Protein 6QB5 (pdb70)

Radius of gyration: 40.19 Å; Cα contacts (8 Å, |Δi|>4): 1401; chains: 4; bounding box: 98×110×116 Å

GO terms:
  GO:0000785 chromatin (C, IDA)
  GO:0008278 cohesin complex (C, IDA)
  GO:0005515 protein binding (F, IPI)
  GO:0005634 nucleus (C, TAS)
  GO:0000775 chromosome, centromeric region (C, TAS)
  GO:0005654 nucleoplasm (C, TAS)
  GO:0005694 chromosome (C, TAS)
  GO:0005829 cytosol (C, TAS)
  GO:0005654 nucleoplasm (C, IDA)
  GO:0016604 nuclear body (C, IDA)
  GO:0097431 mitotic spindle pole (C, IDA)
  GO:0016363 nuclear matrix (C, IDA)
  GO:0090307 mitotic spindle assembly (P, IMP)

Secondary structure (DSSP, 8-state):
--HHHHHHH---HHHHHHHHHHHHHHH-HHHHHHHHHHHHHHHTT------HHHHHHS-HHHHHHHHHTTS-TT----GGG--SHHHHHHHHHHHHHHHHHHHHHTTTGGGSSSHHHHHHHHHHHHHT-S-HHHHHHHHHHHHHHHHHHHHHHHHHHHHHHHHHHHH--HHHHHHHHHHHHHHHHHHHHHIIIIIHHHTT-SSHHHHHHHHHHHHHHHHH-HHHH-SHHHHHHHHTTTT-SSHHHHHHHHHHHHHHHT-GGGHHHHHHHHHHTHHHHHGGGG-SSHHHHHHHHHHHHHHHHT-/--HHHHHHS---HHHHHHHHHHHHHHH-HHHHHHHHHHHHHHHTT------HHHHHH--HHHHHHHHHTT----GGG--SGGGSSHHHHHHHHHHHHHHHHTTTGGGSSSHHHHHHHHHHHHHT-S-HHHHHHHHHHHHHHHHHHHHHHHHHHHHHHHHHHHHHHHHTSPTTT--HHHHHHHHHHHHHHHHHHHHHHHHHHHHIIIIIHHHTT-SSHHHHHHHHHHHHHHHHHTHHHH-SHHHHHHHHHGGG-SSHHHHHHHHHHHHHHHT-GGGHHHHHHHHHHSHHHHHHGGG-SSHHHHHHHHHHHHHHHHT-/--HHHHHHH---HHHHHHHHHHHHHHH-HHHHHHHHHHHHHHHTT------HHHHHHS-HHHHHHHHHTTS-SS----GGG--SSTTTTHHHHHHHHHHHHHHHHTTTGGGSSSHHHHHHHHHHHHHT-S-HHHHHHHHHHHHHHHHHHHHHHHHHHHHHHHHHHHHHHHHT---HHHHHHHHHHHHHHHHHHHHHHHHHHHIIIIIHHHTT-SSHHHHHHHHHHHHHHHHH-HHHH-SHHHHHHHHHHTT-SSHHHHHHHHHHHHHHHT-GGGGGGGHHHHHHHHHHHHHGGG-SSHHHHHHHHHHHHHHHHH-/--HHHHHHH---HHHHHHHHHHHHHHH-HHHHHHHHHHHHHHHTT---PPPHHHHTT--HHHHHHHHHTS-----S-STTT--SGGGTTHHHHHHHHHHHHHHHHTTTGGGSSSHHHHHHHHHHHHHT-S-HHHHHHHHHHHHHHHHHHHHHHHHHHHHHHHHHHH---HHHHHHHHHHHHHHHHHHHHHHHHHIIIIIHHHTT-SSHHHHHHHHHHHHHHHHH-HHHH-SHHHHHHHHGGGG-SSHHHHHHHHHHHHHHHT-GGGHHHHHHHHHHTHHHHHHGGG-SSHHHHHHHHHHHHHHH-

Solvent-accessible surface area: 61158 Å² total; per-residue (Å²): 64,56,14,16,86,25,0,50,114,21,59,44,16,1,43,28,10,0,28,92,8,14,45,34,8,141,113,50,105,29,82,0,0,20,59,2,4,14,2,6,0,31,0,1,23,0,166,2,82,1,128,41,76,16,32,98,121,56,131,41,70,64,3,14,128,82,10,51,113,90,46,80,181,136,58,63,99,4,8,15,49,59,129,30,100,118,44,145,98,1,95,69,12,0,22,72,0,5,27,9,3,4,100,64,2,12,141,80,17,1,40,44,93,63,0,3,90,16,8,15,45,2,1,36,27,1,0,83,15,176,34,102,8,0,28,0,1,0,0,0,0,0,0,44,3,0,23,8,0,0,68,4,3,61,52,9,48,102,70,41,73,56,6,57,146,96,35,72,62,41,130,101,184,132,82,120,48,27,100,103,24,80,101,100,84,44,94,18,56,32,24,26,13,32,0,36,29,19,6,23,58,0,3,118,17,0,0,26,94,35,25,69,4,93,31,21,56,0,31,7,12,0,0,68,5,0,3,51,0,0,94,55,52,23,121,18,8,0,20,64,30,19,1,61,22,0,0,150,8,0,104,20,220,83,17,89,0,14,46,62,0,0,90,9,0,14,30,0,6,81,45,86,148,22,42,96,85,0,98,110,7,22,112,75,33,118,109,62,2,65,69,2,28,161,25,184,74,180,55,2,10,51,20,0,90,112,0,44,59,46,28,123,140,40,112,76,69,152,140,95,86,116,147,124,55,91,52,69,28,33,43,73,0,33,103,22,15,74,43,6,134,94,52,107,29,86,0,1,18,72,4,5,14,57,4,0,81,7,0,23,3,95,8,80,1,50,33,32,15,35,86,26,21,123,41,66,22,3,13,150,30,8,57,142,76,60,80,103,142,72,71,55,32,18,11,54,61,115,39,124,78,91,63,121,54,82,54,36,3,20,72,11,4,28,12,5,2,117,75,2,14,144,80,21,1,46,47,139,60,1,3,91,21,10,17,46,2,1,37,24,0,1,76,14,162,32,139,8,0,21,1,0,0,0,1,0,0,0,45,3,2,25,8,0,0,69,4,2,45,51,10,33,101,60,46,96,94,12,114,69,91,53,182,92,146,107,108,37,118,76,9,88,90,38,24,67,60,0,95,85,15,14,51,56,0,14,141,19,1,0,36,88,34,14,178,5,96,31,30,79,0,26,9,13,0,0,72,4,0,4,57,0,0,92,52,36,19,126,42,4,3,52,64,60,37,0,57,28,0,2,139,9,0,100,22,95,91,17,62,0,22,51,68,0,0,98,9,0,12,34,0,4,84,62,71,85,20,31,104,91,0,114,95,5,26,106,138,10,119,109,90,2,58,60,2,30,160,29,198,90,173,93,2,12,50,22,0,90,112,0,43,55,43,28,126,144,29,133,105,67,16,33,97,50,0,60,104,16,80,17,20,6,48,44,18,0,46,88,10,19,90,4,8,140,108,44,107,44,0,0,0,0,34,0,1,12,2,5,2,50,0,1,31,7,107,22,91,4,33,0,80,76,30,108,121,56,142,40,81,60,7,19,112,89,12,50,112,78,96,111,76,9,6,23,53,69,107,29,117,104,41,154,128,2,93,59,4,0,22,82,1,5,30,11,5,3,106,76,2,17,159,80,18,0,39,48,128,70,0,3,87,23,5,16,48,0,2,36,26,2,0,81,16,169,23,137,2,0,28,3,1,0,0,0,0,0,0,46,3,0,22,9,0,0,70,5,0,45,54,16,26,105,78,38,80,66,8,63,140,77,55,104,74,40,42,91,26,71,159,82,72,95,45,111,120,100,18,87,124,10,55,103,83,95,118,74,7,88,84,31,9,65,61,0,81,95,24,10,79,52,1,12,118,18,0,0,26,90,39,16,179,5,99,30,28,79,0,30,13,8,0,0,73,4,0,3,57,0,0,93,51,26,17,126,38,4,3,53,61,68,46,0,56,18,0,0,111,8,3,130,22,100,86,14,124,0,28,44,58,0,0,74,9,0,19,37,0,5,86,54,151,142,17,27,105,87,0,110,126,4,21,85,117,0,94,99,68,2,72,77,11,30,161,32,107,87,172,93,4,12,49,35,0,92,123,0,44,56,41,26,130,123,16,119,99,81,153,143,95,78,115,141,118,54,94,46,90,41,55,43,73,0,47,93,23,19,91,39,8,145,140,59,109,43,58,0,1,11,78,4,8,19,58,7,0,106,6,1,26,5,213,24,57,6,169,41,98,120,21,139,135,26,126,47,62,55,4,22,124,82,2,60,128,65,59,155,119,75,29,35,96,10,12,21,52,67,114,26,127,152,81,163,55,43,87,73,61,5,20,80,20,6,27,9,6,2,102,78,2,14,170,81,18,0,32,48,140,71,1,3,88,27,10,17,42,1,2,34,24,1,0,82,14,160,19,89,6,0,25,1,1,1,0,0,0,0,0,43,2,2,22,10,0,0,70,5,3,47,57,18,25,98,104,42,81,70,16,108,186,133,77,151,69,120,144,135,35,40,93,34,138,130,90,24,89,113,36,26,55,50,0,109,96,24,18,68,44,1,12,59,20,0,0,18,53,19,8,87,2,96,37,32,72,0,28,10,8,0,0,68,4,0,3,57,0,1,91,52,38,19,130,43,4,6,54,34,27,50,0,11,2,1,0,125,8,0,86,21,94,87,18,107,0,20,36,50,0,0,99,9,0,11,39,1,5,81,52,79,148,19,54,104,92,0,106,16,4,23,87,80,16,106,108,63,2,59,68,2,29,162,27,104,88,170,96,2,10,48,23,0,88,106,0,45,56,44,36,140,162

Structure (mmCIF, N/CA/C/O backbone):
data_6QB5
#
_entry.id   6QB5
#
_cell.length_a   65.611
_cell.length_b   124.985
_cell.length_c   231.889
_cell.angle_alpha   90.00
_cell.angle_beta   90.00
_cell.angle_gamma   90.00
#
_symmetry.space_group_name_H-M   'P 21 21 21'
#
loop_
_entity.id
_entity.type
_entity.pdbx_description
1 polymer 'Cohesin subunit SA-1'
2 non-polymer 'SODIUM ION'
3 water water
#
loop_
_atom_site.group_PDB
_atom_site.id
_atom_site.type_symbol
_atom_site.label_atom_id
_atom_site.label_alt_id
_atom_site.label_comp_id
_atom_site.label_asym_id
_atom_site.label_entity_id
_atom_site.label_seq_id
_atom_site.pdbx_PDB_ins_code
_atom_site.Cartn_x
_atom_site.Cartn_y
_atom_site.Cartn_z
_atom_site.occupancy
_atom_site.B_iso_or_equiv
_atom_site.auth_seq_id
_atom_site.auth_comp_id
_atom_site.auth_asym_id
_atom_site.auth_atom_id
_atom_site.pdbx_PDB_model_num
ATOM 1 N N . GLY A 1 4 ? -16.418 13.058 15.697 1.00 55.65 85 GLY C N 1
ATOM 2 C CA . GLY A 1 4 ? -16.641 14.219 14.856 1.00 51.81 85 GLY C CA 1
ATOM 3 C C . GLY A 1 4 ? -16.068 15.502 15.427 1.00 53.21 85 GLY C C 1
ATOM 4 O O . GLY A 1 4 ? -14.867 15.598 15.682 1.00 48.64 85 GLY C O 1
ATOM 5 N N . THR A 1 5 ? -16.933 16.493 15.628 1.00 46.47 86 THR C N 1
ATOM 6 C CA . THR A 1 5 ? -16.499 17.779 16.148 1.00 39.03 86 THR C CA 1
ATOM 7 C C . THR A 1 5 ? -16.142 17.667 17.630 1.00 48.12 86 THR C C 1
ATOM 8 O O . THR A 1 5 ? -16.424 16.667 18.296 1.00 43.70 86 THR C O 1
ATOM 12 N N . LEU A 1 6 ? -15.508 18.724 18.144 1.00 43.44 87 LEU C N 1
ATOM 13 C CA . LEU A 1 6 ? -15.139 18.752 19.556 1.00 36.41 87 LEU C CA 1
ATOM 14 C C . LEU A 1 6 ? -16.368 18.650 20.450 1.00 33.84 87 LEU C C 1
ATOM 15 O O . LEU A 1 6 ? -16.338 17.972 21.483 1.00 39.13 87 LEU C O 1
ATOM 20 N N . PHE A 1 7 ? -17.462 19.310 20.064 1.00 37.37 88 PHE C N 1
ATOM 21 C CA . PHE A 1 7 ? -18.661 19.301 20.895 1.00 37.90 88 PHE C CA 1
ATOM 22 C C . PHE A 1 7 ? -19.273 17.908 20.969 1.00 37.44 88 PHE C C 1
ATOM 23 O O . PHE A 1 7 ? -19.609 17.425 22.057 1.00 38.58 88 PHE C O 1
ATOM 31 N N . GLU A 1 8 ? -19.424 17.242 19.821 1.00 43.86 89 GLU C N 1
ATOM 32 C CA . GLU A 1 8 ? -20.038 15.918 19.812 1.00 40.62 89 GLU C CA 1
ATOM 33 C C . GLU A 1 8 ? -19.180 14.890 20.539 1.00 34.72 89 GLU C C 1
ATOM 34 O O . GLU A 1 8 ? -19.717 13.987 21.191 1.00 40.14 89 GLU C O 1
ATOM 40 N N . VAL A 1 9 ? -17.855 15.004 20.439 1.00 39.87 90 VAL C N 1
ATOM 41 C CA . VAL A 1 9 ? -16.977 14.081 21.153 1.00 34.60 90 VAL C CA 1
ATOM 42 C C . VAL A 1 9 ? -17.061 14.318 22.656 1.00 39.78 90 VAL C C 1
ATOM 43 O O . VAL A 1 9 ? -17.138 13.368 23.444 1.00 37.68 90 VAL C O 1
ATOM 47 N N . VAL A 1 10 ? -17.053 15.585 23.077 1.00 38.02 91 VAL C N 1
ATOM 48 C CA . VAL A 1 10 ? -17.139 15.894 24.501 1.00 34.18 91 VAL C CA 1
ATOM 49 C C . VAL A 1 10 ? -18.518 15.541 25.046 1.00 39.87 91 VAL C C 1
ATOM 50 O O . VAL A 1 10 ? -18.642 14.989 26.145 1.00 38.08 91 VAL C O 1
ATOM 54 N N . LYS A 1 11 ? -19.575 15.846 24.287 1.00 37.70 92 LYS C N 1
ATOM 55 C CA . LYS A 1 11 ? -20.927 15.521 24.736 1.00 43.43 92 LYS C CA 1
ATOM 56 C C . LYS A 1 11 ? -21.092 14.023 24.956 1.00 46.34 92 LYS C C 1
ATOM 57 O O . LYS A 1 11 ? -21.693 13.595 25.949 1.00 49.32 92 LYS C O 1
ATOM 63 N N . LEU A 1 12 ? -20.559 13.210 24.044 1.00 48.84 93 LEU C N 1
ATOM 64 C CA . LEU A 1 12 ? -20.658 11.762 24.193 1.00 44.58 93 LEU C CA 1
ATOM 65 C C . LEU A 1 12 ? -19.725 11.261 25.289 1.00 45.57 93 LEU C C 1
ATOM 66 O O . LEU A 1 12 ? -20.135 10.486 26.161 1.00 51.45 93 LEU C O 1
ATOM 71 N N . GLY A 1 13 ? -18.467 11.699 25.263 1.00 39.93 94 GLY C N 1
ATOM 72 C CA . GLY A 1 13 ? -17.508 11.345 26.291 1.00 39.57 94 GLY C CA 1
ATOM 73 C C . GLY A 1 13 ? -17.238 9.860 26.408 1.00 48.14 94 GLY C C 1
ATOM 74 O O . GLY A 1 13 ? -17.306 9.297 27.505 1.00 43.64 94 GLY C O 1
ATOM 75 N N . LYS A 1 14 ? -16.933 9.214 25.284 1.00 43.65 95 LYS C N 1
ATOM 76 C CA . LYS A 1 14 ? -16.641 7.787 25.303 1.00 45.52 95 LYS C CA 1
ATOM 77 C C . LYS A 1 14 ? -15.376 7.509 26.104 1.00 47.15 95 LYS C C 1
ATOM 78 O O . LYS A 1 14 ? -14.361 8.196 25.957 1.00 47.46 95 LYS C O 1
ATOM 84 N N . SER A 1 15 ? -15.441 6.487 26.954 1.00 49.45 96 SER C N 1
ATOM 85 C CA . SER A 1 15 ? -14.276 6.074 27.715 1.00 46.14 96 SER C CA 1
ATOM 86 C C . SER A 1 15 ? -13.234 5.449 26.789 1.00 42.79 96 SER C C 1
ATOM 87 O O . SER A 1 15 ? -13.470 5.223 25.598 1.00 46.47 96 SER C O 1
ATOM 90 N N . ALA A 1 16 ? -12.059 5.171 27.355 1.00 48.07 97 ALA C N 1
ATOM 91 C CA . ALA A 1 16 ? -10.995 4.553 26.572 1.00 47.35 97 ALA C CA 1
ATOM 92 C C . ALA A 1 16 ? -11.386 3.154 26.114 1.00 45.84 97 ALA C C 1
ATOM 93 O O . ALA A 1 16 ? -11.105 2.766 24.974 1.00 40.46 97 ALA C O 1
ATOM 95 N N . MET A 1 17 ? -12.045 2.387 26.985 1.00 42.36 98 MET C N 1
ATOM 96 C CA . MET A 1 17 ? -12.393 1.012 26.647 1.00 35.88 98 MET C CA 1
ATOM 97 C C . MET A 1 17 ? -13.640 0.925 25.777 1.00 41.92 98 MET C C 1
ATOM 98 O O . MET A 1 17 ? -13.786 -0.034 25.012 1.00 44.76 98 MET C O 1
ATOM 103 N N . GLN A 1 18 ? -14.547 1.900 25.870 1.00 44.68 99 GLN C N 1
ATOM 104 C CA . GLN A 1 18 ? -15.712 1.881 24.992 1.00 44.63 99 GLN C CA 1
ATOM 105 C C . GLN A 1 18 ? -15.343 2.282 23.570 1.00 41.66 99 GLN C C 1
ATOM 106 O O . GLN A 1 18 ? -15.955 1.796 22.611 1.00 38.52 99 GLN C O 1
ATOM 112 N N . SER A 1 19 ? -14.341 3.150 23.411 1.00 39.16 100 SER C N 1
ATOM 113 C CA . SER A 1 19 ? -13.915 3.551 22.074 1.00 40.94 100 SER C CA 1
ATOM 114 C C . SER A 1 19 ? -13.322 2.375 21.308 1.00 35.67 100 SER C C 1
ATOM 115 O O . SER A 1 19 ? -13.570 2.221 20.106 1.00 39.89 100 SER C O 1
ATOM 118 N N . VAL A 1 20 ? -12.540 1.533 21.984 1.00 43.98 101 VAL C N 1
ATOM 119 C CA . VAL A 1 20 ? -11.927 0.397 21.305 1.00 50.24 101 VAL C CA 1
ATOM 120 C C . VAL A 1 20 ? -12.932 -0.736 21.114 1.00 39.39 101 VAL C C 1
ATOM 121 O O . VAL A 1 20 ? -12.851 -1.480 20.130 1.00 38.21 101 VAL C O 1
ATOM 125 N N . VAL A 1 21 ? -13.898 -0.882 22.025 1.00 40.09 102 VAL C N 1
ATOM 126 C CA . VAL A 1 21 ? -14.907 -1.926 21.871 1.00 42.10 102 VAL C CA 1
ATOM 127 C C . VAL A 1 21 ? -15.810 -1.626 20.681 1.00 40.23 102 VAL C C 1
ATOM 128 O O . VAL A 1 21 ? -16.106 -2.514 19.871 1.00 38.26 102 VAL C O 1
ATOM 132 N N . ASP A 1 22 ? -16.260 -0.375 20.551 1.00 37.34 103 ASP C N 1
ATOM 133 C CA . ASP A 1 22 ? -17.096 -0.007 19.413 1.00 41.79 103 ASP C CA 1
ATOM 134 C C . ASP A 1 22 ? -16.356 -0.185 18.095 1.00 31.47 103 ASP C C 1
ATOM 135 O O . ASP A 1 22 ? -16.971 -0.538 17.081 1.00 36.69 103 ASP C O 1
ATOM 140 N N . ASP A 1 23 ? -15.042 0.049 18.086 1.00 38.68 104 ASP C N 1
ATOM 141 C CA . ASP A 1 23 ? -14.258 -0.210 16.883 1.00 36.73 104 ASP C CA 1
ATOM 142 C C . ASP A 1 23 ? -14.191 -1.702 16.580 1.00 35.10 104 ASP C C 1
ATOM 143 O O . ASP A 1 23 ? -14.273 -2.108 15.416 1.00 31.64 104 ASP C O 1
ATOM 148 N N . TRP A 1 24 ? -14.049 -2.536 17.614 1.00 40.74 105 TRP C N 1
ATOM 149 C CA . TRP A 1 24 ? -13.989 -3.976 17.387 1.00 37.32 105 TRP C CA 1
ATOM 150 C C . TRP A 1 24 ? -15.331 -4.518 16.911 1.00 35.55 105 TRP C C 1
ATOM 151 O O . TRP A 1 24 ? -15.377 -5.417 16.064 1.00 36.33 105 TRP C O 1
ATOM 162 N N . ILE A 1 25 ? -16.432 -3.986 17.448 1.00 32.13 106 ILE C N 1
ATOM 163 C CA . ILE A 1 25 ? -17.757 -4.449 17.047 1.00 33.18 106 ILE C CA 1
ATOM 164 C C . ILE A 1 25 ? -17.999 -4.166 15.570 1.00 37.00 106 ILE C C 1
ATOM 165 O O . ILE A 1 25 ? -18.508 -5.020 14.834 1.00 35.63 106 ILE C O 1
ATOM 170 N N . GLU A 1 26 ? -17.636 -2.966 15.112 1.00 37.74 107 GLU C N 1
ATOM 171 C CA . GLU A 1 26 ? -17.774 -2.651 13.695 1.00 37.11 107 GLU C CA 1
ATOM 172 C C . GLU A 1 26 ? -16.882 -3.547 12.846 1.00 39.16 107 GLU C C 1
ATOM 173 O O . GLU A 1 26 ? -17.262 -3.946 11.739 1.00 40.66 107 GLU C O 1
ATOM 179 N N . SER A 1 27 ? -15.691 -3.878 13.352 1.00 36.68 108 SER C N 1
ATOM 180 C CA . SER A 1 27 ? -14.842 -4.846 12.667 1.00 43.03 108 SER C CA 1
ATOM 181 C C . SER A 1 27 ? -15.476 -6.231 12.651 1.00 42.38 108 SER C C 1
ATOM 182 O O . SER A 1 27 ? -15.260 -7.001 11.709 1.00 39.78 108 SER C O 1
ATOM 185 N N . TYR A 1 28 ? -16.261 -6.560 13.680 1.00 37.47 109 TYR C N 1
ATOM 186 C CA . TYR A 1 28 ? -16.911 -7.866 13.733 1.00 37.07 109 TYR C CA 1
ATOM 187 C C . TYR A 1 28 ? -18.039 -7.963 12.713 1.00 32.95 109 TYR C C 1
ATOM 188 O O . TYR A 1 28 ? -18.269 -9.032 12.134 1.00 31.12 109 TYR C O 1
ATOM 197 N N . LYS A 1 29 ? -18.754 -6.860 12.486 1.00 37.09 110 LYS C N 1
ATOM 198 C CA . LYS A 1 29 ? -19.819 -6.856 11.488 1.00 39.73 110 LYS C CA 1
ATOM 199 C C . LYS A 1 29 ? -19.268 -6.995 10.074 1.00 36.94 110 LYS C C 1
ATOM 200 O O . LYS A 1 29 ? -19.962 -7.503 9.187 1.00 44.51 110 LYS C O 1
ATOM 206 N N . GLN A 1 30 ? -18.029 -6.553 9.846 1.00 38.55 111 GLN C N 1
ATOM 207 C CA . GLN A 1 30 ? -17.429 -6.661 8.520 1.00 45.18 111 GLN C CA 1
ATOM 208 C C . GLN A 1 30 ? -16.872 -8.058 8.269 1.00 50.50 111 GLN C C 1
ATOM 209 O O . GLN A 1 30 ? -17.057 -8.617 7.182 1.00 39.27 111 GLN C O 1
ATOM 215 N N . ASP A 1 31 ? -16.190 -8.633 9.257 1.00 35.57 112 ASP C N 1
ATOM 216 C CA . ASP A 1 31 ? -15.598 -9.961 9.118 1.00 38.55 112 ASP C CA 1
ATOM 217 C C . ASP A 1 31 ? -15.470 -10.553 10.514 1.00 34.54 112 ASP C C 1
ATOM 218 O O . ASP A 1 31 ? -14.634 -10.103 11.303 1.00 33.35 112 ASP C O 1
ATOM 223 N N . ARG A 1 32 ? -16.297 -11.558 10.813 1.00 32.74 113 ARG C N 1
ATOM 224 C CA . ARG A 1 32 ? -16.306 -12.148 12.148 1.00 40.96 113 ARG C CA 1
ATOM 225 C C . ARG A 1 32 ? -14.997 -12.867 12.449 1.00 41.76 113 ARG C C 1
ATOM 226 O O . ARG A 1 32 ? -14.492 -12.801 13.576 1.00 33.97 113 ARG C O 1
ATOM 234 N N . ASP A 1 33 ? -14.433 -13.558 11.454 1.00 33.34 114 ASP C N 1
ATOM 235 C CA . ASP A 1 33 ? -13.223 -14.342 11.685 1.00 39.22 114 ASP C CA 1
ATOM 236 C C . ASP A 1 33 ? -12.031 -13.450 12.010 1.00 36.38 114 ASP C C 1
ATOM 237 O O . ASP A 1 33 ? -11.254 -13.754 12.923 1.00 38.81 114 ASP C O 1
ATOM 242 N N . ILE A 1 34 ? -11.864 -12.351 11.272 1.00 29.06 115 ILE C N 1
ATOM 243 C CA . ILE A 1 34 ? -10.731 -11.464 11.515 1.00 32.94 115 ILE C CA 1
ATOM 244 C C . ILE A 1 34 ? -10.866 -10.782 12.871 1.00 32.02 115 ILE C C 1
ATOM 245 O O . ILE A 1 34 ? -9.883 -10.638 13.608 1.00 34.03 115 ILE C O 1
ATOM 250 N N . ALA A 1 35 ? -12.081 -10.357 13.226 1.00 30.31 116 ALA C N 1
ATOM 251 C CA . ALA A 1 35 ? -12.286 -9.710 14.517 1.00 34.32 116 ALA C CA 1
ATOM 252 C C . ALA A 1 35 ? -12.070 -10.687 15.665 1.00 30.53 116 ALA C C 1
ATOM 253 O O . ALA A 1 35 ? -11.447 -10.338 16.674 1.00 34.10 116 ALA C O 1
ATOM 255 N N . LEU A 1 36 ? -12.581 -11.914 15.533 1.00 32.26 117 LEU C N 1
ATOM 256 C CA . LEU A 1 36 ? -12.343 -12.920 16.563 1.00 34.61 117 LEU C CA 1
ATOM 257 C C . LEU A 1 36 ? -10.868 -13.281 16.658 1.00 36.35 117 LEU C C 1
ATOM 258 O O . LEU A 1 36 ? -10.368 -13.559 17.754 1.00 30.77 117 LEU C O 1
ATOM 263 N N . LEU A 1 37 ? -10.157 -13.283 15.528 1.00 32.88 118 LEU C N 1
ATOM 264 C CA . LEU A 1 37 ? -8.719 -13.522 15.566 1.00 33.86 118 LEU C CA 1
ATOM 265 C C . LEU A 1 37 ? -8.006 -12.432 16.356 1.00 35.66 118 LEU C C 1
ATOM 266 O O . LEU A 1 37 ? -7.099 -12.719 17.146 1.00 34.64 118 LEU C O 1
ATOM 271 N N . ASP A 1 38 ? -8.406 -11.172 16.157 1.00 33.72 119 ASP C N 1
ATOM 272 C CA . ASP A 1 38 ? -7.822 -10.081 16.930 1.00 35.57 119 ASP C CA 1
ATOM 273 C C . ASP A 1 38 ? -8.147 -10.218 18.412 1.00 30.13 119 ASP C C 1
ATOM 274 O O . ASP A 1 38 ? -7.317 -9.893 19.268 1.00 32.79 119 ASP C O 1
ATOM 279 N N . LEU A 1 39 ? -9.351 -10.697 18.733 1.00 28.72 120 LEU C N 1
ATOM 280 C CA . LEU A 1 39 ? -9.721 -10.880 20.132 1.00 33.07 120 LEU C CA 1
ATOM 281 C C . LEU A 1 39 ? -8.968 -12.051 20.750 1.00 30.59 120 LEU C C 1
ATOM 282 O O . LEU A 1 39 ? -8.596 -12.005 21.929 1.00 30.60 120 LEU C O 1
ATOM 287 N N . ILE A 1 40 ? -8.731 -13.107 19.970 1.00 32.15 121 ILE C N 1
ATOM 288 C CA . ILE A 1 40 ? -7.942 -14.234 20.461 1.00 31.86 121 ILE C CA 1
ATOM 289 C C . ILE A 1 40 ? -6.504 -13.803 20.723 1.00 33.18 121 ILE C C 1
ATOM 290 O O . ILE A 1 40 ? -5.931 -14.102 21.778 1.00 34.54 121 ILE C O 1
ATOM 295 N N . ASN A 1 41 ? -5.900 -13.094 19.768 1.00 28.97 122 ASN C N 1
ATOM 296 C CA . ASN A 1 41 ? -4.547 -12.588 19.967 1.00 34.58 122 ASN C CA 1
ATOM 297 C C . ASN A 1 41 ? -4.475 -11.569 21.096 1.00 30.57 122 ASN C C 1
ATOM 298 O O . ASN A 1 41 ? -3.396 -11.363 21.660 1.00 33.85 122 ASN C O 1
ATOM 303 N N . PHE A 1 42 ? -5.596 -10.931 21.440 1.00 32.02 123 PHE C N 1
ATOM 304 C CA . PHE A 1 42 ? -5.608 -10.015 22.577 1.00 34.12 123 PHE C CA 1
ATOM 305 C C . PHE A 1 42 ? -5.330 -10.758 23.879 1.00 29.27 123 PHE C C 1
ATOM 306 O O . PHE A 1 42 ? -4.457 -10.362 24.659 1.00 36.81 123 PHE C O 1
ATOM 314 N N . PHE A 1 43 ? -6.063 -11.846 24.127 1.00 29.20 124 PHE C N 1
ATOM 315 C CA . PHE A 1 43 ? -5.840 -12.620 25.344 1.00 34.19 124 PHE C CA 1
ATOM 316 C C . PHE A 1 43 ? -4.485 -13.315 25.329 1.00 36.88 124 PHE C C 1
ATOM 317 O O . PHE A 1 43 ? -3.912 -13.574 26.394 1.00 34.73 124 PHE C O 1
ATOM 325 N N . ILE A 1 44 ? -3.959 -13.626 24.143 1.00 34.97 125 ILE C N 1
ATOM 326 C CA . ILE A 1 44 ? -2.630 -14.222 24.055 1.00 33.62 125 ILE C CA 1
ATOM 327 C C . ILE A 1 44 ? -1.564 -13.195 24.419 1.00 32.75 125 ILE C C 1
ATOM 328 O O . ILE A 1 44 ? -0.648 -13.475 25.200 1.00 33.53 125 ILE C O 1
ATOM 333 N N . GLN A 1 45 ? -1.675 -11.986 23.863 1.00 30.69 126 GLN C N 1
ATOM 334 C CA . GLN A 1 45 ? -0.677 -10.955 24.125 1.00 32.50 126 GLN C CA 1
ATOM 335 C C . GLN A 1 45 ? -0.796 -10.394 25.537 1.00 38.60 126 GLN C C 1
ATOM 336 O O . GLN A 1 45 ? 0.204 -9.942 26.106 1.00 32.35 126 GLN C O 1
ATOM 342 N N . CYS A 1 46 ? -1.998 -10.413 26.119 1.00 31.11 127 CYS C N 1
ATOM 343 C CA . CYS A 1 46 ? -2.159 -9.972 27.500 1.00 33.98 127 CYS C CA 1
ATOM 344 C C . CYS A 1 46 ? -1.465 -10.901 28.485 1.00 37.11 127 CYS C C 1
ATOM 345 O O . CYS A 1 46 ? -1.115 -10.466 29.587 1.00 37.83 127 CYS C O 1
ATOM 348 N N . SER A 1 47 ? -1.263 -12.163 28.116 1.00 32.78 128 SER C N 1
ATOM 349 C CA . SER A 1 47 ? -0.564 -13.117 28.966 1.00 34.25 128 SER C CA 1
ATOM 350 C C . SER A 1 47 ? 0.951 -12.997 28.867 1.00 38.34 128 SER C C 1
ATOM 351 O O . SER A 1 47 ? 1.659 -13.783 29.504 1.00 41.71 128 SER C O 1
ATOM 354 N N . GLY A 1 48 ? 1.463 -12.040 28.096 1.00 34.51 129 GLY C N 1
ATOM 355 C CA . GLY A 1 48 ? 2.887 -11.923 27.880 1.00 41.69 129 GLY C CA 1
ATOM 356 C C . GLY A 1 48 ? 3.444 -12.824 26.802 1.00 42.61 129 GLY C C 1
ATOM 357 O O . GLY A 1 48 ? 4.666 -12.842 26.603 1.00 45.28 129 GLY C O 1
ATOM 358 N N . CYS A 1 49 ? 2.595 -13.574 26.104 1.00 42.77 130 CYS C N 1
ATOM 359 C CA . CYS A 1 49 ? 3.050 -14.446 25.032 1.00 42.74 130 CYS C CA 1
ATOM 360 C C . CYS A 1 49 ? 3.379 -13.630 23.789 1.00 45.31 130 CYS C C 1
ATOM 361 O O . CYS A 1 49 ? 2.630 -12.728 23.402 1.00 36.15 130 CYS C O 1
ATOM 364 N N . ARG A 1 50 ? 4.508 -13.953 23.164 1.00 50.18 131 ARG C N 1
ATOM 365 C CA . ARG A 1 50 ? 4.966 -13.246 21.976 1.00 54.08 131 ARG C CA 1
ATOM 366 C C . ARG A 1 50 ? 4.496 -13.894 20.679 1.00 46.76 131 ARG C C 1
ATOM 367 O O . ARG A 1 50 ? 4.814 -13.384 19.600 1.00 45.12 131 ARG C O 1
ATOM 375 N N . GLY A 1 51 ? 3.745 -14.993 20.756 1.00 46.29 132 GLY C N 1
ATOM 376 C CA . GLY A 1 51 ? 3.219 -15.617 19.562 1.00 46.54 132 GLY C CA 1
ATOM 377 C C . GLY A 1 51 ? 2.060 -14.842 18.960 1.00 52.09 132 GLY C C 1
ATOM 378 O O . GLY A 1 51 ? 1.504 -13.920 19.556 1.00 46.14 132 GLY C O 1
ATOM 379 N N . THR A 1 52 ? 1.692 -15.235 17.742 1.00 46.59 133 THR C N 1
ATOM 380 C CA . THR A 1 52 ? 0.596 -14.604 17.014 1.00 40.66 133 THR C CA 1
ATOM 381 C C . THR A 1 52 ? -0.178 -15.677 16.267 1.00 44.97 133 THR C C 1
ATOM 382 O O . THR A 1 52 ? 0.392 -16.384 15.430 1.00 47.81 133 THR C O 1
ATOM 386 N N . VAL A 1 53 ? -1.466 -15.799 16.567 1.00 33.49 134 VAL C N 1
ATOM 387 C CA . VAL A 1 53 ? -2.329 -16.736 15.856 1.00 37.00 134 VAL C CA 1
ATOM 388 C C . VAL A 1 53 ? -2.694 -16.138 14.505 1.00 39.05 134 VAL C C 1
ATOM 389 O O . VAL A 1 53 ? -3.095 -14.971 14.415 1.00 36.46 134 VAL C O 1
ATOM 393 N N . ARG A 1 54 ? -2.549 -16.930 13.449 1.00 41.74 135 ARG C N 1
ATOM 394 C CA . ARG A 1 54 ? -2.891 -16.502 12.102 1.00 30.61 135 ARG C CA 1
ATOM 395 C C . ARG A 1 54 ? -4.281 -17.005 11.727 1.00 28.49 135 ARG C C 1
ATOM 396 O O . ARG A 1 54 ? -4.813 -17.942 12.328 1.00 33.00 135 ARG C O 1
ATOM 404 N N . ILE A 1 55 ? -4.869 -16.360 10.716 1.00 30.58 136 ILE C N 1
ATOM 405 C CA . ILE A 1 55 ? -6.257 -16.646 10.367 1.00 35.28 136 ILE C CA 1
ATOM 406 C C . ILE A 1 55 ? -6.413 -18.069 9.840 1.00 36.12 136 ILE C C 1
ATOM 407 O O . ILE A 1 55 ? -7.451 -18.706 10.058 1.00 33.89 136 ILE C O 1
ATOM 412 N N . GLU A 1 56 ? -5.394 -18.601 9.159 1.00 31.93 137 GLU C N 1
ATOM 413 C CA . GLU A 1 56 ? -5.480 -19.978 8.681 1.00 34.14 137 GLU C CA 1
ATOM 414 C C . GLU A 1 56 ? -5.311 -20.977 9.818 1.00 32.98 137 GLU C C 1
ATOM 415 O O . GLU A 1 56 ? -5.800 -22.108 9.723 1.00 31.33 137 GLU C O 1
ATOM 421 N N . MET A 1 57 ? -4.622 -20.587 10.892 1.00 34.37 138 MET C N 1
ATOM 422 C CA . MET A 1 57 ? -4.604 -21.420 12.089 1.00 34.69 138 MET C CA 1
ATOM 423 C C . MET A 1 57 ? -5.974 -21.434 12.754 1.00 29.69 138 MET C C 1
ATOM 424 O O . MET A 1 57 ? -6.455 -22.490 13.181 1.00 34.91 138 MET C O 1
ATOM 429 N N . PHE A 1 58 ? -6.619 -20.268 12.835 1.00 35.95 139 PHE C N 1
ATOM 430 C CA . PHE A 1 58 ? -7.939 -20.175 13.448 1.00 34.21 139 PHE C CA 1
ATOM 431 C C . PHE A 1 58 ? -8.987 -20.960 12.669 1.00 35.42 139 PHE C C 1
ATOM 432 O O . PHE A 1 58 ? -9.910 -21.520 13.271 1.00 33.83 139 PHE C O 1
ATOM 440 N N . ARG A 1 59 ? -8.865 -21.025 11.342 1.00 33.22 140 ARG C N 1
ATOM 441 C CA . ARG A 1 59 ? -9.855 -21.722 10.531 1.00 39.18 140 ARG C CA 1
ATOM 442 C C . ARG A 1 59 ? -9.599 -23.219 10.411 1.00 40.28 140 ARG C C 1
ATOM 443 O O . ARG A 1 59 ? -10.510 -23.955 10.013 1.00 38.40 140 ARG C O 1
ATOM 451 N N . ASN A 1 60 ? -8.398 -23.689 10.739 1.00 32.90 141 ASN C N 1
ATOM 452 C CA . ASN A 1 60 ? -8.042 -25.093 10.564 1.00 37.26 141 ASN C CA 1
ATOM 453 C C . ASN A 1 60 ? -7.802 -25.836 11.868 1.00 42.87 141 ASN C C 1
ATOM 454 O O . ASN A 1 60 ? -8.167 -27.009 11.977 1.00 41.29 141 ASN C O 1
ATOM 459 N N . MET A 1 61 ? -7.204 -25.188 12.861 1.00 38.28 142 MET C N 1
ATOM 460 C CA . MET A 1 61 ? -6.771 -25.850 14.083 1.00 38.31 142 MET C CA 1
ATOM 461 C C . MET A 1 61 ? -7.817 -25.723 15.184 1.00 37.45 142 MET C C 1
ATOM 462 O O . MET A 1 61 ? -8.598 -24.768 15.224 1.00 38.64 142 MET C O 1
ATOM 467 N N . GLN A 1 62 ? -7.816 -26.701 16.086 1.00 42.74 143 GLN C N 1
ATOM 468 C CA . GLN A 1 62 ? -8.598 -26.619 17.308 1.00 43.06 143 GLN C CA 1
ATOM 469 C C . GLN A 1 62 ? -7.863 -25.771 18.343 1.00 34.33 143 GLN C C 1
ATOM 470 O O . GLN A 1 62 ? -6.679 -25.454 18.199 1.00 39.37 143 GLN C O 1
ATOM 476 N N . ASN A 1 63 ? -8.583 -25.401 19.405 1.00 45.27 144 ASN C N 1
ATOM 477 C CA . ASN A 1 63 ? -7.981 -24.576 20.448 1.00 40.64 144 ASN C CA 1
ATOM 478 C C . ASN A 1 63 ? -6.810 -25.279 21.120 1.00 39.24 144 ASN C C 1
ATOM 479 O O . ASN A 1 63 ? -5.832 -24.624 21.498 1.00 42.05 144 ASN C O 1
ATOM 484 N N . ALA A 1 64 ? -6.884 -26.604 21.270 1.00 40.91 145 ALA C N 1
ATOM 485 C CA . ALA A 1 64 ? -5.804 -27.334 21.928 1.00 39.35 145 ALA C CA 1
ATOM 486 C C . ALA A 1 64 ? -4.494 -27.202 21.162 1.00 45.12 145 ALA C C 1
ATOM 487 O O . ALA A 1 64 ? -3.430 -27.024 21.764 1.00 41.33 145 ALA C O 1
ATOM 489 N N . GLU A 1 65 ? -4.548 -27.284 19.832 1.00 41.32 146 GLU C N 1
ATOM 490 C CA . GLU A 1 65 ? -3.327 -27.158 19.043 1.00 39.59 146 GLU C CA 1
ATOM 491 C C . GLU A 1 65 ? -2.859 -25.709 18.980 1.00 34.62 146 GLU C C 1
ATOM 492 O O . GLU A 1 65 ? -1.651 -25.439 19.008 1.00 34.19 146 GLU C O 1
ATOM 498 N N . ILE A 1 66 ? -3.800 -24.766 18.897 1.00 31.46 147 ILE C N 1
ATOM 499 C CA . ILE A 1 66 ? -3.443 -23.348 18.872 1.00 37.84 147 ILE C CA 1
ATOM 500 C C . ILE A 1 66 ? -2.732 -22.953 20.162 1.00 32.45 147 ILE C C 1
ATOM 501 O O . ILE A 1 66 ? -1.683 -22.296 20.140 1.00 35.01 147 ILE C O 1
ATOM 506 N N . ILE A 1 67 ? -3.294 -23.348 21.306 1.00 34.11 148 ILE C N 1
ATOM 507 C CA . ILE A 1 67 ? -2.692 -23.008 22.592 1.00 30.67 148 ILE C CA 1
ATOM 508 C C . ILE A 1 67 ? -1.330 -23.674 22.739 1.00 34.42 148 ILE C C 1
ATOM 509 O O . ILE A 1 67 ? -0.371 -23.059 23.221 1.00 38.68 148 ILE C O 1
ATOM 514 N N . ARG A 1 68 ? -1.220 -24.939 22.324 1.00 42.47 149 ARG C N 1
ATOM 515 C CA . ARG A 1 68 ? 0.061 -25.635 22.393 1.00 42.28 149 ARG C CA 1
ATOM 516 C C . ARG A 1 68 ? 1.113 -24.945 21.531 1.00 42.53 149 ARG C C 1
ATOM 517 O O . ARG A 1 68 ? 2.283 -24.854 21.921 1.00 47.77 149 ARG C O 1
ATOM 525 N N . LYS A 1 69 ? 0.714 -24.443 20.360 1.00 40.64 150 LYS C N 1
ATOM 526 C CA . LYS A 1 69 ? 1.651 -23.698 19.525 1.00 37.29 150 LYS C CA 1
ATOM 527 C C . LYS A 1 69 ? 2.018 -22.363 20.163 1.00 44.69 150 LYS C C 1
ATOM 528 O O . LYS A 1 69 ? 3.171 -21.924 20.077 1.00 48.15 150 LYS C O 1
ATOM 534 N N . MET A 1 70 ? 1.053 -21.703 20.810 1.00 35.27 151 MET C N 1
ATOM 535 C CA . MET A 1 70 ? 1.350 -20.454 21.504 1.00 40.37 151 MET C CA 1
ATOM 536 C C . MET A 1 70 ? 2.185 -20.691 22.755 1.00 36.80 151 MET C C 1
ATOM 537 O O . MET A 1 70 ? 2.971 -19.821 23.147 1.00 41.68 151 MET C O 1
ATOM 542 N N . THR A 1 71 ? 2.027 -21.854 23.393 1.00 43.64 152 THR C N 1
ATOM 543 C CA . THR A 1 71 ? 2.849 -22.187 24.552 1.00 44.96 152 THR C CA 1
ATOM 544 C C . THR A 1 71 ? 4.332 -22.222 24.199 1.00 55.95 152 THR C C 1
ATOM 545 O O . THR A 1 71 ? 5.178 -21.883 25.035 1.00 50.87 152 THR C O 1
ATOM 549 N N . GLU A 1 72 ? 4.668 -22.607 22.967 1.00 42.00 153 GLU C N 1
ATOM 550 C CA . GLU A 1 72 ? 6.063 -22.695 22.548 1.00 46.62 153 GLU C CA 1
ATOM 551 C C . GLU A 1 72 ? 6.698 -21.334 22.281 1.00 51.16 153 GLU C C 1
ATOM 552 O O . GLU A 1 72 ? 7.844 -21.292 21.819 1.00 60.15 153 GLU C O 1
ATOM 558 N N . GLU A 1 73 ? 5.998 -20.232 22.557 1.00 48.99 154 GLU C N 1
ATOM 559 C CA . GLU A 1 73 ? 6.466 -18.888 22.241 1.00 50.65 154 GLU C CA 1
ATOM 560 C C . GLU A 1 73 ? 6.594 -18.024 23.494 1.00 58.18 154 GLU C C 1
ATOM 561 O O . GLU A 1 73 ? 6.409 -16.806 23.439 1.00 63.20 154 GLU C O 1
ATOM 567 N N . PHE A 1 74 ? 6.917 -18.639 24.627 1.00 52.48 155 PHE C N 1
ATOM 568 C CA . PHE A 1 74 ? 7.144 -17.914 25.868 1.00 58.93 155 PHE C CA 1
ATOM 569 C C . PHE A 1 74 ? 8.636 -17.791 26.144 1.00 59.97 155 PHE C C 1
ATOM 570 O O . PHE A 1 74 ? 9.437 -18.630 25.726 1.00 58.58 155 PHE C O 1
ATOM 578 N N . ASP A 1 75 ? 8.999 -16.728 26.856 1.00 79.41 156 ASP C N 1
ATOM 579 C CA . ASP A 1 75 ? 10.370 -16.559 27.322 1.00 82.27 156 ASP C CA 1
ATOM 580 C C . ASP A 1 75 ? 10.614 -17.525 28.474 1.00 81.46 156 ASP C C 1
ATOM 581 O O . ASP A 1 75 ? 10.070 -17.346 29.568 1.00 86.00 156 ASP C O 1
ATOM 586 N N . GLU A 1 76 ? 11.429 -18.555 28.231 1.00 81.70 157 GLU C N 1
ATOM 587 C CA . GLU A 1 76 ? 11.599 -19.616 29.217 1.00 91.77 157 GLU C CA 1
ATOM 588 C C . GLU A 1 76 ? 12.271 -19.129 30.494 1.00 96.83 157 GLU C C 1
ATOM 589 O O . GLU A 1 76 ? 12.126 -19.772 31.540 1.00 96.76 157 GLU C O 1
ATOM 595 N N . ASP A 1 77 ? 12.998 -18.013 30.438 1.00 92.81 158 ASP C N 1
ATOM 596 C CA . ASP A 1 77 ? 13.681 -17.511 31.625 1.00 96.59 158 ASP C CA 1
ATOM 597 C C . ASP A 1 77 ? 12.735 -16.724 32.525 1.00 95.70 158 ASP C C 1
ATOM 598 O O . ASP A 1 77 ? 12.674 -16.964 33.736 1.00 100.61 158 ASP C O 1
ATOM 603 N N . SER A 1 78 ? 11.987 -15.784 31.953 1.00 89.99 159 SER C N 1
ATOM 604 C CA . SER A 1 78 ? 11.165 -14.868 32.731 1.00 95.76 159 SER C CA 1
ATOM 605 C C . SER A 1 78 ? 9.787 -15.461 32.988 1.00 92.32 159 SER C C 1
ATOM 606 O O . SER A 1 78 ? 9.142 -15.980 32.071 1.00 92.99 159 SER C O 1
ATOM 609 N N . GLY A 1 79 ? 9.341 -15.377 34.238 1.00 89.69 160 GLY C N 1
ATOM 610 C CA . GLY A 1 79 ? 7.988 -15.715 34.619 1.00 87.73 160 GLY C CA 1
ATOM 611 C C . GLY A 1 79 ? 7.074 -14.522 34.796 1.00 79.21 160 GLY C C 1
ATOM 612 O O . GLY A 1 79 ? 5.931 -14.697 35.234 1.00 73.50 160 GLY C O 1
ATOM 613 N N . ASP A 1 80 ? 7.538 -13.317 34.474 1.00 72.92 161 ASP C N 1
ATOM 614 C CA . ASP A 1 80 ? 6.725 -12.119 34.621 1.00 72.44 161 ASP C CA 1
ATOM 615 C C . ASP A 1 80 ? 5.809 -11.939 33.419 1.00 67.41 161 ASP C C 1
ATOM 616 O O . ASP A 1 80 ? 6.198 -12.196 32.276 1.00 75.15 161 ASP C O 1
ATOM 621 N N . TYR A 1 81 ? 4.590 -11.493 33.686 1.00 53.43 162 TYR C N 1
ATOM 622 C CA . TYR A 1 81 ? 3.592 -11.221 32.665 1.00 56.37 162 TYR C CA 1
ATOM 623 C C . TYR A 1 81 ? 2.820 -9.976 33.082 1.00 49.93 162 TYR C C 1
ATOM 624 O O . TYR A 1 81 ? 2.854 -9.587 34.251 1.00 50.76 162 TYR C O 1
ATOM 633 N N . PRO A 1 82 ? 2.135 -9.318 32.134 1.00 46.52 163 PRO C N 1
ATOM 634 C CA . PRO A 1 82 ? 1.524 -8.008 32.439 1.00 51.20 163 PRO C CA 1
ATOM 635 C C . PRO A 1 82 ? 0.669 -7.960 33.698 1.00 53.96 163 PRO C C 1
ATOM 636 O O . PRO A 1 82 ? 0.601 -6.905 34.342 1.00 52.37 163 PRO C O 1
ATOM 640 N N . LEU A 1 83 ? 0.018 -9.060 34.077 1.00 48.27 164 LEU C N 1
ATOM 641 C CA . LEU A 1 83 ? -0.821 -9.049 35.269 1.00 45.86 164 LEU C CA 1
ATOM 642 C C . LEU A 1 83 ? -0.024 -9.092 36.568 1.00 49.18 164 LEU C C 1
ATOM 643 O O . LEU A 1 83 ? -0.620 -8.947 37.640 1.00 55.70 164 LEU C O 1
ATOM 648 N N . THR A 1 84 ? 1.297 -9.282 36.507 1.00 54.01 165 THR C N 1
ATOM 649 C CA . THR A 1 84 ? 2.123 -9.340 37.708 1.00 58.13 165 THR C CA 1
ATOM 650 C C . THR A 1 84 ? 3.324 -8.404 37.647 1.00 61.94 165 THR C C 1
ATOM 651 O O . THR A 1 84 ? 4.225 -8.522 38.486 1.00 59.63 165 THR C O 1
ATOM 655 N N . MET A 1 85 ? 3.365 -7.467 36.673 1.00 60.16 166 MET C N 1
ATOM 656 C CA . MET A 1 85 ? 4.524 -6.589 36.672 1.00 68.59 166 MET C CA 1
ATOM 657 C C . MET A 1 85 ? 4.257 -5.334 37.503 1.00 74.22 166 MET C C 1
ATOM 658 O O . MET A 1 85 ? 3.116 -4.866 37.588 1.00 72.77 166 MET C O 1
ATOM 663 N N . PRO A 1 86 ? 5.313 -4.788 38.118 1.00 80.13 167 PRO C N 1
ATOM 664 C CA . PRO A 1 86 ? 5.114 -3.708 39.101 1.00 73.18 167 PRO C CA 1
ATOM 665 C C . PRO A 1 86 ? 4.674 -2.389 38.490 1.00 86.45 167 PRO C C 1
ATOM 666 O O . PRO A 1 86 ? 3.828 -1.700 39.072 1.00 88.56 167 PRO C O 1
ATOM 670 N N . GLY A 1 87 ? 5.237 -2.003 37.347 1.00 83.47 168 GLY C N 1
ATOM 671 C CA . GLY A 1 87 ? 4.909 -0.742 36.721 1.00 93.06 168 GLY C CA 1
ATOM 672 C C . GLY A 1 87 ? 6.102 -0.133 36.011 1.00 98.68 168 GLY C C 1
ATOM 673 O O . GLY A 1 87 ? 7.145 -0.775 35.854 1.00 93.26 168 GLY C O 1
ATOM 674 N N . PRO A 1 88 ? 5.979 1.133 35.567 1.00 106.34 169 PRO C N 1
ATOM 675 C CA . PRO A 1 88 ? 4.790 1.983 35.689 1.00 99.47 169 PRO C CA 1
ATOM 676 C C . PRO A 1 88 ? 3.863 1.917 34.474 1.00 97.14 169 PRO C C 1
ATOM 677 O O . PRO A 1 88 ? 2.797 2.532 34.486 1.00 95.87 169 PRO C O 1
ATOM 681 N N . GLN A 1 89 ? 4.268 1.190 33.431 1.00 94.70 170 GLN C N 1
ATOM 682 C CA . GLN A 1 89 ? 3.401 0.997 32.274 1.00 92.28 170 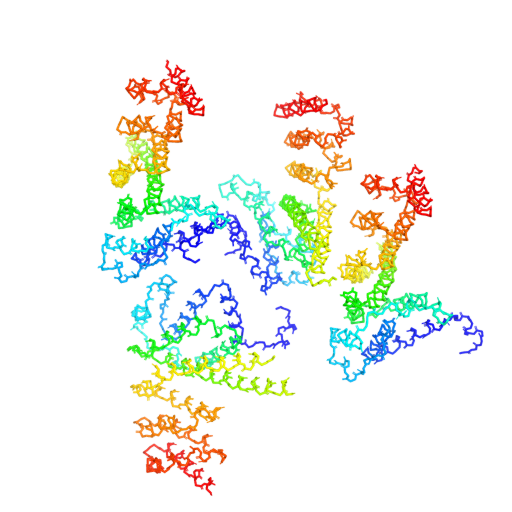GLN C CA 1
ATOM 683 C C . GLN A 1 89 ? 2.294 -0.012 32.538 1.00 91.31 170 GLN C C 1
ATOM 684 O O . GLN A 1 89 ? 1.442 -0.216 31.665 1.00 91.13 170 GLN C O 1
ATOM 690 N N . TRP A 1 90 ? 2.289 -0.646 33.709 1.00 89.96 171 TRP C N 1
ATOM 691 C CA . TRP A 1 90 ? 1.334 -1.698 34.027 1.00 75.88 171 TRP C CA 1
ATOM 692 C C . TRP A 1 90 ? 0.504 -1.378 35.261 1.00 68.04 171 TRP C C 1
ATOM 693 O O . TRP A 1 90 ? -0.105 -2.286 35.838 1.00 73.60 171 TRP C O 1
ATOM 704 N N . LYS A 1 91 ? 0.467 -0.113 35.683 1.00 75.47 172 LYS C N 1
ATOM 705 C CA . LYS A 1 91 ? -0.335 0.255 36.844 1.00 72.61 172 LYS C CA 1
ATOM 706 C C . LYS A 1 91 ? -1.818 0.052 36.563 1.00 60.25 172 LYS C C 1
ATOM 707 O O . LYS A 1 91 ? -2.522 -0.622 37.323 1.00 61.24 172 LYS C O 1
ATOM 713 N N . LYS A 1 92 ? -2.303 0.621 35.460 1.00 49.98 173 LYS C N 1
ATOM 714 C CA . LYS A 1 92 ? -3.715 0.608 35.109 1.00 51.08 173 LYS C CA 1
ATOM 715 C C . LYS A 1 92 ? -4.067 -0.467 34.089 1.00 41.87 173 LYS C C 1
ATOM 716 O O . LYS A 1 92 ? -5.213 -0.514 33.632 1.00 44.93 173 LYS C O 1
ATOM 722 N N . PHE A 1 93 ? -3.115 -1.326 33.713 1.00 42.59 174 PHE C N 1
ATOM 723 C CA . PHE A 1 93 ? -3.419 -2.351 32.720 1.00 52.47 174 PHE C CA 1
ATOM 724 C C . PHE A 1 93 ? -4.459 -3.333 33.245 1.00 39.58 174 PHE C C 1
ATOM 725 O O . PHE A 1 93 ? -5.399 -3.694 32.527 1.00 36.64 174 PHE C O 1
ATOM 733 N N . ARG A 1 94 ? -4.306 -3.776 34.495 1.00 40.09 175 ARG C N 1
ATOM 734 C CA . ARG A 1 94 ? -5.276 -4.700 35.074 1.00 39.84 175 ARG C CA 1
ATOM 735 C C . ARG A 1 94 ? -6.663 -4.073 35.132 1.00 38.34 175 ARG C C 1
ATOM 736 O O . ARG A 1 94 ? -7.670 -4.749 34.890 1.00 36.47 175 ARG C O 1
ATOM 744 N N . SER A 1 95 ? -6.734 -2.778 35.449 1.00 39.11 176 SER C N 1
ATOM 745 C CA . SER A 1 95 ? -8.020 -2.091 35.473 1.00 44.42 176 SER C CA 1
ATOM 746 C C . SER A 1 95 ? -8.606 -1.970 34.072 1.00 31.79 176 SER C C 1
ATOM 747 O O . SER A 1 95 ? -9.815 -2.149 33.881 1.00 35.53 176 SER C O 1
ATOM 750 N N . ASN A 1 96 ? -7.767 -1.666 33.078 1.00 33.54 177 ASN C N 1
ATOM 751 C CA . ASN A 1 96 ? -8.248 -1.585 31.703 1.00 34.80 177 ASN C CA 1
ATOM 752 C C . ASN A 1 96 ? -8.598 -2.959 31.151 1.00 28.84 177 ASN C C 1
ATOM 753 O O . ASN A 1 96 ? -9.553 -3.092 30.376 1.00 37.62 177 ASN C O 1
ATOM 758 N N . PHE A 1 97 ? -7.837 -3.987 31.534 1.00 30.53 178 PHE C N 1
ATOM 759 C CA . PHE A 1 97 ? -8.135 -5.345 31.090 1.00 30.32 178 PHE C CA 1
ATOM 760 C C . PHE A 1 97 ? -9.508 -5.790 31.580 1.00 31.32 178 PHE C C 1
ATOM 761 O O . PHE A 1 97 ? -10.309 -6.339 30.812 1.00 31.70 178 PHE C O 1
ATOM 769 N N . CYS A 1 98 ? -9.798 -5.558 32.862 1.00 29.21 179 CYS C N 1
ATOM 770 C CA . CYS A 1 98 ? -11.093 -5.940 33.414 1.00 28.38 179 CYS C CA 1
ATOM 771 C C . CYS A 1 98 ? -12.212 -5.068 32.858 1.00 30.90 179 CYS C C 1
ATOM 772 O O . CYS A 1 98 ? -13.315 -5.559 32.592 1.00 30.66 179 CYS C O 1
ATOM 775 N N . GLU A 1 99 ? -11.947 -3.771 32.677 1.00 31.73 180 GLU C N 1
ATOM 776 C CA . GLU A 1 99 ? -12.970 -2.878 32.140 1.00 33.45 180 GLU C CA 1
ATOM 777 C C . GLU A 1 99 ? -13.297 -3.218 30.691 1.00 31.62 180 GLU C C 1
ATOM 778 O O . GLU A 1 99 ? -14.462 -3.158 30.283 1.00 31.46 180 GLU C O 1
ATOM 784 N N . PHE A 1 100 ? -12.280 -3.576 29.901 1.00 30.94 181 PHE C N 1
ATOM 785 C CA . PHE A 1 100 ? -12.510 -3.932 28.503 1.00 32.67 181 PHE C CA 1
ATOM 786 C C . PHE A 1 100 ? -13.493 -5.089 28.379 1.00 25.46 181 PHE C C 1
ATOM 787 O O . PHE A 1 100 ? -14.374 -5.075 27.513 1.00 33.35 181 PHE C O 1
ATOM 795 N N . ILE A 1 101 ? -13.360 -6.097 29.244 1.00 32.10 182 ILE C N 1
ATOM 796 C CA . ILE A 1 101 ? -14.228 -7.268 29.166 1.00 33.80 182 ILE C CA 1
ATOM 797 C C . ILE A 1 101 ? -15.670 -6.890 29.479 1.00 34.52 182 ILE C C 1
ATOM 798 O O . ILE A 1 101 ? -16.605 -7.318 28.791 1.00 29.00 182 ILE C O 1
ATOM 803 N N . GLY A 1 102 ? -15.875 -6.084 30.521 1.00 32.93 183 GLY C N 1
ATOM 804 C CA . GLY A 1 102 ? -17.225 -5.668 30.861 1.00 26.67 183 GLY C CA 1
ATOM 805 C C . GLY A 1 102 ? -17.844 -4.771 29.808 1.00 33.26 183 GLY C C 1
ATOM 806 O O . GLY A 1 102 ? -19.042 -4.865 29.522 1.00 30.95 183 GLY C O 1
ATOM 807 N N . VAL A 1 103 ? -17.041 -3.886 29.214 1.00 28.42 184 VAL C N 1
ATOM 808 C CA . VAL A 1 103 ? -17.560 -3.001 28.176 1.00 37.49 184 VAL C CA 1
ATOM 809 C C . VAL A 1 103 ? -17.833 -3.782 26.896 1.00 32.98 184 VAL C C 1
ATOM 810 O O . VAL A 1 103 ? -18.820 -3.525 26.196 1.00 34.42 184 VAL C O 1
ATOM 814 N N . LEU A 1 104 ? -16.973 -4.751 26.575 1.00 30.98 185 LEU C N 1
ATOM 815 C CA . LEU A 1 104 ? -17.172 -5.560 25.376 1.00 32.77 185 LEU C CA 1
ATOM 816 C C . LEU A 1 104 ? -18.510 -6.289 25.419 1.00 35.82 185 LEU C C 1
ATOM 817 O O . LEU A 1 104 ? -19.281 -6.256 24.453 1.00 30.01 185 LEU C O 1
ATOM 822 N N . ILE A 1 105 ? -18.806 -6.946 26.541 1.00 28.83 186 ILE C N 1
ATOM 823 C CA . ILE A 1 105 ? -20.036 -7.725 26.640 1.00 31.36 186 ILE C CA 1
ATOM 824 C C . ILE A 1 105 ? -21.249 -6.806 26.729 1.00 30.22 186 ILE C C 1
ATOM 825 O O . ILE A 1 105 ? -22.311 -7.102 26.168 1.00 34.18 186 ILE C O 1
ATOM 830 N N . ARG A 1 106 ? -21.109 -5.668 27.417 1.00 33.41 187 ARG C N 1
ATOM 831 C CA . ARG A 1 106 ? -22.226 -4.735 27.531 1.00 39.27 187 ARG C CA 1
ATOM 832 C C . ARG A 1 106 ? -22.638 -4.195 26.166 1.00 32.08 187 ARG C C 1
ATOM 833 O O . ARG A 1 106 ? -23.832 -4.059 25.877 1.00 34.41 187 ARG C O 1
ATOM 841 N N . GLN A 1 107 ? -21.663 -3.886 25.311 1.00 33.61 188 GLN C N 1
ATOM 842 C CA . GLN A 1 107 ? -21.967 -3.359 23.988 1.00 32.39 188 GLN C CA 1
ATOM 843 C C . GLN A 1 107 ? -22.449 -4.434 23.020 1.00 37.42 188 GLN C C 1
ATOM 844 O O . GLN A 1 107 ? -23.078 -4.101 22.010 1.00 34.86 188 GLN C O 1
ATOM 850 N N . CYS A 1 108 ? -22.177 -5.708 23.303 1.00 33.06 189 CYS C N 1
ATOM 851 C CA . CYS A 1 108 ? -22.621 -6.813 22.464 1.00 29.57 189 CYS C CA 1
ATOM 852 C C . CYS A 1 108 ? -23.884 -7.487 22.984 1.00 35.69 189 CYS C C 1
ATOM 853 O O . CYS A 1 108 ? -24.369 -8.431 22.351 1.00 35.10 189 CYS C O 1
ATOM 856 N N . GLN A 1 109 ? -24.433 -7.023 24.109 1.00 31.80 190 GLN C N 1
ATOM 857 C CA . GLN A 1 109 ? -25.438 -7.785 24.842 1.00 32.34 190 GLN C CA 1
ATOM 858 C C . GLN A 1 109 ? -26.779 -7.890 24.126 1.00 33.93 190 GLN C C 1
ATOM 859 O O . GLN A 1 109 ? -27.616 -8.694 24.549 1.00 35.09 190 GLN C O 1
ATOM 865 N N . TYR A 1 110 ? -27.014 -7.115 23.069 1.00 36.84 191 TYR C N 1
ATOM 866 C CA . TYR A 1 110 ? -28.318 -7.093 22.421 1.00 36.40 191 TYR C CA 1
ATOM 867 C C . TYR A 1 110 ? -28.349 -7.805 21.075 1.00 39.73 191 TYR C C 1
ATOM 868 O O . TYR A 1 110 ? -29.422 -7.891 20.466 1.00 44.11 191 TYR C O 1
ATOM 877 N N . SER A 1 111 ? -27.219 -8.326 20.597 1.00 40.37 192 SER C N 1
ATOM 878 C CA . SER A 1 111 ? -27.213 -9.014 19.311 1.00 43.01 192 SER C CA 1
ATOM 879 C C . SER A 1 111 ? -26.030 -9.966 19.178 1.00 38.80 192 SER C C 1
ATOM 880 O O . SER A 1 111 ? -26.217 -11.183 19.080 1.00 39.79 192 SER C O 1
ATOM 883 N N . ILE A 1 112 ? -24.812 -9.416 19.171 1.00 33.67 193 ILE C N 1
ATOM 884 C CA . ILE A 1 112 ? -23.617 -10.213 18.899 1.00 37.09 193 ILE C CA 1
ATOM 885 C C . ILE A 1 112 ? -23.460 -11.337 19.912 1.00 43.13 193 ILE C C 1
ATOM 886 O O . ILE A 1 112 ? -23.014 -12.440 19.566 1.00 31.37 193 ILE C O 1
ATOM 891 N N . ILE A 1 113 ? -23.841 -11.093 21.168 1.00 29.86 194 ILE C N 1
ATOM 892 C CA . ILE A 1 113 ? -23.674 -12.095 22.212 1.00 34.81 194 ILE C CA 1
ATOM 893 C C . ILE A 1 113 ? -24.516 -13.339 21.945 1.00 29.55 194 ILE C C 1
ATOM 894 O O . ILE A 1 113 ? -24.215 -14.412 22.478 1.00 35.20 194 ILE C O 1
ATOM 899 N N . TYR A 1 114 ? -25.549 -13.233 21.108 1.00 35.51 195 TYR C N 1
ATOM 900 C CA . TYR A 1 114 ? -26.462 -14.340 20.846 1.00 38.82 195 TYR C CA 1
ATOM 901 C C . TYR A 1 114 ? -26.250 -14.991 19.483 1.00 37.43 195 TYR C C 1
ATOM 902 O O . TYR A 1 114 ? -27.112 -15.758 19.041 1.00 39.16 195 TYR C O 1
ATOM 911 N N . ASP A 1 115 ? -25.135 -14.720 18.805 1.00 36.57 196 ASP C N 1
ATOM 912 C CA . ASP A 1 115 ? -24.947 -15.215 17.446 1.00 37.21 196 ASP C CA 1
ATOM 913 C C . ASP A 1 115 ? -24.295 -16.593 17.389 1.00 38.30 196 ASP C C 1
ATOM 914 O O . ASP A 1 115 ? -23.973 -17.062 16.292 1.00 44.13 196 ASP C O 1
ATOM 919 N N . GLU A 1 116 ? -24.080 -17.238 18.537 1.00 39.82 197 GLU C N 1
ATOM 920 C CA . GLU A 1 116 ? -23.596 -18.619 18.593 1.00 46.53 197 GLU C CA 1
ATOM 921 C C . GLU A 1 116 ? -22.200 -18.773 17.992 1.00 41.95 197 GLU C C 1
ATOM 922 O O . GLU A 1 116 ? -21.822 -19.864 17.557 1.00 47.59 197 GLU C O 1
ATOM 928 N N . TYR A 1 117 ? -21.417 -17.696 17.962 1.00 40.43 198 TYR C N 1
ATOM 929 C CA . TYR A 1 117 ? -20.083 -17.765 17.378 1.00 35.18 198 TYR C CA 1
ATOM 930 C C . TYR A 1 117 ? -19.078 -16.983 18.216 1.00 35.30 198 TYR C C 1
ATOM 931 O O . TYR A 1 117 ? -17.996 -17.489 18.530 1.00 35.46 198 TYR C O 1
ATOM 940 N N . MET A 1 118 ? -19.434 -15.754 18.592 1.00 27.01 199 MET C N 1
ATOM 941 C CA . MET A 1 118 ? -18.505 -14.909 19.337 1.00 33.63 199 MET C CA 1
ATOM 942 C C . MET A 1 118 ? -18.260 -15.457 20.739 1.00 30.07 199 MET C C 1
ATOM 943 O O . MET A 1 118 ? -17.109 -15.637 21.152 1.00 30.48 199 MET C O 1
ATOM 948 N N . MET A 1 119 ? -19.333 -15.734 21.485 1.00 35.03 200 MET C N 1
ATOM 949 C CA . MET A 1 119 ? -19.176 -16.174 22.869 1.00 33.31 200 MET C CA 1
ATOM 950 C C . MET A 1 119 ? -18.605 -17.583 22.951 1.00 35.63 200 MET C C 1
ATOM 951 O O . MET A 1 119 ? -17.809 -17.883 23.849 1.00 31.34 200 MET C O 1
ATOM 956 N N . ASP A 1 120 ? -19.004 -18.465 22.032 1.00 33.73 201 ASP C N 1
ATOM 957 C CA . ASP A 1 120 ? -18.462 -19.820 22.034 1.00 37.04 201 ASP C CA 1
ATOM 958 C C . ASP A 1 120 ? -16.961 -19.810 21.771 1.00 36.56 201 ASP C C 1
ATOM 959 O O . ASP A 1 120 ? -16.216 -20.614 22.343 1.00 36.70 201 ASP C O 1
ATOM 964 N N . THR A 1 121 ? -16.499 -18.898 20.913 1.00 32.45 202 THR C N 1
ATOM 965 C CA . THR A 1 121 ? -15.069 -18.788 20.643 1.00 33.35 202 THR C CA 1
ATOM 966 C C . THR A 1 121 ? -14.315 -18.258 21.858 1.00 29.27 202 THR C C 1
ATOM 967 O O . THR A 1 121 ? -13.230 -18.752 22.188 1.00 33.01 202 THR C O 1
ATOM 971 N N . VAL A 1 122 ? -14.874 -17.254 22.536 1.00 27.46 203 VAL C N 1
ATOM 972 C CA . VAL A 1 122 ? -14.200 -16.666 23.691 1.00 29.75 203 VAL C CA 1
ATOM 973 C C . VAL A 1 122 ? -14.130 -17.667 24.839 1.00 25.90 203 VAL C C 1
ATOM 974 O O . VAL A 1 122 ? -13.066 -17.884 25.430 1.00 29.42 203 VAL C O 1
ATOM 978 N N . ILE A 1 123 ? -15.262 -18.293 25.169 1.00 27.60 204 ILE C N 1
ATOM 979 C CA . ILE A 1 123 ? -15.302 -19.198 26.314 1.00 31.24 204 ILE C CA 1
ATOM 980 C C . ILE A 1 123 ? -14.427 -20.422 26.067 1.00 34.52 204 ILE C C 1
ATOM 981 O O . ILE A 1 123 ? -13.709 -20.878 26.965 1.00 31.80 204 ILE C O 1
ATOM 986 N N . SER A 1 124 ? -14.461 -20.969 24.848 1.00 30.07 205 SER C N 1
ATOM 987 C CA . SER A 1 124 ? -13.617 -22.118 24.534 1.00 30.52 205 SER C CA 1
ATOM 988 C C . SER A 1 124 ? -12.140 -21.762 24.638 1.00 35.22 205 SER C C 1
ATOM 989 O O . SER A 1 124 ? -11.333 -22.563 25.124 1.00 33.17 205 SER C O 1
ATOM 992 N N . LEU A 1 125 ? -11.766 -20.562 24.187 1.00 30.88 206 LEU C N 1
ATOM 993 C CA . LEU A 1 125 ? -10.375 -20.135 24.291 1.00 34.47 206 LEU C CA 1
ATOM 994 C C . LEU A 1 125 ? -9.958 -19.968 25.747 1.00 30.80 206 LEU C C 1
ATOM 995 O O . LEU A 1 125 ? -8.910 -20.473 26.165 1.00 30.86 206 LEU C O 1
ATOM 1000 N N . LEU A 1 126 ? -10.769 -19.258 26.536 1.00 27.86 207 LEU C N 1
ATOM 1001 C CA . LEU A 1 126 ? -10.425 -19.026 27.935 1.00 30.29 207 LEU C CA 1
ATOM 1002 C C . LEU A 1 126 ? -10.422 -20.321 28.738 1.00 32.91 207 LEU C C 1
ATOM 1003 O O . LEU A 1 126 ? -9.617 -20.470 29.665 1.00 31.84 207 LEU C O 1
ATOM 1008 N N . THR A 1 127 ? -11.307 -21.263 28.403 1.00 32.94 208 THR C N 1
ATOM 1009 C CA . THR A 1 127 ? -11.310 -22.548 29.095 1.00 34.69 208 THR C CA 1
ATOM 1010 C C . THR A 1 127 ? -10.027 -23.324 28.819 1.00 37.85 208 THR C C 1
ATOM 1011 O O . THR A 1 127 ? -9.437 -23.907 29.737 1.00 37.17 208 THR C O 1
ATOM 1015 N N . GLY A 1 128 ? -9.576 -23.334 27.563 1.00 37.74 209 GLY C N 1
ATOM 1016 C CA . GLY A 1 128 ? -8.343 -24.032 27.238 1.00 35.59 209 GLY C CA 1
ATOM 1017 C C . GLY A 1 128 ? -7.119 -23.374 27.846 1.00 33.25 209 GLY C C 1
ATOM 1018 O O . GLY A 1 128 ? -6.198 -24.058 28.301 1.00 37.42 209 GLY C O 1
ATOM 1019 N N . LEU A 1 129 ? -7.090 -22.039 27.861 1.00 32.06 210 LEU C N 1
ATOM 1020 C CA . LEU A 1 129 ? -5.970 -21.334 28.474 1.00 31.06 210 LEU C CA 1
ATOM 1021 C C . LEU A 1 129 ? -5.962 -21.499 29.989 1.00 35.27 210 LEU C C 1
ATOM 1022 O O . LEU A 1 129 ? -4.895 -21.444 30.610 1.00 34.24 210 LEU C O 1
ATOM 1027 N N . SER A 1 130 ? -7.133 -21.702 30.600 1.00 31.97 211 SER C N 1
ATOM 1028 C CA . SER A 1 130 ? -7.204 -21.841 32.050 1.00 38.25 211 SER C CA 1
ATOM 1029 C C . SER A 1 130 ? -6.643 -23.171 32.536 1.00 42.86 211 SER C C 1
ATOM 1030 O O . SER A 1 130 ? -6.309 -23.292 33.719 1.00 41.38 211 SER C O 1
ATOM 1033 N N . ASP A 1 131 ? -6.538 -24.168 31.658 1.00 40.97 212 ASP C N 1
ATOM 1034 C CA . ASP A 1 131 ? -5.964 -25.461 32.002 1.00 47.28 212 ASP C CA 1
ATOM 1035 C C . ASP A 1 131 ? -4.511 -25.587 31.566 1.00 47.85 212 ASP C C 1
ATOM 1036 O O . ASP A 1 131 ? -3.963 -26.694 31.583 1.00 53.25 212 ASP C O 1
ATOM 1041 N N . SER A 1 132 ? -3.879 -24.485 31.176 1.00 44.70 213 SER C N 1
ATOM 1042 C CA . SER A 1 132 ? -2.510 -24.537 30.687 1.00 41.50 213 SER C CA 1
ATOM 1043 C C . SER A 1 132 ? -1.527 -24.730 31.835 1.00 46.50 213 SER C C 1
ATOM 1044 O O . SER A 1 132 ? -1.798 -24.374 32.984 1.00 45.17 213 SER C O 1
ATOM 1047 N N . GLN A 1 133 ? -0.369 -25.308 31.513 1.00 55.49 214 GLN C N 1
ATOM 1048 C CA . GLN A 1 133 ? 0.697 -25.409 32.502 1.00 47.24 214 GLN C CA 1
ATOM 1049 C C . GLN A 1 133 ? 1.405 -24.078 32.710 1.00 47.55 214 GLN C C 1
ATOM 1050 O O . GLN A 1 133 ? 2.117 -23.915 33.707 1.00 50.63 214 GLN C O 1
ATOM 1056 N N . VAL A 1 134 ? 1.221 -23.128 31.799 1.00 43.10 215 VAL C N 1
ATOM 1057 C CA . VAL A 1 134 ? 1.840 -21.813 31.918 1.00 43.00 215 VAL C CA 1
ATOM 1058 C C . VAL A 1 134 ? 1.019 -20.974 32.890 1.00 46.07 215 VAL C C 1
ATOM 1059 O O . VAL A 1 134 ? -0.186 -20.783 32.695 1.00 39.41 215 VAL C O 1
ATOM 1063 N N . ARG A 1 135 ? 1.673 -20.476 33.943 1.00 46.55 216 ARG C N 1
ATOM 1064 C CA . ARG A 1 135 ? 0.975 -19.667 34.937 1.00 44.99 216 ARG C CA 1
ATOM 1065 C C . ARG A 1 135 ? 0.384 -18.410 34.313 1.00 39.93 216 ARG C C 1
ATOM 1066 O O . ARG A 1 135 ? -0.726 -17.995 34.666 1.00 39.09 216 ARG C O 1
ATOM 1074 N N . ALA A 1 136 ? 1.111 -17.795 33.376 1.00 40.00 217 ALA C N 1
ATOM 1075 C CA . ALA A 1 136 ? 0.622 -16.581 32.731 1.00 40.45 217 ALA C CA 1
ATOM 1076 C C . ALA A 1 136 ? -0.690 -16.831 31.998 1.00 39.94 217 ALA C C 1
ATOM 1077 O O . ALA A 1 136 ? -1.591 -15.984 32.017 1.00 35.44 217 ALA C O 1
ATOM 1079 N N . PHE A 1 137 ? -0.816 -17.991 31.347 1.00 40.59 218 PHE C N 1
ATOM 1080 C CA . PHE A 1 137 ? -2.061 -18.315 30.657 1.00 34.32 218 PHE C CA 1
ATOM 1081 C C . PHE A 1 137 ? -3.206 -18.520 31.642 1.00 34.34 218 PHE C C 1
ATOM 1082 O O . PHE A 1 137 ? -4.311 -18.008 31.429 1.00 30.94 218 PHE C O 1
ATOM 1090 N N . ARG A 1 138 ? -2.963 -19.262 32.725 1.00 34.12 219 ARG C N 1
ATOM 1091 C CA . ARG A 1 138 ? -4.021 -19.509 33.702 1.00 36.31 219 ARG C CA 1
ATOM 1092 C C . ARG A 1 138 ? -4.466 -18.216 34.370 1.00 32.15 219 ARG C C 1
ATOM 1093 O O . ARG A 1 138 ? -5.667 -17.962 34.516 1.00 35.36 219 ARG C O 1
ATOM 1101 N N . HIS A 1 139 ? -3.508 -17.387 34.786 1.00 32.31 220 HIS C N 1
ATOM 1102 C CA . HIS A 1 139 ? -3.844 -16.158 35.498 1.00 36.98 220 HIS C CA 1
ATOM 1103 C C . HIS A 1 139 ? -4.644 -15.211 34.611 1.00 34.52 220 HIS C C 1
ATOM 1104 O O . HIS A 1 139 ? -5.678 -14.675 35.028 1.00 35.41 220 HIS C O 1
ATOM 1111 N N . THR A 1 140 ? -4.185 -14.999 33.376 1.00 31.40 221 THR C N 1
ATOM 1112 C CA . THR A 1 140 ? -4.861 -14.055 32.493 1.00 32.08 221 THR C CA 1
ATOM 1113 C C . THR A 1 140 ? -6.244 -14.556 32.092 1.00 32.46 221 THR C C 1
ATOM 1114 O O . THR A 1 140 ? -7.217 -13.794 32.119 1.00 31.67 221 THR C O 1
ATOM 1118 N N . SER A 1 141 ? -6.354 -15.837 31.730 1.00 31.44 222 SER C N 1
ATOM 1119 C CA . SER A 1 141 ? -7.629 -16.357 31.247 1.00 30.02 222 SER C CA 1
ATOM 1120 C C . SER A 1 141 ? -8.646 -16.486 32.374 1.00 33.62 222 SER C C 1
ATOM 1121 O O . SER A 1 141 ? -9.846 -16.278 32.156 1.00 33.05 222 SER C O 1
ATOM 1124 N N . THR A 1 142 ? -8.195 -16.834 33.582 1.00 30.96 223 THR C N 1
ATOM 1125 C CA . THR A 1 142 ? -9.125 -16.963 34.699 1.00 29.54 223 THR C CA 1
ATOM 1126 C C . THR A 1 142 ? -9.681 -15.604 35.105 1.00 27.08 223 THR C C 1
ATOM 1127 O O . THR A 1 142 ? -10.889 -15.457 35.317 1.00 31.05 223 THR C O 1
ATOM 1131 N N . LEU A 1 143 ? -8.812 -14.594 35.213 1.00 30.49 224 LEU C N 1
ATOM 1132 C CA . LEU A 1 143 ? -9.286 -13.242 35.494 1.00 30.79 224 LEU C CA 1
ATOM 1133 C C . LEU A 1 143 ? -10.261 -12.770 34.423 1.00 29.88 224 LEU C C 1
ATOM 1134 O O . LEU A 1 143 ? -11.282 -12.145 34.731 1.00 28.26 224 LEU C O 1
ATOM 1139 N N . ALA A 1 144 ? -9.962 -13.066 33.156 1.00 31.52 225 ALA C N 1
ATOM 1140 C CA . ALA A 1 144 ? -10.878 -12.709 32.079 1.00 28.67 225 ALA C CA 1
ATOM 1141 C C . ALA A 1 144 ? -12.202 -13.450 32.211 1.00 25.66 225 ALA C C 1
ATOM 1142 O O . ALA A 1 144 ? -13.274 -12.861 32.032 1.00 26.92 225 ALA C O 1
ATOM 1144 N N . ALA A 1 145 ? -12.146 -14.745 32.531 1.00 25.82 226 ALA C N 1
ATOM 1145 C CA . ALA A 1 145 ? -13.367 -15.536 32.641 1.00 30.54 226 ALA C CA 1
ATOM 1146 C C . ALA A 1 145 ? -14.209 -15.102 33.835 1.00 31.15 226 ALA C C 1
ATOM 1147 O O . ALA A 1 145 ? -15.444 -15.114 33.767 1.00 26.79 226 ALA C O 1
ATOM 1149 N N . MET A 1 146 ? -13.563 -14.717 34.937 1.00 29.86 227 MET C N 1
ATOM 1150 C CA . MET A 1 146 ? -14.306 -14.240 36.099 1.00 27.87 227 MET C CA 1
ATOM 1151 C C . MET A 1 146 ? -15.032 -12.936 35.786 1.00 28.50 227 MET C C 1
ATOM 1152 O O . MET A 1 146 ? -16.219 -12.782 36.100 1.00 29.38 227 MET C O 1
ATOM 1157 N N . LYS A 1 147 ? -14.332 -11.983 35.163 1.00 26.84 228 LYS C N 1
ATOM 1158 C CA . LYS A 1 147 ? -14.978 -10.737 34.764 1.00 28.81 228 LYS C CA 1
ATOM 1159 C C . LYS A 1 147 ? -16.005 -10.967 33.664 1.00 27.85 228 LYS C C 1
ATOM 1160 O O . LYS A 1 147 ? -16.996 -10.233 33.577 1.00 28.83 228 LYS C O 1
ATOM 1166 N N . LEU A 1 148 ? -15.786 -11.977 32.818 1.00 28.38 229 LEU C N 1
ATOM 1167 C CA . LEU A 1 148 ? -16.776 -12.323 31.805 1.00 25.63 229 LEU C CA 1
ATOM 1168 C C . LEU A 1 148 ? -18.071 -12.805 32.447 1.00 31.44 229 LEU C C 1
ATOM 1169 O O . LEU A 1 148 ? -19.165 -12.441 32.004 1.00 30.26 229 LEU C O 1
ATOM 1174 N N . MET A 1 149 ? -17.964 -13.617 33.500 1.00 26.12 230 MET C N 1
ATOM 1175 C CA . MET A 1 149 ? -19.158 -14.100 34.188 1.00 30.43 230 MET C CA 1
ATOM 1176 C C . MET A 1 149 ? -19.930 -12.946 34.814 1.00 25.70 230 MET C C 1
ATOM 1177 O O . MET A 1 149 ? -21.159 -12.871 34.697 1.00 30.96 230 MET C O 1
ATOM 1182 N N . THR A 1 150 ? -19.221 -12.033 35.482 1.00 26.77 231 THR C N 1
ATOM 1183 C CA . THR A 1 150 ? -19.875 -10.872 36.080 1.00 30.21 231 THR C CA 1
ATOM 1184 C C . THR A 1 150 ? -20.553 -10.015 35.018 1.00 30.89 231 THR C C 1
ATOM 1185 O O . THR A 1 150 ? -21.652 -9.490 35.239 1.00 31.52 231 THR C O 1
ATOM 1189 N N . ALA A 1 151 ? -19.913 -9.862 33.857 1.00 30.19 232 ALA C N 1
ATOM 1190 C CA . ALA A 1 151 ? -20.555 -9.161 32.751 1.00 29.98 232 ALA C CA 1
ATOM 1191 C C . ALA A 1 151 ? -21.816 -9.887 32.300 1.00 30.18 232 ALA C C 1
ATOM 1192 O O . ALA A 1 151 ? -22.832 -9.252 31.990 1.00 32.23 232 ALA C O 1
ATOM 1194 N N . LEU A 1 152 ? -21.772 -11.223 32.264 1.00 29.99 233 LEU C N 1
ATOM 1195 C CA . LEU A 1 152 ? -22.947 -11.996 31.873 1.00 28.43 233 LEU C CA 1
ATOM 1196 C C . LEU A 1 152 ? -24.065 -11.888 32.902 1.00 30.57 233 LEU C C 1
ATOM 1197 O O . LEU A 1 152 ? -25.245 -11.910 32.533 1.00 33.21 233 LEU C O 1
ATOM 1202 N N . VAL A 1 153 ? -23.721 -11.783 34.188 1.00 32.91 234 VAL C N 1
ATOM 1203 C CA . VAL A 1 153 ? -24.745 -11.584 35.210 1.00 27.91 234 VAL C CA 1
ATOM 1204 C C . VAL A 1 153 ? -25.448 -10.250 35.000 1.00 26.74 234 VAL C C 1
ATOM 1205 O O . VAL A 1 153 ? -26.676 -10.152 35.112 1.00 35.67 234 VAL C O 1
ATOM 1209 N N . ASN A 1 154 ? -24.681 -9.203 34.681 1.00 30.13 235 ASN C N 1
ATOM 1210 C CA . ASN A 1 154 ? -25.280 -7.904 34.395 1.00 35.29 235 ASN C CA 1
ATOM 1211 C C . ASN A 1 154 ? -26.175 -7.954 33.163 1.00 33.39 235 ASN C C 1
ATOM 1212 O O . ASN A 1 154 ? -27.187 -7.246 33.104 1.00 36.05 235 ASN C O 1
ATOM 1217 N N . VAL A 1 155 ? -25.823 -8.778 32.173 1.00 34.32 236 VAL C N 1
ATOM 1218 C CA . VAL A 1 155 ? -26.704 -8.967 31.023 1.00 30.31 236 VAL C CA 1
ATOM 1219 C C . VAL A 1 155 ? -28.011 -9.615 31.461 1.00 40.60 236 VAL C C 1
ATOM 1220 O O . VAL A 1 155 ? -29.099 -9.213 31.029 1.00 37.20 236 VAL C O 1
ATOM 1224 N N . ALA A 1 156 ? -27.925 -10.625 32.332 1.00 28.41 237 ALA C N 1
ATOM 1225 C CA . ALA A 1 156 ? -29.130 -11.253 32.861 1.00 34.39 237 ALA C CA 1
ATOM 1226 C C . ALA A 1 156 ? -29.928 -10.290 33.730 1.00 36.55 237 ALA C C 1
ATOM 1227 O O . ALA A 1 156 ? -31.161 -10.367 33.767 1.00 38.51 237 ALA C O 1
ATOM 1229 N N . LEU A 1 157 ? -29.247 -9.380 34.430 1.00 37.92 238 LEU C N 1
ATOM 1230 C CA . LEU A 1 157 ? -29.950 -8.387 35.235 1.00 36.17 238 LEU C CA 1
ATOM 1231 C C . LEU A 1 157 ? -30.702 -7.397 34.354 1.00 42.95 238 LEU C C 1
ATOM 1232 O O . LEU A 1 157 ? -31.845 -7.034 34.656 1.00 40.82 238 LEU C O 1
ATOM 1237 N N . ASN A 1 158 ? -30.079 -6.948 33.261 1.00 37.60 239 ASN C N 1
ATOM 1238 C CA . ASN A 1 158 ? -30.775 -6.065 32.330 1.00 42.32 239 ASN C CA 1
ATOM 1239 C C . ASN A 1 158 ? -31.927 -6.787 31.644 1.00 43.35 239 ASN C C 1
ATOM 1240 O O . ASN A 1 158 ? -32.980 -6.188 31.395 1.00 45.19 239 ASN C O 1
ATOM 1245 N N . LEU A 1 159 ? -31.747 -8.073 31.330 1.00 43.35 240 LEU C N 1
ATOM 1246 C CA . LEU A 1 159 ? -32.820 -8.840 30.704 1.00 40.28 240 LEU C CA 1
ATOM 1247 C C . LEU A 1 159 ? -34.048 -8.905 31.602 1.00 43.06 240 LEU C C 1
ATOM 1248 O O . LEU A 1 159 ? -35.182 -8.808 31.120 1.00 45.46 240 LEU C O 1
ATOM 1253 N N . SER A 1 160 ? -33.842 -9.068 32.912 1.00 41.01 241 SER C N 1
ATOM 1254 C CA . SER A 1 160 ? -34.969 -9.093 33.839 1.00 45.03 241 SER C CA 1
ATOM 1255 C C . SER A 1 160 ? -35.725 -7.771 33.823 1.00 38.77 241 SER C C 1
ATOM 1256 O O . SER A 1 160 ? -36.960 -7.753 33.892 1.00 47.08 241 SER C O 1
ATOM 1259 N N . ILE A 1 161 ? -35.001 -6.652 33.727 1.00 42.53 242 ILE C N 1
ATOM 1260 C CA . ILE A 1 161 ? -35.655 -5.349 33.641 1.00 48.97 242 ILE C CA 1
ATOM 1261 C C . ILE A 1 161 ? -36.484 -5.254 32.367 1.00 45.22 242 ILE C C 1
ATOM 1262 O O . ILE A 1 161 ? -37.633 -4.796 32.387 1.00 42.61 242 ILE C O 1
ATOM 1267 N N . HIS A 1 162 ? -35.916 -5.688 31.238 1.00 45.63 243 HIS C N 1
ATOM 1268 C CA . HIS A 1 162 ? -36.674 -5.707 29.992 1.00 46.31 243 HIS C CA 1
ATOM 1269 C C . HIS A 1 162 ? -37.831 -6.696 30.055 1.00 38.46 243 HIS C C 1
ATOM 1270 O O . HIS A 1 162 ? -38.872 -6.470 29.428 1.00 44.20 243 HIS C O 1
ATOM 1277 N N . GLN A 1 163 ? -37.672 -7.791 30.802 1.00 37.98 244 GLN C N 1
ATOM 1278 C CA . GLN A 1 163 ? -38.766 -8.745 30.949 1.00 45.16 244 GLN C CA 1
ATOM 1279 C C . GLN A 1 163 ? -39.912 -8.152 31.760 1.00 47.36 244 GLN C C 1
ATOM 1280 O O . GLN A 1 163 ? -41.085 -8.400 31.458 1.00 48.58 244 GLN C O 1
ATOM 1286 N N . ASP A 1 164 ? -39.595 -7.367 32.793 1.00 51.48 245 ASP C N 1
ATOM 1287 C CA . ASP A 1 164 ? -40.650 -6.732 33.577 1.00 56.04 245 ASP C CA 1
ATOM 1288 C C . ASP A 1 164 ? -41.354 -5.645 32.776 1.00 53.35 245 ASP C C 1
ATOM 1289 O O . ASP A 1 164 ? -42.573 -5.475 32.889 1.00 57.86 245 ASP C O 1
ATOM 1294 N N . ASN A 1 165 ? -40.603 -4.897 31.964 1.00 51.62 246 ASN C N 1
ATOM 1295 C CA . ASN A 1 165 ? -41.218 -3.877 31.122 1.00 54.32 246 ASN C CA 1
ATOM 1296 C C . ASN A 1 165 ? -42.137 -4.508 30.084 1.00 52.27 246 ASN C C 1
ATOM 1297 O O . ASN A 1 165 ? -43.268 -4.051 29.882 1.00 54.48 246 ASN C O 1
ATOM 1302 N N . THR A 1 166 ? -41.670 -5.568 29.421 1.00 56.05 247 THR C N 1
ATOM 1303 C CA . THR A 1 166 ? -42.495 -6.237 28.421 1.00 53.94 247 THR C CA 1
ATOM 1304 C C . THR A 1 166 ? -43.717 -6.890 29.053 1.00 51.60 247 THR C C 1
ATOM 1305 O O . THR A 1 166 ? -44.792 -6.920 28.442 1.00 53.85 247 THR C O 1
ATOM 1309 N N . GLN A 1 167 ? -43.577 -7.409 30.275 1.00 51.97 248 GLN C N 1
ATOM 1310 C CA . GLN A 1 167 ? -44.716 -8.020 30.953 1.00 61.02 248 GLN C CA 1
ATOM 1311 C C . GLN A 1 167 ? -45.787 -6.986 31.278 1.00 52.21 248 GLN C C 1
ATOM 1312 O O . GLN A 1 167 ? -46.981 -7.240 31.079 1.00 57.74 248 GLN C O 1
ATOM 1318 N N . ARG A 1 168 ? -45.382 -5.816 31.776 1.00 57.86 249 ARG C N 1
ATOM 1319 C CA . ARG A 1 168 ? -46.357 -4.777 32.091 1.00 65.51 249 ARG C CA 1
ATOM 1320 C C . ARG A 1 168 ? -46.971 -4.190 30.825 1.00 58.47 249 ARG C C 1
ATOM 1321 O O . ARG A 1 168 ? -48.159 -3.848 30.808 1.00 63.20 249 ARG C O 1
ATOM 1329 N N . GLN A 1 169 ? -46.180 -4.065 29.756 1.00 61.31 250 GLN C N 1
ATOM 1330 C CA . GLN A 1 169 ? -46.735 -3.615 28.485 1.00 53.34 250 GLN C CA 1
ATOM 1331 C C . GLN A 1 169 ? -47.699 -4.640 27.904 1.00 56.19 250 GLN C C 1
ATOM 1332 O O . GLN A 1 169 ? -48.677 -4.268 27.245 1.00 59.30 250 GLN C O 1
ATOM 1338 N N . TYR A 1 170 ? -47.444 -5.929 28.139 1.00 53.57 251 TYR C N 1
ATOM 1339 C CA . TYR A 1 170 ? -48.347 -6.966 27.653 1.00 57.11 251 TYR C CA 1
ATOM 1340 C C . TYR A 1 170 ? -49.672 -6.937 28.404 1.00 54.47 251 TYR C C 1
ATOM 1341 O O . TYR A 1 170 ? -50.745 -6.967 27.790 1.00 58.50 251 TYR C O 1
ATOM 1350 N N . GLU A 1 171 ? -49.618 -6.875 29.737 1.00 60.28 252 GLU C N 1
ATOM 1351 C CA . GLU A 1 171 ? -50.846 -6.870 30.525 1.00 66.55 252 GLU C CA 1
ATOM 1352 C C . GLU A 1 171 ? -51.638 -5.583 30.332 1.00 66.93 252 GLU C C 1
ATOM 1353 O O . GLU A 1 171 ? -52.873 -5.605 30.389 1.00 71.71 252 GLU C O 1
ATOM 1359 N N . ALA A 1 172 ? -50.954 -4.458 30.108 1.00 61.68 253 ALA C N 1
ATOM 1360 C CA . ALA A 1 172 ? -51.662 -3.216 29.812 1.00 64.06 253 ALA C CA 1
ATOM 1361 C C . ALA A 1 172 ? -52.373 -3.298 28.468 1.00 59.59 253 ALA C C 1
ATOM 1362 O O . ALA A 1 172 ? -53.497 -2.805 28.322 1.00 64.75 253 ALA C O 1
ATOM 1364 N N . GLU A 1 173 ? -51.732 -3.916 27.474 1.00 58.67 254 GLU C N 1
ATOM 1365 C CA . GLU A 1 173 ? -52.372 -4.108 26.178 1.00 58.87 254 GLU C CA 1
ATOM 1366 C C . GLU A 1 173 ? -53.389 -5.242 26.214 1.00 63.93 254 GLU C C 1
ATOM 1367 O O . GLU A 1 173 ? -54.335 -5.247 25.419 1.00 63.44 254 GLU C O 1
ATOM 1373 N N . ARG A 1 174 ? -53.215 -6.200 27.128 1.00 65.38 255 ARG C N 1
ATOM 1374 C CA . ARG A 1 174 ? -54.170 -7.298 27.248 1.00 72.18 255 ARG C CA 1
ATOM 1375 C C . ARG A 1 174 ? -55.504 -6.814 27.803 1.00 74.66 255 ARG C C 1
ATOM 1376 O O . ARG A 1 174 ? -56.565 -7.308 27.403 1.00 73.89 255 ARG C O 1
ATOM 1384 N N . ASN A 1 175 ? -55.473 -5.844 28.718 1.00 74.83 256 ASN C N 1
ATOM 1385 C CA . ASN A 1 175 ? -56.692 -5.329 29.331 1.00 69.68 256 ASN C CA 1
ATOM 1386 C C . ASN A 1 175 ? -57.365 -4.290 28.441 1.00 74.46 256 ASN C C 1
ATOM 1387 O O . ASN A 1 175 ? -58.012 -3.364 28.938 1.00 75.21 256 ASN C O 1
ATOM 1392 N N . LYS A 1 176 ? -57.216 -4.435 27.128 1.00 79.22 257 LYS C N 1
ATOM 1393 C CA . LYS A 1 176 ? -57.829 -3.519 26.173 1.00 65.33 257 LYS C CA 1
ATOM 1394 C C . LYS A 1 176 ? -58.431 -4.285 25.000 1.00 81.58 257 LYS C C 1
ATOM 1395 O O . LYS A 1 176 ? -57.876 -5.289 24.553 1.00 83.79 257 LYS C O 1
ATOM 1401 N N . ALA A 1 182 ? -57.119 -10.528 19.249 1.00 61.86 263 ALA C N 1
ATOM 1402 C CA . ALA A 1 182 ? -55.703 -10.233 19.435 1.00 68.80 263 ALA C CA 1
ATOM 1403 C C . ALA A 1 182 ? -55.140 -9.515 18.216 1.00 76.51 263 ALA C C 1
ATOM 1404 O O . ALA A 1 182 ? -55.237 -10.010 17.093 1.00 83.24 263 ALA C O 1
ATOM 1406 N N . ASN A 1 183 ? -54.549 -8.348 18.440 1.00 69.49 264 ASN C N 1
ATOM 1407 C CA . ASN A 1 183 ? -54.001 -7.539 17.366 1.00 80.15 264 ASN C CA 1
ATOM 1408 C C . ASN A 1 183 ? -52.501 -7.788 17.225 1.00 80.13 264 ASN C C 1
ATOM 1409 O O . ASN A 1 183 ? -51.925 -8.666 17.876 1.00 71.85 264 ASN C O 1
ATOM 1414 N N . GLU A 1 184 ? -51.854 -6.996 16.366 1.00 74.60 265 GLU C N 1
ATOM 1415 C CA . GLU A 1 184 ? -50.429 -7.177 16.110 1.00 74.51 265 GLU C CA 1
ATOM 1416 C C . GLU A 1 184 ? -49.582 -6.776 17.312 1.00 73.50 265 GLU C C 1
ATOM 1417 O O . GLU A 1 184 ? -48.529 -7.378 17.555 1.00 73.35 265 GLU C O 1
ATOM 1423 N N . ARG A 1 185 ? -50.022 -5.774 18.079 1.00 67.53 266 ARG C N 1
ATOM 1424 C CA . ARG A 1 185 ? -49.246 -5.342 19.237 1.00 64.85 266 ARG C CA 1
ATOM 1425 C C . ARG A 1 185 ? -49.218 -6.408 20.326 1.00 71.70 266 ARG C C 1
ATOM 1426 O O . ARG A 1 185 ? -48.208 -6.549 21.025 1.00 68.70 266 ARG C O 1
ATOM 1428 N N . LEU A 1 186 ? -50.305 -7.164 20.489 1.00 68.78 267 LEU C N 1
ATOM 1429 C CA . LEU A 1 186 ? -50.329 -8.205 21.512 1.00 70.54 267 LEU C CA 1
ATOM 1430 C C . LEU A 1 186 ? -49.405 -9.359 21.145 1.00 70.71 267 LEU C C 1
ATOM 1431 O O . LEU A 1 186 ? -48.626 -9.835 21.979 1.00 59.81 267 LEU C O 1
ATOM 1436 N N . GLU A 1 187 ? -49.483 -9.828 19.899 1.00 62.70 268 GLU C N 1
ATOM 1437 C CA . GLU A 1 187 ? -48.642 -10.945 19.485 1.00 67.42 268 GLU C CA 1
ATOM 1438 C C . GLU A 1 187 ? -47.178 -10.539 19.395 1.00 62.28 268 GLU C C 1
ATOM 1439 O O . 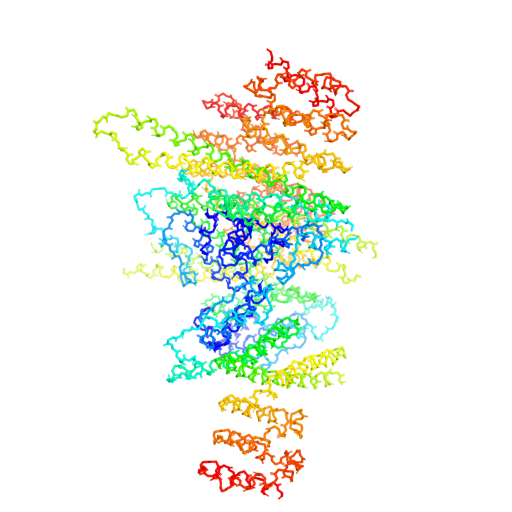GLU A 1 187 ? -46.292 -11.392 19.527 1.00 62.84 268 GLU C O 1
ATOM 1445 N N . LEU A 1 188 ? -46.907 -9.250 19.177 1.00 59.94 269 LEU C N 1
ATOM 1446 C CA . LEU A 1 188 ? -45.531 -8.766 19.202 1.00 58.50 269 LEU C CA 1
ATOM 1447 C C . LEU A 1 188 ? -44.971 -8.771 20.618 1.00 59.03 269 LEU C C 1
ATOM 1448 O O . LEU A 1 188 ? -43.812 -9.144 20.833 1.00 52.92 269 LEU C O 1
ATOM 1453 N N . LEU A 1 189 ? -45.778 -8.356 21.598 1.00 56.02 270 LEU C N 1
ATOM 1454 C CA . LEU A 1 189 ? -45.334 -8.397 22.986 1.00 53.06 270 LEU C CA 1
ATOM 1455 C C . LEU A 1 189 ? -45.222 -9.828 23.495 1.00 53.70 270 LEU C C 1
ATOM 1456 O O . LEU A 1 189 ? -44.352 -10.124 24.322 1.00 49.32 270 LEU C O 1
ATOM 1461 N N . LEU A 1 190 ? -46.089 -10.724 23.018 1.00 55.33 271 LEU C N 1
ATOM 1462 C CA . LEU A 1 190 ? -45.972 -12.131 23.385 1.00 54.58 271 LEU C CA 1
ATOM 1463 C C . LEU A 1 190 ? -44.696 -12.741 22.822 1.00 56.05 271 LEU C C 1
ATOM 1464 O O . LEU A 1 190 ? -44.060 -13.578 23.475 1.00 54.35 271 LEU C O 1
ATOM 1469 N N . GLN A 1 191 ? -44.305 -12.333 21.613 1.00 50.62 272 GLN C N 1
ATOM 1470 C CA . GLN A 1 191 ? -43.099 -12.879 21.003 1.00 53.28 272 GLN C CA 1
ATOM 1471 C C . GLN A 1 191 ? -41.842 -12.309 21.648 1.00 48.31 272 GLN C C 1
ATOM 1472 O O . GLN A 1 191 ? -40.837 -13.016 21.782 1.00 44.26 272 GLN C O 1
ATOM 1478 N N . LYS A 1 192 ? -41.875 -11.036 22.052 1.00 42.17 273 LYS C N 1
ATOM 1479 C CA . LYS A 1 192 ? -40.724 -10.467 22.743 1.00 46.67 273 LYS C CA 1
ATOM 1480 C C . LYS A 1 192 ? -40.555 -11.085 24.125 1.00 44.07 273 LYS C C 1
ATOM 1481 O O . LYS A 1 192 ? -39.426 -11.298 24.581 1.00 45.31 273 LYS C O 1
ATOM 1487 N N . ARG A 1 193 ? -41.665 -11.388 24.803 1.00 46.61 274 ARG C N 1
ATOM 1488 C CA . ARG A 1 193 ? -41.577 -12.061 26.095 1.00 45.71 274 ARG C CA 1
ATOM 1489 C C . ARG A 1 193 ? -40.955 -13.444 25.950 1.00 46.10 274 ARG C C 1
ATOM 1490 O O . ARG A 1 193 ? -40.126 -13.851 26.772 1.00 45.51 274 ARG C O 1
ATOM 1498 N N . LYS A 1 194 ? -41.339 -14.178 24.904 1.00 43.20 275 LYS C N 1
ATOM 1499 C CA . LYS A 1 194 ? -40.737 -15.482 24.651 1.00 47.02 275 LYS C CA 1
ATOM 1500 C C . LYS A 1 194 ? -39.272 -15.343 24.257 1.00 49.40 275 LYS C C 1
ATOM 1501 O O . LYS A 1 194 ? -38.436 -16.166 24.649 1.00 40.70 275 LYS C O 1
ATOM 1507 N N . GLU A 1 195 ? -38.940 -14.298 23.494 1.00 43.03 276 GLU C N 1
ATOM 1508 C CA . GLU A 1 195 ? -37.564 -14.111 23.044 1.00 38.61 276 GLU C CA 1
ATOM 1509 C C . GLU A 1 195 ? -36.650 -13.715 24.198 1.00 44.06 276 GLU C C 1
ATOM 1510 O O . GLU A 1 195 ? -35.504 -14.173 24.274 1.00 39.15 276 GLU C O 1
ATOM 1516 N N . LEU A 1 196 ? -37.137 -12.861 25.103 1.00 34.38 277 LEU C N 1
ATOM 1517 C CA . LEU A 1 196 ? -36.316 -12.439 26.234 1.00 38.55 277 LEU C CA 1
ATOM 1518 C C . LEU A 1 196 ? -36.012 -13.606 27.164 1.00 37.38 277 LEU C C 1
ATOM 1519 O O . LEU A 1 196 ? -34.911 -13.692 27.721 1.00 38.34 277 LEU C O 1
ATOM 1524 N N . GLN A 1 197 ? -36.973 -14.515 27.345 1.00 36.80 278 GLN C N 1
ATOM 1525 C CA . GLN A 1 197 ? -36.718 -15.695 28.165 1.00 40.92 278 GLN C CA 1
ATOM 1526 C C . GLN A 1 197 ? -35.697 -16.612 27.504 1.00 41.53 278 GLN C C 1
ATOM 1527 O O . GLN A 1 197 ? -34.857 -17.211 28.187 1.00 37.63 278 GLN C O 1
ATOM 1533 N N . GLU A 1 198 ? -35.749 -16.731 26.175 1.00 37.10 279 GLU C N 1
ATOM 1534 C CA . GLU A 1 198 ? -34.738 -17.509 25.469 1.00 38.22 279 GLU C CA 1
ATOM 1535 C C . GLU A 1 198 ? -33.360 -16.872 25.592 1.00 34.49 279 GLU C C 1
ATOM 1536 O O . GLU A 1 198 ? -32.352 -17.586 25.649 1.00 36.32 279 GLU C O 1
ATOM 1542 N N . ASN A 1 199 ? -33.295 -15.539 25.638 1.00 35.95 280 ASN C N 1
ATOM 1543 C CA . ASN A 1 199 ? -32.023 -14.870 25.887 1.00 32.92 280 ASN C CA 1
ATOM 1544 C C . ASN A 1 199 ? -31.488 -15.210 27.273 1.00 31.08 280 ASN C C 1
ATOM 1545 O O . ASN A 1 199 ? -30.292 -15.479 27.435 1.00 33.71 280 ASN C O 1
ATOM 1550 N N . GLN A 1 200 ? -32.362 -15.199 28.284 1.00 32.69 281 GLN C N 1
ATOM 1551 C CA . GLN A 1 200 ? -31.946 -15.564 29.635 1.00 37.63 281 GLN C CA 1
ATOM 1552 C C . GLN A 1 200 ? -31.420 -16.992 29.684 1.00 34.12 281 GLN C C 1
ATOM 1553 O O . GLN A 1 200 ? -30.417 -17.272 30.353 1.00 35.11 281 GLN C O 1
ATOM 1559 N N . ASP A 1 201 ? -32.087 -17.911 28.983 1.00 35.09 282 ASP C N 1
ATOM 1560 C CA . ASP A 1 201 ? -31.650 -19.302 28.977 1.00 35.06 282 ASP C CA 1
ATOM 1561 C C . ASP A 1 201 ? -30.277 -19.447 28.333 1.00 39.33 282 ASP C C 1
ATOM 1562 O O . ASP A 1 201 ? -29.432 -20.209 28.818 1.00 35.94 282 ASP C O 1
ATOM 1567 N N . GLU A 1 202 ? -30.033 -18.718 27.242 1.00 35.89 283 GLU C N 1
ATOM 1568 C CA . GLU A 1 202 ? -28.749 -18.819 26.558 1.00 35.12 283 GLU C CA 1
ATOM 1569 C C . GLU A 1 202 ? -27.631 -18.195 27.385 1.00 33.28 283 GLU C C 1
ATOM 1570 O O . GLU A 1 202 ? -26.500 -18.695 27.388 1.00 34.93 283 GLU C O 1
ATOM 1576 N N . ILE A 1 203 ? -27.926 -17.103 28.094 1.00 34.86 284 ILE C N 1
ATOM 1577 C CA . ILE A 1 203 ? -26.926 -16.499 28.968 1.00 35.41 284 ILE C CA 1
ATOM 1578 C C . ILE A 1 203 ? -26.583 -17.441 30.116 1.00 37.47 284 ILE C C 1
ATOM 1579 O O . ILE A 1 203 ? -25.421 -17.539 30.532 1.00 33.49 284 ILE C O 1
ATOM 1584 N N . GLU A 1 204 ? -27.579 -18.163 30.635 1.00 30.59 285 GLU C N 1
ATOM 1585 C CA . GLU A 1 204 ? -27.319 -19.090 31.732 1.00 32.94 285 GLU C CA 1
ATOM 1586 C C . GLU A 1 204 ? -26.451 -20.257 31.278 1.00 33.76 285 GLU C C 1
ATOM 1587 O O . GLU A 1 204 ? -25.609 -20.743 32.042 1.00 32.83 285 GLU C O 1
ATOM 1593 N N . ASN A 1 205 ? -26.640 -20.722 30.039 1.00 32.05 286 ASN C N 1
ATOM 1594 C CA . ASN A 1 205 ? -25.789 -21.786 29.515 1.00 34.39 286 ASN C CA 1
ATOM 1595 C C . ASN A 1 205 ? -24.342 -21.325 29.407 1.00 34.00 286 ASN C C 1
ATOM 1596 O O . ASN A 1 205 ? -23.413 -22.102 29.662 1.00 37.49 286 ASN C O 1
ATOM 1601 N N . MET A 1 206 ? -24.129 -20.063 29.026 1.00 30.60 287 MET C N 1
ATOM 1602 C CA . MET A 1 206 ? -22.776 -19.521 28.992 1.00 28.44 287 MET C CA 1
ATOM 1603 C C . MET A 1 206 ? -22.180 -19.447 30.391 1.00 29.77 287 MET C C 1
ATOM 1604 O O . MET A 1 206 ? -21.001 -19.760 30.587 1.00 33.26 287 MET C O 1
ATOM 1609 N N . MET A 1 207 ? -22.981 -19.030 31.375 1.00 30.55 288 MET C N 1
ATOM 1610 C CA . MET A 1 207 ? -22.488 -18.953 32.746 1.00 27.80 288 MET C CA 1
ATOM 1611 C C . MET A 1 207 ? -22.152 -20.335 33.290 1.00 27.56 288 MET C C 1
ATOM 1612 O O . MET A 1 207 ? -21.169 -20.497 34.021 1.00 34.62 288 MET C O 1
ATOM 1617 N N . ASN A 1 208 ? -22.953 -21.343 32.938 1.00 29.32 289 ASN C N 1
ATOM 1618 C CA . ASN A 1 208 ? -22.661 -22.704 33.373 1.00 32.57 289 ASN C CA 1
ATOM 1619 C C . ASN A 1 208 ? -21.373 -23.231 32.751 1.00 33.77 289 ASN C C 1
ATOM 1620 O O . ASN A 1 208 ? -20.634 -23.979 33.402 1.00 31.41 289 ASN C O 1
ATOM 1625 N N . SER A 1 209 ? -21.088 -22.856 31.501 1.00 32.00 290 SER C N 1
ATOM 1626 C CA . SER A 1 209 ? -19.867 -23.323 30.850 1.00 26.48 290 SER C CA 1
ATOM 1627 C C . SER A 1 209 ? -18.628 -22.713 31.494 1.00 31.54 290 SER C C 1
ATOM 1628 O O . SER A 1 209 ? -17.597 -23.383 31.631 1.00 35.84 290 SER C O 1
ATOM 1631 N N . ILE A 1 210 ? -18.707 -21.441 31.888 1.00 29.69 291 ILE C N 1
ATOM 1632 C CA . ILE A 1 210 ? -17.586 -20.805 32.573 1.00 27.14 291 ILE C CA 1
ATOM 1633 C C . ILE A 1 210 ? -17.419 -21.384 33.972 1.00 32.56 291 ILE C C 1
ATOM 1634 O O . ILE A 1 210 ? -16.296 -21.620 34.433 1.00 33.56 291 ILE C O 1
ATOM 1639 N N . PHE A 1 211 ? -18.532 -21.624 34.668 1.00 31.11 292 PHE C N 1
ATOM 1640 C CA . PHE A 1 211 ? -18.460 -22.112 36.042 1.00 31.74 292 PHE C CA 1
ATOM 1641 C C . PHE A 1 211 ? -17.915 -23.534 36.094 1.00 36.29 292 PHE C C 1
ATOM 1642 O O . PHE A 1 211 ? -16.981 -23.824 36.851 1.00 39.00 292 PHE C O 1
ATOM 1650 N N . LYS A 1 212 ? -18.484 -24.436 35.292 1.00 34.67 293 LYS C N 1
ATOM 1651 C CA . LYS A 1 212 ? -18.079 -25.835 35.320 1.00 39.55 293 LYS C CA 1
ATOM 1652 C C . LYS A 1 212 ? -16.764 -26.091 34.599 1.00 44.93 293 LYS C C 1
ATOM 1653 O O . LYS A 1 212 ? -16.130 -27.122 34.844 1.00 41.96 293 LYS C O 1
ATOM 1659 N N . GLY A 1 213 ? -16.340 -25.187 33.721 1.00 38.92 294 GLY C N 1
ATOM 1660 C CA . GLY A 1 213 ? -15.140 -25.419 32.943 1.00 32.10 294 GLY C CA 1
ATOM 1661 C C . GLY A 1 213 ? -13.919 -24.676 33.440 1.00 33.32 294 GLY C C 1
ATOM 1662 O O . GLY A 1 213 ? -12.790 -25.032 33.091 1.00 37.42 294 GLY C O 1
ATOM 1663 N N . ILE A 1 214 ? -14.122 -23.643 34.256 1.00 34.04 295 ILE C N 1
ATOM 1664 C CA . ILE A 1 214 ? -13.015 -22.792 34.677 1.00 28.98 295 ILE C CA 1
ATOM 1665 C C . ILE A 1 214 ? -13.012 -22.605 36.190 1.00 38.96 295 ILE C C 1
ATOM 1666 O O . ILE A 1 214 ? -11.999 -22.862 36.850 1.00 33.87 295 ILE C O 1
ATOM 1671 N N . PHE A 1 215 ? -14.139 -22.163 36.754 1.00 31.22 296 PHE C N 1
ATOM 1672 C CA . PHE A 1 215 ? -14.155 -21.790 38.166 1.00 35.10 296 PHE C CA 1
ATOM 1673 C C . PHE A 1 215 ? -13.893 -22.991 39.068 1.00 35.88 296 PHE C C 1
ATOM 1674 O O . PHE A 1 215 ? -13.045 -22.931 39.966 1.00 37.44 296 PHE C O 1
ATOM 1682 N N . VAL A 1 216 ? -14.624 -24.090 38.855 1.00 33.81 297 VAL C N 1
ATOM 1683 C CA . VAL A 1 216 ? -14.507 -25.247 39.737 1.00 43.97 297 VAL C CA 1
ATOM 1684 C C . VAL A 1 216 ? -13.113 -25.856 39.693 1.00 46.34 297 VAL C C 1
ATOM 1685 O O . VAL A 1 216 ? -12.755 -26.645 40.574 1.00 47.02 297 VAL C O 1
ATOM 1689 N N . HIS A 1 217 ? -12.311 -25.506 38.689 1.00 40.23 298 HIS C N 1
ATOM 1690 C CA . HIS A 1 217 ? -10.938 -25.981 38.592 1.00 42.30 298 HIS C CA 1
ATOM 1691 C C . HIS A 1 217 ? -9.912 -24.946 39.027 1.00 45.90 298 HIS C C 1
ATOM 1692 O O . HIS A 1 217 ? -8.831 -25.322 39.490 1.00 55.06 298 HIS C O 1
ATOM 1699 N N . ARG A 1 218 ? -10.224 -23.656 38.897 1.00 35.79 299 ARG C N 1
ATOM 1700 C CA . ARG A 1 218 ? -9.265 -22.606 39.216 1.00 35.11 299 ARG C CA 1
ATOM 1701 C C . ARG A 1 218 ? -9.382 -22.090 40.644 1.00 35.10 299 ARG C C 1
ATOM 1702 O O . ARG A 1 218 ? -8.438 -21.460 41.134 1.00 33.86 299 ARG C O 1
ATOM 1710 N N . TYR A 1 219 ? -10.506 -22.333 41.322 1.00 33.04 300 TYR C N 1
ATOM 1711 C CA . TYR A 1 219 ? -10.649 -21.852 42.693 1.00 37.56 300 TYR C CA 1
ATOM 1712 C C . TYR A 1 219 ? -9.677 -22.536 43.645 1.00 40.38 300 TYR C C 1
ATOM 1713 O O . TYR A 1 219 ? -9.425 -22.013 44.735 1.00 36.53 300 TYR C O 1
ATOM 1722 N N . ARG A 1 220 ? -9.129 -23.688 43.257 1.00 35.91 301 ARG C N 1
ATOM 1723 C CA . ARG A 1 220 ? -8.109 -24.386 44.028 1.00 46.79 301 ARG C CA 1
ATOM 1724 C C . ARG A 1 220 ? -6.778 -24.425 43.284 1.00 49.12 301 ARG C C 1
ATOM 1725 O O . ARG A 1 220 ? -6.012 -25.383 43.417 1.00 42.76 301 ARG C O 1
ATOM 1727 N N . ASP A 1 221 ? -6.500 -23.393 42.490 1.00 42.64 302 ASP C N 1
ATOM 1728 C CA . ASP A 1 221 ? -5.263 -23.321 41.730 1.00 42.31 302 ASP C CA 1
ATOM 1729 C C . ASP A 1 221 ? -4.057 -23.252 42.664 1.00 50.36 302 ASP C C 1
ATOM 1730 O O . ASP A 1 221 ? -4.148 -22.816 43.815 1.00 40.77 302 ASP C O 1
ATOM 1735 N N . ALA A 1 222 ? -2.911 -23.701 42.147 1.00 44.41 303 ALA C N 1
ATOM 1736 C CA . ALA A 1 222 ? -1.673 -23.665 42.916 1.00 51.13 303 ALA C CA 1
ATOM 1737 C C . ALA A 1 222 ? -1.212 -22.244 43.210 1.00 47.19 303 ALA C C 1
ATOM 1738 O O . ALA A 1 222 ? -0.476 -22.033 44.181 1.00 53.61 303 ALA C O 1
ATOM 1740 N N . ILE A 1 223 ? -1.621 -21.271 42.401 1.00 39.24 304 ILE C N 1
ATOM 1741 C CA . ILE A 1 223 ? -1.252 -19.876 42.608 1.00 40.78 304 ILE C CA 1
ATOM 1742 C C . ILE A 1 223 ? -2.288 -19.229 43.515 1.00 41.49 304 ILE C C 1
ATOM 1743 O O . ILE A 1 223 ? -3.497 -19.359 43.285 1.00 37.71 304 ILE C O 1
ATOM 1748 N N . ALA A 1 224 ? -1.815 -18.530 44.550 1.00 44.27 305 ALA C N 1
ATOM 1749 C CA . ALA A 1 224 ? -2.726 -17.947 45.529 1.00 41.86 305 ALA C CA 1
ATOM 1750 C C . ALA A 1 224 ? -3.563 -16.829 44.920 1.00 40.20 305 ALA C C 1
ATOM 1751 O O . ALA A 1 224 ? -4.750 -16.692 45.238 1.00 39.52 305 ALA C O 1
ATOM 1753 N N . GLU A 1 225 ? -2.963 -16.016 44.046 1.00 42.71 306 GLU C N 1
ATOM 1754 C CA . GLU A 1 225 ? -3.704 -14.912 43.445 1.00 43.54 306 GLU C CA 1
ATOM 1755 C C . GLU A 1 225 ? -4.838 -15.412 42.559 1.00 32.80 306 GLU C C 1
ATOM 1756 O O . GLU A 1 225 ? -5.890 -14.767 42.482 1.00 32.87 306 GLU C O 1
ATOM 1762 N N . ILE A 1 226 ? -4.652 -16.555 41.895 1.00 36.89 307 ILE C N 1
ATOM 1763 C CA . ILE A 1 226 ? -5.725 -17.119 41.081 1.00 37.95 307 ILE C CA 1
ATOM 1764 C C . ILE A 1 226 ? -6.877 -17.579 41.966 1.00 39.24 307 ILE C C 1
ATOM 1765 O O . ILE A 1 226 ? -8.053 -17.424 41.609 1.00 37.09 307 ILE C O 1
ATOM 1770 N N . ARG A 1 227 ? -6.564 -18.149 43.133 1.00 36.27 308 ARG C N 1
ATOM 1771 C CA . ARG A 1 227 ? -7.615 -18.519 44.075 1.00 31.41 308 ARG C CA 1
ATOM 1772 C C . ARG A 1 227 ? -8.338 -17.286 44.604 1.00 29.81 308 ARG C C 1
ATOM 1773 O O . ARG A 1 227 ? -9.562 -17.301 44.767 1.00 31.35 308 ARG C O 1
ATOM 1781 N N . ALA A 1 228 ? -7.596 -16.211 44.874 1.00 32.14 309 ALA C N 1
ATOM 1782 C CA . ALA A 1 228 ? -8.219 -14.989 45.374 1.00 36.22 309 ALA C CA 1
ATOM 1783 C C . ALA A 1 228 ? -9.153 -14.381 44.335 1.00 34.45 309 ALA C C 1
ATOM 1784 O O . ALA A 1 228 ? -10.218 -13.852 44.680 1.00 32.12 309 ALA C O 1
ATOM 1786 N N . ILE A 1 229 ? -8.771 -14.450 43.059 1.00 38.39 310 ILE C N 1
ATOM 1787 C CA . ILE A 1 229 ? -9.613 -13.913 41.994 1.00 32.34 310 ILE C CA 1
ATOM 1788 C C . ILE A 1 229 ? -10.921 -14.690 41.894 1.00 28.41 310 ILE C C 1
ATOM 1789 O O . ILE A 1 229 ? -11.997 -14.103 41.727 1.00 33.87 310 ILE C O 1
ATOM 1794 N N . CYS A 1 230 ? -10.854 -16.019 42.000 1.00 24.42 311 CYS C N 1
ATOM 1795 C CA . CYS A 1 230 ? -12.063 -16.828 41.878 1.00 29.40 311 CYS C CA 1
ATOM 1796 C C . CYS A 1 230 ? -12.998 -16.618 43.063 1.00 33.73 311 CYS C C 1
ATOM 1797 O O . CYS A 1 230 ? -14.218 -16.519 42.887 1.00 31.16 311 CYS C O 1
ATOM 1800 N N . ILE A 1 231 ? -12.445 -16.549 44.276 1.00 31.52 312 ILE C N 1
ATOM 1801 C CA . ILE A 1 231 ? -13.276 -16.397 45.466 1.00 27.52 312 ILE C CA 1
ATOM 1802 C C . ILE A 1 231 ? -13.926 -15.020 45.499 1.00 31.81 312 ILE C C 1
ATOM 1803 O O . ILE A 1 231 ? -15.109 -14.885 45.836 1.00 35.94 312 ILE C O 1
ATOM 1808 N N . GLU A 1 232 ? -13.166 -13.977 45.160 1.00 30.89 313 GLU C N 1
ATOM 1809 C CA . GLU A 1 232 ? -13.725 -12.628 45.158 1.00 33.13 313 GLU C CA 1
ATOM 1810 C C . GLU A 1 232 ? -14.884 -12.511 44.180 1.00 36.39 313 GLU C C 1
ATOM 1811 O O . GLU A 1 232 ? -15.876 -11.825 44.457 1.00 33.93 313 GLU C O 1
ATOM 1817 N N . GLU A 1 233 ? -14.786 -13.185 43.035 1.00 32.33 314 GLU C N 1
ATOM 1818 C CA . GLU A 1 233 ? -15.783 -13.001 41.989 1.00 32.13 314 GLU C CA 1
ATOM 1819 C C . GLU A 1 233 ? -17.046 -13.812 42.254 1.00 23.07 314 GLU C C 1
ATOM 1820 O O . GLU A 1 233 ? -18.151 -13.350 41.946 1.00 30.59 314 GLU C O 1
ATOM 1826 N N . ILE A 1 234 ? -16.916 -15.015 42.820 1.00 28.96 315 ILE C N 1
ATOM 1827 C CA . ILE A 1 234 ? -18.120 -15.784 43.125 1.00 27.44 315 ILE C CA 1
ATOM 1828 C C . ILE A 1 234 ? -18.936 -15.086 44.206 1.00 28.35 315 ILE C C 1
ATOM 1829 O O . ILE A 1 234 ? -20.172 -15.164 44.207 1.00 32.36 315 ILE C O 1
ATOM 1834 N N . GLY A 1 235 ? -18.276 -14.380 45.128 1.00 34.36 316 GLY C N 1
ATOM 1835 C CA . GLY A 1 235 ? -19.010 -13.557 46.073 1.00 35.58 316 GLY C CA 1
ATOM 1836 C C . GLY A 1 235 ? -19.774 -12.439 45.395 1.00 34.98 316 GLY C C 1
ATOM 1837 O O . GLY A 1 235 ? -20.853 -12.050 45.851 1.00 33.88 316 GLY C O 1
ATOM 1838 N N . VAL A 1 236 ? -19.233 -11.913 44.295 1.00 34.53 317 VAL C N 1
ATOM 1839 C CA . VAL A 1 236 ? -19.946 -10.899 43.526 1.00 34.39 317 VAL C CA 1
ATOM 1840 C C . VAL A 1 236 ? -21.179 -11.503 42.862 1.00 32.21 317 VAL C C 1
ATOM 1841 O O . VAL A 1 236 ? -22.252 -10.889 42.840 1.00 33.39 317 VAL C O 1
ATOM 1845 N N . TRP A 1 237 ? -21.052 -12.719 42.324 1.00 26.64 318 TRP C N 1
ATOM 1846 C CA . TRP A 1 237 ? -22.195 -13.362 41.680 1.00 34.22 318 TRP C CA 1
ATOM 1847 C C . TRP A 1 237 ? -23.273 -13.713 42.699 1.00 37.62 318 TRP C C 1
ATOM 1848 O O . TRP A 1 237 ? -24.470 -13.622 42.401 1.00 35.57 318 TRP C O 1
ATOM 1859 N N . MET A 1 238 ? -22.869 -14.116 43.906 1.00 37.33 319 MET C N 1
ATOM 1860 C CA . MET A 1 238 ? -23.845 -14.479 44.927 1.00 33.87 319 MET C CA 1
ATOM 1861 C C . MET A 1 238 ? -24.650 -13.273 45.393 1.00 29.97 319 MET C C 1
ATOM 1862 O O . MET A 1 238 ? -25.837 -13.410 45.709 1.00 42.98 319 MET C O 1
ATOM 1867 N N . LYS A 1 239 ? -24.034 -12.090 45.443 1.00 32.80 320 LYS C N 1
ATOM 1868 C CA . LYS A 1 239 ? -24.780 -10.894 45.817 1.00 34.61 320 LYS C CA 1
ATOM 1869 C C . LYS A 1 239 ? -25.646 -10.389 44.668 1.00 41.14 320 LYS C C 1
ATOM 1870 O O . LYS A 1 239 ? -26.808 -10.023 44.880 1.00 43.25 320 LYS C O 1
ATOM 1876 N N . MET A 1 240 ? -25.102 -10.368 43.448 1.00 37.83 321 MET C N 1
ATOM 1877 C CA . MET A 1 240 ? -25.853 -9.840 42.312 1.00 41.65 321 MET C CA 1
ATOM 1878 C C . MET A 1 240 ? -26.977 -10.781 41.898 1.00 39.71 321 MET C C 1
ATOM 1879 O O . MET A 1 240 ? -28.084 -10.331 41.578 1.00 46.14 321 MET C O 1
ATOM 1884 N N . TYR A 1 241 ? -26.712 -12.090 41.892 1.00 42.54 322 TYR C N 1
ATOM 1885 C CA . TYR A 1 241 ? -27.627 -13.089 41.343 1.00 43.56 322 TYR C CA 1
ATOM 1886 C C . TYR A 1 241 ? -27.730 -14.246 42.344 1.00 43.47 322 TYR C C 1
ATOM 1887 O O . TYR A 1 241 ? -27.232 -15.348 42.107 1.00 44.48 322 TYR C O 1
ATOM 1896 N N . SER A 1 242 ? -28.396 -13.986 43.472 1.00 43.08 323 SER C N 1
ATOM 1897 C CA . SER A 1 242 ? -28.456 -14.975 44.543 1.00 43.81 323 SER C CA 1
ATOM 1898 C C . SER A 1 242 ? -29.343 -16.161 44.182 1.00 43.98 323 SER C C 1
ATOM 1899 O O . SER A 1 242 ? -29.117 -17.271 44.676 1.00 43.07 323 SER C O 1
ATOM 1902 N N . ASP A 1 243 ? -30.350 -15.951 43.329 1.00 42.80 324 ASP C N 1
ATOM 1903 C CA . ASP A 1 243 ? -31.268 -17.035 42.991 1.00 42.23 324 ASP C CA 1
ATOM 1904 C C . ASP A 1 243 ? -30.557 -18.183 42.286 1.00 49.54 324 ASP C C 1
ATOM 1905 O O . ASP A 1 243 ? -30.963 -19.342 42.428 1.00 51.35 324 ASP C O 1
ATOM 1910 N N . ALA A 1 244 ? -29.499 -17.889 41.533 1.00 44.38 325 ALA C N 1
ATOM 1911 C CA . ALA A 1 244 ? -28.776 -18.908 40.785 1.00 41.32 325 ALA C CA 1
ATOM 1912 C C . ALA A 1 244 ? -27.430 -19.277 41.387 1.00 44.36 325 ALA C C 1
ATOM 1913 O O . ALA A 1 244 ? -26.993 -20.418 41.227 1.00 43.24 325 ALA C O 1
ATOM 1915 N N . PHE A 1 245 ? -26.765 -18.350 42.076 1.00 39.31 326 PHE C N 1
ATOM 1916 C CA . PHE A 1 245 ? -25.418 -18.584 42.581 1.00 39.94 326 PHE C CA 1
ATOM 1917 C C . PHE A 1 245 ? -25.346 -18.833 44.079 1.00 42.57 326 PHE C C 1
ATOM 1918 O O . PHE A 1 245 ? -24.398 -19.476 44.535 1.00 39.52 326 PHE C O 1
ATOM 1926 N N . LEU A 1 246 ? -26.309 -18.345 44.858 1.00 33.74 327 LEU C N 1
ATOM 1927 C CA . LEU A 1 246 ? -26.285 -18.526 46.310 1.00 42.47 327 LEU C CA 1
ATOM 1928 C C . LEU A 1 246 ? -27.028 -19.812 46.649 1.00 39.53 327 LEU C C 1
ATOM 1929 O O . LEU A 1 246 ? -28.249 -19.831 46.803 1.00 46.09 327 LEU C O 1
ATOM 1934 N N . ASN A 1 247 ? -26.276 -20.904 46.764 1.00 41.78 328 ASN C N 1
ATOM 1935 C CA . ASN A 1 247 ? -26.835 -22.193 47.142 1.00 44.01 328 ASN C CA 1
ATOM 1936 C C . ASN A 1 247 ? -25.773 -22.984 47.892 1.00 42.62 328 ASN C C 1
ATOM 1937 O O . ASN A 1 247 ? -24.590 -22.634 47.889 1.00 42.30 328 ASN C O 1
ATOM 1942 N N . ASP A 1 248 ? -26.211 -24.069 48.536 1.00 43.05 329 ASP C N 1
ATOM 1943 C CA . ASP A 1 248 ? -25.301 -24.861 49.357 1.00 51.88 329 ASP C CA 1
ATOM 1944 C C . ASP A 1 248 ? -24.212 -25.525 48.524 1.00 45.99 329 ASP C C 1
ATOM 1945 O O . ASP A 1 248 ? -23.105 -25.752 49.025 1.00 40.45 329 ASP C O 1
ATOM 1950 N N . SER A 1 249 ? -24.500 -25.843 47.260 1.00 48.32 330 SER C N 1
ATOM 1951 C CA . SER A 1 249 ? -23.484 -26.456 46.410 1.00 47.08 330 SER C CA 1
ATOM 1952 C C . SER A 1 249 ? -22.373 -25.468 46.076 1.00 40.67 330 SER C C 1
ATOM 1953 O O . SER A 1 249 ? -21.193 -25.839 46.048 1.00 45.09 330 SER C O 1
ATOM 1956 N N . TYR A 1 250 ? -22.727 -24.206 45.824 1.00 40.45 331 TYR C N 1
ATOM 1957 C CA . TYR A 1 250 ? -21.716 -23.207 45.494 1.00 44.73 331 TYR C CA 1
ATOM 1958 C C . TYR A 1 250 ? -21.069 -22.614 46.740 1.00 40.68 331 TYR C C 1
ATOM 1959 O O . TYR A 1 250 ? -19.890 -22.244 46.702 1.00 37.92 331 TYR C O 1
ATOM 1968 N N . LEU A 1 251 ? -21.813 -22.512 47.845 1.00 43.60 332 LEU C N 1
ATOM 1969 C CA . LEU A 1 251 ? -21.232 -22.017 49.089 1.00 36.76 332 LEU C CA 1
ATOM 1970 C C . LEU A 1 251 ? -20.164 -22.952 49.636 1.00 34.71 332 LEU C C 1
ATOM 1971 O O . LEU A 1 251 ? -19.322 -22.518 50.430 1.00 46.89 332 LEU C O 1
ATOM 1976 N N . LYS A 1 252 ? -20.184 -24.224 49.230 1.00 39.33 333 LYS C N 1
ATOM 1977 C CA . LYS A 1 252 ? -19.144 -25.159 49.645 1.00 38.08 333 LYS C CA 1
ATOM 1978 C C . LYS A 1 252 ? -17.769 -24.707 49.165 1.00 48.90 333 LYS C C 1
ATOM 1979 O O . LYS A 1 252 ? -16.767 -24.894 49.865 1.00 43.79 333 LYS C O 1
ATOM 1985 N N . TYR A 1 253 ? -17.701 -24.101 47.976 1.00 44.58 334 TYR C N 1
ATOM 1986 C CA . TYR A 1 253 ? -16.422 -23.611 47.473 1.00 34.55 334 TYR C CA 1
ATOM 1987 C C . TYR A 1 253 ? -15.886 -22.479 48.341 1.00 33.33 334 TYR C C 1
ATOM 1988 O O . TYR A 1 253 ? -14.685 -22.425 48.634 1.00 37.45 334 TYR C O 1
ATOM 1997 N N . VAL A 1 254 ? -16.762 -21.566 48.762 1.00 30.80 335 VAL C N 1
ATOM 1998 C CA . VAL A 1 254 ? -16.338 -20.490 49.652 1.00 37.63 335 VAL C CA 1
ATOM 1999 C C . VAL A 1 254 ? -16.017 -21.040 51.036 1.00 34.31 335 VAL C C 1
ATOM 2000 O O . VAL A 1 254 ? -15.065 -20.598 51.690 1.00 38.70 335 VAL C O 1
ATOM 2004 N N . GLY A 1 255 ? -16.798 -22.018 51.501 1.00 40.42 336 GLY C N 1
ATOM 2005 C CA . GLY A 1 255 ? -16.544 -22.594 52.811 1.00 44.09 336 GLY C CA 1
ATOM 2006 C C . GLY A 1 255 ? -15.240 -23.371 52.871 1.00 46.85 336 GLY C C 1
ATOM 2007 O O . GLY A 1 255 ? -14.497 -23.274 53.850 1.00 45.50 336 GLY C O 1
ATOM 2008 N N A TRP A 1 256 ? -14.954 -24.160 51.832 0.49 40.82 337 TRP C N 1
ATOM 2009 N N B TRP A 1 256 ? -14.944 -24.142 51.822 0.51 40.83 337 TRP C N 1
ATOM 2010 C CA A TRP A 1 256 ? -13.700 -24.906 51.801 0.49 43.92 337 TRP C CA 1
ATOM 2011 C CA B TRP A 1 256 ? -13.704 -24.911 51.796 0.51 43.84 337 TRP C CA 1
ATOM 2012 C C A TRP A 1 256 ? -12.497 -23.977 51.737 0.49 44.56 337 TRP C C 1
ATOM 2013 C C B TRP A 1 256 ? -12.483 -24.008 51.678 0.51 44.54 337 TRP C C 1
ATOM 2014 O O A TRP A 1 256 ? -11.435 -24.296 52.284 0.49 44.08 337 TRP C O 1
ATOM 2015 O O B TRP A 1 256 ? -11.394 -24.378 52.131 0.51 44.45 337 TRP C O 1
ATOM 2036 N N . THR A 1 257 ? -12.642 -22.826 51.082 1.00 39.80 338 THR C N 1
ATOM 2037 C CA . THR A 1 257 ? -11.534 -21.893 50.922 1.00 36.60 338 THR C CA 1
ATOM 2038 C C . THR A 1 257 ? -11.247 -21.090 52.187 1.00 37.28 338 THR C C 1
ATOM 2039 O O . THR A 1 257 ? -10.213 -20.415 52.252 1.00 34.54 338 THR C O 1
ATOM 2043 N N . LEU A 1 258 ? -12.125 -21.148 53.193 1.00 39.27 339 LEU C N 1
ATOM 2044 C CA . LEU A 1 258 ? -11.828 -20.513 54.473 1.00 47.45 339 LEU C CA 1
ATOM 2045 C C . LEU A 1 258 ? -10.587 -21.101 55.130 1.00 45.34 339 LEU C C 1
ATOM 2046 O O . LEU A 1 258 ? -9.944 -20.421 55.938 1.00 40.42 339 LEU C O 1
ATOM 2051 N N . HIS A 1 259 ? -10.233 -22.343 54.798 1.00 41.18 340 HIS C N 1
ATOM 2052 C CA . HIS A 1 259 ? -9.060 -23.007 55.348 1.00 47.70 340 HIS C CA 1
ATOM 2053 C C . HIS A 1 259 ? -7.815 -22.811 54.488 1.00 53.32 340 HIS C C 1
ATOM 2054 O O . HIS A 1 259 ? -6.866 -23.595 54.604 1.00 51.14 340 HIS C O 1
ATOM 2061 N N . ASP A 1 260 ? -7.797 -21.793 53.630 1.00 49.19 341 ASP C N 1
ATOM 2062 C CA . ASP A 1 260 ? -6.662 -21.586 52.743 1.00 42.72 341 ASP C CA 1
ATOM 2063 C C . ASP A 1 260 ? -5.427 -21.163 53.532 1.00 44.56 341 ASP C C 1
ATOM 2064 O O . ASP A 1 260 ? -5.514 -20.455 54.539 1.00 49.01 341 ASP C O 1
ATOM 2069 N N . ARG A 1 261 ? -4.262 -21.607 53.055 1.00 41.50 342 ARG C N 1
ATOM 2070 C CA . ARG A 1 261 ? -3.015 -21.313 53.752 1.00 47.13 342 ARG C CA 1
ATOM 2071 C C . ARG A 1 261 ? -2.629 -19.843 53.644 1.00 48.87 342 ARG C C 1
ATOM 2072 O O . ARG A 1 261 ? -1.972 -19.311 54.546 1.00 49.27 342 ARG C O 1
ATOM 2080 N N . GLN A 1 262 ? -3.016 -19.174 52.563 1.00 45.09 343 GLN C N 1
ATOM 2081 C CA . GLN A 1 262 ? -2.597 -17.801 52.322 1.00 39.56 343 GLN C CA 1
ATOM 2082 C C . GLN A 1 262 ? -3.604 -16.817 52.902 1.00 42.04 343 GLN C C 1
ATOM 2083 O O . GLN A 1 262 ? -4.817 -16.989 52.757 1.00 43.55 343 GLN C O 1
ATOM 2089 N N . GLY A 1 263 ? -3.084 -15.779 53.562 1.00 40.03 344 GLY C N 1
ATOM 2090 C CA . GLY A 1 263 ? -3.952 -14.790 54.176 1.00 44.33 344 GLY C CA 1
ATOM 2091 C C . GLY A 1 263 ? -4.719 -13.955 53.172 1.00 45.68 344 GLY C C 1
ATOM 2092 O O . GLY A 1 263 ? -5.829 -13.500 53.460 1.00 44.81 344 GLY C O 1
ATOM 2093 N N . GLU A 1 264 ? -4.145 -13.740 51.986 1.00 46.26 345 GLU C N 1
ATOM 2094 C CA . GLU A 1 264 ? -4.844 -12.969 50.964 1.00 41.68 345 GLU C CA 1
ATOM 2095 C C . GLU A 1 264 ? -6.085 -13.699 50.466 1.00 35.98 345 GLU C C 1
ATOM 2096 O O . GLU A 1 264 ? -7.061 -13.055 50.063 1.00 44.00 345 GLU C O 1
ATOM 2102 N N . VAL A 1 265 ? -6.075 -15.032 50.499 1.00 38.32 346 VAL C N 1
ATOM 2103 C CA . VAL A 1 265 ? -7.220 -15.797 50.020 1.00 33.70 346 VAL C CA 1
ATOM 2104 C C . VAL A 1 265 ? -8.303 -15.873 51.088 1.00 43.32 346 VAL C C 1
ATOM 2105 O O . VAL A 1 265 ? -9.494 -15.725 50.790 1.00 36.17 346 VAL C O 1
ATOM 2109 N N . ARG A 1 266 ? -7.914 -16.106 52.346 1.00 38.87 347 ARG C N 1
ATOM 2110 C CA . ARG A 1 266 ? -8.887 -16.074 53.433 1.00 32.05 347 ARG C CA 1
ATOM 2111 C C . ARG A 1 266 ? -9.527 -14.699 53.560 1.00 29.07 347 ARG C C 1
ATOM 2112 O O . ARG A 1 266 ? -10.709 -14.590 53.903 1.00 33.27 347 ARG C O 1
ATOM 2120 N N . LEU A 1 267 ? -8.763 -13.642 53.282 1.00 32.63 348 LEU C N 1
ATOM 2121 C CA . LEU A 1 267 ? -9.300 -12.289 53.361 1.00 33.31 348 LEU C CA 1
ATOM 2122 C C . LEU A 1 267 ? -10.433 -12.087 52.363 1.00 40.36 348 LEU C C 1
ATOM 2123 O O . LEU A 1 267 ? -11.449 -11.458 52.683 1.00 36.87 348 LEU C O 1
ATOM 2128 N N . LYS A 1 268 ? -10.284 -12.626 51.150 1.00 41.88 349 LYS C N 1
ATOM 2129 C CA . LYS A 1 268 ? -11.328 -12.478 50.142 1.00 34.67 349 LYS C CA 1
ATOM 2130 C C . LYS A 1 268 ? -12.564 -13.304 50.477 1.00 30.41 349 LYS C C 1
ATOM 2131 O O . LYS A 1 268 ? -13.684 -12.887 50.163 1.00 36.19 349 LYS C O 1
ATOM 2137 N N . CYS A 1 269 ? -12.390 -14.471 51.104 1.00 30.82 350 CYS C N 1
ATOM 2138 C CA . CYS A 1 269 ? -13.546 -15.269 51.507 1.00 37.25 350 CYS C CA 1
ATOM 2139 C C . CYS A 1 269 ? -14.409 -14.513 52.508 1.00 33.37 350 CYS C C 1
ATOM 2140 O O . CYS A 1 269 ? -15.640 -14.486 52.390 1.00 33.00 350 CYS C O 1
ATOM 2143 N N . LEU A 1 270 ? -13.774 -13.900 53.508 1.00 39.81 351 LEU C N 1
ATOM 2144 C CA . LEU A 1 270 ? -14.519 -13.179 54.535 1.00 35.44 351 LEU C CA 1
ATOM 2145 C C . LEU A 1 270 ? -15.274 -11.996 53.941 1.00 36.93 351 LEU C C 1
ATOM 2146 O O . LEU A 1 270 ? -16.457 -11.792 54.234 1.00 38.08 351 LEU C O 1
ATOM 2151 N N . LYS A 1 271 ? -14.606 -11.206 53.095 1.00 36.54 352 LYS C N 1
ATOM 2152 C CA . LYS A 1 271 ? -15.277 -10.064 52.481 1.00 38.99 352 LYS C CA 1
ATOM 2153 C C . LYS A 1 271 ? -16.385 -10.507 51.533 1.00 33.43 352 LYS C C 1
ATOM 2154 O O . LYS A 1 271 ? -17.377 -9.789 51.363 1.00 39.93 352 LYS C O 1
ATOM 2160 N N . ALA A 1 272 ? -16.240 -11.680 50.913 1.00 34.86 353 ALA C N 1
ATOM 2161 C CA . ALA A 1 272 ? -17.318 -12.211 50.086 1.00 38.30 353 ALA C CA 1
ATOM 2162 C C . ALA A 1 272 ? -18.524 -12.589 50.936 1.00 45.27 353 ALA C C 1
ATOM 2163 O O . ALA A 1 272 ? -19.670 -12.326 50.551 1.00 34.92 353 ALA C O 1
ATOM 2165 N N . LEU A 1 273 ? -18.286 -13.202 52.099 1.00 36.50 354 LEU C N 1
ATOM 2166 C CA . LEU A 1 273 ? -19.386 -13.550 52.990 1.00 36.56 354 LEU C CA 1
ATOM 2167 C C . LEU A 1 273 ? -19.996 -12.316 53.641 1.00 31.14 354 LEU C C 1
ATOM 2168 O O . LEU A 1 273 ? -21.201 -12.296 53.915 1.00 39.66 354 LEU C O 1
ATOM 2173 N N . GLN A 1 274 ? -19.186 -11.282 53.893 1.00 31.50 355 GLN C N 1
ATOM 2174 C CA . GLN A 1 274 ? -19.707 -10.061 54.503 1.00 34.85 355 GLN C CA 1
ATOM 2175 C C . GLN A 1 274 ? -20.817 -9.450 53.658 1.00 46.83 355 GLN C C 1
ATOM 2176 O O . GLN A 1 274 ? -21.851 -9.028 54.189 1.00 42.77 355 GLN C O 1
ATOM 2182 N N . SER A 1 275 ? -20.624 -9.399 52.338 1.00 37.19 356 SER C N 1
ATOM 2183 C CA . SER A 1 275 ? -21.633 -8.825 51.458 1.00 45.95 356 SER C CA 1
ATOM 2184 C C . SER A 1 275 ? -22.910 -9.655 51.420 1.00 41.96 356 SER C C 1
ATOM 2185 O O . SER A 1 275 ? -23.969 -9.124 51.070 1.00 52.14 356 SER C O 1
ATOM 2188 N N . LEU A 1 276 ? -22.837 -10.938 51.773 1.00 37.67 357 LEU C N 1
ATOM 2189 C CA . LEU A 1 276 ? -24.035 -11.769 51.796 1.00 39.52 357 LEU C CA 1
ATOM 2190 C C . LEU A 1 276 ? -24.785 -11.622 53.115 1.00 45.86 357 LEU C C 1
ATOM 2191 O O . LEU A 1 276 ? -26.009 -11.445 53.126 1.00 43.74 357 LEU C O 1
ATOM 2196 N N . TYR A 1 277 ? -24.066 -11.687 54.239 1.00 48.36 358 TYR C N 1
ATOM 2197 C CA . TYR A 1 277 ? -24.710 -11.583 55.543 1.00 41.85 358 TYR C CA 1
ATOM 2198 C C . TYR A 1 277 ? -25.227 -10.181 55.832 1.00 47.90 358 TYR C C 1
ATOM 2199 O O . TYR A 1 277 ? -26.140 -10.030 56.651 1.00 46.40 358 TYR C O 1
ATOM 2208 N N . THR A 1 278 ? -24.674 -9.155 55.183 1.00 48.22 359 THR C N 1
ATOM 2209 C CA . THR A 1 278 ? -25.163 -7.798 55.395 1.00 56.76 359 THR C CA 1
ATOM 2210 C C . THR A 1 278 ? -26.525 -7.559 54.758 1.00 57.66 359 THR C C 1
ATOM 2211 O O . THR A 1 278 ? -27.115 -6.496 54.979 1.00 60.69 359 THR C O 1
ATOM 2215 N N . ASN A 1 279 ? -27.034 -8.510 53.978 1.00 52.75 360 ASN C N 1
ATOM 2216 C CA . ASN A 1 279 ? -28.354 -8.413 53.371 1.00 63.92 360 ASN C CA 1
ATOM 2217 C C . ASN A 1 279 ? -29.304 -9.333 54.127 1.00 58.99 360 ASN C C 1
ATOM 2218 O O . ASN A 1 279 ? -29.133 -10.556 54.110 1.00 63.33 360 ASN C O 1
ATOM 2223 N N . ARG A 1 280 ? -30.303 -8.741 54.788 1.00 62.74 361 ARG C N 1
ATOM 2224 C CA . ARG A 1 280 ? -31.196 -9.520 55.640 1.00 66.09 361 ARG C CA 1
ATOM 2225 C C . ARG A 1 280 ? -32.038 -10.504 54.838 1.00 69.23 361 ARG C C 1
ATOM 2226 O O . ARG A 1 280 ? -32.407 -11.564 55.357 1.00 73.14 361 ARG C O 1
ATOM 2228 N N . GLU A 1 281 ? -32.351 -10.180 53.583 1.00 63.14 362 GLU C N 1
ATOM 2229 C CA . GLU A 1 281 ? -33.174 -11.062 52.765 1.00 67.95 362 GLU C CA 1
ATOM 2230 C C . GLU A 1 281 ? -32.440 -12.325 52.335 1.00 68.31 362 GLU C C 1
ATOM 2231 O O . GLU A 1 281 ? -33.081 -13.245 51.816 1.00 68.33 362 GLU C O 1
ATOM 2237 N N . LEU A 1 282 ? -31.126 -12.394 52.538 1.00 75.20 363 LEU C N 1
ATOM 2238 C CA . LEU A 1 282 ? -30.330 -13.558 52.175 1.00 62.46 363 LEU C CA 1
ATOM 2239 C C . LEU A 1 282 ? -29.991 -14.443 53.367 1.00 69.83 363 LEU C C 1
ATOM 2240 O O . LEU A 1 282 ? -29.377 -15.499 53.181 1.00 67.55 363 LEU C O 1
ATOM 2245 N N . PHE A 1 283 ? -30.375 -14.045 54.580 1.00 67.33 364 PHE C N 1
ATOM 2246 C CA . PHE A 1 283 ? -30.007 -14.817 55.763 1.00 63.25 364 PHE C CA 1
ATOM 2247 C C . PHE A 1 283 ? -30.612 -16.219 55.795 1.00 66.38 364 PHE C C 1
ATOM 2248 O O . PHE A 1 283 ? -29.898 -17.152 56.204 1.00 65.22 364 PHE C O 1
ATOM 2256 N N . PRO A 1 284 ? -31.878 -16.446 55.420 1.00 64.83 365 PRO C N 1
ATOM 2257 C CA . PRO A 1 284 ? -32.386 -17.830 55.405 1.00 65.11 365 PRO C CA 1
ATOM 2258 C C . PRO A 1 284 ? -31.604 -18.756 54.489 1.00 71.40 365 PRO C C 1
ATOM 2259 O O . PRO A 1 284 ? -31.520 -19.960 54.764 1.00 64.28 365 PRO C O 1
ATOM 2263 N N . LYS A 1 285 ? -31.028 -18.229 53.407 1.00 66.92 366 LYS C N 1
ATOM 2264 C CA . LYS A 1 285 ? -30.206 -19.043 52.519 1.00 58.94 366 LYS C CA 1
ATOM 2265 C C . LYS A 1 285 ? -28.849 -19.371 53.128 1.00 56.13 366 LYS C C 1
ATOM 2266 O O . LYS A 1 285 ? -28.206 -20.334 52.696 1.00 55.92 366 LYS C O 1
ATOM 2272 N N . LEU A 1 286 ? -28.405 -18.604 54.122 1.00 49.65 367 LEU C N 1
ATOM 2273 C CA . LEU A 1 286 ? -27.098 -18.790 54.737 1.00 46.98 367 LEU C CA 1
ATOM 2274 C C . LEU A 1 286 ? -27.156 -19.561 56.050 1.00 56.01 367 LEU C C 1
ATOM 2275 O O . LEU A 1 286 ? -26.118 -19.719 56.702 1.00 48.26 367 LEU C O 1
ATOM 2280 N N . GLU A 1 287 ? -28.334 -20.043 56.454 1.00 62.03 368 GLU C N 1
ATOM 2281 C CA . GLU A 1 287 ? -28.454 -20.720 57.744 1.00 58.43 368 GLU C CA 1
ATOM 2282 C C . GLU A 1 287 ? -27.657 -22.020 57.765 1.00 50.10 368 GLU C C 1
ATOM 2283 O O . GLU A 1 287 ? -26.902 -22.283 58.707 1.00 52.89 368 GLU C O 1
ATOM 2289 N N . LEU A 1 288 ? -27.814 -22.850 56.732 1.00 48.81 369 LEU C N 1
ATOM 2290 C CA . LEU A 1 288 ? -27.081 -24.113 56.687 1.00 41.36 369 LEU C CA 1
ATOM 2291 C C . LEU A 1 288 ? -25.580 -23.878 56.569 1.00 52.30 369 LEU C C 1
ATOM 2292 O O . LEU A 1 288 ? -24.780 -24.632 57.136 1.00 46.32 369 LEU C O 1
ATOM 2297 N N . PHE A 1 289 ? -25.178 -22.839 55.834 1.00 50.40 370 PHE C N 1
ATOM 2298 C CA . PHE A 1 289 ? -23.758 -22.529 55.708 1.00 45.00 370 PHE C CA 1
ATOM 2299 C C . PHE A 1 289 ? -23.174 -22.071 57.038 1.00 36.98 370 PHE C C 1
ATOM 2300 O O . PHE A 1 289 ? -22.031 -22.406 57.371 1.00 42.91 370 PHE C O 1
ATOM 2308 N N . THR A 1 290 ? -23.944 -21.302 57.811 1.00 46.97 371 THR C N 1
ATOM 2309 C CA . THR A 1 290 ? -23.458 -20.818 59.100 1.00 50.74 371 THR C CA 1
ATOM 2310 C C . THR A 1 290 ? -23.183 -21.975 60.053 1.00 37.97 371 THR C C 1
ATOM 2311 O O . THR A 1 290 ? -22.138 -22.017 60.710 1.00 38.60 371 THR C O 1
ATOM 2315 N N . ASN A 1 291 ? -24.109 -22.934 60.130 1.00 48.04 372 ASN C N 1
ATOM 2316 C CA . ASN A 1 291 ? -23.934 -24.058 61.044 1.00 46.00 372 ASN C CA 1
ATOM 2317 C C . ASN A 1 291 ? -22.772 -24.953 60.630 1.00 48.98 372 ASN C C 1
ATOM 2318 O O . ASN A 1 291 ? -22.093 -25.522 61.493 1.00 45.90 372 ASN C O 1
ATOM 2323 N N . ARG A 1 292 ? -22.524 -25.088 59.326 1.00 45.84 373 ARG C N 1
ATOM 2324 C CA . ARG A 1 292 ? -21.462 -25.974 58.861 1.00 40.18 373 ARG C CA 1
ATOM 2325 C C . ARG A 1 292 ? -20.078 -25.362 59.035 1.00 42.32 373 ARG C C 1
ATOM 2326 O O . ARG A 1 292 ? -19.107 -26.094 59.256 1.00 45.81 373 ARG C O 1
ATOM 2328 N N . PHE A 1 293 ? -19.964 -24.036 58.944 1.00 40.17 374 PHE C N 1
ATOM 2329 C CA . PHE A 1 293 ? -18.672 -23.361 59.007 1.00 41.03 374 PHE C CA 1
ATOM 2330 C C . PHE A 1 293 ? -18.604 -22.342 60.140 1.00 41.41 374 PHE C C 1
ATOM 2331 O O . PHE A 1 293 ? -17.813 -21.397 60.069 1.00 46.03 374 PHE C O 1
ATOM 2339 N N . LYS A 1 294 ? -19.414 -22.517 61.187 1.00 50.32 375 LYS C N 1
ATOM 2340 C CA . LYS A 1 294 ? -19.354 -21.612 62.333 1.00 51.48 375 LYS C CA 1
ATOM 2341 C C . LYS A 1 294 ? -17.998 -21.686 63.020 1.00 40.97 375 LYS C C 1
ATOM 2342 O O . LYS A 1 294 ? -17.382 -20.656 63.319 1.00 39.01 375 LYS C O 1
ATOM 2348 N N . ASP A 1 295 ? -17.516 -22.905 63.280 1.00 44.48 376 ASP C N 1
ATOM 2349 C CA . ASP A 1 295 ? -16.277 -23.074 64.032 1.00 38.67 376 ASP C CA 1
ATOM 2350 C C . ASP A 1 295 ? -15.092 -22.454 63.302 1.00 45.84 376 ASP C C 1
ATOM 2351 O O . ASP A 1 295 ? -14.232 -21.821 63.925 1.00 36.37 376 ASP C O 1
ATOM 2356 N N . ARG A 1 296 ? -15.033 -22.618 61.979 1.00 41.73 377 ARG C N 1
ATOM 2357 C CA . ARG A 1 296 ? -13.922 -22.053 61.219 1.00 32.96 377 ARG C CA 1
ATOM 2358 C C . ARG A 1 296 ? -13.985 -20.531 61.194 1.00 30.45 377 ARG C C 1
ATOM 2359 O O . ARG A 1 296 ? -12.952 -19.861 61.304 1.00 41.05 377 ARG C O 1
ATOM 2367 N N . ILE A 1 297 ? -15.187 -19.967 61.059 1.00 35.59 378 ILE C N 1
ATOM 2368 C CA . ILE A 1 297 ? -15.328 -18.517 60.957 1.00 31.31 378 ILE C CA 1
ATOM 2369 C C . ILE A 1 297 ? -14.939 -17.845 62.269 1.00 39.11 378 ILE C C 1
ATOM 2370 O O . ILE A 1 297 ? -14.167 -16.880 62.284 1.00 35.03 378 ILE C O 1
ATOM 2375 N N . VAL A 1 298 ? -15.472 -18.339 63.390 1.00 37.35 379 VAL C N 1
ATOM 2376 C CA . VAL A 1 298 ? -15.147 -17.738 64.681 1.00 36.29 379 VAL C CA 1
ATOM 2377 C C . VAL A 1 298 ? -13.679 -17.947 65.019 1.00 29.39 379 VAL C C 1
ATOM 2378 O O . VAL A 1 298 ? -13.075 -17.127 65.719 1.00 37.85 379 VAL C O 1
ATOM 2382 N N . SER A 1 299 ? -13.080 -19.037 64.538 1.00 32.78 380 SER C N 1
ATOM 2383 C CA . SER A 1 299 ? -11.667 -19.269 64.814 1.00 27.65 380 SER C CA 1
ATOM 2384 C C . SER A 1 299 ? -10.783 -18.253 64.106 1.00 43.51 380 SER C C 1
ATOM 2385 O O . SER A 1 299 ? -9.674 -17.971 64.571 1.00 38.00 380 SER C O 1
ATOM 2388 N N . MET A 1 300 ? -11.262 -17.679 63.002 1.00 41.01 381 MET C N 1
ATOM 2389 C CA . MET A 1 300 ? -10.495 -16.700 62.243 1.00 35.98 381 MET C CA 1
ATOM 2390 C C . MET A 1 300 ? -10.536 -15.304 62.851 1.00 32.70 381 MET C C 1
ATOM 2391 O O . MET A 1 300 ? -9.788 -14.431 62.398 1.00 40.62 381 MET C O 1
ATOM 2396 N N . THR A 1 301 ? -11.375 -15.070 63.865 1.00 35.60 382 THR C N 1
ATOM 2397 C CA . THR A 1 301 ? -11.370 -13.776 64.542 1.00 41.38 382 THR C CA 1
ATOM 2398 C C . THR A 1 301 ? -10.054 -13.514 65.262 1.00 39.45 382 THR C C 1
ATOM 2399 O O . THR A 1 301 ? -9.757 -12.360 65.592 1.00 37.53 382 THR C O 1
ATOM 2403 N N . LEU A 1 302 ? -9.268 -14.556 65.516 1.00 38.87 383 LEU C N 1
ATOM 2404 C CA . LEU A 1 302 ? -7.918 -14.442 66.050 1.00 42.55 383 LEU C CA 1
ATOM 2405 C C . LEU A 1 302 ? -6.914 -15.069 65.090 1.00 44.61 383 LEU C C 1
ATOM 2406 O O . LEU A 1 302 ? -5.979 -15.762 65.499 1.00 41.75 383 LEU C O 1
ATOM 2411 N N . ASP A 1 303 ? -7.112 -14.832 63.794 1.00 43.81 384 ASP C N 1
ATOM 2412 C CA . ASP A 1 303 ? -6.201 -15.339 62.777 1.00 39.37 384 ASP C CA 1
ATOM 2413 C C . ASP A 1 303 ? -4.806 -14.760 62.981 1.00 45.30 384 ASP C C 1
ATOM 2414 O O . ASP A 1 303 ? -4.639 -13.655 63.505 1.00 48.47 384 ASP C O 1
ATOM 2419 N N . LYS A 1 304 ? -3.791 -15.521 62.561 1.00 45.19 385 LYS C N 1
ATOM 2420 C CA . LYS A 1 304 ? -2.417 -15.055 62.719 1.00 56.63 385 LYS C CA 1
ATOM 2421 C C . LYS A 1 304 ? -2.158 -13.790 61.911 1.00 60.81 385 LYS C C 1
ATOM 2422 O O . LYS A 1 304 ? -1.270 -13.004 62.258 1.00 60.49 385 LYS C O 1
ATOM 2428 N N . GLU A 1 305 ? -2.918 -13.576 60.840 1.00 52.91 386 GLU C N 1
ATOM 2429 C CA . GLU A 1 305 ? -2.830 -12.349 60.062 1.00 52.14 386 GLU C CA 1
ATOM 2430 C C . GLU A 1 305 ? -3.813 -11.330 60.624 1.00 49.56 386 GLU C C 1
ATOM 2431 O O . GLU A 1 305 ? -4.997 -11.633 60.802 1.00 50.06 386 GLU C O 1
ATOM 2437 N N . TYR A 1 306 ? -3.315 -10.124 60.906 1.00 49.22 387 TYR C N 1
ATOM 2438 C CA . TYR A 1 306 ? -4.151 -9.107 61.536 1.00 48.71 387 TYR C CA 1
ATOM 2439 C C . TYR A 1 306 ? -5.298 -8.684 60.625 1.00 51.55 387 TYR C C 1
ATOM 2440 O O . TYR A 1 306 ? -6.440 -8.547 61.078 1.00 46.84 387 TYR C O 1
ATOM 2449 N N . ASP A 1 307 ? -5.013 -8.471 59.338 1.00 46.24 388 ASP C N 1
ATOM 2450 C CA . ASP A 1 307 ? -6.051 -8.023 58.414 1.00 49.30 388 ASP C CA 1
ATOM 2451 C C . ASP A 1 307 ? -7.161 -9.055 58.269 1.00 44.25 388 ASP C C 1
ATOM 2452 O O . ASP A 1 307 ? -8.333 -8.689 58.124 1.00 46.18 388 ASP C O 1
ATOM 2454 N N . VAL A 1 308 ? -6.816 -10.344 58.307 1.00 37.00 389 VAL C N 1
ATOM 2455 C CA . VAL A 1 308 ? -7.834 -11.387 58.222 1.00 43.95 389 VAL C CA 1
ATOM 2456 C C . VAL A 1 308 ? -8.690 -11.404 59.482 1.00 41.01 389 VAL C C 1
ATOM 2457 O O . VAL A 1 308 ? -9.917 -11.539 59.414 1.00 37.92 389 VAL C O 1
ATOM 2461 N N . ALA A 1 309 ? -8.060 -11.264 60.650 1.00 47.76 390 ALA C N 1
ATOM 2462 C CA . ALA A 1 309 ? -8.805 -11.323 61.905 1.00 43.76 390 ALA C CA 1
ATOM 2463 C C . ALA A 1 309 ? -9.789 -10.165 62.022 1.00 38.94 390 ALA C C 1
ATOM 2464 O O . ALA A 1 309 ? -10.896 -10.332 62.549 1.00 40.51 390 ALA C O 1
ATOM 2466 N N . VAL A 1 310 ? -9.404 -8.986 61.532 1.00 38.33 391 VAL C N 1
ATOM 2467 C CA . VAL A 1 310 ? -10.295 -7.828 61.583 1.00 43.60 391 VAL C CA 1
ATOM 2468 C C . VAL A 1 310 ? -11.565 -8.092 60.782 1.00 41.38 391 VAL C C 1
ATOM 2469 O O . VAL A 1 310 ? -12.675 -7.763 61.222 1.00 40.69 391 VAL C O 1
ATOM 2473 N N . GLU A 1 311 ? -11.426 -8.697 59.602 1.00 40.72 392 GLU C N 1
ATOM 2474 C CA . GLU A 1 311 ? -12.588 -8.952 58.759 1.00 41.45 392 GLU C CA 1
ATOM 2475 C C . GLU A 1 311 ? -13.419 -10.124 59.264 1.00 36.05 392 GLU C C 1
ATOM 2476 O O . GLU A 1 311 ? -14.636 -10.155 59.045 1.00 38.47 392 GLU C O 1
ATOM 2482 N N . ALA A 1 312 ? -12.789 -11.094 59.929 1.00 36.79 393 ALA C N 1
ATOM 2483 C CA . ALA A 1 312 ? -13.557 -12.165 60.551 1.00 36.99 393 ALA C CA 1
ATOM 2484 C C . ALA A 1 312 ? -14.399 -11.633 61.703 1.00 39.95 393 ALA C C 1
ATOM 2485 O O . ALA A 1 312 ? -15.540 -12.066 61.899 1.00 37.95 393 ALA C O 1
ATOM 2487 N N . ILE A 1 313 ? -13.851 -10.691 62.475 1.00 39.30 394 ILE C N 1
ATOM 2488 C CA . ILE A 1 313 ? -14.631 -10.040 63.523 1.00 37.96 394 ILE C CA 1
ATOM 2489 C C . ILE A 1 313 ? -15.792 -9.267 62.913 1.00 42.69 394 ILE C C 1
ATOM 2490 O O . ILE A 1 313 ? -16.915 -9.291 63.430 1.00 35.23 394 ILE C O 1
ATOM 2495 N N . ARG A 1 314 ? -15.541 -8.575 61.799 1.00 40.52 395 ARG C N 1
ATOM 2496 C CA . ARG A 1 314 ? -16.612 -7.853 61.122 1.00 35.42 395 ARG C CA 1
ATOM 2497 C C . ARG A 1 314 ? -17.684 -8.812 60.619 1.00 31.51 395 ARG C C 1
ATOM 2498 O O . ARG A 1 314 ? -18.880 -8.505 60.678 1.00 43.78 395 ARG C O 1
ATOM 2506 N N . LEU A 1 315 ? -17.273 -9.983 60.129 1.00 35.67 396 LEU C N 1
ATOM 2507 C CA . LEU A 1 315 ? -18.238 -10.958 59.632 1.00 39.45 396 LEU C CA 1
ATOM 2508 C C . LEU A 1 315 ? -19.079 -11.533 60.765 1.00 39.93 396 LEU C C 1
ATOM 2509 O O . LEU A 1 315 ? -20.301 -11.660 60.632 1.00 42.67 396 LEU C O 1
ATOM 2514 N N . VAL A 1 316 ? -18.444 -11.890 61.884 1.00 44.06 397 VAL C N 1
ATOM 2515 C CA . VAL A 1 316 ? -19.187 -12.437 63.017 1.00 37.06 397 VAL C CA 1
ATOM 2516 C C . VAL A 1 316 ? -20.173 -11.407 63.552 1.00 35.47 397 VAL C C 1
ATOM 2517 O O . VAL A 1 316 ? -21.302 -11.743 63.930 1.00 41.46 397 VAL C O 1
ATOM 2521 N N . THR A 1 317 ? -19.766 -10.135 63.582 1.00 37.73 398 THR C N 1
ATOM 2522 C CA . THR A 1 317 ? -20.669 -9.075 64.020 1.00 37.25 398 THR C CA 1
ATOM 2523 C C . THR A 1 317 ? -21.895 -8.989 63.119 1.00 50.30 398 THR C C 1
ATOM 2524 O O . THR A 1 317 ? -23.015 -8.780 63.600 1.00 43.26 398 THR C O 1
ATOM 2528 N N . LEU 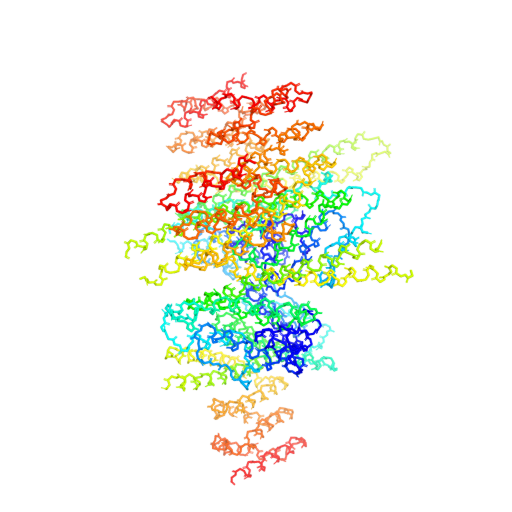A 1 318 ? -21.704 -9.154 61.808 1.00 46.06 399 LEU C N 1
ATOM 2529 C CA . LEU A 1 318 ? -22.839 -9.157 60.891 1.00 45.21 399 LEU C CA 1
ATOM 2530 C C . LEU A 1 318 ? -23.715 -10.386 61.099 1.00 40.94 399 LEU C C 1
ATOM 2531 O O . LEU A 1 318 ? -24.946 -10.299 61.020 1.00 41.64 399 LEU C O 1
ATOM 2536 N N . ILE A 1 319 ? -23.098 -11.542 61.362 1.00 38.61 400 ILE C N 1
ATOM 2537 C CA . ILE A 1 319 ? -23.869 -12.756 61.616 1.00 40.07 400 ILE C CA 1
ATOM 2538 C C . ILE A 1 319 ? -24.708 -12.599 62.878 1.00 57.90 400 ILE C C 1
ATOM 2539 O O . ILE A 1 319 ? -25.882 -12.987 62.915 1.00 51.19 400 ILE C O 1
ATOM 2544 N N . LEU A 1 320 ? -24.120 -12.021 63.928 1.00 57.44 401 LEU C N 1
ATOM 2545 C CA . LEU A 1 320 ? -24.847 -11.839 65.180 1.00 55.77 401 LEU C CA 1
ATOM 2546 C C . LEU A 1 320 ? -25.992 -10.847 65.020 1.00 56.63 401 LEU C C 1
ATOM 2547 O O . LEU A 1 320 ? -27.106 -11.094 65.497 1.00 56.16 401 LEU C O 1
ATOM 2552 N N . HIS A 1 321 ? -25.738 -9.718 64.354 1.00 54.10 402 HIS C N 1
ATOM 2553 C CA . HIS A 1 321 ? -26.788 -8.723 64.161 1.00 62.55 402 HIS C CA 1
ATOM 2554 C C . HIS A 1 321 ? -27.895 -9.238 63.249 1.00 61.54 402 HIS C C 1
ATOM 2555 O O . HIS A 1 321 ? -29.036 -8.771 63.340 1.00 70.40 402 HIS C O 1
ATOM 2562 N N . GLY A 1 322 ? -27.583 -10.192 62.369 1.00 58.89 403 GLY C N 1
ATOM 2563 C CA . GLY A 1 322 ? -28.602 -10.739 61.492 1.00 68.35 403 GLY C CA 1
ATOM 2564 C C . GLY A 1 322 ? -29.615 -11.601 62.216 1.00 70.40 403 GLY C C 1
ATOM 2565 O O . GLY A 1 322 ? -30.790 -11.635 61.837 1.00 69.54 403 GLY C O 1
ATOM 2566 N N . SER A 1 323 ? -29.186 -12.302 63.260 1.00 63.54 404 SER C N 1
ATOM 2567 C CA . SER A 1 323 ? -30.081 -13.160 64.029 1.00 76.28 404 SER C CA 1
ATOM 2568 C C . SER A 1 323 ? -30.863 -12.354 65.062 1.00 66.84 404 SER C C 1
ATOM 2569 O O . SER A 1 323 ? -31.374 -11.275 64.765 1.00 67.05 404 SER C O 1
ATOM 2572 N N . GLY B 1 4 ? -12.453 -14.409 2.563 1.00 69.92 85 GLY A N 1
ATOM 2573 C CA . GLY B 1 4 ? -12.661 -15.664 3.262 1.00 62.18 85 GLY A CA 1
ATOM 2574 C C . GLY B 1 4 ? -11.790 -16.793 2.745 1.00 62.84 85 GLY A C 1
ATOM 2575 O O . GLY B 1 4 ? -10.589 -16.620 2.541 1.00 50.40 85 GLY A O 1
ATOM 2576 N N . THR B 1 5 ? -12.402 -17.956 2.532 1.00 59.28 86 THR A N 1
ATOM 2577 C CA . THR B 1 5 ? -11.665 -19.112 2.051 1.00 41.05 86 THR A CA 1
ATOM 2578 C C . THR B 1 5 ? -11.308 -18.942 0.575 1.00 46.99 86 THR A C 1
ATOM 2579 O O . THR B 1 5 ? -11.796 -18.043 -0.117 1.00 37.22 86 THR A O 1
ATOM 2583 N N . LEU B 1 6 ? -10.435 -19.831 0.093 1.00 36.70 87 LEU A N 1
ATOM 2584 C CA . LEU B 1 6 ? -10.004 -19.764 -1.300 1.00 38.00 87 LEU A CA 1
ATOM 2585 C C . LEU B 1 6 ? -11.170 -19.989 -2.254 1.00 32.74 87 LEU A C 1
ATOM 2586 O O . LEU B 1 6 ? -11.283 -19.306 -3.278 1.00 35.88 87 LEU A O 1
ATOM 2591 N N . PHE B 1 7 ? -12.050 -20.939 -1.931 1.00 32.15 88 PHE A N 1
ATOM 2592 C CA . PHE B 1 7 ? -13.140 -21.278 -2.842 1.00 34.70 88 PHE A CA 1
ATOM 2593 C C . PHE B 1 7 ? -14.115 -20.117 -3.002 1.00 38.65 88 PHE A C 1
ATOM 2594 O O . PHE B 1 7 ? -14.518 -19.784 -4.122 1.00 32.84 88 PHE A O 1
ATOM 2602 N N . GLU B 1 8 ? -14.508 -19.488 -1.891 1.00 34.66 89 GLU A N 1
ATOM 2603 C CA . GLU B 1 8 ? -15.496 -18.416 -1.965 1.00 35.12 89 GLU A CA 1
ATOM 2604 C C . GLU B 1 8 ? -14.932 -17.183 -2.660 1.00 32.93 89 GLU A C 1
ATOM 2605 O O . GLU B 1 8 ? -15.649 -16.500 -3.401 1.00 38.77 89 GLU A O 1
ATOM 2611 N N . VAL B 1 9 ? -13.651 -16.879 -2.437 1.00 33.97 90 VAL A N 1
ATOM 2612 C CA . VAL B 1 9 ? -13.035 -15.745 -3.121 1.00 33.08 90 VAL A CA 1
ATOM 2613 C C . VAL B 1 9 ? -12.948 -16.008 -4.620 1.00 38.99 90 VAL A C 1
ATOM 2614 O O . VAL B 1 9 ? -13.237 -15.124 -5.436 1.00 35.20 90 VAL A O 1
ATOM 2618 N N . VAL B 1 10 ? -12.561 -17.225 -5.007 1.00 34.92 91 VAL A N 1
ATOM 2619 C CA . VAL B 1 10 ? -12.478 -17.558 -6.426 1.00 36.60 91 VAL A CA 1
ATOM 2620 C C . VAL B 1 10 ? -13.870 -17.629 -7.043 1.00 35.60 91 VAL A C 1
ATOM 2621 O O . VAL B 1 10 ? -14.081 -17.189 -8.180 1.00 37.05 91 VAL A O 1
ATOM 2625 N N . LYS B 1 11 ? -14.843 -18.172 -6.307 1.00 34.71 92 LYS A N 1
ATOM 2626 C CA . LYS B 1 11 ? -16.201 -18.267 -6.835 1.00 44.39 92 LYS A CA 1
ATOM 2627 C C . LYS B 1 11 ? -16.776 -16.889 -7.138 1.00 41.74 92 LYS A C 1
ATOM 2628 O O . LYS B 1 11 ? -17.381 -16.679 -8.196 1.00 44.55 92 LYS A O 1
ATOM 2634 N N . LEU B 1 12 ? -16.594 -15.935 -6.222 1.00 43.02 93 LEU A N 1
ATOM 2635 C CA . LEU B 1 12 ? -17.126 -14.593 -6.440 1.00 45.82 93 LEU A CA 1
ATOM 2636 C C . LEU B 1 12 ? -16.323 -13.855 -7.508 1.00 44.23 93 LEU A C 1
ATOM 2637 O O . LEU B 1 12 ? -16.905 -13.232 -8.408 1.00 47.39 93 LEU A O 1
ATOM 2642 N N . GLY B 1 13 ? -15.003 -13.916 -7.427 1.00 43.12 94 GLY A N 1
ATOM 2643 C CA . GLY B 1 13 ? -14.159 -13.251 -8.411 1.00 43.48 94 GLY A CA 1
ATOM 2644 C C . GLY B 1 13 ? -14.343 -11.752 -8.459 1.00 47.44 94 GLY A C 1
ATOM 2645 O O . GLY B 1 13 ? -14.392 -11.168 -9.550 1.00 45.02 94 GLY A O 1
ATOM 2646 N N . LYS B 1 14 ? -14.451 -11.109 -7.297 1.00 47.20 95 LYS A N 1
ATOM 2647 C CA . LYS B 1 14 ? -14.673 -9.671 -7.250 1.00 46.04 95 LYS A CA 1
ATOM 2648 C C . LYS B 1 14 ? -13.480 -8.930 -7.841 1.00 45.81 95 LYS A C 1
ATOM 2649 O O . LYS B 1 14 ? -12.325 -9.254 -7.551 1.00 44.02 95 LYS A O 1
ATOM 2655 N N . SER B 1 15 ? -13.762 -7.935 -8.678 1.00 37.59 96 SER A N 1
ATOM 2656 C CA . SER B 1 15 ? -12.699 -7.215 -9.360 1.00 35.88 96 SER A CA 1
ATOM 2657 C C . SER B 1 15 ? -11.958 -6.299 -8.387 1.00 37.71 96 SER A C 1
ATOM 2658 O O . SER B 1 15 ? -12.337 -6.135 -7.224 1.00 37.03 96 SER A O 1
ATOM 2661 N N . ALA B 1 16 ? -10.880 -5.692 -8.887 1.00 41.06 97 ALA A N 1
ATOM 2662 C CA . ALA B 1 16 ? -10.063 -4.819 -8.051 1.00 41.81 97 ALA A CA 1
ATOM 2663 C C . ALA B 1 16 ? -10.838 -3.579 -7.623 1.00 44.84 97 ALA A C 1
ATOM 2664 O O . ALA B 1 16 ? -10.885 -3.244 -6.434 1.00 40.00 97 ALA A O 1
ATOM 2666 N N . MET B 1 17 ? -11.458 -2.886 -8.582 1.00 40.83 98 MET A N 1
ATOM 2667 C CA . MET B 1 17 ? -12.196 -1.672 -8.249 1.00 43.49 98 MET A CA 1
ATOM 2668 C C . MET B 1 17 ? -13.463 -1.978 -7.462 1.00 37.17 98 MET A C 1
ATOM 2669 O O . MET B 1 17 ? -13.891 -1.160 -6.641 1.00 34.64 98 MET A O 1
ATOM 2674 N N . GLN B 1 18 ? -14.076 -3.141 -7.695 1.00 38.21 99 GLN A N 1
ATOM 2675 C CA . GLN B 1 18 ? -15.245 -3.526 -6.912 1.00 41.38 99 GLN A CA 1
ATOM 2676 C C . GLN B 1 18 ? -14.879 -3.719 -5.446 1.00 39.61 99 GLN A C 1
ATOM 2677 O O . GLN B 1 18 ? -15.673 -3.405 -4.550 1.00 39.10 99 GLN A O 1
ATOM 2683 N N . SER B 1 19 ? -13.673 -4.226 -5.183 1.00 39.21 100 SER A N 1
ATOM 2684 C CA . SER B 1 19 ? -13.223 -4.404 -3.807 1.00 42.97 100 SER A CA 1
ATOM 2685 C C . SER B 1 19 ? -12.970 -3.062 -3.131 1.00 37.53 100 SER A C 1
ATOM 2686 O O . SER B 1 19 ? -13.313 -2.876 -1.958 1.00 43.27 100 SER A O 1
ATOM 2689 N N . VAL B 1 20 ? -12.365 -2.117 -3.854 1.00 39.80 101 VAL A N 1
ATOM 2690 C CA . VAL B 1 20 ? -12.090 -0.801 -3.286 1.00 42.02 101 VAL A CA 1
ATOM 2691 C C . VAL B 1 20 ? -13.391 -0.073 -2.972 1.00 40.22 101 VAL A C 1
ATOM 2692 O O . VAL B 1 20 ? -13.527 0.555 -1.915 1.00 40.26 101 VAL A O 1
ATOM 2696 N N . VAL B 1 21 ? -14.367 -0.149 -3.880 1.00 39.60 102 VAL A N 1
ATOM 2697 C CA . VAL B 1 21 ? -15.632 0.554 -3.683 1.00 40.56 102 VAL A CA 1
ATOM 2698 C C . VAL B 1 21 ? -16.385 -0.017 -2.489 1.00 36.65 102 VAL A C 1
ATOM 2699 O O . VAL B 1 21 ? -16.915 0.731 -1.659 1.00 37.33 102 VAL A O 1
ATOM 2703 N N . ASP B 1 22 ? -16.454 -1.347 -2.386 1.00 38.71 103 ASP A N 1
ATOM 2704 C CA . ASP B 1 22 ? -17.140 -1.963 -1.255 1.00 42.08 103 ASP A CA 1
ATOM 2705 C C . ASP B 1 22 ? -16.491 -1.566 0.064 1.00 40.24 103 ASP A C 1
ATOM 2706 O O . ASP B 1 22 ? -17.185 -1.343 1.063 1.00 40.16 103 ASP A O 1
ATOM 2711 N N . ASP B 1 23 ? -15.160 -1.462 0.085 1.00 38.37 104 ASP A N 1
ATOM 2712 C CA . ASP B 1 23 ? -14.476 -1.015 1.293 1.00 35.93 104 ASP A CA 1
ATOM 2713 C C . ASP B 1 23 ? -14.766 0.452 1.581 1.00 41.57 104 ASP A C 1
ATOM 2714 O O . ASP B 1 23 ? -14.918 0.843 2.745 1.00 39.14 104 ASP A O 1
ATOM 2719 N N . TRP B 1 24 ? -14.848 1.282 0.538 1.00 37.78 105 TRP A N 1
ATOM 2720 C CA . TRP B 1 24 ? -15.135 2.696 0.755 1.00 39.06 105 TRP A CA 1
ATOM 2721 C C . TRP B 1 24 ? -16.568 2.902 1.229 1.00 33.19 105 TRP A C 1
ATOM 2722 O O . TRP B 1 24 ? -16.828 3.765 2.076 1.00 36.54 105 TRP A O 1
ATOM 2733 N N . ILE B 1 25 ? -17.511 2.127 0.689 1.00 32.06 106 ILE A N 1
ATOM 2734 C CA . ILE B 1 25 ? -18.908 2.265 1.095 1.00 33.55 106 ILE A CA 1
ATOM 2735 C C . ILE B 1 25 ? -19.074 1.902 2.565 1.00 38.74 106 ILE A C 1
ATOM 2736 O O . ILE B 1 25 ? -19.847 2.537 3.294 1.00 39.18 106 ILE A O 1
ATOM 2741 N N . GLU B 1 26 ? -18.341 0.887 3.030 1.00 39.95 107 GLU A N 1
ATOM 2742 C CA . GLU B 1 26 ? -18.390 0.536 4.446 1.00 37.34 107 GLU A CA 1
ATOM 2743 C C . GLU B 1 26 ? -17.816 1.651 5.311 1.00 37.12 107 GLU A C 1
ATOM 2744 O O . GLU B 1 26 ? -18.365 1.965 6.374 1.00 41.26 107 GLU A O 1
ATOM 2750 N N . SER B 1 27 ? -16.713 2.263 4.874 1.00 40.39 108 SER A N 1
ATOM 2751 C CA . SER B 1 27 ? -16.172 3.408 5.597 1.00 41.75 108 SER A CA 1
ATOM 2752 C C . SER B 1 27 ? -17.108 4.607 5.546 1.00 50.22 108 SER A C 1
ATOM 2753 O O . SER B 1 27 ? -17.047 5.464 6.434 1.00 44.34 108 SER A O 1
ATOM 2756 N N . TYR B 1 28 ? -17.971 4.684 4.530 1.00 41.52 109 TYR A N 1
ATOM 2757 C CA . TYR B 1 28 ? -18.933 5.778 4.461 1.00 44.85 109 TYR A CA 1
ATOM 2758 C C . TYR B 1 28 ? -20.056 5.588 5.472 1.00 38.32 109 TYR A C 1
ATOM 2759 O O . TYR B 1 28 ? -20.522 6.558 6.081 1.00 39.75 109 TYR A O 1
ATOM 2768 N N . LYS B 1 29 ? -20.506 4.345 5.666 1.00 43.07 110 LYS A N 1
ATOM 2769 C CA . LYS B 1 29 ? -21.499 4.076 6.698 1.00 52.58 110 LYS A CA 1
ATOM 2770 C C . LYS B 1 29 ? -20.931 4.259 8.100 1.00 48.16 110 LYS A C 1
ATOM 2771 O O . LYS B 1 29 ? -21.697 4.504 9.038 1.00 49.55 110 LYS A O 1
ATOM 2777 N N . GLN B 1 30 ? -19.611 4.146 8.260 1.00 48.16 111 GLN A N 1
ATOM 2778 C CA . GLN B 1 30 ? -18.985 4.366 9.560 1.00 51.44 111 GLN A CA 1
ATOM 2779 C C . GLN B 1 30 ? -18.826 5.853 9.856 1.00 52.39 111 GLN A C 1
ATOM 2780 O O . GLN B 1 30 ? -19.199 6.322 10.936 1.00 48.35 111 GLN A O 1
ATOM 2786 N N . ASP B 1 31 ? -18.270 6.605 8.908 1.00 43.84 112 ASP A N 1
ATOM 2787 C CA . ASP B 1 31 ? -18.065 8.041 9.080 1.00 43.20 112 ASP A CA 1
ATOM 2788 C C . ASP B 1 31 ? -18.097 8.673 7.695 1.00 46.93 112 ASP A C 1
ATOM 2789 O O . ASP B 1 31 ? -17.170 8.477 6.904 1.00 38.74 112 ASP A O 1
ATOM 2794 N N . ARG B 1 32 ? -19.161 9.427 7.406 1.00 40.47 113 ARG A N 1
ATOM 2795 C CA . ARG B 1 32 ? -19.322 9.994 6.071 1.00 44.74 113 ARG A CA 1
ATOM 2796 C C . ARG B 1 32 ? -18.275 11.063 5.788 1.00 42.68 113 ARG A C 1
ATOM 2797 O O . ARG B 1 32 ? -17.789 11.177 4.656 1.00 41.41 113 ARG A O 1
ATOM 2805 N N . ASP B 1 33 ? -17.910 11.853 6.800 1.00 37.87 114 ASP A N 1
ATOM 2806 C CA . ASP B 1 33 ? -16.948 12.930 6.583 1.00 43.13 114 ASP A CA 1
ATOM 2807 C C . ASP B 1 33 ? -15.558 12.385 6.275 1.00 38.24 114 ASP A C 1
ATOM 2808 O O . ASP B 1 33 ? -14.877 12.887 5.373 1.00 40.77 114 ASP A O 1
ATOM 2813 N N . ILE B 1 34 ? -15.119 11.363 7.012 1.00 38.34 115 ILE A N 1
ATOM 2814 C CA . ILE B 1 34 ? -13.797 10.793 6.770 1.00 34.37 115 ILE A CA 1
ATOM 2815 C C . ILE B 1 34 ? -13.755 10.096 5.415 1.00 35.79 115 ILE A C 1
ATOM 2816 O O . ILE B 1 34 ? -12.762 10.192 4.683 1.00 38.78 115 ILE A O 1
ATOM 2821 N N . ALA B 1 35 ? -14.831 9.393 5.055 1.00 32.09 116 ALA A N 1
ATOM 2822 C CA . ALA B 1 35 ? -14.871 8.717 3.763 1.00 34.94 116 ALA A CA 1
ATOM 2823 C C . ALA B 1 35 ? -14.882 9.718 2.615 1.00 32.22 116 ALA A C 1
ATOM 2824 O O . ALA B 1 35 ? -14.172 9.535 1.619 1.00 39.93 116 ALA A O 1
ATOM 2826 N N . LEU B 1 36 ? -15.683 10.781 2.731 1.00 35.24 117 LEU A N 1
ATOM 2827 C CA . LEU B 1 36 ? -15.677 11.818 1.705 1.00 41.15 117 LEU A CA 1
ATOM 2828 C C . LEU B 1 36 ? -14.334 12.531 1.643 1.00 40.60 117 LEU A C 1
ATOM 2829 O O . LEU B 1 36 ? -13.898 12.938 0.561 1.00 39.11 117 LEU A O 1
ATOM 2834 N N . LEU B 1 37 ? -13.664 12.688 2.787 1.00 35.49 118 LEU A N 1
ATOM 2835 C CA . LEU B 1 37 ? -12.326 13.271 2.783 1.00 36.07 118 LEU A CA 1
ATOM 2836 C C . LEU B 1 37 ? -11.349 12.390 2.017 1.00 37.09 118 LEU A C 1
ATOM 2837 O O . LEU B 1 37 ? -10.503 12.892 1.266 1.00 38.83 118 LEU A O 1
ATOM 2842 N N . ASP B 1 38 ? -11.446 11.070 2.198 1.00 35.64 119 ASP A N 1
ATOM 2843 C CA . ASP B 1 38 ? -10.599 10.152 1.444 1.00 38.14 119 ASP A CA 1
ATOM 2844 C C . ASP B 1 38 ? -10.904 10.223 -0.047 1.00 35.17 119 ASP A C 1
ATOM 2845 O O . ASP B 1 38 ? -9.993 10.139 -0.877 1.00 34.98 119 ASP A O 1
ATOM 2850 N N . LEU B 1 39 ? -12.181 10.376 -0.404 1.00 35.21 120 LEU A N 1
ATOM 2851 C CA . LEU B 1 39 ? -12.546 10.487 -1.813 1.00 34.59 120 LEU A CA 1
ATOM 2852 C C . LEU B 1 39 ? -12.073 11.811 -2.399 1.00 34.63 120 LEU A C 1
ATOM 2853 O O . LEU B 1 39 ? -11.658 11.869 -3.562 1.00 38.36 120 LEU A O 1
ATOM 2858 N N . ILE B 1 40 ? -12.125 12.883 -1.606 1.00 37.17 121 ILE A N 1
ATOM 2859 C CA . ILE B 1 40 ? -11.600 14.171 -2.055 1.00 32.88 121 ILE A CA 1
ATOM 2860 C C . ILE B 1 40 ? -10.096 14.079 -2.283 1.00 34.35 121 ILE A C 1
ATOM 2861 O O . ILE B 1 40 ? -9.577 14.516 -3.318 1.00 36.13 121 ILE A O 1
ATOM 2866 N N . ASN B 1 41 ? -9.374 13.505 -1.318 1.00 31.70 122 ASN A N 1
ATOM 2867 C CA . ASN B 1 41 ? -7.939 13.306 -1.481 1.00 31.30 122 ASN A CA 1
ATOM 2868 C C . ASN B 1 41 ? -7.619 12.350 -2.620 1.00 27.30 122 ASN A C 1
ATOM 2869 O O . ASN B 1 41 ? -6.521 12.418 -3.181 1.00 38.14 122 ASN A O 1
ATOM 2874 N N . PHE B 1 42 ? -8.551 11.462 -2.974 1.00 33.48 123 PHE A N 1
ATOM 2875 C CA . PHE B 1 42 ? -8.337 10.584 -4.119 1.00 42.01 123 PHE A CA 1
ATOM 2876 C C . PHE B 1 42 ? -8.247 11.386 -5.411 1.00 36.12 123 PHE A C 1
ATOM 2877 O O . PHE B 1 42 ? -7.301 11.223 -6.192 1.00 40.99 123 PHE A O 1
ATOM 2885 N N . PHE B 1 43 ? -9.220 12.269 -5.649 1.00 37.28 124 PHE A N 1
ATOM 2886 C CA . PHE B 1 43 ? -9.200 13.075 -6.866 1.00 37.07 124 PHE A CA 1
ATOM 2887 C C . PHE B 1 43 ? -8.052 14.076 -6.862 1.00 42.02 124 PHE A C 1
ATOM 2888 O O . PHE B 1 43 ? -7.490 14.374 -7.922 1.00 39.31 124 PHE A O 1
ATOM 2896 N N . ILE B 1 44 ? -7.693 14.604 -5.690 1.00 39.02 125 ILE A N 1
ATOM 2897 C CA . ILE B 1 44 ? -6.589 15.555 -5.608 1.00 35.92 125 ILE A CA 1
ATOM 2898 C C . ILE B 1 44 ? -5.270 14.868 -5.942 1.00 40.27 125 ILE A C 1
ATOM 2899 O O . ILE B 1 44 ? -4.457 15.387 -6.715 1.00 42.19 125 ILE A O 1
ATOM 2904 N N . GLN B 1 45 ? -5.043 13.684 -5.372 1.00 40.10 126 GLN A N 1
ATOM 2905 C CA . GLN B 1 45 ? -3.791 12.972 -5.588 1.00 40.86 126 GLN A CA 1
ATOM 2906 C C . GLN B 1 45 ? -3.729 12.286 -6.946 1.00 39.39 126 GLN A C 1
ATOM 2907 O O . GLN B 1 45 ? -2.626 12.042 -7.449 1.00 37.48 126 GLN A O 1
ATOM 2913 N N . CYS B 1 46 ? -4.877 11.976 -7.556 1.00 38.00 127 CYS A N 1
ATOM 2914 C CA . CYS B 1 46 ? -4.872 11.477 -8.927 1.00 39.87 127 CYS A CA 1
ATOM 2915 C C . CYS B 1 46 ? -4.388 12.528 -9.917 1.00 45.09 127 CYS A C 1
ATOM 2916 O O . CYS B 1 46 ? -4.012 12.177 -11.040 1.00 40.98 127 CYS A O 1
ATOM 2919 N N . SER B 1 47 ? -4.392 13.801 -9.528 1.00 39.47 128 SER A N 1
ATOM 2920 C CA . SER B 1 47 ? -3.913 14.885 -10.372 1.00 40.05 128 SER A CA 1
ATOM 2921 C C . SER B 1 47 ? -2.409 15.096 -10.269 1.00 41.64 128 SER A C 1
ATOM 2922 O O . SER B 1 47 ? -1.890 16.041 -10.870 1.00 45.80 128 SER A O 1
ATOM 2925 N N . GLY B 1 48 ? -1.700 14.249 -9.526 1.00 45.83 129 GLY A N 1
ATOM 2926 C CA . GLY B 1 48 ? -0.293 14.452 -9.269 1.00 44.36 129 GLY A CA 1
ATOM 2927 C C . GLY B 1 48 ? 0.012 15.329 -8.076 1.00 48.43 129 GLY A C 1
ATOM 2928 O O . GLY B 1 48 ? 1.189 15.485 -7.726 1.00 43.12 129 GLY A O 1
ATOM 2929 N N . CYS B 1 49 ? -1.007 15.909 -7.445 1.00 41.09 130 CYS A N 1
ATOM 2930 C CA . CYS B 1 49 ? -0.793 16.728 -6.261 1.00 53.12 130 CYS A CA 1
ATOM 2931 C C . CYS B 1 49 ? -0.362 15.851 -5.092 1.00 44.03 130 CYS A C 1
ATOM 2932 O O . CYS B 1 49 ? -0.990 14.827 -4.805 1.00 49.08 130 CYS A O 1
ATOM 2935 N N . ARG B 1 50 ? 0.715 16.252 -4.421 1.00 49.82 131 ARG A N 1
ATOM 2936 C CA . ARG B 1 50 ? 1.263 15.482 -3.313 1.00 52.43 131 ARG A CA 1
ATOM 2937 C C . ARG B 1 50 ? 0.671 15.866 -1.964 1.00 59.36 131 ARG A C 1
ATOM 2938 O O . ARG B 1 50 ? 0.988 15.218 -0.961 1.00 54.00 131 ARG A O 1
ATOM 2941 N N . GLY B 1 51 ? -0.176 16.893 -1.913 1.00 57.49 132 GLY A N 1
ATOM 2942 C CA . GLY B 1 51 ? -0.763 17.313 -0.660 1.00 54.48 132 GLY A CA 1
ATOM 2943 C C . GLY B 1 51 ? -1.891 16.409 -0.201 1.00 52.36 132 GLY A C 1
ATOM 2944 O O . GLY B 1 51 ? -2.330 15.496 -0.901 1.00 48.13 132 GLY A O 1
ATOM 2945 N N . THR B 1 52 ? -2.363 16.679 1.014 1.00 52.23 133 THR A N 1
ATOM 2946 C CA . THR B 1 52 ? -3.452 15.920 1.617 1.00 50.87 133 THR A CA 1
ATOM 2947 C C . THR B 1 52 ? -4.356 16.885 2.366 1.00 45.33 133 THR A C 1
ATOM 2948 O O . THR B 1 52 ? -3.892 17.612 3.250 1.00 51.35 133 THR A O 1
ATOM 2952 N N . VAL B 1 53 ? -5.637 16.892 2.014 1.00 37.83 134 VAL A N 1
ATOM 2953 C CA . VAL B 1 53 ? -6.615 17.730 2.696 1.00 37.72 134 VAL A CA 1
ATOM 2954 C C . VAL B 1 53 ? -6.935 17.112 4.051 1.00 38.54 134 VAL A C 1
ATOM 2955 O O . VAL B 1 53 ? -7.180 15.904 4.155 1.00 35.99 134 VAL A O 1
ATOM 2959 N N . ARG B 1 54 ? -6.924 17.936 5.093 1.00 43.73 135 ARG A N 1
ATOM 2960 C CA . ARG B 1 54 ? -7.245 17.484 6.438 1.00 38.51 135 ARG A CA 1
ATOM 2961 C C . ARG B 1 54 ? -8.732 17.681 6.720 1.00 31.34 135 ARG A C 1
ATOM 2962 O O . ARG B 1 54 ? -9.408 18.492 6.082 1.00 37.85 135 ARG A O 1
ATOM 2970 N N . ILE B 1 55 ? -9.241 16.920 7.692 1.00 36.90 136 ILE A N 1
ATOM 2971 C CA . ILE B 1 55 ? -10.683 16.901 7.923 1.00 35.52 136 ILE A CA 1
ATOM 2972 C C . ILE B 1 55 ? -11.170 18.236 8.476 1.00 40.34 136 ILE A C 1
ATOM 2973 O O . ILE B 1 55 ? -12.294 18.662 8.184 1.00 40.37 136 ILE A O 1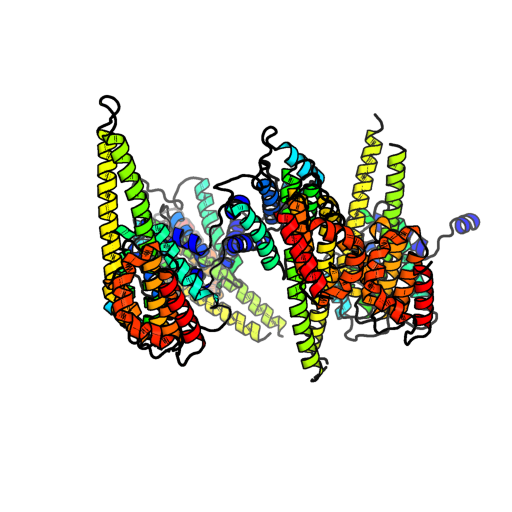
ATOM 2978 N N . GLU B 1 56 ? -10.343 18.926 9.266 1.00 38.82 137 GLU A N 1
ATOM 2979 C CA . GLU B 1 56 ? -10.714 20.257 9.733 1.00 40.94 137 GLU A CA 1
ATOM 2980 C C . GLU B 1 56 ? -10.658 21.289 8.616 1.00 42.37 137 GLU A C 1
ATOM 2981 O O . GLU B 1 56 ? -11.300 22.338 8.726 1.00 43.88 137 GLU A O 1
ATOM 2987 N N . MET B 1 57 ? -9.901 21.022 7.549 1.00 41.55 138 MET A N 1
ATOM 2988 C CA . MET B 1 57 ? -10.008 21.851 6.353 1.00 40.88 138 MET A CA 1
ATOM 2989 C C . MET B 1 57 ? -11.306 21.562 5.612 1.00 36.17 138 MET A C 1
ATOM 2990 O O . MET B 1 57 ? -11.954 22.480 5.096 1.00 43.46 138 MET A O 1
ATOM 2995 N N . PHE B 1 58 ? -11.703 20.289 5.558 1.00 37.49 139 PHE A N 1
ATOM 2996 C CA . PHE B 1 58 ? -12.938 19.912 4.882 1.00 38.80 139 PHE A CA 1
ATOM 2997 C C . PHE B 1 58 ? -14.167 20.462 5.595 1.00 44.75 139 PHE A C 1
ATOM 2998 O O . PHE B 1 58 ? -15.163 20.792 4.942 1.00 36.06 139 PHE A O 1
ATOM 3006 N N . ARG B 1 59 ? -14.118 20.579 6.921 1.00 42.16 140 ARG A N 1
ATOM 3007 C CA . ARG B 1 59 ? -15.267 21.038 7.690 1.00 41.72 140 ARG A CA 1
ATOM 3008 C C . ARG B 1 59 ? -15.330 22.552 7.848 1.00 36.08 140 ARG A C 1
ATOM 3009 O O . ARG B 1 59 ? -16.380 23.070 8.243 1.00 44.25 140 ARG A O 1
ATOM 3017 N N . ASN B 1 60 ? -14.248 23.276 7.552 1.00 38.57 141 ASN A N 1
ATOM 3018 C CA . ASN B 1 60 ? -14.212 24.716 7.769 1.00 42.69 141 ASN A CA 1
ATOM 3019 C C . ASN B 1 60 ? -13.931 25.540 6.522 1.00 53.97 141 ASN A C 1
ATOM 3020 O O . ASN B 1 60 ? -14.304 26.718 6.494 1.00 49.60 141 ASN A O 1
ATOM 3025 N N . MET B 1 61 ? -13.293 24.975 5.504 1.00 45.58 142 MET A N 1
ATOM 3026 C CA . MET B 1 61 ? -12.919 25.726 4.316 1.00 48.40 142 MET A CA 1
ATOM 3027 C C . MET B 1 61 ? -13.866 25.429 3.161 1.00 49.93 142 MET A C 1
ATOM 3028 O O . MET B 1 61 ? -14.448 24.345 3.069 1.00 48.57 142 MET A O 1
ATOM 3033 N N . GLN B 1 62 ? -14.016 26.414 2.280 1.00 53.52 143 GLN A N 1
ATOM 3034 C CA . GLN B 1 62 ? -14.706 26.203 1.020 1.00 52.41 143 GLN A CA 1
ATOM 3035 C C . GLN B 1 62 ? -13.764 25.537 0.021 1.00 44.98 143 GLN A C 1
ATOM 3036 O O . GLN B 1 62 ? -12.543 25.521 0.198 1.00 45.97 143 GLN A O 1
ATOM 3042 N N . ASN B 1 63 ? -14.350 24.981 -1.043 1.00 45.10 144 ASN A N 1
ATOM 3043 C CA . ASN B 1 63 ? -13.544 24.276 -2.035 1.00 37.33 144 ASN A CA 1
ATOM 3044 C C . ASN B 1 63 ? -12.526 25.195 -2.696 1.00 37.75 144 ASN A C 1
ATOM 3045 O O . ASN B 1 63 ? -11.416 24.758 -3.017 1.00 43.82 144 ASN A O 1
ATOM 3050 N N . ALA B 1 64 ? -12.876 26.469 -2.895 1.00 48.92 145 ALA A N 1
ATOM 3051 C CA . ALA B 1 64 ? -11.944 27.403 -3.519 1.00 49.04 145 ALA A CA 1
ATOM 3052 C C . ALA B 1 64 ? -10.665 27.541 -2.702 1.00 46.56 145 ALA A C 1
ATOM 3053 O O . ALA B 1 64 ? -9.561 27.547 -3.259 1.00 45.47 145 ALA A O 1
ATOM 3055 N N . GLU B 1 65 ? -10.792 27.647 -1.377 1.00 42.99 146 GLU A N 1
ATOM 3056 C CA . GLU B 1 65 ? -9.606 27.753 -0.533 1.00 49.27 146 GLU A CA 1
ATOM 3057 C C . GLU B 1 65 ? -8.863 26.425 -0.456 1.00 36.78 146 GLU A C 1
ATOM 3058 O O . GLU B 1 65 ? -7.627 26.401 -0.425 1.00 40.14 146 GLU A O 1
ATOM 3064 N N . ILE B 1 66 ? -9.598 25.311 -0.425 1.00 34.03 147 ILE A N 1
ATOM 3065 C CA . ILE B 1 66 ? -8.960 23.998 -0.394 1.00 41.94 147 ILE A CA 1
ATOM 3066 C C . ILE B 1 66 ? -8.126 23.781 -1.650 1.00 46.16 147 ILE A C 1
ATOM 3067 O O . ILE B 1 66 ? -6.986 23.307 -1.582 1.00 44.89 147 ILE A O 1
ATOM 3072 N N . ILE B 1 67 ? -8.676 24.135 -2.813 1.00 40.04 148 ILE A N 1
ATOM 3073 C CA . ILE B 1 67 ? -7.937 23.974 -4.062 1.00 38.13 148 ILE A CA 1
ATOM 3074 C C . ILE B 1 67 ? -6.764 24.944 -4.117 1.00 38.76 148 ILE A C 1
ATOM 3075 O O . ILE B 1 67 ? -5.684 24.605 -4.617 1.00 45.27 148 ILE A O 1
ATOM 3080 N N . ARG B 1 68 ? -6.950 26.163 -3.601 1.00 40.19 149 ARG A N 1
ATOM 3081 C CA . ARG B 1 68 ? -5.846 27.117 -3.550 1.00 44.87 149 ARG A CA 1
ATOM 3082 C C . ARG B 1 68 ? -4.700 26.587 -2.699 1.00 48.67 149 ARG A C 1
ATOM 3083 O O . ARG B 1 68 ? -3.525 26.783 -3.034 1.00 49.92 149 ARG A O 1
ATOM 3091 N N . LYS B 1 69 ? -5.019 25.908 -1.595 1.00 42.06 150 LYS A N 1
ATOM 3092 C CA . LYS B 1 69 ? -3.973 25.340 -0.752 1.00 39.21 150 LYS A CA 1
ATOM 3093 C C . LYS B 1 69 ? -3.300 24.154 -1.432 1.00 43.32 150 LYS A C 1
ATOM 3094 O O . LYS B 1 69 ? -2.071 24.024 -1.391 1.00 46.67 150 LYS A O 1
ATOM 3096 N N . MET B 1 70 ? -4.086 23.281 -2.066 1.00 42.26 151 MET A N 1
ATOM 3097 C CA . MET B 1 70 ? -3.515 22.128 -2.752 1.00 41.41 151 MET A CA 1
ATOM 3098 C C . MET B 1 70 ? -2.698 22.526 -3.974 1.00 43.70 151 MET A C 1
ATOM 3099 O O . MET B 1 70 ? -1.849 21.745 -4.416 1.00 45.86 151 MET A O 1
ATOM 3104 N N . THR B 1 71 ? -2.936 23.718 -4.529 1.00 44.33 152 THR A N 1
ATOM 3105 C CA . THR B 1 71 ? -2.125 24.191 -5.647 1.00 51.22 152 THR A CA 1
ATOM 3106 C C . THR B 1 71 ? -0.658 24.320 -5.255 1.00 59.35 152 THR A C 1
ATOM 3107 O O . THR B 1 71 ? 0.231 24.089 -6.083 1.00 52.52 152 THR A O 1
ATOM 3111 N N . GLU B 1 72 ? -0.385 24.665 -3.997 1.00 55.60 153 GLU A N 1
ATOM 3112 C CA . GLU B 1 72 ? 0.977 24.811 -3.503 1.00 53.42 153 GLU A CA 1
ATOM 3113 C C . GLU B 1 72 ? 1.658 23.479 -3.216 1.00 56.79 153 GLU A C 1
ATOM 3114 O O . GLU B 1 72 ? 2.813 23.477 -2.776 1.00 66.86 153 GLU A O 1
ATOM 3120 N N . GLU B 1 73 ? 0.984 22.352 -3.451 1.00 57.95 154 GLU A N 1
ATOM 3121 C CA . GLU B 1 73 ? 1.485 21.040 -3.060 1.00 52.50 154 GLU A CA 1
ATOM 3122 C C . GLU B 1 73 ? 1.847 20.172 -4.263 1.00 55.69 154 GLU A C 1
ATOM 3123 O O . GLU B 1 73 ? 1.703 18.948 -4.215 1.00 54.09 154 GLU A O 1
ATOM 3129 N N . PHE B 1 74 ? 2.317 20.785 -5.343 1.00 58.58 155 PHE A N 1
ATOM 3130 C CA . PHE B 1 74 ? 2.764 20.055 -6.519 1.00 54.76 155 PHE A CA 1
ATOM 3131 C C . PHE B 1 74 ? 4.285 19.980 -6.550 1.00 58.16 155 PHE A C 1
ATOM 3132 O O . PHE B 1 74 ? 4.980 20.895 -6.100 1.00 61.53 155 PHE A O 1
ATOM 3140 N N . ASP B 1 75 ? 4.795 18.874 -7.083 1.00 65.15 156 ASP A N 1
ATOM 3141 C CA . ASP B 1 75 ? 6.234 18.704 -7.266 1.00 74.86 156 ASP A CA 1
ATOM 3142 C C . ASP B 1 75 ? 6.692 19.667 -8.353 1.00 76.21 156 ASP A C 1
ATOM 3143 O O . ASP B 1 75 ? 6.497 19.419 -9.545 1.00 73.48 156 ASP A O 1
ATOM 3148 N N . GLU B 1 76 ? 7.306 20.778 -7.943 1.00 74.27 157 GLU A N 1
ATOM 3149 C CA . GLU B 1 76 ? 7.710 21.823 -8.878 1.00 82.81 157 GLU A CA 1
ATOM 3150 C C . GLU B 1 76 ? 8.838 21.396 -9.807 1.00 91.90 157 GLU A C 1
ATOM 3151 O O . GLU B 1 76 ? 9.208 22.175 -10.692 1.00 85.98 157 GLU A O 1
ATOM 3153 N N . ASP B 1 77 ? 9.393 20.196 -9.638 1.00 86.82 158 ASP A N 1
ATOM 3154 C CA . ASP B 1 77 ? 10.469 19.704 -10.489 1.00 89.25 158 ASP A CA 1
ATOM 3155 C C . ASP B 1 77 ? 10.034 18.514 -11.339 1.00 82.03 158 ASP A C 1
ATOM 3156 O O . ASP B 1 77 ? 10.883 17.801 -11.883 1.00 80.93 158 ASP A O 1
ATOM 3161 N N . SER B 1 78 ? 8.728 18.288 -11.463 1.00 80.97 159 SER A N 1
ATOM 3162 C CA . SER B 1 78 ? 8.193 17.208 -12.277 1.00 83.91 159 SER A CA 1
ATOM 3163 C C . SER B 1 78 ? 6.970 17.711 -13.028 1.00 74.59 159 SER A C 1
ATOM 3164 O O . SER B 1 78 ? 6.277 18.625 -12.573 1.00 75.80 159 SER A O 1
ATOM 3167 N N . GLY B 1 79 ? 6.712 17.106 -14.184 1.00 75.77 160 GLY A N 1
ATOM 3168 C CA . GLY B 1 79 ? 5.588 17.512 -15.004 1.00 78.14 160 GLY A CA 1
ATOM 3169 C C . GLY B 1 79 ? 4.671 16.372 -15.392 1.00 79.08 160 GLY A C 1
ATOM 3170 O O . GLY B 1 79 ? 3.647 16.585 -16.049 1.00 76.71 160 GLY A O 1
ATOM 3171 N N . ASP B 1 80 ? 5.023 15.155 -14.987 1.00 71.65 161 ASP A N 1
ATOM 3172 C CA . ASP B 1 80 ? 4.250 13.965 -15.329 1.00 77.16 161 ASP A CA 1
ATOM 3173 C C . ASP B 1 80 ? 3.179 13.743 -14.267 1.00 70.62 161 ASP A C 1
ATOM 3174 O O . ASP B 1 80 ? 3.484 13.322 -13.146 1.00 73.61 161 ASP A O 1
ATOM 3176 N N . TYR B 1 81 ? 1.895 14.040 -14.623 1.00 65.64 162 TYR A N 1
ATOM 3177 C CA . TYR B 1 81 ? 0.875 13.655 -13.662 1.00 70.60 162 TYR A CA 1
ATOM 3178 C C . TYR B 1 81 ? 0.204 12.355 -14.099 1.00 56.69 162 TYR A C 1
ATOM 3179 O O . TYR B 1 81 ? 0.165 12.047 -15.294 1.00 61.33 162 TYR A O 1
ATOM 3188 N N . PRO B 1 82 ? -0.321 11.574 -13.143 1.00 53.93 163 PRO A N 1
ATOM 3189 C CA . PRO B 1 82 ? -0.679 10.171 -13.437 1.00 51.12 163 PRO A CA 1
ATOM 3190 C C . PRO B 1 82 ? -1.546 9.953 -14.668 1.00 50.42 163 PRO A C 1
ATOM 3191 O O . PRO B 1 82 ? -1.348 8.960 -15.378 1.00 56.05 163 PRO A O 1
ATOM 3195 N N . LEU B 1 83 ? -2.501 10.842 -14.946 1.00 46.99 164 LEU A N 1
ATOM 3196 C CA . LEU B 1 83 ? -3.424 10.591 -16.047 1.00 49.52 164 LEU A CA 1
ATOM 3197 C C . LEU B 1 83 ? -2.795 10.807 -17.417 1.00 51.18 164 LEU A C 1
ATOM 3198 O O . LEU B 1 83 ? -3.422 10.461 -18.424 1.00 60.95 164 LEU A O 1
ATOM 3203 N N . THR B 1 84 ? -1.582 11.359 -17.486 1.00 60.09 165 THR A N 1
ATOM 3204 C CA . THR B 1 84 ? -0.898 11.574 -18.757 1.00 57.82 165 THR A CA 1
ATOM 3205 C C . THR B 1 84 ? 0.505 10.979 -18.742 1.00 64.27 165 THR A C 1
ATOM 3206 O O . THR B 1 84 ? 1.385 11.436 -19.475 1.00 71.32 165 THR A O 1
ATOM 3210 N N . MET B 1 85 ? 0.729 9.958 -17.917 1.00 66.99 166 MET A N 1
ATOM 3211 C CA . MET B 1 85 ? 2.079 9.408 -17.933 1.00 64.07 166 MET A CA 1
ATOM 3212 C C . MET B 1 85 ? 2.178 8.260 -18.934 1.00 76.65 166 MET A C 1
ATOM 3213 O O . MET B 1 85 ? 1.219 7.501 -19.108 1.00 72.34 166 MET A O 1
ATOM 3218 N N . PRO B 1 86 ? 3.321 8.122 -19.600 1.00 77.95 167 PRO A N 1
ATOM 3219 C CA . PRO B 1 86 ? 3.508 6.999 -20.520 1.00 75.33 167 PRO A CA 1
ATOM 3220 C C . PRO B 1 86 ? 3.811 5.710 -19.776 1.00 80.09 167 PRO A C 1
ATOM 3221 O O . PRO B 1 86 ? 4.332 5.711 -18.658 1.00 78.11 167 PRO A O 1
ATOM 3225 N N . GLY B 1 87 ? 3.471 4.595 -20.418 1.00 73.09 168 GLY A N 1
ATOM 3226 C CA . GLY B 1 87 ? 3.717 3.290 -19.856 1.00 80.10 168 GLY A CA 1
ATOM 3227 C C . GLY B 1 87 ? 2.461 2.449 -19.767 1.00 80.38 168 GLY A C 1
ATOM 3228 O O . GLY B 1 87 ? 1.337 2.961 -19.790 1.00 74.94 168 GLY A O 1
ATOM 3229 N N . PRO B 1 88 ? 2.629 1.129 -19.665 1.00 86.10 169 PRO A N 1
ATOM 3230 C CA . PRO B 1 88 ? 1.463 0.242 -19.563 1.00 76.51 169 PRO A CA 1
ATOM 3231 C C . PRO B 1 88 ? 0.830 0.269 -18.181 1.00 67.75 169 PRO A C 1
ATOM 3232 O O . PRO B 1 88 ? -0.381 0.068 -18.042 1.00 63.56 169 PRO A O 1
ATOM 3236 N N . GLN B 1 89 ? 1.642 0.515 -17.149 1.00 73.30 170 GLN A N 1
ATOM 3237 C CA . GLN B 1 89 ? 1.114 0.561 -15.789 1.00 72.29 170 GLN A CA 1
ATOM 3238 C C . GLN B 1 89 ? 0.196 1.760 -15.594 1.00 62.26 170 GLN A C 1
ATOM 3239 O O . GLN B 1 89 ? -0.880 1.635 -14.997 1.00 69.98 170 GLN A O 1
ATOM 3241 N N . TRP B 1 90 ? 0.602 2.932 -16.089 1.00 57.53 171 TRP A N 1
ATOM 3242 C CA . TRP B 1 90 ? -0.249 4.111 -15.986 1.00 55.32 171 TRP A CA 1
ATOM 3243 C C . TRP B 1 90 ? -1.429 4.054 -16.944 1.00 55.21 171 TRP A C 1
ATOM 3244 O O . TRP B 1 90 ? -2.437 4.728 -16.706 1.00 49.62 171 TRP A O 1
ATOM 3255 N N . LYS B 1 91 ? -1.328 3.272 -18.021 1.00 58.46 172 LYS A N 1
ATOM 3256 C CA . LYS B 1 91 ? -2.483 3.066 -18.888 1.00 53.53 172 LYS A CA 1
ATOM 3257 C C . LYS B 1 91 ? -3.566 2.269 -18.173 1.00 52.17 172 LYS A C 1
ATOM 3258 O O . LYS B 1 91 ? -4.761 2.519 -18.367 1.00 47.06 172 LYS A O 1
ATOM 3260 N N . LYS B 1 92 ? -3.168 1.306 -17.340 1.00 52.46 173 LYS A N 1
ATOM 3261 C CA . LYS B 1 92 ? -4.150 0.574 -16.549 1.00 47.70 173 LYS A CA 1
ATOM 3262 C C . LYS B 1 92 ? -4.674 1.420 -15.396 1.00 45.82 173 LYS A C 1
ATOM 3263 O O . LYS B 1 92 ? -5.812 1.224 -14.953 1.00 47.27 173 LYS A O 1
ATOM 3269 N N . PHE B 1 93 ? -3.869 2.366 -14.906 1.00 42.62 174 PHE A N 1
ATOM 3270 C CA . PHE B 1 93 ? -4.343 3.267 -13.860 1.00 43.91 174 PHE A CA 1
ATOM 3271 C C . PHE B 1 93 ? -5.479 4.147 -14.362 1.00 40.87 174 PHE A C 1
ATOM 3272 O O . PHE B 1 93 ? -6.477 4.343 -13.658 1.00 33.85 174 PHE A O 1
ATOM 3280 N N . ARG B 1 94 ? -5.343 4.694 -15.573 1.00 41.03 175 ARG A N 1
ATOM 3281 C CA . ARG B 1 94 ? -6.423 5.490 -16.147 1.00 35.94 175 ARG A CA 1
ATOM 3282 C C . ARG B 1 94 ? -7.682 4.652 -16.327 1.00 36.79 175 ARG A C 1
ATOM 3283 O O . ARG B 1 94 ? -8.797 5.133 -16.094 1.00 37.23 175 ARG A O 1
ATOM 3291 N N . SER B 1 95 ? -7.522 3.392 -16.737 1.00 38.12 176 SER A N 1
ATOM 3292 C CA . SER B 1 95 ? -8.671 2.501 -16.855 1.00 35.18 176 SER A CA 1
ATOM 3293 C C . SER B 1 95 ? -9.283 2.208 -15.490 1.00 31.59 176 SER A C 1
ATOM 3294 O O . SER B 1 95 ? -10.511 2.189 -15.346 1.00 36.86 176 SER A O 1
ATOM 3297 N N . ASN B 1 96 ? -8.444 1.977 -14.477 1.00 34.09 177 ASN A N 1
ATOM 3298 C CA . ASN B 1 96 ? -8.960 1.753 -13.130 1.00 37.80 177 ASN A CA 1
ATOM 3299 C C . ASN B 1 96 ? -9.567 3.021 -12.547 1.00 30.04 177 ASN A C 1
ATOM 3300 O O . ASN B 1 96 ? -10.546 2.948 -11.794 1.00 36.92 177 ASN A O 1
ATOM 3305 N N . PHE B 1 97 ? -8.998 4.184 -12.873 1.00 30.78 178 PHE A N 1
ATOM 3306 C CA . PHE B 1 97 ? -9.571 5.447 -12.418 1.00 32.81 178 PHE A CA 1
ATOM 3307 C C . PHE B 1 97 ? -10.998 5.610 -12.925 1.00 36.81 178 PHE A C 1
ATOM 3308 O O . PHE B 1 97 ? -11.912 5.929 -12.155 1.00 29.81 178 PHE A O 1
ATOM 3316 N N . CYS B 1 98 ? -11.209 5.380 -14.224 1.00 31.04 179 CYS A N 1
ATOM 3317 C CA . CYS B 1 98 ? -12.545 5.504 -14.795 1.00 33.02 179 CYS A CA 1
ATOM 3318 C C . CYS B 1 98 ? -13.468 4.398 -14.297 1.00 37.47 179 CYS A C 1
ATOM 3319 O O . CYS B 1 98 ? -14.654 4.638 -14.048 1.00 35.27 179 CYS A O 1
ATOM 3322 N N . GLU B 1 99 ? -12.943 3.179 -14.151 1.00 35.43 180 GLU A N 1
ATOM 3323 C CA . GLU B 1 99 ? -13.773 2.069 -13.691 1.00 36.11 180 GLU A CA 1
ATOM 3324 C C . GLU B 1 99 ? -14.182 2.251 -12.235 1.00 33.60 180 GLU A C 1
ATOM 3325 O O . GLU B 1 99 ? -15.294 1.875 -11.845 1.00 33.60 180 GLU A O 1
ATOM 3331 N N . PHE B 1 100 ? -13.294 2.822 -11.417 1.00 36.38 181 PHE A N 1
ATOM 3332 C CA . PHE B 1 100 ? -13.626 3.077 -10.018 1.00 34.35 181 PHE A CA 1
ATOM 3333 C C . PHE B 1 100 ? -14.853 3.971 -9.895 1.00 31.14 181 PHE A C 1
ATOM 3334 O O . PHE B 1 100 ? -15.719 3.737 -9.043 1.00 34.91 181 PHE A O 1
ATOM 3342 N N . ILE B 1 101 ? -14.945 5.000 -10.739 1.00 30.98 182 ILE A N 1
ATOM 3343 C CA . ILE B 1 101 ? -16.072 5.924 -10.669 1.00 28.95 182 ILE A CA 1
ATOM 3344 C C . ILE B 1 101 ? -17.361 5.234 -11.096 1.00 31.72 182 ILE A C 1
ATOM 3345 O O . ILE B 1 101 ? -18.412 5.408 -10.468 1.00 34.30 182 ILE A O 1
ATOM 3350 N N . GLY B 1 102 ? -17.303 4.439 -12.166 1.00 31.91 183 GLY A N 1
ATOM 3351 C CA . GLY B 1 102 ? -18.493 3.735 -12.614 1.00 34.30 183 GLY A CA 1
ATOM 3352 C C . GLY B 1 102 ? -18.995 2.727 -11.599 1.00 29.14 183 GLY A C 1
ATOM 3353 O O . GLY B 1 102 ? -20.201 2.616 -11.364 1.00 37.43 183 GLY A O 1
ATOM 3354 N N . VAL B 1 103 ? -18.078 1.979 -10.981 1.00 31.91 184 VAL A N 1
ATOM 3355 C CA . VAL B 1 103 ? -18.479 0.997 -9.979 1.00 31.59 184 VAL A CA 1
ATOM 3356 C C . VAL B 1 103 ? -18.961 1.688 -8.710 1.00 34.77 184 VAL A C 1
ATOM 3357 O O . VAL B 1 103 ? -19.886 1.204 -8.045 1.00 35.63 184 VAL A O 1
ATOM 3361 N N . LEU B 1 104 ? -18.362 2.829 -8.358 1.00 34.79 185 LEU A N 1
ATOM 3362 C CA . LEU B 1 104 ? -18.764 3.541 -7.148 1.00 30.60 185 LEU A CA 1
ATOM 3363 C C . LEU B 1 104 ? -20.229 3.957 -7.215 1.00 39.33 185 LEU A C 1
ATOM 3364 O O . LEU B 1 104 ? -20.997 3.722 -6.275 1.00 38.59 185 LEU A O 1
ATOM 3369 N N . ILE B 1 105 ? -20.634 4.573 -8.326 1.00 34.43 186 ILE A N 1
ATOM 3370 C CA . ILE B 1 105 ? -22.008 5.049 -8.455 1.00 33.21 186 ILE A CA 1
ATOM 3371 C C . ILE B 1 105 ? -22.975 3.878 -8.571 1.00 36.01 186 ILE A C 1
ATOM 3372 O O . ILE B 1 105 ? -24.078 3.908 -8.011 1.00 37.84 186 ILE A O 1
ATOM 3377 N N . ARG B 1 106 ? -22.580 2.828 -9.296 1.00 38.07 187 ARG A N 1
ATOM 3378 C CA . ARG B 1 106 ? -23.450 1.667 -9.461 1.00 42.66 187 ARG A CA 1
ATOM 3379 C C . ARG B 1 106 ? -23.736 0.993 -8.124 1.00 42.13 187 ARG A C 1
ATOM 3380 O O . ARG B 1 106 ? -24.851 0.515 -7.886 1.00 42.63 187 ARG A O 1
ATOM 3388 N N . GLN B 1 107 ? -22.743 0.948 -7.235 1.00 38.15 188 GLN A N 1
ATOM 3389 C CA . GLN B 1 107 ? -22.942 0.330 -5.932 1.00 42.99 188 GLN A CA 1
ATOM 3390 C C . GLN B 1 107 ? -23.671 1.243 -4.952 1.00 39.42 188 GLN A C 1
ATOM 3391 O O . GLN B 1 107 ? -24.213 0.751 -3.956 1.00 43.60 188 GLN A O 1
ATOM 3397 N N . CYS B 1 108 ? -23.703 2.551 -5.210 1.00 38.86 189 CYS A N 1
ATOM 3398 C CA . CYS B 1 108 ? -24.410 3.507 -4.367 1.00 38.06 189 CYS A CA 1
ATOM 3399 C C . CYS B 1 108 ? -25.754 3.930 -4.947 1.00 46.61 189 CYS A C 1
ATOM 3400 O O . CYS B 1 108 ? -26.424 4.786 -4.361 1.00 44.27 189 CYS A O 1
ATOM 3403 N N . GLN B 1 109 ? -26.170 3.345 -6.074 1.00 40.16 190 GLN A N 1
ATOM 3404 C CA . GLN B 1 109 ? -27.283 3.884 -6.849 1.00 45.97 190 GLN A CA 1
ATOM 3405 C C . GLN B 1 109 ? -28.642 3.695 -6.187 1.00 47.57 190 GLN A C 1
ATOM 3406 O O . GLN B 1 109 ? -29.617 4.292 -6.654 1.00 46.23 190 GLN A O 1
ATOM 3412 N N . TYR B 1 110 ? -28.742 2.892 -5.130 1.00 49.71 191 TYR A N 1
ATOM 3413 C CA . TYR B 1 110 ? -30.034 2.573 -4.538 1.00 55.66 191 TYR A CA 1
ATOM 3414 C C . TYR B 1 110 ? -30.268 3.230 -3.185 1.00 47.96 191 TYR A C 1
ATOM 3415 O O . TYR B 1 110 ? -31.357 3.073 -2.623 1.00 58.56 191 TYR A O 1
ATOM 3424 N N . SER B 1 111 ? -29.293 3.964 -2.649 1.00 47.97 192 SER A N 1
ATOM 3425 C CA . SER B 1 111 ? -29.480 4.601 -1.351 1.00 46.81 192 SER A CA 1
ATOM 3426 C C . SER B 1 111 ? -28.524 5.767 -1.137 1.00 42.16 192 SER A C 1
ATOM 3427 O O . SER B 1 111 ? -28.962 6.908 -0.957 1.00 49.04 192 SER A O 1
ATOM 3430 N N . ILE B 1 112 ? -27.218 5.487 -1.148 1.00 38.26 193 ILE A N 1
ATOM 3431 C CA . ILE B 1 112 ? -26.223 6.504 -0.813 1.00 42.78 193 ILE A CA 1
ATOM 3432 C C . ILE B 1 112 ? -26.276 7.671 -1.789 1.00 46.33 193 ILE A C 1
ATOM 3433 O O . ILE B 1 112 ? -26.069 8.828 -1.401 1.00 37.85 193 ILE A O 1
ATOM 3438 N N . ILE B 1 113 ? -26.580 7.399 -3.061 1.00 38.37 194 ILE A N 1
ATOM 3439 C CA . ILE B 1 113 ? -26.608 8.452 -4.067 1.00 49.70 194 ILE A CA 1
ATOM 3440 C C . ILE B 1 113 ? -27.703 9.476 -3.786 1.00 39.89 194 ILE A C 1
ATOM 3441 O O . ILE B 1 113 ? -27.638 10.604 -4.286 1.00 39.59 194 ILE A O 1
ATOM 3446 N N . TYR B 1 114 ? -28.699 9.123 -2.971 1.00 41.74 195 TYR A N 1
ATOM 3447 C CA . TYR B 1 114 ? -29.830 9.999 -2.693 1.00 45.37 195 TYR A CA 1
ATOM 3448 C C . TYR B 1 114 ? -29.767 10.646 -1.314 1.00 40.72 195 TYR A C 1
ATOM 3449 O O . TYR B 1 114 ? -30.749 11.266 -0.892 1.00 46.11 195 TYR A O 1
ATOM 3458 N N . ASP B 1 115 ? -28.646 10.530 -0.602 1.00 42.21 196 ASP A N 1
ATOM 3459 C CA . ASP B 1 115 ? -28.579 11.062 0.755 1.00 45.48 196 ASP A CA 1
ATOM 3460 C C . ASP B 1 115 ? -28.315 12.563 0.800 1.00 48.30 196 ASP A C 1
ATOM 3461 O O . ASP B 1 115 ? -28.178 13.114 1.898 1.00 45.29 196 ASP A O 1
ATOM 3466 N N . GLU B 1 116 ? -28.231 13.226 -0.356 1.00 46.53 197 GLU A N 1
ATOM 3467 C CA . GLU B 1 116 ? -28.073 14.680 -0.442 1.00 45.83 197 GLU A CA 1
ATOM 3468 C C . GLU B 1 116 ? -26.793 15.163 0.237 1.00 41.66 197 GLU A C 1
ATOM 3469 O O . GLU B 1 116 ? -26.729 16.293 0.728 1.00 49.82 197 GLU A O 1
ATOM 3475 N N . TYR B 1 117 ? -25.761 14.322 0.263 1.00 43.28 198 TYR A N 1
ATOM 3476 C CA . TYR B 1 117 ? -24.501 14.697 0.893 1.00 38.16 198 TYR A CA 1
ATOM 3477 C C . TYR B 1 117 ? -23.317 14.159 0.099 1.00 37.72 198 TYR A C 1
ATOM 3478 O O . TYR B 1 117 ? -22.339 14.876 -0.134 1.00 39.32 198 TYR A O 1
ATOM 3487 N N . MET B 1 118 ? -23.404 12.898 -0.325 1.00 28.15 199 MET A N 1
ATOM 3488 C CA . MET B 1 118 ? -22.297 12.276 -1.043 1.00 33.46 199 MET A CA 1
ATOM 3489 C C . MET B 1 118 ? -22.118 12.897 -2.424 1.00 32.26 199 MET A C 1
ATOM 3490 O O . MET B 1 118 ? -21.021 13.347 -2.775 1.00 34.98 199 MET A O 1
ATOM 3495 N N . MET B 1 119 ? -23.188 12.936 -3.221 1.00 33.29 200 MET A N 1
ATOM 3496 C CA . MET B 1 119 ? -23.077 13.447 -4.584 1.00 36.92 200 MET A CA 1
ATOM 3497 C C . MET B 1 119 ? -22.826 14.949 -4.599 1.00 36.90 200 MET A C 1
ATOM 3498 O O . MET B 1 119 ? -22.070 15.447 -5.442 1.00 32.07 200 MET A O 1
ATOM 3503 N N . ASP B 1 120 ? -23.452 15.687 -3.680 1.00 36.80 201 ASP A N 1
ATOM 3504 C CA . ASP B 1 120 ? -23.239 17.130 -3.620 1.00 36.50 201 ASP A CA 1
ATOM 3505 C C . ASP B 1 120 ? -21.780 17.459 -3.335 1.00 38.01 201 ASP A C 1
ATOM 3506 O O . ASP B 1 120 ? -21.225 18.405 -3.906 1.00 33.99 201 ASP A O 1
ATOM 3511 N N . THR B 1 121 ? -21.138 16.682 -2.459 1.00 32.77 202 THR A N 1
ATOM 3512 C CA . THR B 1 121 ? -19.733 16.923 -2.144 1.00 34.21 202 THR A CA 1
ATOM 3513 C C . THR B 1 121 ? -18.836 16.621 -3.339 1.00 34.17 202 THR A C 1
ATOM 3514 O O . THR B 1 121 ? -17.900 17.377 -3.627 1.00 34.34 202 THR A O 1
ATOM 3518 N N . VAL B 1 122 ? -19.109 15.525 -4.049 1.00 29.69 203 VAL A N 1
ATOM 3519 C CA . VAL B 1 122 ? -18.271 15.142 -5.182 1.00 34.38 203 VAL A CA 1
ATOM 3520 C C . VAL B 1 122 ? -18.435 16.132 -6.329 1.00 31.11 203 VAL A C 1
ATOM 3521 O O . VAL B 1 122 ? -17.449 16.605 -6.907 1.00 30.87 203 VAL A O 1
ATOM 3525 N N . ILE B 1 123 ? -19.682 16.462 -6.672 1.00 31.08 204 ILE A N 1
ATOM 3526 C CA . ILE B 1 123 ? -19.934 17.351 -7.805 1.00 33.09 204 ILE A CA 1
ATOM 3527 C C . ILE B 1 123 ? -19.367 18.739 -7.534 1.00 34.92 204 ILE A C 1
ATOM 3528 O O . ILE B 1 123 ? -18.789 19.373 -8.426 1.00 35.43 204 ILE A O 1
ATOM 3533 N N . SER B 1 124 ? -19.509 19.228 -6.299 1.00 36.58 205 SER A N 1
ATOM 3534 C CA . SER B 1 124 ? -18.976 20.545 -5.962 1.00 32.42 205 SER A CA 1
ATOM 3535 C C . SER B 1 124 ? -17.455 20.568 -6.052 1.00 31.81 205 SER A C 1
ATOM 3536 O O . SER B 1 124 ? -16.871 21.545 -6.535 1.00 35.04 205 SER A O 1
ATOM 3539 N N . LEU B 1 125 ? -16.796 19.502 -5.591 1.00 33.88 206 LEU A N 1
ATOM 3540 C CA . LEU B 1 125 ? -15.341 19.438 -5.678 1.00 37.17 206 LEU A CA 1
ATOM 3541 C C . LEU B 1 125 ? -14.881 19.357 -7.129 1.00 29.20 206 LEU A C 1
ATOM 3542 O O . LEU B 1 125 ? -13.969 20.083 -7.542 1.00 33.33 206 LEU A O 1
ATOM 3547 N N . LEU B 1 126 ? -15.500 18.473 -7.916 1.00 29.66 207 LEU A N 1
ATOM 3548 C CA . LEU B 1 126 ? -15.111 18.332 -9.316 1.00 34.79 207 LEU A CA 1
ATOM 3549 C C . LEU B 1 126 ? -15.383 19.606 -10.104 1.00 28.62 207 LEU A C 1
ATOM 3550 O O . LEU B 1 126 ? -14.616 19.950 -11.011 1.00 32.07 207 LEU A O 1
ATOM 3555 N N . THR B 1 127 ? -16.465 20.316 -9.777 1.00 33.68 208 THR A N 1
ATOM 3556 C CA . THR B 1 127 ? -16.746 21.581 -10.447 1.00 34.24 208 THR A CA 1
ATOM 3557 C C . THR B 1 127 ? -15.678 22.620 -10.130 1.00 39.47 208 THR A C 1
ATOM 3558 O O . THR B 1 127 ? -15.200 23.321 -11.030 1.00 36.81 208 THR A O 1
ATOM 3562 N N . GLY B 1 128 ? -15.288 22.730 -8.859 1.00 35.54 209 GLY A N 1
ATOM 3563 C CA . GLY B 1 128 ? -14.247 23.678 -8.495 1.00 30.88 209 GLY A CA 1
ATOM 3564 C C . GLY B 1 128 ? -12.904 23.337 -9.110 1.00 32.41 209 GLY A C 1
ATOM 3565 O O . GLY B 1 128 ? -12.174 24.225 -9.561 1.00 33.98 209 GLY A O 1
ATOM 3566 N N . LEU B 1 129 ? -12.555 22.048 -9.134 1.00 29.29 210 LEU A N 1
ATOM 3567 C CA . LEU B 1 129 ? -11.309 21.635 -9.771 1.00 31.77 210 LEU A CA 1
ATOM 3568 C C . LEU B 1 129 ? -11.344 21.865 -11.277 1.00 33.36 210 LEU A C 1
ATOM 3569 O O . LEU B 1 129 ? -10.302 22.137 -11.884 1.00 34.90 210 LEU A O 1
ATOM 3574 N N . SER B 1 130 ? -12.525 21.766 -11.894 1.00 36.02 211 SER A N 1
ATOM 3575 C CA . SER B 1 130 ? -12.628 21.975 -13.334 1.00 35.20 211 SER A CA 1
ATOM 3576 C C . SER B 1 130 ? -12.504 23.444 -13.716 1.00 44.57 211 SER A C 1
ATOM 3577 O O . SER B 1 130 ? -12.180 23.744 -14.870 1.00 46.09 211 SER A O 1
ATOM 3580 N N . ASP B 1 131 ? -12.760 24.360 -12.785 1.00 42.04 212 ASP A N 1
ATOM 3581 C CA . ASP B 1 131 ? -12.562 25.784 -13.022 1.00 49.99 212 ASP A CA 1
ATOM 3582 C C . ASP B 1 131 ? -11.197 26.272 -12.556 1.00 49.32 212 ASP A C 1
ATOM 3583 O O . ASP B 1 131 ? -10.914 27.470 -12.662 1.00 58.24 212 ASP A O 1
ATOM 3588 N N . SER B 1 132 ? -10.354 25.380 -12.045 1.00 49.01 213 SER A N 1
ATOM 3589 C CA . SER B 1 132 ? -9.025 25.764 -11.601 1.00 51.35 213 SER A CA 1
ATOM 3590 C C . SER B 1 132 ? -8.154 26.168 -12.786 1.00 50.52 213 SER A C 1
ATOM 3591 O O . SER B 1 132 ? -8.404 25.796 -13.935 1.00 57.35 213 SER A O 1
ATOM 3594 N N . GLN B 1 133 ? -7.119 26.948 -12.492 1.00 46.11 214 GLN A N 1
ATOM 3595 C CA . GLN B 1 133 ? -6.116 27.296 -13.486 1.00 49.77 214 GLN A CA 1
ATOM 3596 C C . GLN B 1 133 ? -4.981 26.284 -13.545 1.00 50.74 214 GLN A C 1
ATOM 3597 O O . GLN B 1 133 ? -4.090 26.420 -14.390 1.00 54.64 214 GLN A O 1
ATOM 3603 N N . VAL B 1 134 ? -4.995 25.279 -12.675 1.00 41.44 215 VAL A N 1
ATOM 3604 C CA . VAL B 1 134 ? -4.002 24.212 -12.718 1.00 46.34 215 VAL A CA 1
ATOM 3605 C C . VAL B 1 134 ? -4.409 23.209 -13.788 1.00 45.23 215 VAL A C 1
ATOM 3606 O O . VAL B 1 134 ? -5.529 22.686 -13.772 1.00 40.65 215 VAL A O 1
ATOM 3610 N N . ARG B 1 135 ? -3.494 22.944 -14.723 1.00 50.61 216 ARG A N 1
ATOM 3611 C CA . ARG B 1 135 ? -3.792 22.043 -15.832 1.00 51.65 216 ARG A CA 1
ATOM 3612 C C . ARG B 1 135 ? -4.130 20.642 -15.339 1.00 44.11 216 ARG A C 1
ATOM 3613 O O . ARG B 1 135 ? -5.057 20.002 -15.851 1.00 38.17 216 ARG A O 1
ATOM 3621 N N . ALA B 1 136 ? -3.395 20.151 -14.339 1.00 42.24 217 ALA A N 1
ATOM 3622 C CA . ALA B 1 136 ? -3.637 18.803 -13.839 1.00 40.36 217 ALA A CA 1
ATOM 3623 C C . ALA B 1 136 ? -4.995 18.683 -13.158 1.00 36.47 217 ALA A C 1
ATOM 3624 O O . ALA B 1 136 ? -5.635 17.629 -13.242 1.00 34.83 217 ALA A O 1
ATOM 3626 N N . PHE B 1 137 ? -5.452 19.743 -12.486 1.00 38.27 218 PHE A N 1
ATOM 3627 C CA . PHE B 1 137 ? -6.744 19.681 -11.808 1.00 36.08 218 PHE A CA 1
ATOM 3628 C C . PHE B 1 137 ? -7.896 19.636 -12.806 1.00 32.05 218 PHE A C 1
ATOM 3629 O O . PHE B 1 137 ? -8.849 18.869 -12.624 1.00 33.28 218 PHE A O 1
ATOM 3637 N N . ARG B 1 138 ? -7.833 20.451 -13.863 1.00 33.54 219 ARG A N 1
ATOM 3638 C CA . ARG B 1 138 ? -8.908 20.450 -14.852 1.00 34.59 219 ARG A CA 1
ATOM 3639 C C . ARG B 1 138 ? -8.989 19.117 -15.583 1.00 25.22 219 ARG A C 1
ATOM 3640 O O . ARG B 1 138 ? -10.087 18.607 -15.831 1.00 37.64 219 ARG A O 1
ATOM 3648 N N . HIS B 1 139 ? -7.839 18.541 -15.936 1.00 33.55 220 HIS A N 1
ATOM 3649 C CA . HIS B 1 139 ? -7.836 17.292 -16.692 1.00 28.40 220 HIS A CA 1
ATOM 3650 C C . HIS B 1 139 ? -8.420 16.150 -15.868 1.00 29.79 220 HIS A C 1
ATOM 3651 O O . HIS B 1 139 ? -9.254 15.377 -16.356 1.00 28.66 220 HIS A O 1
ATOM 3658 N N . THR B 1 140 ? -7.991 16.032 -14.611 1.00 30.81 221 THR A N 1
ATOM 3659 C CA . THR B 1 140 ? -8.473 14.949 -13.758 1.00 29.27 221 THR A CA 1
ATOM 3660 C C . THR B 1 140 ? -9.957 15.107 -13.446 1.00 24.22 221 THR A C 1
ATOM 3661 O O . THR B 1 140 ? -10.727 14.141 -13.532 1.00 26.02 221 THR A O 1
ATOM 3665 N N . SER B 1 141 ? -10.376 16.319 -13.081 1.00 29.67 222 SER A N 1
ATOM 3666 C CA . SER B 1 141 ? -11.765 16.534 -12.685 1.00 30.58 222 SER A CA 1
ATOM 3667 C C . SER B 1 141 ? -12.714 16.385 -13.869 1.00 30.46 222 SER A C 1
ATOM 3668 O O . SER B 1 141 ? -13.831 15.877 -13.713 1.00 32.39 222 SER A O 1
ATOM 3671 N N . THR B 1 142 ? -12.295 16.827 -15.057 1.00 27.64 223 THR A N 1
ATOM 3672 C CA . THR B 1 142 ? -13.146 16.685 -16.234 1.00 28.07 223 THR A CA 1
ATOM 3673 C C . THR B 1 142 ? -13.335 15.217 -16.596 1.00 26.32 223 THR A C 1
ATOM 3674 O O . THR B 1 142 ? -14.461 14.770 -16.844 1.00 30.98 223 THR A O 1
ATOM 3678 N N . LEU B 1 143 ? -12.240 14.452 -16.634 1.00 27.17 224 LEU A N 1
ATOM 3679 C CA . LEU B 1 143 ? -12.348 13.019 -16.891 1.00 28.25 224 LEU A CA 1
ATOM 3680 C C . LEU B 1 143 ? -13.235 12.343 -15.855 1.00 29.65 224 LEU A C 1
ATOM 3681 O O . LEU B 1 143 ? -14.061 11.487 -16.195 1.00 28.61 224 LEU A O 1
ATOM 3686 N N . ALA B 1 144 ? -13.083 12.722 -14.585 1.00 31.91 225 ALA A N 1
ATOM 3687 C CA . ALA B 1 144 ? -13.916 12.156 -13.530 1.00 24.11 225 ALA A CA 1
ATOM 3688 C C . ALA B 1 144 ? -15.376 12.552 -13.708 1.00 25.38 225 ALA A C 1
ATOM 3689 O O . ALA B 1 144 ? -16.277 11.717 -13.573 1.00 29.81 225 ALA A O 1
ATOM 3691 N N . ALA B 1 145 ? -15.628 13.827 -14.012 1.00 27.75 226 ALA A N 1
ATOM 3692 C CA . ALA B 1 145 ? -17.001 14.297 -14.171 1.00 29.76 226 ALA A CA 1
ATOM 3693 C C . ALA B 1 145 ? -17.677 13.656 -15.377 1.00 29.88 226 ALA A C 1
ATOM 3694 O O . ALA B 1 145 ? -18.881 13.372 -15.342 1.00 28.28 226 ALA A O 1
ATOM 3696 N N . MET B 1 146 ? -16.923 13.422 -16.452 1.00 28.39 227 MET A N 1
ATOM 3697 C CA . MET B 1 146 ? -17.490 12.764 -17.625 1.00 30.08 227 MET A CA 1
ATOM 3698 C C . MET B 1 146 ? -17.900 11.330 -17.306 1.00 30.81 227 MET A C 1
ATOM 3699 O O . MET B 1 146 ? -19.014 10.902 -17.634 1.00 28.42 227 MET A O 1
ATOM 3704 N N . LYS B 1 147 ? -17.010 10.573 -16.660 1.00 33.20 228 LYS A N 1
ATOM 3705 C CA . LYS B 1 147 ? -17.355 9.216 -16.249 1.00 32.08 228 LYS A CA 1
ATOM 3706 C C . LYS B 1 147 ? -18.437 9.216 -15.177 1.00 28.37 228 LYS A C 1
ATOM 3707 O O . LYS B 1 147 ? -19.248 8.284 -15.115 1.00 30.38 228 LYS A O 1
ATOM 3713 N N . LEU B 1 148 ? -18.466 10.246 -14.329 1.00 33.19 229 LEU A N 1
ATOM 3714 C CA . LEU B 1 148 ? -19.533 10.358 -13.340 1.00 30.62 229 LEU A CA 1
ATOM 3715 C C . LEU B 1 148 ? -20.881 10.563 -14.017 1.00 37.58 229 LEU A C 1
ATOM 3716 O O . LEU B 1 148 ? -21.893 9.991 -13.595 1.00 33.72 229 LEU A O 1
ATOM 3721 N N . MET B 1 149 ? -20.909 11.369 -15.079 1.00 32.75 230 MET A N 1
ATOM 3722 C CA . MET B 1 149 ? -22.148 11.581 -15.816 1.00 33.63 230 MET A CA 1
ATOM 3723 C C . MET B 1 149 ? -22.623 10.292 -16.475 1.00 31.20 230 MET A C 1
ATOM 3724 O O . MET B 1 149 ? -23.817 9.971 -16.438 1.00 32.33 230 MET A O 1
ATOM 3729 N N . THR B 1 150 ? -21.701 9.538 -17.080 1.00 25.77 231 THR A N 1
ATOM 3730 C CA . THR B 1 150 ? -22.070 8.272 -17.707 1.00 31.82 231 THR A CA 1
ATOM 3731 C C . THR B 1 150 ? -22.656 7.304 -16.686 1.00 37.82 231 THR A C 1
ATOM 3732 O O . THR B 1 150 ? -23.632 6.600 -16.975 1.00 33.36 231 THR A O 1
ATOM 3736 N N . ALA B 1 151 ? -22.087 7.266 -15.479 1.00 32.20 232 ALA A N 1
ATOM 3737 C CA . ALA B 1 151 ? -22.647 6.419 -14.431 1.00 32.78 232 ALA A CA 1
ATOM 3738 C C . ALA B 1 151 ? -24.045 6.880 -14.038 1.00 37.19 232 ALA A C 1
ATOM 3739 O O . ALA B 1 151 ? -24.932 6.052 -13.798 1.00 39.97 232 ALA A O 1
ATOM 3741 N N . LEU B 1 152 ? -24.264 8.196 -13.970 1.00 26.90 233 LEU A N 1
ATOM 3742 C CA . LEU B 1 152 ? -25.597 8.700 -13.656 1.00 29.88 233 LEU A CA 1
ATOM 3743 C C . LEU B 1 152 ? -26.593 8.373 -14.760 1.00 34.84 233 LEU A C 1
ATOM 3744 O O . LEU B 1 152 ? -27.777 8.159 -14.480 1.00 37.96 233 LEU A O 1
ATOM 3749 N N . VAL B 1 153 ? -26.138 8.335 -16.014 1.00 38.12 234 VAL A N 1
ATOM 3750 C CA . VAL B 1 153 ? -27.022 7.943 -17.106 1.00 38.23 234 VAL A CA 1
ATOM 3751 C C . VAL B 1 153 ? -27.421 6.479 -16.964 1.00 40.93 234 VAL A C 1
ATOM 3752 O O . VAL B 1 153 ? -28.575 6.108 -17.213 1.00 40.91 234 VAL A O 1
ATOM 3756 N N . ASN B 1 154 ? -26.480 5.626 -16.549 1.00 37.90 235 ASN A N 1
ATOM 3757 C CA . ASN B 1 154 ? -26.814 4.230 -16.283 1.00 42.25 235 ASN A CA 1
ATOM 3758 C C . ASN B 1 154 ? -27.786 4.097 -15.118 1.00 42.93 235 ASN A C 1
ATOM 3759 O O . ASN B 1 154 ? -28.594 3.162 -15.093 1.00 42.34 235 ASN A O 1
ATOM 3764 N N . VAL B 1 155 ? -27.723 5.011 -14.147 1.00 41.46 236 VAL A N 1
ATOM 3765 C CA . VAL B 1 155 ? -28.687 4.993 -13.051 1.00 42.26 236 VAL A CA 1
ATOM 3766 C C . VAL B 1 155 ? -30.075 5.357 -13.561 1.00 47.72 236 VAL A C 1
ATOM 3767 O O . VAL B 1 155 ? -31.079 4.758 -13.156 1.00 49.14 236 VAL A O 1
ATOM 3771 N N . ALA B 1 156 ? -30.155 6.338 -14.463 1.00 45.73 237 ALA A N 1
ATOM 3772 C CA . ALA B 1 156 ? -31.444 6.718 -15.031 1.00 49.17 237 ALA A CA 1
ATOM 3773 C C . ALA B 1 156 ? -32.016 5.605 -15.899 1.00 54.19 237 ALA A C 1
ATOM 3774 O O . ALA B 1 156 ? -33.233 5.390 -15.919 1.00 60.21 237 ALA A O 1
ATOM 3776 N N . LEU B 1 157 ? -31.154 4.887 -16.625 1.00 55.95 238 LEU A N 1
ATOM 3777 C CA . LEU B 1 157 ? -31.626 3.771 -17.438 1.00 50.28 238 LEU A CA 1
ATOM 3778 C C . LEU B 1 157 ? -32.186 2.654 -16.567 1.00 55.32 238 LEU A C 1
ATOM 3779 O O . LEU B 1 157 ? -33.193 2.029 -16.921 1.00 52.61 238 LEU A O 1
ATOM 3784 N N . ASN B 1 158 ? -31.549 2.388 -15.424 1.00 53.17 239 ASN A N 1
ATOM 3785 C CA . ASN B 1 158 ? -32.086 1.398 -14.497 1.00 50.53 239 ASN A CA 1
ATOM 3786 C C . ASN B 1 158 ? -33.387 1.872 -13.864 1.00 56.23 239 ASN A C 1
ATOM 3787 O O . ASN B 1 158 ? -34.278 1.057 -13.597 1.00 63.58 239 ASN A O 1
ATOM 3792 N N . LEU B 1 159 ? -33.516 3.178 -13.618 1.00 55.74 240 LEU A N 1
ATOM 3793 C CA . LEU B 1 159 ? -34.746 3.701 -13.031 1.00 62.85 240 LEU A CA 1
ATOM 3794 C C . LEU B 1 159 ? -35.916 3.578 -13.998 1.00 62.90 240 LEU A C 1
ATOM 3795 O O . LEU B 1 159 ? -37.030 3.229 -13.590 1.00 67.12 240 LEU A O 1
ATOM 3800 N N . SER B 1 160 ? -35.685 3.858 -15.284 1.00 61.63 241 SER A N 1
ATOM 3801 C CA . SER B 1 160 ? -36.748 3.698 -16.270 1.00 66.11 241 SER A CA 1
ATOM 3802 C C . SER B 1 160 ? -37.180 2.243 -16.391 1.00 72.77 241 SER A C 1
ATOM 3803 O O . SER B 1 160 ? -38.358 1.964 -16.641 1.00 75.70 241 SER A O 1
ATOM 3806 N N . ILE B 1 161 ? -36.247 1.305 -16.212 1.00 68.30 242 ILE A N 1
ATOM 3807 C CA . ILE B 1 161 ? -36.607 -0.109 -16.224 1.00 67.20 242 ILE A CA 1
ATOM 3808 C C . ILE B 1 161 ? -37.436 -0.459 -14.995 1.00 73.79 242 ILE A C 1
ATOM 3809 O O . ILE B 1 161 ? -38.428 -1.192 -15.086 1.00 74.19 242 ILE A O 1
ATOM 3814 N N . HIS B 1 162 ? -37.048 0.063 -13.827 1.00 72.02 243 HIS A N 1
ATOM 3815 C CA . HIS B 1 162 ? -37.833 -0.165 -12.618 1.00 66.98 243 HIS A CA 1
ATOM 3816 C C . HIS B 1 162 ? -39.206 0.488 -12.709 1.00 71.53 243 HIS A C 1
ATOM 3817 O O . HIS B 1 162 ? -40.162 0.005 -12.093 1.00 72.19 243 HIS A O 1
ATOM 3824 N N . GLN B 1 163 ? -39.323 1.582 -13.466 1.00 74.57 244 GLN A N 1
ATOM 3825 C CA . GLN B 1 163 ? -40.616 2.240 -13.617 1.00 70.69 244 GLN A CA 1
ATOM 3826 C C . GLN B 1 163 ? -41.571 1.401 -14.456 1.00 80.37 244 GLN A C 1
ATOM 3827 O O . GLN B 1 163 ? -42.776 1.361 -14.181 1.00 77.48 244 GLN A O 1
ATOM 3833 N N . ASP B 1 164 ? -41.054 0.725 -15.486 1.00 80.00 245 ASP A N 1
ATOM 3834 C CA . ASP B 1 164 ? -41.908 -0.145 -16.288 1.00 76.73 245 ASP A CA 1
ATOM 3835 C C . ASP B 1 164 ? -42.253 -1.429 -15.545 1.00 80.92 245 ASP A C 1
ATOM 3836 O O . ASP B 1 164 ? -43.354 -1.963 -15.716 1.00 83.47 245 ASP A O 1
ATOM 3841 N N . ASN B 1 165 ? -41.331 -1.940 -14.725 1.00 79.25 246 ASN A N 1
ATOM 3842 C CA . ASN B 1 165 ? -41.645 -3.104 -13.902 1.00 83.28 246 ASN A CA 1
ATOM 3843 C C . ASN B 1 165 ? -42.710 -2.770 -12.866 1.00 86.72 246 ASN A C 1
ATOM 3844 O O . ASN B 1 165 ? -43.563 -3.606 -12.547 1.00 77.95 246 ASN A O 1
ATOM 3849 N N . THR B 1 166 ? -42.675 -1.549 -12.328 1.00 82.08 247 THR A N 1
ATOM 3850 C CA . THR B 1 166 ? -43.719 -1.115 -11.406 1.00 83.85 247 THR A CA 1
ATOM 3851 C C . THR B 1 166 ? -45.049 -0.921 -12.125 1.00 83.39 247 THR A C 1
ATOM 3852 O O . THR B 1 166 ? -46.110 -1.189 -11.548 1.00 88.12 247 THR A O 1
ATOM 3856 N N . GLN B 1 167 ? -45.013 -0.471 -13.381 1.00 83.87 248 GLN A N 1
ATOM 3857 C CA . GLN B 1 167 ? -46.247 -0.274 -14.134 1.00 87.91 248 GLN A CA 1
ATOM 3858 C C . GLN B 1 167 ? -46.964 -1.597 -14.378 1.00 90.15 248 GLN A C 1
ATOM 3859 O O . GLN B 1 167 ? -48.186 -1.687 -14.216 1.00 94.25 248 GLN A O 1
ATOM 3865 N N . ARG B 1 168 ? -46.220 -2.637 -14.764 1.00 89.48 249 ARG A N 1
ATOM 3866 C CA . ARG B 1 168 ? -46.843 -3.930 -15.028 1.00 87.45 249 ARG A CA 1
ATOM 3867 C C . ARG B 1 168 ? -47.238 -4.629 -13.733 1.00 90.87 249 ARG A C 1
ATOM 3868 O O . ARG B 1 168 ? -48.306 -5.248 -13.657 1.00 93.14 249 ARG A O 1
ATOM 3870 N N . GLN B 1 169 ? -46.392 -4.542 -12.704 1.00 85.05 250 GLN A N 1
ATOM 3871 C CA . GLN B 1 169 ? -46.701 -5.150 -11.415 1.00 89.51 250 GLN A CA 1
ATOM 3872 C C . GLN B 1 169 ? -47.890 -4.495 -10.725 1.00 93.32 250 GLN A C 1
ATOM 3873 O O . GLN B 1 169 ? -48.412 -5.064 -9.759 1.00 91.13 250 GLN A O 1
ATOM 3875 N N . TYR B 1 170 ? -48.324 -3.324 -11.186 1.00 93.48 251 TYR A N 1
ATOM 3876 C CA . TYR B 1 170 ? -49.513 -2.673 -10.652 1.00 90.59 251 TYR A CA 1
ATOM 3877 C C . TYR B 1 170 ? -50.759 -2.938 -11.483 1.00 95.71 251 TYR A C 1
ATOM 3878 O O . TYR B 1 170 ? -51.870 -2.885 -10.945 1.00 99.55 251 TYR A O 1
ATOM 3880 N N . GLU B 1 171 ? -50.602 -3.221 -12.773 1.00 93.53 252 GLU A N 1
ATOM 3881 C CA . GLU B 1 171 ? -51.734 -3.532 -13.639 1.00 95.52 252 GLU A CA 1
ATOM 3882 C C . GLU B 1 171 ? -52.386 -4.852 -13.239 1.00 90.50 252 GLU A C 1
ATOM 3883 O O . GLU B 1 171 ? -53.512 -4.873 -12.744 1.00 89.58 252 GLU A O 1
ATOM 3889 N N . LEU B 1 189 ? -48.501 0.152 -4.150 1.00 93.61 270 LEU A N 1
ATOM 3890 C CA . LEU B 1 189 ? -47.446 0.125 -5.156 1.00 80.04 270 LEU A CA 1
ATOM 3891 C C . LEU B 1 189 ? -47.404 1.432 -5.941 1.00 93.85 270 LEU A C 1
ATOM 3892 O O . LEU B 1 189 ? -46.373 1.789 -6.513 1.00 96.10 270 LEU A O 1
ATOM 3894 N N . LEU B 1 190 ? -48.535 2.144 -5.968 1.00 94.78 271 LEU A N 1
ATOM 3895 C CA . LEU B 1 190 ? -48.571 3.454 -6.609 1.00 89.75 271 LEU A CA 1
ATOM 3896 C C . LEU B 1 190 ? -47.663 4.455 -5.911 1.00 91.02 271 LEU A C 1
ATOM 3897 O O . LEU B 1 190 ? -47.234 5.430 -6.537 1.00 93.04 271 LEU A O 1
ATOM 3902 N N . GLN B 1 191 ? -47.369 4.240 -4.626 1.00 87.99 272 GLN A N 1
ATOM 3903 C CA . GLN B 1 191 ? -46.351 5.043 -3.956 1.00 85.54 272 GLN A CA 1
ATOM 3904 C C . GLN B 1 191 ? -44.981 4.817 -4.582 1.00 89.73 272 GLN A C 1
ATOM 3905 O O . GLN B 1 191 ? -44.205 5.763 -4.754 1.00 86.92 272 GLN A O 1
ATOM 3911 N N . LYS B 1 192 ? -44.672 3.568 -4.942 1.00 89.86 273 LYS A N 1
ATOM 3912 C CA . LYS B 1 192 ? -43.372 3.265 -5.532 1.00 85.76 273 LYS A CA 1
ATOM 3913 C C . LYS B 1 192 ? -43.224 3.899 -6.909 1.00 77.94 273 LYS A C 1
ATOM 3914 O O . LYS B 1 192 ? -42.128 4.335 -7.280 1.00 78.30 273 LYS A O 1
ATOM 3920 N N . ARG B 1 193 ? -44.313 3.954 -7.682 1.00 82.58 274 ARG A N 1
ATOM 3921 C CA . ARG B 1 193 ? -44.270 4.625 -8.978 1.00 78.98 274 ARG A CA 1
ATOM 3922 C C . ARG B 1 193 ? -43.978 6.112 -8.828 1.00 75.61 274 ARG A C 1
ATOM 3923 O O . ARG B 1 193 ? -43.382 6.722 -9.724 1.00 82.85 274 ARG A O 1
ATOM 3925 N N . LYS B 1 194 ? -44.384 6.710 -7.708 1.00 78.90 275 LYS A N 1
ATOM 3926 C CA . LYS B 1 194 ? -44.067 8.110 -7.445 1.00 77.83 275 LYS A CA 1
ATOM 3927 C C . LYS B 1 194 ? -42.651 8.270 -6.903 1.00 77.29 275 LYS A C 1
ATOM 3928 O O . LYS B 1 194 ? -41.957 9.233 -7.251 1.00 72.47 275 LYS A O 1
ATOM 3934 N N . GLU B 1 195 ? -42.201 7.335 -6.061 1.00 77.36 276 GLU A N 1
ATOM 3935 C CA . GLU B 1 195 ? -40.843 7.411 -5.530 1.00 71.12 276 GLU A CA 1
ATOM 3936 C C . GLU B 1 195 ? -39.806 7.211 -6.628 1.00 70.29 276 GLU A C 1
ATOM 3937 O O . GLU B 1 195 ? -38.740 7.837 -6.602 1.00 66.85 276 GLU A O 1
ATOM 3943 N N . LEU B 1 196 ? -40.095 6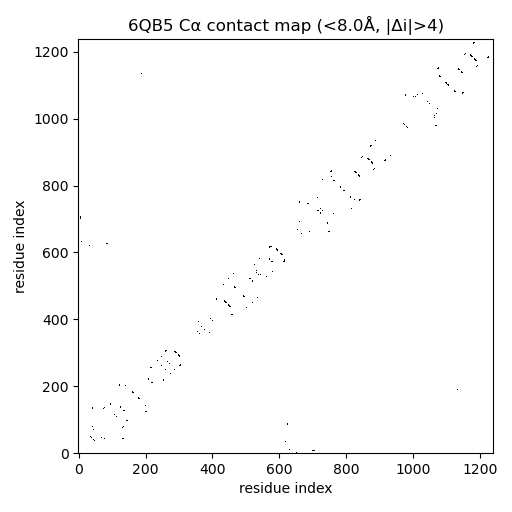.339 -7.598 1.00 63.85 277 LEU A N 1
ATOM 3944 C CA . LEU B 1 196 ? -39.179 6.153 -8.718 1.00 65.11 277 LEU A CA 1
ATOM 3945 C C . LEU B 1 196 ? -39.089 7.403 -9.583 1.00 63.05 277 LEU A C 1
ATOM 3946 O O . LEU B 1 196 ? -38.035 7.675 -10.169 1.00 65.19 277 LEU A O 1
ATOM 3951 N N . GLN B 1 197 ? -40.176 8.172 -9.678 1.00 64.81 278 GLN A N 1
ATOM 3952 C CA . GLN B 1 197 ? -40.126 9.423 -10.426 1.00 71.11 278 GLN A CA 1
ATOM 3953 C C . GLN B 1 197 ? -39.329 10.481 -9.672 1.00 60.87 278 GLN A C 1
ATOM 3954 O O . GLN B 1 197 ? -38.626 11.292 -10.287 1.00 64.31 278 GLN A O 1
ATOM 3960 N N . GLU B 1 198 ? -39.423 10.486 -8.339 1.00 57.56 279 GLU A N 1
ATOM 3961 C CA . GLU B 1 198 ? -38.620 11.410 -7.546 1.00 58.07 279 GLU A CA 1
ATOM 3962 C C . GLU B 1 198 ? -37.133 11.102 -7.664 1.00 55.31 279 GLU A C 1
ATOM 3963 O O . GLU B 1 198 ? -36.307 12.021 -7.631 1.00 52.64 279 GLU A O 1
ATOM 3969 N N . ASN B 1 199 ? -36.774 9.823 -7.797 1.00 53.25 280 ASN A N 1
ATOM 3970 C CA . ASN B 1 199 ? -35.374 9.473 -8.014 1.00 50.67 280 ASN A CA 1
ATOM 3971 C C . ASN B 1 199 ? -34.910 9.904 -9.399 1.00 54.43 280 ASN A C 1
ATOM 3972 O O . ASN B 1 199 ? -33.780 10.381 -9.560 1.00 50.54 280 ASN A O 1
ATOM 3977 N N . GLN B 1 200 ? -35.767 9.745 -10.412 1.00 49.40 281 GLN A N 1
ATOM 3978 C CA . GLN B 1 200 ? -35.416 10.191 -11.757 1.00 55.97 281 GLN A CA 1
ATOM 3979 C C . GLN B 1 200 ? -35.190 11.697 -11.797 1.00 45.55 281 GLN A C 1
ATOM 3980 O O . GLN B 1 200 ? -34.296 12.179 -12.503 1.00 53.95 281 GLN A O 1
ATOM 3986 N N . ASP B 1 201 ? -35.990 12.456 -11.046 1.00 52.36 282 ASP A N 1
ATOM 3987 C CA . ASP B 1 201 ? -35.813 13.904 -11.013 1.00 52.70 282 ASP A CA 1
ATOM 3988 C C . ASP B 1 201 ? -34.519 14.286 -10.306 1.00 53.16 282 ASP A C 1
ATOM 3989 O O . ASP B 1 201 ? -33.815 15.204 -10.742 1.00 55.39 282 ASP A O 1
ATOM 3994 N N . GLU B 1 202 ? -34.186 13.590 -9.216 1.00 48.41 283 GLU A N 1
ATOM 3995 C CA . GLU B 1 202 ? -32.957 13.896 -8.490 1.00 50.74 283 GLU A CA 1
ATOM 3996 C C . GLU B 1 202 ? -31.725 13.571 -9.325 1.00 46.94 283 GLU A C 1
ATOM 3997 O O . GLU B 1 202 ? -30.736 14.313 -9.298 1.00 42.70 283 GLU A O 1
ATOM 4003 N N . ILE B 1 203 ? -31.764 12.466 -10.074 1.00 38.64 284 ILE A N 1
ATOM 4004 C CA . ILE B 1 203 ? -30.638 12.113 -10.933 1.00 41.25 284 ILE A CA 1
ATOM 4005 C C . ILE B 1 203 ? -30.494 13.124 -12.064 1.00 43.58 284 ILE A C 1
ATOM 4006 O O . ILE B 1 203 ? -29.377 13.499 -12.441 1.00 44.99 284 ILE A O 1
ATOM 4011 N N . GLU B 1 204 ? -31.618 13.588 -12.615 1.00 41.68 285 GLU A N 1
ATOM 4012 C CA . GLU B 1 204 ? -31.561 14.579 -13.684 1.00 46.37 285 GLU A CA 1
ATOM 4013 C C . GLU B 1 204 ? -30.981 15.900 -13.194 1.00 46.04 285 GLU A C 1
ATOM 4014 O O . GLU B 1 204 ? -30.265 16.575 -13.943 1.00 38.96 285 GLU A O 1
ATOM 4020 N N . ASN B 1 205 ? -31.267 16.281 -11.947 1.00 44.76 286 ASN A N 1
ATOM 4021 C CA . ASN B 1 205 ? -30.678 17.500 -11.401 1.00 44.36 286 ASN A CA 1
ATOM 4022 C C . ASN B 1 205 ? -29.167 17.364 -11.260 1.00 43.17 286 ASN A C 1
ATOM 4023 O O . ASN B 1 205 ? -28.426 18.323 -11.506 1.00 40.32 286 ASN A O 1
ATOM 4028 N N . MET B 1 206 ? -28.693 16.179 -10.864 1.00 39.94 287 MET A N 1
ATOM 4029 C CA . MET B 1 206 ? -27.254 15.946 -10.785 1.00 40.84 287 MET A CA 1
ATOM 4030 C C . MET B 1 206 ? -26.613 15.990 -12.165 1.00 33.68 287 MET A C 1
ATOM 4031 O O . MET B 1 206 ? -25.530 16.562 -12.335 1.00 33.19 287 MET A O 1
ATOM 4036 N N . MET B 1 207 ? -27.262 15.385 -13.162 1.00 32.52 288 MET A N 1
ATOM 4037 C CA . MET B 1 207 ? -26.717 15.403 -14.515 1.00 35.33 288 MET A CA 1
ATOM 4038 C C . MET B 1 207 ? -26.690 16.816 -15.080 1.00 33.70 288 MET A C 1
ATOM 4039 O O . MET B 1 207 ? -25.753 17.186 -15.800 1.00 40.32 288 MET A O 1
ATOM 4044 N N . ASN B 1 208 ? -27.706 17.621 -14.763 1.00 41.77 289 ASN A N 1
ATOM 4045 C CA . ASN B 1 208 ? -27.716 19.009 -15.210 1.00 45.10 289 ASN A CA 1
ATOM 4046 C C . ASN B 1 208 ? -26.615 19.821 -14.541 1.00 35.04 289 ASN A C 1
ATOM 4047 O O . ASN B 1 208 ? -26.034 20.712 -15.171 1.00 36.37 289 ASN A O 1
ATOM 4052 N N . SER B 1 209 ? -26.311 19.529 -13.273 1.00 33.80 290 SER A N 1
ATOM 4053 C CA . SER B 1 209 ? -25.255 20.261 -12.581 1.00 33.58 290 SER A CA 1
ATOM 4054 C C . SER B 1 209 ? -23.889 19.971 -13.193 1.00 32.54 290 SER A C 1
ATOM 4055 O O . SER B 1 209 ? -23.046 20.870 -13.301 1.00 33.56 290 SER A O 1
ATOM 4058 N N . ILE B 1 210 ? -23.653 18.723 -13.600 1.00 34.61 291 ILE A N 1
ATOM 4059 C CA . ILE B 1 210 ? -22.381 18.375 -14.224 1.00 32.70 291 ILE A CA 1
ATOM 4060 C C . ILE B 1 210 ? -22.297 18.961 -15.627 1.00 31.12 291 ILE A C 1
ATOM 4061 O O . ILE B 1 210 ? -21.249 19.470 -16.041 1.00 33.80 291 ILE A O 1
ATOM 4066 N N . PHE B 1 211 ? -23.398 18.908 -16.378 1.00 33.70 292 PHE A N 1
ATOM 4067 C CA . PHE B 1 211 ? -23.389 19.416 -17.746 1.00 37.44 292 PHE A CA 1
ATOM 4068 C C . PHE B 1 211 ? -23.253 20.934 -17.768 1.00 34.44 292 PHE A C 1
ATOM 4069 O O . PHE B 1 211 ? -22.367 21.478 -18.436 1.00 38.43 292 PHE A O 1
ATOM 4077 N N . LYS B 1 212 ? -24.123 21.635 -17.036 1.00 32.92 293 LYS A N 1
ATOM 4078 C CA . LYS B 1 212 ? -24.088 23.094 -17.042 1.00 39.78 293 LYS A CA 1
ATOM 4079 C C . LYS B 1 212 ? -22.891 23.640 -16.275 1.00 39.45 293 LYS A C 1
ATOM 4080 O O . LYS B 1 212 ? -22.428 24.749 -16.562 1.00 41.36 293 LYS A O 1
ATOM 4086 N N . GLY B 1 213 ? -22.380 22.889 -15.304 1.00 39.72 294 GLY A N 1
ATOM 4087 C CA . GLY B 1 213 ? -21.310 23.391 -14.467 1.00 27.26 294 GLY A CA 1
ATOM 4088 C C . GLY B 1 213 ? -19.915 23.034 -14.938 1.00 28.16 294 GLY A C 1
ATOM 4089 O O . GLY B 1 213 ? -18.947 23.707 -14.572 1.00 34.94 294 GLY A O 1
ATOM 4090 N N . ILE B 1 214 ? -19.790 21.983 -15.747 1.00 30.40 295 ILE A N 1
ATOM 4091 C CA . ILE B 1 214 ? -18.471 21.489 -16.131 1.00 30.64 295 ILE A CA 1
ATOM 4092 C C . ILE B 1 214 ? -18.365 21.312 -17.641 1.00 29.46 295 ILE A C 1
ATOM 4093 O O . ILE B 1 214 ? -17.412 21.794 -18.262 1.00 31.36 295 ILE A O 1
ATOM 4098 N N . PHE B 1 215 ? -19.336 20.620 -18.244 1.00 31.06 296 PHE A N 1
ATOM 4099 C CA . PHE B 1 215 ? -19.205 20.244 -19.651 1.00 33.17 296 PHE A CA 1
ATOM 4100 C C . PHE B 1 215 ? -19.178 21.468 -20.560 1.00 30.68 296 PHE A C 1
ATOM 4101 O O . PHE B 1 215 ? -18.316 21.579 -21.440 1.00 35.07 296 PHE A O 1
ATOM 4109 N N . VAL B 1 216 ? -20.126 22.390 -20.375 1.00 33.22 297 VAL A N 1
ATOM 4110 C CA . VAL B 1 216 ? -20.242 23.531 -21.280 1.00 35.52 297 VAL A CA 1
ATOM 4111 C C . VAL B 1 216 ? -19.016 24.428 -21.220 1.00 39.12 297 VAL A C 1
ATOM 4112 O O . VAL B 1 216 ? -18.798 25.239 -22.127 1.00 36.74 297 VAL A O 1
ATOM 4116 N N . HIS B 1 217 ? -18.204 24.305 -20.173 1.00 33.71 298 HIS A N 1
ATOM 4117 C CA . HIS B 1 217 ? -16.964 25.059 -20.054 1.00 36.96 298 HIS A CA 1
ATOM 4118 C C . HIS B 1 217 ? -15.742 24.263 -20.489 1.00 39.76 298 HIS A C 1
ATOM 4119 O O . HIS B 1 217 ? -14.822 24.830 -21.086 1.00 36.97 298 HIS A O 1
ATOM 4126 N N . ARG B 1 218 ? -15.714 22.959 -20.211 1.00 30.74 299 ARG A N 1
ATOM 4127 C CA . ARG B 1 218 ? -14.531 22.160 -20.502 1.00 31.49 299 ARG A CA 1
ATOM 4128 C C . ARG B 1 218 ? -14.486 21.658 -21.939 1.00 29.91 299 ARG A C 1
ATOM 4129 O O . ARG B 1 218 ? -13.399 21.337 -22.430 1.00 28.02 299 ARG A O 1
ATOM 4137 N N . TYR B 1 219 ? -15.626 21.584 -22.628 1.00 35.56 300 TYR A N 1
ATOM 4138 C CA . TYR B 1 219 ? -15.586 21.211 -24.037 1.00 37.00 300 TYR A CA 1
ATOM 4139 C C . TYR B 1 219 ? -14.976 22.306 -24.905 1.00 34.93 300 TYR A C 1
ATOM 4140 O O . TYR B 1 219 ? -14.656 22.046 -26.070 1.00 33.68 300 TYR A O 1
ATOM 4149 N N . ARG B 1 220 ? -14.801 23.512 -24.360 1.00 33.78 301 ARG A N 1
ATOM 4150 C CA . ARG B 1 220 ? -14.082 24.598 -25.014 1.00 38.54 301 ARG A CA 1
ATOM 4151 C C . ARG B 1 220 ? -12.750 24.890 -24.331 1.00 40.95 301 ARG A C 1
ATOM 4152 O O . ARG B 1 220 ? -12.207 25.989 -24.484 1.00 40.59 301 ARG A O 1
ATOM 4160 N N . ASP B 1 221 ? -12.224 23.933 -23.569 1.00 37.89 302 ASP A N 1
ATOM 4161 C CA . ASP B 1 221 ? -10.981 24.127 -22.837 1.00 37.43 302 ASP A CA 1
ATOM 4162 C C . ASP B 1 221 ? -9.819 24.385 -23.792 1.00 45.13 302 ASP A C 1
ATOM 4163 O O . ASP B 1 221 ? -9.830 23.981 -24.958 1.00 37.30 302 ASP A O 1
ATOM 4168 N N . ALA B 1 222 ? -8.802 25.078 -23.274 1.00 41.36 303 ALA A N 1
ATOM 4169 C CA . ALA B 1 222 ? -7.603 25.360 -24.052 1.00 44.92 303 ALA A CA 1
ATOM 4170 C C . ALA B 1 222 ? -6.797 24.105 -24.358 1.00 46.41 303 ALA A C 1
ATOM 4171 O O . ALA B 1 222 ? -6.039 24.094 -25.334 1.00 45.65 303 ALA A O 1
ATOM 4173 N N . ILE B 1 223 ? -6.941 23.056 -23.554 1.00 41.73 304 ILE A N 1
ATOM 4174 C CA . ILE B 1 223 ? -6.186 21.823 -23.734 1.00 38.75 304 ILE A CA 1
ATOM 4175 C C . ILE B 1 223 ? -6.986 20.882 -24.622 1.00 37.10 304 ILE A C 1
ATOM 4176 O O . ILE B 1 223 ? -8.176 20.644 -24.380 1.00 35.05 304 ILE A O 1
ATOM 4181 N N . ALA B 1 224 ? -6.328 20.344 -25.651 1.00 43.01 305 ALA A N 1
ATOM 4182 C CA . ALA B 1 224 ? -7.027 19.527 -26.638 1.00 37.93 305 ALA A CA 1
ATOM 4183 C C . ALA B 1 224 ? -7.554 18.234 -26.028 1.00 33.92 305 ALA A C 1
ATOM 4184 O O . ALA B 1 224 ? -8.674 17.810 -26.336 1.00 33.22 305 ALA A O 1
ATOM 4186 N N . GLU B 1 225 ? -6.763 17.589 -25.166 1.00 36.46 306 GLU A N 1
ATOM 4187 C CA . GLU B 1 225 ? -7.197 16.320 -24.591 1.00 41.98 306 GLU A CA 1
ATOM 4188 C C . GLU B 1 225 ? -8.428 16.493 -23.712 1.00 33.75 306 GLU A C 1
ATOM 4189 O O . GLU B 1 225 ? -9.277 15.596 -23.655 1.00 32.96 306 GLU A O 1
ATOM 4195 N N . ILE B 1 226 ? -8.548 17.632 -23.027 1.00 31.75 307 ILE A N 1
ATOM 4196 C CA . ILE B 1 226 ? -9.735 17.886 -22.217 1.00 31.50 307 ILE A CA 1
ATOM 4197 C C . ILE B 1 226 ? -10.965 18.037 -23.105 1.00 31.76 307 ILE A C 1
ATOM 4198 O O . ILE B 1 226 ? -12.050 17.543 -22.775 1.00 31.58 307 ILE A O 1
ATOM 4203 N N . ARG B 1 227 ? -10.817 18.714 -24.247 1.00 29.72 308 ARG A N 1
ATOM 4204 C CA . ARG B 1 227 ? -11.928 18.814 -25.189 1.00 30.61 308 ARG A CA 1
ATOM 4205 C C . ARG B 1 227 ? -12.293 17.447 -25.753 1.00 25.23 308 ARG A C 1
ATOM 4206 O O . ARG B 1 227 ? -13.478 17.120 -25.889 1.00 31.36 308 ARG A O 1
ATOM 4214 N N . ALA B 1 228 ? -11.286 16.635 -26.084 1.00 28.51 309 ALA A N 1
ATOM 4215 C CA . ALA B 1 228 ? -11.548 15.300 -26.612 1.00 29.61 309 ALA A CA 1
ATOM 4216 C C . ALA B 1 228 ? -12.268 14.425 -25.595 1.00 30.33 309 ALA A C 1
ATOM 4217 O O . ALA B 1 228 ? -13.107 13.598 -25.973 1.00 32.36 309 ALA A O 1
ATOM 4219 N N . ILE B 1 229 ? -11.957 14.589 -24.307 1.00 36.38 310 ILE A N 1
ATOM 4220 C CA . ILE B 1 229 ? -12.637 13.816 -23.271 1.00 28.59 310 ILE A CA 1
ATOM 4221 C C . ILE B 1 229 ? -14.114 14.186 -23.210 1.00 27.16 310 ILE A C 1
ATOM 4222 O O . ILE B 1 229 ? -14.981 13.317 -23.053 1.00 30.78 310 ILE A O 1
ATOM 4227 N N . CYS B 1 230 ? -14.426 15.477 -23.342 1.00 27.46 311 CYS A N 1
ATOM 4228 C CA . CYS B 1 230 ? -15.821 15.905 -23.313 1.00 27.55 311 CYS A CA 1
ATOM 4229 C C . CYS B 1 230 ? -16.578 15.422 -24.544 1.00 30.87 311 CYS A C 1
ATOM 4230 O O . CYS B 1 230 ? -17.721 14.961 -24.435 1.00 29.33 311 CYS A O 1
ATOM 4233 N N . ILE B 1 231 ? -15.958 15.516 -25.723 1.00 29.08 312 ILE A N 1
ATOM 4234 C CA . ILE B 1 231 ? -16.641 15.130 -26.953 1.00 29.67 312 ILE A CA 1
ATOM 4235 C C . ILE B 1 231 ? -16.922 13.632 -26.965 1.00 29.10 312 ILE A C 1
ATOM 4236 O O . ILE B 1 231 ? -18.010 13.194 -27.359 1.00 32.73 312 ILE A O 1
ATOM 4241 N N . GLU B 1 232 ? -15.952 12.824 -26.532 1.00 31.23 313 GLU A N 1
ATOM 4242 C CA . GLU B 1 232 ? -16.142 11.377 -26.540 1.00 33.89 313 GLU A CA 1
ATOM 4243 C C . GLU B 1 232 ? -17.290 10.963 -25.630 1.00 32.91 313 GLU A C 1
ATOM 4244 O O . GLU B 1 232 ? -18.075 10.072 -25.975 1.00 31.55 313 GLU A O 1
ATOM 4250 N N . GLU B 1 233 ? -17.414 11.607 -24.468 1.00 29.94 314 GLU A N 1
ATOM 4251 C CA . GLU B 1 233 ? -18.399 11.166 -23.489 1.00 30.35 314 GLU A CA 1
ATOM 4252 C C . GLU B 1 233 ? -19.809 11.620 -23.848 1.00 26.66 314 GLU A C 1
ATOM 4253 O O . GLU B 1 233 ? -20.775 10.894 -23.591 1.00 29.35 314 GLU A O 1
ATOM 4259 N N . ILE B 1 234 ? -19.956 12.810 -24.438 1.00 28.96 315 ILE A N 1
ATOM 4260 C CA . ILE B 1 234 ? -21.292 13.238 -24.841 1.00 28.90 315 ILE A CA 1
ATOM 4261 C C . ILE B 1 234 ? -21.811 12.360 -25.973 1.00 31.77 315 ILE A C 1
ATOM 4262 O O . ILE B 1 234 ? -23.021 12.129 -26.084 1.00 32.11 315 ILE A O 1
ATOM 4267 N N . GLY B 1 235 ? -20.916 11.840 -26.816 1.00 28.38 316 GLY A N 1
ATOM 4268 C CA . GLY B 1 235 ? -21.328 10.845 -27.790 1.00 30.13 316 GLY A CA 1
ATOM 4269 C C . GLY B 1 235 ? -21.784 9.554 -27.143 1.00 32.69 316 GLY A C 1
ATOM 4270 O O . GLY B 1 235 ? -22.646 8.854 -27.683 1.00 31.76 316 GLY A O 1
ATOM 4271 N N . VAL B 1 236 ? -21.221 9.222 -25.978 1.00 38.78 317 VAL A N 1
ATOM 4272 C CA . VAL B 1 236 ? -21.656 8.032 -25.255 1.00 31.68 317 VAL A CA 1
ATOM 4273 C C . VAL B 1 236 ? -23.062 8.228 -24.701 1.00 33.78 317 VAL A C 1
ATOM 4274 O O . VAL B 1 236 ? -23.917 7.342 -24.819 1.00 37.14 317 VAL A O 1
ATOM 4278 N N . TRP B 1 237 ? -23.328 9.394 -24.103 1.00 30.60 318 TRP A N 1
ATOM 4279 C CA . TRP B 1 237 ? -24.638 9.647 -23.509 1.00 37.52 318 TRP A CA 1
ATOM 4280 C C . TRP B 1 237 ? -25.740 9.621 -24.563 1.00 36.28 318 TRP A C 1
ATOM 4281 O O . TRP B 1 237 ? -26.800 9.021 -24.349 1.00 37.45 318 TRP A O 1
ATOM 4292 N N . MET B 1 238 ? -25.510 10.271 -25.706 1.00 34.83 319 MET A N 1
ATOM 4293 C CA . MET B 1 238 ? -26.511 10.285 -26.766 1.00 38.39 319 MET A CA 1
ATOM 4294 C C . MET B 1 238 ? -26.746 8.899 -27.354 1.00 36.15 319 MET A C 1
ATOM 4295 O O . MET B 1 238 ? -27.832 8.636 -27.880 1.00 42.60 319 MET A O 1
ATOM 4300 N N . LYS B 1 239 ? -25.755 8.010 -27.269 1.00 40.57 320 LYS A N 1
ATOM 4301 C CA . LYS B 1 239 ? -25.905 6.660 -27.802 1.00 38.94 320 LYS A CA 1
ATOM 4302 C C . LYS B 1 239 ? -26.594 5.734 -26.806 1.00 44.37 320 LYS A C 1
ATOM 4303 O O . LYS B 1 239 ? -27.455 4.935 -27.192 1.00 42.60 320 LYS A O 1
ATOM 4309 N N . MET B 1 240 ? -26.235 5.827 -25.524 1.00 41.42 321 MET A N 1
ATOM 4310 C CA . MET B 1 240 ? -26.779 4.922 -24.518 1.00 42.47 321 MET A CA 1
ATOM 4311 C C . MET B 1 240 ? -28.161 5.336 -24.028 1.00 38.15 321 MET A C 1
ATOM 4312 O O . MET B 1 240 ? -28.911 4.483 -23.542 1.00 40.51 321 MET A O 1
ATOM 4317 N N . TYR B 1 241 ? -28.516 6.624 -24.142 1.00 39.09 322 TYR A N 1
ATOM 4318 C CA . TYR B 1 241 ? -29.798 7.142 -23.676 1.00 39.03 322 TYR A CA 1
ATOM 4319 C C . TYR B 1 241 ? -30.314 8.121 -24.735 1.00 37.75 322 TYR A C 1
ATOM 4320 O O . TYR B 1 241 ? -30.328 9.337 -24.549 1.00 44.45 322 TYR A O 1
ATOM 4329 N N . SER B 1 242 ? -30.749 7.569 -25.872 1.00 40.57 323 SER A N 1
ATOM 4330 C CA . SER B 1 242 ? -31.153 8.401 -27.001 1.00 42.95 323 SER A CA 1
ATOM 4331 C C . SER B 1 242 ? -32.414 9.200 -26.700 1.00 41.62 323 SER A C 1
ATOM 4332 O O . SER B 1 242 ? -32.551 10.335 -27.169 1.00 45.05 323 SER A O 1
ATOM 4335 N N . ASP B 1 243 ? -33.341 8.632 -25.924 1.00 44.84 324 ASP A N 1
ATOM 4336 C CA . ASP B 1 243 ? -34.602 9.313 -25.654 1.00 42.81 324 ASP A CA 1
ATOM 4337 C C . ASP B 1 243 ? -34.414 10.596 -24.855 1.00 49.70 324 ASP A C 1
ATOM 4338 O O . ASP B 1 243 ? -35.280 11.475 -24.909 1.00 48.06 324 ASP A O 1
ATOM 4343 N N . ALA B 1 244 ? -33.308 10.726 -24.123 1.00 53.61 325 ALA A N 1
ATOM 4344 C CA . ALA B 1 244 ? -33.069 11.889 -23.280 1.00 49.29 325 ALA A CA 1
ATOM 4345 C C . ALA B 1 244 ? -31.937 12.781 -23.763 1.00 41.19 325 ALA A C 1
ATOM 4346 O O . ALA B 1 244 ? -31.959 13.981 -23.485 1.00 47.36 325 ALA A O 1
ATOM 4348 N N . PHE B 1 245 ? -30.953 12.234 -24.479 1.00 38.18 326 PHE A N 1
ATOM 4349 C CA . PHE B 1 245 ? -29.776 12.996 -24.870 1.00 39.88 326 PHE A CA 1
ATOM 4350 C C . PHE B 1 245 ? -29.617 13.191 -26.370 1.00 46.91 326 PHE A C 1
ATOM 4351 O O . PHE B 1 245 ? -28.923 14.130 -26.775 1.00 41.46 326 PHE A O 1
ATOM 4359 N N . LEU B 1 246 ? -30.227 12.346 -27.203 1.00 42.92 327 LEU A N 1
ATOM 4360 C CA . LEU B 1 246 ? -30.094 12.476 -28.654 1.00 42.41 327 LEU A CA 1
ATOM 4361 C C . LEU B 1 246 ? -31.130 13.481 -29.151 1.00 46.15 327 LEU A C 1
ATOM 4362 O O . LEU B 1 246 ? -32.211 13.136 -29.631 1.00 44.61 327 LEU A O 1
ATOM 4367 N N . ASN B 1 247 ? -30.781 14.758 -29.018 1.00 46.13 328 ASN A N 1
ATOM 4368 C CA . ASN B 1 247 ? -31.604 15.847 -29.519 1.00 41.87 328 ASN A CA 1
ATOM 4369 C C . ASN B 1 247 ? -30.682 16.977 -29.958 1.00 44.80 328 ASN A C 1
ATOM 4370 O O . ASN B 1 247 ? -29.460 16.906 -29.799 1.00 37.86 328 ASN A O 1
ATOM 4375 N N . ASP B 1 248 ? -31.282 18.033 -30.512 1.00 46.11 329 ASP A N 1
ATOM 4376 C CA . ASP B 1 248 ? -30.492 19.120 -31.081 1.00 44.03 329 ASP A CA 1
ATOM 4377 C C . ASP B 1 248 ? -29.763 19.922 -30.011 1.00 40.78 329 ASP A C 1
ATOM 4378 O O . ASP B 1 248 ? -28.726 20.531 -30.299 1.00 42.51 329 ASP A O 1
ATOM 4383 N N . SER B 1 249 ? -30.279 19.938 -28.779 1.00 44.93 330 SER A N 1
ATOM 4384 C CA . SER B 1 249 ? -29.633 20.717 -27.727 1.00 43.93 330 SER A CA 1
ATOM 4385 C C . SER B 1 249 ? -28.295 20.114 -27.319 1.00 41.92 330 SER A C 1
ATOM 4386 O O . SER B 1 249 ? -27.403 20.840 -26.869 1.00 43.26 330 SER A O 1
ATOM 4389 N N . TYR B 1 250 ? -28.135 18.799 -27.464 1.00 37.59 331 TYR A N 1
ATOM 4390 C CA . TYR B 1 250 ? -26.871 18.140 -27.163 1.00 39.61 331 TYR A CA 1
ATOM 4391 C C . TYR B 1 250 ? -26.005 17.914 -28.393 1.00 39.26 331 TYR A C 1
ATOM 4392 O O . TYR B 1 250 ? -24.775 17.928 -28.281 1.00 33.41 331 TYR A O 1
ATOM 4401 N N . LEU B 1 251 ? -26.617 17.707 -29.562 1.00 38.32 332 LEU A N 1
ATOM 4402 C CA . LEU B 1 251 ? -25.841 17.474 -30.776 1.00 35.85 332 LEU A CA 1
ATOM 4403 C C . LEU B 1 251 ? -25.035 18.699 -31.182 1.00 31.66 332 LEU A C 1
ATOM 4404 O O . LEU B 1 251 ? -23.980 18.561 -31.811 1.00 31.20 332 LEU A O 1
ATOM 4409 N N . LYS B 1 252 ? -25.507 19.899 -30.832 1.00 29.72 333 LYS A N 1
ATOM 4410 C CA . LYS B 1 252 ? -24.846 21.114 -31.295 1.00 35.04 333 LYS A CA 1
ATOM 4411 C C . LYS B 1 252 ? -23.433 21.244 -30.740 1.00 36.76 333 LYS A C 1
ATOM 4412 O O . LYS B 1 252 ? -22.564 21.825 -31.400 1.00 33.36 333 LYS A O 1
ATOM 4418 N N . TYR B 1 253 ? -23.177 20.710 -29.542 1.00 33.05 334 TYR A N 1
ATOM 4419 C CA . TYR B 1 253 ? -21.835 20.796 -28.977 1.00 27.32 334 TYR A CA 1
ATOM 4420 C C . TYR B 1 253 ? -20.836 19.967 -29.773 1.00 30.96 334 TYR A C 1
ATOM 4421 O O . TYR B 1 253 ? -19.663 20.344 -29.876 1.00 30.00 334 TYR A O 1
ATOM 4430 N N . VAL B 1 254 ? -21.277 18.843 -30.338 1.00 27.35 335 VAL A N 1
ATOM 4431 C CA . VAL B 1 254 ? -20.409 18.063 -31.214 1.00 33.29 335 VAL A CA 1
ATOM 4432 C C . VAL B 1 254 ? -20.237 18.768 -32.553 1.00 31.50 335 VAL A C 1
ATOM 4433 O O . VAL B 1 254 ? -19.127 18.840 -33.095 1.00 27.83 335 VAL A O 1
ATOM 4437 N N . GLY B 1 255 ? -21.327 19.304 -33.106 1.00 30.83 336 GLY A N 1
ATOM 4438 C CA . GLY B 1 255 ? -21.231 20.009 -34.374 1.00 34.87 336 GLY A CA 1
ATOM 4439 C C . GLY B 1 255 ? -20.368 21.254 -34.290 1.00 32.53 336 GLY A C 1
ATOM 4440 O O . GLY B 1 255 ? -19.608 21.554 -35.214 1.00 31.42 336 GLY A O 1
ATOM 4441 N N . TRP B 1 256 ? -20.465 21.989 -33.180 1.00 30.91 337 TRP A N 1
ATOM 4442 C CA . TRP B 1 256 ? -19.650 23.183 -32.983 1.00 31.37 337 TRP A CA 1
ATOM 4443 C C . TRP B 1 256 ? -18.171 22.870 -32.804 1.00 33.50 337 TRP A C 1
ATOM 4444 O O . TRP B 1 256 ? -17.351 23.792 -32.860 1.00 32.88 337 TRP A O 1
ATOM 4455 N N . THR B 1 257 ? -17.813 21.606 -32.586 1.00 28.48 338 THR A N 1
ATOM 4456 C CA . THR B 1 257 ? -16.427 21.202 -32.408 1.00 28.43 338 THR A CA 1
ATOM 4457 C C . THR B 1 257 ? -15.878 20.446 -33.612 1.00 29.19 338 THR A C 1
ATOM 4458 O O . THR B 1 257 ? -14.716 20.026 -33.590 1.00 30.93 338 THR A O 1
ATOM 4462 N N . LEU B 1 258 ? -16.680 20.277 -34.669 1.00 32.35 339 LEU A N 1
ATOM 4463 C CA . LEU B 1 258 ? -16.248 19.496 -35.825 1.00 35.49 339 LEU A CA 1
ATOM 4464 C C . LEU B 1 258 ? -14.986 20.061 -36.462 1.00 34.06 339 LEU A C 1
ATOM 4465 O O . LEU B 1 258 ? -14.169 19.302 -36.995 1.00 34.05 339 LEU A O 1
ATOM 4470 N N . HIS B 1 259 ? -14.806 21.378 -36.424 1.00 33.83 340 HIS A N 1
ATOM 4471 C CA . HIS B 1 259 ? -13.644 22.030 -37.018 1.00 43.39 34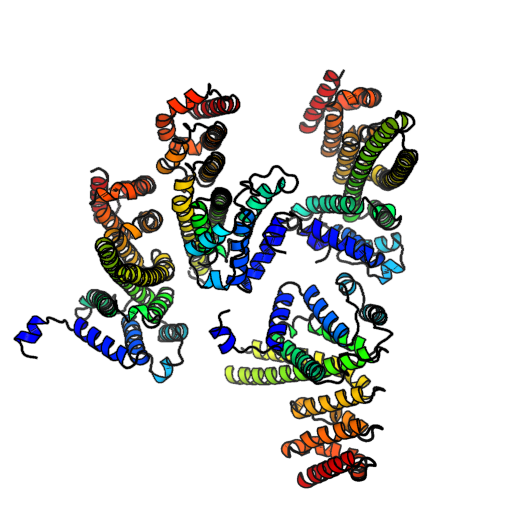0 HIS A CA 1
ATOM 4472 C C . HIS B 1 259 ? -12.683 22.542 -35.951 1.00 46.80 340 HIS A C 1
ATOM 4473 O O . HIS B 1 259 ? -12.144 23.646 -36.051 1.00 40.25 340 HIS A O 1
ATOM 4480 N N . ASP B 1 260 ? -12.463 21.735 -34.916 1.00 40.86 341 ASP A N 1
ATOM 4481 C CA . ASP B 1 260 ? -11.467 22.061 -33.907 1.00 38.61 341 ASP A CA 1
ATOM 4482 C C . ASP B 1 260 ? -10.081 22.119 -34.541 1.00 43.46 341 ASP A C 1
ATOM 4483 O O . ASP B 1 260 ? -9.801 21.452 -35.541 1.00 39.43 341 ASP A O 1
ATOM 4488 N N . ARG B 1 261 ? -9.207 22.936 -33.948 1.00 37.02 342 ARG A N 1
ATOM 4489 C CA . ARG B 1 261 ? -7.868 23.114 -34.499 1.00 45.93 342 ARG A CA 1
ATOM 4490 C C . ARG B 1 261 ? -7.037 21.840 -34.436 1.00 46.64 342 ARG A C 1
ATOM 4491 O O . ARG B 1 261 ? -6.108 21.681 -35.234 1.00 43.49 342 ARG A O 1
ATOM 4493 N N . GLN B 1 262 ? -7.350 20.930 -33.518 1.00 34.05 343 GLN A N 1
ATOM 4494 C CA . GLN B 1 262 ? -6.573 19.713 -33.324 1.00 40.29 343 GLN A CA 1
ATOM 4495 C C . GLN B 1 262 ? -7.287 18.531 -33.966 1.00 33.14 343 GLN A C 1
ATOM 4496 O O . GLN B 1 262 ? -8.497 18.356 -33.785 1.00 35.97 343 GLN A O 1
ATOM 4502 N N . GLY B 1 263 ? -6.530 17.721 -34.711 1.00 41.14 344 GLY A N 1
ATOM 4503 C CA . GLY B 1 263 ? -7.123 16.597 -35.416 1.00 42.03 344 GLY A CA 1
ATOM 4504 C C . GLY B 1 263 ? -7.652 15.518 -34.495 1.00 38.34 344 GLY A C 1
ATOM 4505 O O . GLY B 1 263 ? -8.595 14.805 -34.850 1.00 38.08 344 GLY A O 1
ATOM 4506 N N . GLU B 1 264 ? -7.059 15.380 -33.306 1.00 46.52 345 GLU A N 1
ATOM 4507 C CA . GLU B 1 264 ? -7.560 14.406 -32.342 1.00 34.41 345 GLU A CA 1
ATOM 4508 C C . GLU B 1 264 ? -8.969 14.750 -31.883 1.00 33.13 345 GLU 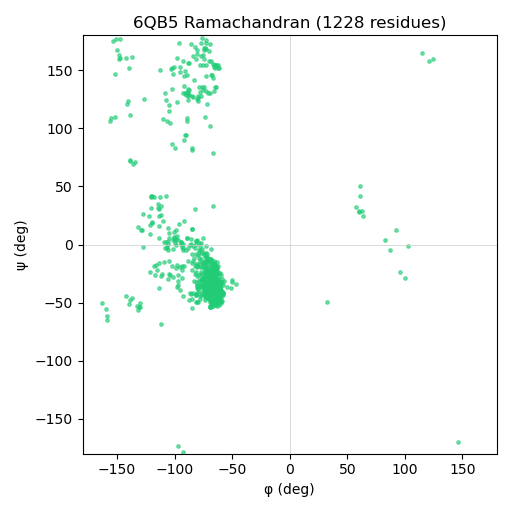A C 1
ATOM 4509 O O . GLU B 1 264 ? -9.780 13.850 -31.639 1.00 41.21 345 GLU A O 1
ATOM 4511 N N . VAL B 1 265 ? -9.281 16.042 -31.765 1.00 30.64 346 VAL A N 1
ATOM 4512 C CA . VAL B 1 265 ? -10.623 16.446 -31.360 1.00 32.99 346 VAL A CA 1
ATOM 4513 C C . VAL B 1 265 ? -11.611 16.238 -32.501 1.00 35.14 346 VAL A C 1
ATOM 4514 O O . VAL B 1 265 ? -12.743 15.786 -32.287 1.00 30.55 346 VAL A O 1
ATOM 4518 N N . ARG B 1 266 ? -11.203 16.563 -33.731 1.00 38.44 347 ARG A N 1
ATOM 4519 C CA . ARG B 1 266 ? -12.071 16.322 -34.879 1.00 36.10 347 ARG A CA 1
ATOM 4520 C C . ARG B 1 266 ? -12.360 14.838 -35.054 1.00 32.73 347 ARG A C 1
ATOM 4521 O O . ARG B 1 266 ? -13.470 14.464 -35.451 1.00 34.04 347 ARG A O 1
ATOM 4529 N N . LEU B 1 267 ? -11.382 13.979 -34.756 1.00 35.21 348 LEU A N 1
ATOM 4530 C CA . LEU B 1 267 ? -11.622 12.541 -34.799 1.00 36.13 348 LEU A CA 1
ATOM 4531 C C . LEU B 1 267 ? -12.701 12.131 -33.805 1.00 41.39 348 LEU A C 1
ATOM 4532 O O . LEU B 1 267 ? -13.581 11.325 -34.130 1.00 36.24 348 LEU A O 1
ATOM 4537 N N . LYS B 1 268 ? -12.651 12.680 -32.587 1.00 34.22 349 LYS A N 1
ATOM 4538 C CA . LYS B 1 268 ? -13.646 12.334 -31.576 1.00 31.66 349 LYS A CA 1
ATOM 4539 C C . LYS B 1 268 ? -15.046 12.738 -32.016 1.00 27.16 349 LYS A C 1
ATOM 4540 O O . LYS B 1 268 ? -16.012 11.999 -31.792 1.00 34.48 349 LYS A O 1
ATOM 4546 N N . CYS B 1 269 ? -15.178 13.911 -32.640 1.00 33.92 350 CYS A N 1
ATOM 4547 C CA . CYS B 1 269 ? -16.483 14.340 -33.132 1.00 34.59 350 CYS A CA 1
ATOM 4548 C C . CYS B 1 269 ? -17.015 13.382 -34.189 1.00 29.22 350 CYS A C 1
ATOM 4549 O O . CYS B 1 269 ? -18.199 13.021 -34.172 1.00 34.01 350 CYS A O 1
ATOM 4552 N N . LEU B 1 270 ? -16.153 12.955 -35.113 1.00 37.09 351 LEU A N 1
ATOM 4553 C CA . LEU B 1 270 ? -16.589 12.058 -36.179 1.00 32.01 351 LEU A CA 1
ATOM 4554 C C . LEU B 1 270 ? -16.973 10.691 -35.627 1.00 36.73 351 LEU A C 1
ATOM 4555 O O . LEU B 1 270 ? -18.014 10.135 -35.994 1.00 39.97 351 LEU A O 1
ATOM 4560 N N . LYS B 1 271 ? -16.145 10.132 -34.739 1.00 36.31 352 LYS A N 1
ATOM 4561 C CA . LYS B 1 271 ? -16.461 8.827 -34.164 1.00 31.38 352 LYS A CA 1
ATOM 4562 C C . LYS B 1 271 ? -17.738 8.875 -33.336 1.00 35.23 352 LYS A C 1
ATOM 4563 O O . LYS B 1 271 ? -18.497 7.900 -33.310 1.00 36.92 352 LYS A O 1
ATOM 4569 N N . ALA B 1 272 ? -17.994 9.997 -32.658 1.00 36.93 353 ALA A N 1
ATOM 4570 C CA . ALA B 1 272 ? -19.224 10.129 -31.884 1.00 35.42 353 ALA A CA 1
ATOM 4571 C C . ALA B 1 272 ? -20.448 10.146 -32.791 1.00 39.64 353 ALA A C 1
ATOM 4572 O O . ALA B 1 272 ? -21.473 9.533 -32.471 1.00 34.63 353 ALA A O 1
ATOM 4574 N N . LEU B 1 273 ? -20.362 10.842 -33.927 1.00 35.58 354 LEU A N 1
ATOM 4575 C CA . LEU B 1 273 ? -21.484 10.866 -34.859 1.00 30.69 354 LEU A CA 1
ATOM 4576 C C . LEU B 1 273 ? -21.625 9.545 -35.603 1.00 33.89 354 LEU A C 1
ATOM 4577 O O . LEU B 1 273 ? -22.744 9.151 -35.952 1.00 40.60 354 LEU A O 1
ATOM 4582 N N . GLN B 1 274 ? -20.512 8.850 -35.855 1.00 33.76 355 GLN A N 1
ATOM 4583 C CA . GLN B 1 274 ? -20.582 7.562 -36.539 1.00 38.02 355 GLN A CA 1
ATOM 4584 C C . GLN B 1 274 ? -21.398 6.554 -35.740 1.00 44.59 355 GLN A C 1
ATOM 4585 O O . GLN B 1 274 ? -22.202 5.805 -36.309 1.00 42.97 355 GLN A O 1
ATOM 4591 N N . SER B 1 275 ? -21.213 6.524 -34.418 1.00 37.69 356 SER A N 1
ATOM 4592 C CA . SER B 1 275 ? -21.939 5.575 -33.584 1.00 38.94 356 SER A CA 1
ATOM 4593 C C . SER B 1 275 ? -23.432 5.872 -33.533 1.00 44.26 356 SER A C 1
ATOM 4594 O O . SER B 1 275 ? -24.218 4.980 -33.194 1.00 51.04 356 SER A O 1
ATOM 4597 N N . LEU B 1 276 ? -23.837 7.098 -33.859 1.00 41.98 357 LEU A N 1
ATOM 4598 C CA . LEU B 1 276 ? -25.244 7.476 -33.910 1.00 37.87 357 LEU A CA 1
ATOM 4599 C C . LEU B 1 276 ? -25.857 7.184 -35.278 1.00 44.00 357 LEU A C 1
ATOM 4600 O O . LEU B 1 276 ? -26.940 6.597 -35.363 1.00 39.60 357 LEU A O 1
ATOM 4605 N N . TYR B 1 277 ? -25.173 7.580 -36.356 1.00 42.88 358 TYR A N 1
ATOM 4606 C CA . TYR B 1 277 ? -25.688 7.353 -37.702 1.00 44.89 358 TYR A CA 1
ATOM 4607 C C . TYR B 1 277 ? -25.610 5.894 -38.127 1.00 49.20 358 TYR A C 1
ATOM 4608 O O . TYR B 1 277 ? -26.249 5.522 -39.117 1.00 51.06 358 TYR A O 1
ATOM 4617 N N . THR B 1 278 ? -24.846 5.061 -37.417 1.00 47.32 359 THR A N 1
ATOM 4618 C CA . THR B 1 278 ? -24.819 3.637 -37.728 1.00 52.88 359 THR A CA 1
ATOM 4619 C C . THR B 1 278 ? -26.110 2.932 -37.336 1.00 51.09 359 THR A C 1
ATOM 4620 O O . THR B 1 278 ? -26.330 1.795 -37.767 1.00 63.69 359 THR A O 1
ATOM 4624 N N . ASN B 1 279 ? -26.962 3.576 -36.538 1.00 50.59 360 ASN A N 1
ATOM 4625 C CA . ASN B 1 279 ? -28.269 3.041 -36.165 1.00 50.11 360 ASN A CA 1
ATOM 4626 C C . ASN B 1 279 ? -29.318 3.783 -36.987 1.00 61.22 360 ASN A C 1
ATOM 4627 O O . ASN B 1 279 ? -29.638 4.942 -36.706 1.00 51.90 360 ASN A O 1
ATOM 4632 N N . ARG B 1 280 ? -29.858 3.109 -38.006 1.00 69.74 361 ARG A N 1
ATOM 4633 C CA . ARG B 1 280 ? -30.817 3.752 -38.897 1.00 67.05 361 ARG A CA 1
ATOM 4634 C C . ARG B 1 280 ? -32.115 4.123 -38.187 1.00 58.31 361 ARG A C 1
ATOM 4635 O O . ARG B 1 280 ? -32.882 4.935 -38.714 1.00 67.57 361 ARG A O 1
ATOM 4637 N N . GLU B 1 281 ? -32.370 3.567 -37.004 1.00 58.99 362 GLU A N 1
ATOM 4638 C CA . GLU B 1 281 ? -33.560 3.915 -36.239 1.00 67.49 362 GLU A CA 1
ATOM 4639 C C . GLU B 1 281 ? -33.431 5.245 -35.507 1.00 68.84 362 GLU A C 1
ATOM 4640 O O . GLU B 1 281 ? -34.385 5.660 -34.839 1.00 66.83 362 GLU A O 1
ATOM 4642 N N . LEU B 1 282 ? -32.285 5.917 -35.609 1.00 66.78 363 LEU A N 1
ATOM 4643 C CA . LEU B 1 282 ? -32.055 7.184 -34.929 1.00 66.15 363 LEU A CA 1
ATOM 4644 C C . LEU B 1 282 ? -32.015 8.370 -35.881 1.00 61.11 363 LEU A C 1
ATOM 4645 O O . LEU B 1 282 ? -31.793 9.500 -35.433 1.00 55.20 363 LEU A O 1
ATOM 4650 N N . PHE B 1 283 ? -32.227 8.145 -37.174 1.00 58.23 364 PHE A N 1
ATOM 4651 C CA . PHE B 1 283 ? -32.151 9.188 -38.189 1.00 50.68 364 PHE A CA 1
ATOM 4652 C C . PHE B 1 283 ? -33.237 10.256 -38.057 1.00 52.41 364 PHE A C 1
ATOM 4653 O O . PHE B 1 283 ? -32.961 11.427 -38.346 1.00 55.90 364 PHE A O 1
ATOM 4661 N N . PRO B 1 284 ? -34.474 9.922 -37.656 1.00 53.78 365 PRO A N 1
ATOM 4662 C CA . PRO B 1 284 ? -35.439 11.002 -37.381 1.00 57.18 365 PRO A CA 1
ATOM 4663 C C . PRO B 1 284 ? -34.932 12.023 -36.376 1.00 56.03 365 PRO A C 1
ATOM 4664 O O . PRO B 1 284 ? -35.201 13.221 -36.526 1.00 54.64 365 PRO A O 1
ATOM 4668 N N . LYS B 1 285 ? -34.193 11.586 -35.356 1.00 52.50 366 LYS A N 1
ATOM 4669 C CA . LYS B 1 285 ? -33.629 12.516 -34.388 1.00 46.12 366 LYS A CA 1
ATOM 4670 C C . LYS B 1 285 ? -32.393 13.238 -34.911 1.00 41.86 366 LYS A C 1
ATOM 4671 O O . LYS B 1 285 ? -31.976 14.233 -34.309 1.00 49.50 366 LYS A O 1
ATOM 4677 N N . LEU B 1 286 ? -31.803 12.766 -36.009 1.00 40.49 367 LEU A N 1
ATOM 4678 C CA . LEU B 1 286 ? -30.615 13.374 -36.591 1.00 39.21 367 LEU A CA 1
ATOM 4679 C C . LEU B 1 286 ? -30.906 14.150 -37.867 1.00 41.88 367 LEU A C 1
ATOM 4680 O O . LEU B 1 286 ? -29.977 14.709 -38.459 1.00 40.61 367 LEU A O 1
ATOM 4685 N N . GLU B 1 287 ? -32.167 14.201 -38.303 1.00 41.07 368 GLU A N 1
ATOM 4686 C CA . GLU B 1 287 ? -32.489 14.810 -39.590 1.00 44.26 368 GLU A CA 1
ATOM 4687 C C . GLU B 1 287 ? -32.203 16.307 -39.584 1.00 42.61 368 GLU A C 1
ATOM 4688 O O . GLU B 1 287 ? -31.584 16.834 -40.517 1.00 39.71 368 GLU A O 1
ATOM 4694 N N . LEU B 1 288 ? -32.646 17.011 -38.541 1.00 43.05 369 LEU A N 1
ATOM 4695 C CA . LEU B 1 288 ? -32.417 18.450 -38.476 1.00 42.70 369 LEU A CA 1
ATOM 4696 C C . LEU B 1 288 ? -30.934 18.766 -38.322 1.00 41.25 369 LEU A C 1
ATOM 4697 O O . LEU B 1 288 ? -30.427 19.709 -38.941 1.00 43.22 369 LEU A O 1
ATOM 4702 N N . PHE B 1 289 ? -30.226 17.986 -37.502 1.00 40.27 370 PHE A N 1
ATOM 4703 C CA . PHE B 1 289 ? -28.795 18.209 -37.320 1.00 39.92 370 PHE A CA 1
ATOM 4704 C C . PHE B 1 289 ? -28.032 17.989 -38.620 1.00 37.60 370 PHE A C 1
ATOM 4705 O O . PHE B 1 289 ? -27.081 18.719 -38.922 1.00 36.24 370 PHE A O 1
ATOM 4713 N N . THR B 1 290 ? -28.437 16.987 -39.406 1.00 41.44 371 THR A N 1
ATOM 4714 C CA . THR B 1 290 ? -27.751 16.710 -40.665 1.00 41.83 371 THR A CA 1
ATOM 4715 C C . THR B 1 290 ? -27.851 17.892 -41.622 1.00 33.81 371 THR A C 1
ATOM 4716 O O . THR B 1 290 ? -26.856 18.284 -42.243 1.00 33.56 371 THR A O 1
ATOM 4720 N N . ASN B 1 291 ? -29.042 18.480 -41.746 1.00 36.40 372 ASN A N 1
ATOM 4721 C CA . ASN B 1 291 ? -29.208 19.627 -42.633 1.00 43.55 372 ASN A CA 1
ATOM 4722 C C . ASN B 1 291 ? -28.516 20.865 -42.074 1.00 43.23 372 ASN A C 1
ATOM 4723 O O . ASN B 1 291 ? -27.935 21.653 -42.831 1.00 38.32 372 ASN A O 1
ATOM 4728 N N . ARG B 1 292 ? -28.561 21.050 -40.752 1.00 37.04 373 ARG A N 1
ATOM 4729 C CA . ARG B 1 292 ? -27.977 22.242 -40.145 1.00 40.19 373 ARG A CA 1
ATOM 4730 C C . ARG B 1 292 ? -26.457 22.245 -40.269 1.00 32.18 373 ARG A C 1
ATOM 4731 O O . ARG B 1 292 ? -25.846 23.303 -40.462 1.00 36.05 373 ARG A O 1
ATOM 4739 N N . PHE B 1 293 ? -25.832 21.072 -40.167 1.00 27.53 374 PHE A N 1
ATOM 4740 C CA . PHE B 1 293 ? -24.379 20.952 -40.155 1.00 27.82 374 PHE A CA 1
ATOM 4741 C C . PHE B 1 293 ? -23.840 20.225 -41.384 1.00 33.78 374 PHE A C 1
ATOM 4742 O O . PHE B 1 293 ? -22.743 19.661 -41.330 1.00 33.54 374 PHE A O 1
ATOM 4750 N N . LYS B 1 294 ? -24.580 20.231 -42.495 1.00 38.33 375 LYS A N 1
ATOM 4751 C CA . LYS B 1 294 ? -24.124 19.512 -43.682 1.00 36.82 375 LYS A CA 1
ATOM 4752 C C . LYS B 1 294 ? -22.803 20.069 -44.196 1.00 29.37 375 LYS A C 1
ATOM 4753 O O . LYS B 1 294 ? -21.841 19.321 -44.403 1.00 34.16 375 LYS A O 1
ATOM 4759 N N . ASP B 1 295 ? -22.740 21.387 -44.413 1.00 32.25 376 ASP A N 1
ATOM 4760 C CA . ASP B 1 295 ? -21.542 21.987 -44.996 1.00 37.79 376 ASP A CA 1
ATOM 4761 C C . ASP B 1 295 ? -20.317 21.739 -44.126 1.00 38.96 376 ASP A C 1
ATOM 4762 O O . ASP B 1 295 ? -19.226 21.466 -44.642 1.00 37.05 376 ASP A O 1
ATOM 4767 N N . ARG B 1 296 ? -20.478 21.821 -42.803 1.00 33.45 377 ARG A N 1
ATOM 4768 C CA . ARG B 1 296 ? -19.349 21.619 -41.902 1.00 31.89 377 ARG A CA 1
ATOM 4769 C C . ARG B 1 296 ? -18.921 20.158 -41.847 1.00 29.42 377 ARG A C 1
ATOM 4770 O O . ARG B 1 296 ? -17.756 19.868 -41.556 1.00 37.84 377 ARG A O 1
ATOM 4778 N N . ILE B 1 297 ? -19.838 19.231 -42.125 1.00 29.32 378 ILE A N 1
ATOM 4779 C CA . ILE B 1 297 ? -19.501 17.812 -42.106 1.00 30.08 378 ILE A CA 1
ATOM 4780 C C . ILE B 1 297 ? -18.813 17.400 -43.403 1.00 35.63 378 ILE A C 1
ATOM 4781 O O . ILE B 1 297 ? -17.752 16.766 -43.381 1.00 34.01 378 ILE A O 1
ATOM 4786 N N . VAL B 1 298 ? -19.402 17.758 -44.550 1.00 32.10 379 VAL A N 1
ATOM 4787 C CA . VAL B 1 298 ? -18.890 17.277 -45.832 1.00 33.70 379 VAL A CA 1
ATOM 4788 C C . VAL B 1 298 ? -17.523 17.876 -46.137 1.00 30.60 379 VAL A C 1
ATOM 4789 O O . VAL B 1 298 ? -16.715 17.261 -46.845 1.00 43.08 379 VAL A O 1
ATOM 4793 N N . SER B 1 299 ? -17.234 19.070 -45.617 1.00 35.83 380 SER A N 1
ATOM 4794 C CA . SER B 1 299 ? -15.937 19.687 -45.863 1.00 35.26 380 SER A CA 1
ATOM 4795 C C . SER B 1 299 ? -14.802 18.908 -45.217 1.00 47.18 380 SER A C 1
ATOM 4796 O O . SER B 1 299 ? -13.648 19.056 -45.633 1.00 40.64 380 SER A O 1
ATOM 4799 N N . MET B 1 300 ? -15.103 18.076 -44.221 1.00 37.31 381 MET A N 1
ATOM 4800 C CA . MET B 1 300 ? -14.075 17.310 -43.532 1.00 35.86 381 MET A CA 1
ATOM 4801 C C . MET B 1 300 ? -13.620 16.088 -44.314 1.00 36.82 381 MET A C 1
ATOM 4802 O O . MET B 1 300 ? -12.608 15.483 -43.946 1.00 40.53 381 MET A O 1
ATOM 4807 N N . THR B 1 301 ? -14.336 15.708 -45.375 1.00 37.88 382 THR A N 1
ATOM 4808 C CA . THR B 1 301 ? -13.909 14.577 -46.190 1.00 39.53 382 THR A CA 1
ATOM 4809 C C . THR B 1 301 ? -12.598 14.851 -46.913 1.00 38.66 382 THR A C 1
ATOM 4810 O O . THR B 1 301 ? -11.960 13.908 -47.392 1.00 40.18 382 THR A O 1
ATOM 4814 N N . LEU B 1 302 ? -12.187 16.113 -47.003 1.00 38.56 383 LEU A N 1
ATOM 4815 C CA . LEU B 1 302 ? -10.887 16.502 -47.535 1.00 39.27 383 LEU A CA 1
ATOM 4816 C C . LEU B 1 302 ? -10.089 17.263 -46.484 1.00 45.53 383 LEU A C 1
ATOM 4817 O O . LEU B 1 302 ? -9.440 18.271 -46.775 1.00 43.02 383 LEU A O 1
ATOM 4822 N N . ASP B 1 303 ? -10.139 16.785 -45.243 1.00 48.04 384 ASP A N 1
ATOM 4823 C CA . ASP B 1 303 ? -9.418 17.420 -44.151 1.00 45.43 384 ASP A CA 1
ATOM 4824 C C . ASP B 1 303 ? -7.913 17.304 -44.368 1.00 41.57 384 ASP A C 1
ATOM 4825 O O . ASP B 1 303 ? -7.426 16.380 -45.026 1.00 46.27 384 ASP A O 1
ATOM 4830 N N . LYS B 1 304 ? -7.173 18.266 -43.810 1.00 44.42 385 LYS A N 1
ATOM 4831 C CA . LYS B 1 304 ? -5.721 18.261 -43.953 1.00 46.67 385 LYS A CA 1
ATOM 4832 C C . LYS B 1 304 ? -5.100 17.013 -43.340 1.00 58.38 385 LYS A C 1
ATOM 4833 O O . LYS B 1 304 ? -4.064 16.537 -43.819 1.00 58.53 385 LYS A O 1
ATOM 4839 N N . GLU B 1 305 ? -5.709 16.470 -42.289 1.00 50.54 386 GLU A N 1
ATOM 4840 C CA . GLU B 1 305 ? -5.237 15.240 -41.671 1.00 49.96 386 GLU A CA 1
ATOM 4841 C C . GLU B 1 305 ? -5.872 14.045 -42.371 1.00 48.73 386 GLU A C 1
ATOM 4842 O O . GLU B 1 305 ? -7.095 13.995 -42.538 1.00 44.98 386 GLU A O 1
ATOM 4848 N N . TYR B 1 306 ? -5.036 13.087 -42.778 1.00 50.26 387 TYR A N 1
ATOM 4849 C CA . TYR B 1 306 ? -5.528 11.948 -43.547 1.00 39.22 387 TYR A CA 1
ATOM 4850 C C . TYR B 1 306 ? -6.489 11.094 -42.728 1.00 50.86 387 TYR A C 1
ATOM 4851 O O . TYR B 1 306 ? -7.528 10.656 -43.238 1.00 51.05 387 TYR A O 1
ATOM 4860 N N . ASP B 1 307 ? -6.160 10.844 -41.458 1.00 48.28 388 ASP A N 1
ATOM 4861 C CA . ASP B 1 307 ? -7.010 10.000 -40.624 1.00 49.50 388 ASP A CA 1
ATOM 4862 C C . ASP B 1 307 ? -8.377 10.629 -40.385 1.00 38.49 388 ASP A C 1
ATOM 4863 O O . ASP B 1 307 ? -9.378 9.910 -40.284 1.00 43.74 388 ASP A O 1
ATOM 4868 N N . VAL B 1 308 ? -8.440 11.958 -40.286 1.00 39.15 389 VAL A N 1
ATOM 4869 C CA . VAL B 1 308 ? -9.721 12.626 -40.082 1.00 37.47 389 VAL A CA 1
ATOM 4870 C C . VAL B 1 308 ? -10.578 12.538 -41.340 1.00 40.07 389 VAL A C 1
ATOM 4871 O O . VAL B 1 308 ? -11.793 12.325 -41.267 1.00 38.48 389 VAL A O 1
ATOM 4875 N N . ALA B 1 309 ? -9.961 12.699 -42.512 1.00 41.33 390 ALA A N 1
ATOM 4876 C CA . ALA B 1 309 ? -10.725 12.668 -43.755 1.00 37.20 390 ALA A CA 1
ATOM 4877 C C . ALA B 1 309 ? -11.314 11.286 -44.009 1.00 32.60 390 ALA A C 1
ATOM 4878 O O . ALA B 1 309 ? -12.431 11.164 -44.527 1.00 38.11 390 ALA A O 1
ATOM 4880 N N . VAL B 1 310 ? -10.580 10.234 -43.644 1.00 37.85 391 VAL A N 1
ATOM 4881 C CA . VAL B 1 310 ? -11.085 8.873 -43.821 1.00 42.91 391 VAL A CA 1
ATOM 4882 C C . VAL B 1 310 ? -12.342 8.659 -42.988 1.00 43.83 391 VAL A C 1
ATOM 4883 O O . VAL B 1 310 ? -13.346 8.117 -43.471 1.00 37.23 391 VAL A O 1
ATOM 4887 N N . GLU B 1 311 ? -12.312 9.084 -41.723 1.00 43.63 392 GLU A N 1
ATOM 4888 C CA . GLU B 1 311 ? -13.482 8.925 -40.867 1.00 44.22 392 GLU A CA 1
ATOM 4889 C C . GLU B 1 311 ? -14.624 9.837 -41.297 1.00 38.28 392 GLU A C 1
ATOM 4890 O O . GLU B 1 311 ? -15.797 9.481 -41.130 1.00 36.72 392 GLU A O 1
ATOM 4896 N N . ALA B 1 312 ? -14.307 11.010 -41.850 1.00 39.26 393 ALA A N 1
ATOM 4897 C CA . ALA B 1 312 ? -15.353 11.882 -42.373 1.00 32.92 393 ALA A CA 1
ATOM 4898 C C . ALA B 1 312 ? -16.042 11.251 -43.575 1.00 39.21 393 ALA A C 1
ATOM 4899 O O . ALA B 1 312 ? -17.269 11.331 -43.708 1.00 36.35 393 ALA A O 1
ATOM 4901 N N . ILE B 1 313 ? -15.267 10.619 -44.459 1.00 42.06 394 ILE A N 1
ATOM 4902 C CA . ILE B 1 313 ? -15.848 9.909 -45.596 1.00 42.81 394 ILE A CA 1
ATOM 4903 C C . ILE B 1 313 ? -16.738 8.776 -45.110 1.00 40.24 394 ILE A C 1
ATOM 4904 O O . ILE B 1 313 ? -17.870 8.605 -45.577 1.00 37.17 394 ILE A O 1
ATOM 4909 N N . ARG B 1 314 ? -16.239 7.981 -44.161 1.00 41.85 395 ARG A N 1
ATOM 4910 C CA . ARG B 1 314 ? -17.042 6.895 -43.612 1.00 34.31 395 ARG A CA 1
ATOM 4911 C C . ARG B 1 314 ? -18.317 7.419 -42.963 1.00 38.53 395 ARG A C 1
ATOM 4912 O O . ARG B 1 314 ? -19.357 6.751 -43.003 1.00 43.24 395 ARG A O 1
ATOM 4920 N N . LEU B 1 315 ? -18.265 8.622 -42.385 1.00 45.24 396 LEU A N 1
ATOM 4921 C CA . LEU B 1 315 ? -19.459 9.203 -41.779 1.00 39.78 396 LEU A CA 1
ATOM 4922 C C . LEU B 1 315 ? -20.472 9.619 -42.837 1.00 34.17 396 LEU A C 1
ATOM 4923 O O . LEU B 1 315 ? -21.683 9.451 -42.648 1.00 36.95 396 LEU A O 1
ATOM 4928 N N . VAL B 1 316 ? -19.996 10.165 -43.957 1.00 40.84 397 VAL A N 1
ATOM 4929 C CA . VAL B 1 316 ? -20.905 10.686 -44.971 1.00 34.76 397 VAL A CA 1
ATOM 4930 C C . VAL B 1 316 ? -21.679 9.552 -45.630 1.00 35.40 397 VAL A C 1
ATOM 4931 O O . VAL B 1 316 ? -22.890 9.663 -45.859 1.00 37.08 397 VAL A O 1
ATOM 4935 N N . THR B 1 317 ? -21.008 8.435 -45.928 1.00 37.78 398 THR A N 1
ATOM 4936 C CA . THR B 1 317 ? -21.724 7.301 -46.504 1.00 43.84 398 THR A CA 1
ATOM 4937 C C . THR B 1 317 ? -22.718 6.713 -45.509 1.00 39.62 398 THR A C 1
ATOM 4938 O O . THR B 1 317 ? -23.772 6.211 -45.915 1.00 47.47 398 THR A O 1
ATOM 4942 N N . LEU B 1 318 ? -22.420 6.790 -44.209 1.00 49.28 399 LEU A N 1
ATOM 4943 C CA . LEU B 1 318 ? -23.402 6.386 -43.207 1.00 46.07 399 LEU A CA 1
ATOM 4944 C C . LEU B 1 318 ? -24.633 7.281 -43.258 1.00 37.78 399 LEU A C 1
ATOM 4945 O O . LEU B 1 318 ? -25.769 6.799 -43.170 1.00 45.75 399 LEU A O 1
ATOM 4950 N N . ILE B 1 319 ? -24.425 8.590 -43.400 1.00 37.58 400 ILE A N 1
ATOM 4951 C CA . ILE B 1 319 ? -25.544 9.516 -43.531 1.00 37.13 400 ILE A CA 1
ATOM 4952 C C . ILE B 1 319 ? -26.313 9.240 -44.817 1.00 50.99 400 ILE A C 1
ATOM 4953 O O . ILE B 1 319 ? -27.549 9.286 -44.841 1.00 57.36 400 ILE A O 1
ATOM 4958 N N . LEU B 1 320 ? -25.598 8.937 -45.902 1.00 42.19 401 LEU A N 1
ATOM 4959 C CA . LEU B 1 320 ? -26.258 8.707 -47.183 1.00 44.35 401 LEU A CA 1
ATOM 4960 C C . LEU B 1 320 ? -27.062 7.412 -47.170 1.00 51.51 401 LEU A C 1
ATOM 4961 O O . LEU B 1 320 ? -28.208 7.383 -47.634 1.00 60.76 401 LEU A O 1
ATOM 4966 N N . HIS B 1 321 ? -26.482 6.332 -46.638 1.00 53.43 402 HIS A N 1
ATOM 4967 C CA . HIS B 1 321 ? -27.164 5.043 -46.634 1.00 55.70 402 HIS A CA 1
ATOM 4968 C C . HIS B 1 321 ? -28.409 5.040 -45.757 1.00 64.64 402 HIS A C 1
ATOM 4969 O O . HIS B 1 321 ? -29.289 4.196 -45.957 1.00 68.77 402 HIS A O 1
ATOM 4976 N N . GLY B 1 322 ? -28.506 5.960 -44.796 1.00 62.94 403 GLY A N 1
ATOM 4977 C CA . GLY B 1 322 ? -29.658 5.988 -43.912 1.00 67.67 403 GLY A CA 1
ATOM 4978 C C . GLY B 1 322 ? -30.943 6.431 -44.578 1.00 73.96 403 GLY A C 1
ATOM 4979 O O . GLY B 1 322 ? -32.027 6.111 -44.080 1.00 87.19 403 GLY A O 1
ATOM 4980 N N . SER B 1 323 ? -30.851 7.158 -45.686 1.00 78.12 404 SER A N 1
ATOM 4981 C CA . SER B 1 323 ? -32.041 7.618 -46.394 1.00 65.58 404 SER A CA 1
ATOM 4982 C C . SER B 1 323 ? -32.625 6.509 -47.263 1.00 75.78 404 SER A C 1
ATOM 4983 O O . SER B 1 323 ? -31.953 5.982 -48.150 1.00 76.12 404 SER A O 1
ATOM 4986 N N . GLY C 1 4 ? -3.945 0.477 16.127 1.00 79.19 85 GLY B N 1
ATOM 4987 C CA . GLY C 1 4 ? -3.108 -0.638 16.528 1.00 73.18 85 GLY B CA 1
ATOM 4988 C C . GLY C 1 4 ? -3.902 -1.842 16.994 1.00 64.41 85 GLY B C 1
ATOM 4989 O O . GLY C 1 4 ? -5.123 -1.886 16.849 1.00 62.00 85 GLY B O 1
ATOM 4990 N N . THR C 1 5 ? -3.204 -2.825 17.558 1.00 62.72 86 THR B N 1
ATOM 4991 C CA . THR C 1 5 ? -3.862 -4.025 18.048 1.00 52.21 86 THR B CA 1
ATOM 4992 C C . THR C 1 5 ? -4.684 -3.709 19.297 1.00 47.71 86 THR B C 1
ATOM 4993 O O . THR C 1 5 ? -4.557 -2.645 19.910 1.00 51.39 86 THR B O 1
ATOM 4997 N N . LEU C 1 6 ? -5.544 -4.660 19.670 1.00 46.53 87 LEU B N 1
ATOM 4998 C CA . LEU C 1 6 ? -6.350 -4.496 20.876 1.00 42.07 87 LEU B CA 1
ATOM 4999 C C . LEU C 1 6 ? -5.471 -4.368 22.114 1.00 41.41 87 LEU B C 1
ATOM 5000 O O . LEU C 1 6 ? -5.782 -3.597 23.028 1.00 40.28 87 LEU B O 1
ATOM 5005 N N . PHE C 1 7 ? -4.364 -5.114 22.157 1.00 39.78 88 PHE B N 1
ATOM 5006 C CA . PHE C 1 7 ? -3.486 -5.075 23.322 1.00 39.48 88 PHE B CA 1
ATOM 5007 C C . PHE C 1 7 ? -2.857 -3.698 23.500 1.00 46.57 88 PHE B C 1
ATOM 5008 O O . PHE C 1 7 ? -2.755 -3.198 24.626 1.00 42.90 88 PHE B O 1
ATOM 5016 N N . GLU C 1 8 ? -2.435 -3.069 22.401 1.00 44.50 89 GLU B N 1
ATOM 5017 C CA . GLU C 1 8 ? -1.794 -1.762 22.501 1.00 53.74 89 GLU B CA 1
ATOM 5018 C C . GLU C 1 8 ? -2.783 -0.678 22.914 1.00 54.82 89 GLU B C 1
ATOM 5019 O O . GLU C 1 8 ? -2.415 0.249 23.645 1.00 53.10 89 GLU B O 1
ATOM 5025 N N . VAL C 1 9 ? -4.034 -0.777 22.465 1.00 51.74 90 VAL B N 1
ATOM 5026 C CA . VAL C 1 9 ? -5.029 0.235 22.808 1.00 51.86 90 VAL B CA 1
ATOM 5027 C C . VAL C 1 9 ? -5.526 0.045 24.236 1.00 51.59 90 VAL B C 1
ATOM 5028 O O . VAL C 1 9 ? -5.784 1.021 24.949 1.00 61.03 90 VAL B O 1
ATOM 5032 N N . VAL C 1 10 ? -5.668 -1.205 24.681 1.00 47.75 91 VAL B N 1
ATOM 5033 C CA . VAL C 1 10 ? -6.099 -1.452 26.053 1.00 41.38 91 VAL B CA 1
ATOM 5034 C C . VAL C 1 10 ? -5.002 -1.062 27.037 1.00 53.99 91 VAL B C 1
ATOM 5035 O O . VAL C 1 10 ? -5.277 -0.501 28.105 1.00 50.85 91 VAL B O 1
ATOM 5039 N N . LYS C 1 11 ? -3.742 -1.339 26.692 1.00 52.97 92 LYS B N 1
ATOM 5040 C CA . LYS C 1 11 ? -2.634 -0.940 27.556 1.00 56.98 92 LYS B CA 1
ATOM 5041 C C . LYS C 1 11 ? -2.534 0.577 27.656 1.00 59.23 92 LYS B C 1
ATOM 5042 O O . LYS C 1 11 ? -2.231 1.119 28.725 1.00 67.13 92 LYS B O 1
ATOM 5048 N N . LEU C 1 12 ? -2.792 1.279 26.552 1.00 60.89 93 LEU B N 1
ATOM 5049 C CA . LEU C 1 12 ? -2.769 2.740 26.523 1.00 64.70 93 LEU B CA 1
ATOM 5050 C C . LEU C 1 12 ? -4.208 3.241 26.626 1.00 69.70 93 LEU B C 1
ATOM 5051 O O . LEU C 1 12 ? -4.864 3.556 25.634 1.00 73.68 93 LEU B O 1
ATOM 5056 N N . GLY C 1 13 ? -4.699 3.311 27.861 1.00 65.56 94 GLY B N 1
ATOM 5057 C CA . GLY C 1 13 ? -6.057 3.756 28.106 1.00 63.54 94 GLY B CA 1
ATOM 5058 C C . GLY C 1 13 ? -6.284 5.213 27.759 1.00 48.92 94 GLY B C 1
ATOM 5059 O O . GLY C 1 13 ? -6.322 6.071 28.646 1.00 70.84 94 GLY B O 1
ATOM 5060 N N . LYS C 1 14 ? -6.442 5.504 26.471 1.00 57.58 95 LYS B N 1
ATOM 5061 C CA . LYS C 1 14 ? -6.650 6.864 25.991 1.00 54.51 95 LYS B CA 1
ATOM 5062 C C . LYS C 1 14 ? -8.117 7.044 25.619 1.00 53.67 95 LYS B C 1
ATOM 5063 O O . LYS C 1 14 ? -8.631 6.338 24.744 1.00 40.52 95 LYS B O 1
ATOM 5069 N N . SER C 1 15 ? -8.783 7.986 26.281 1.00 48.83 96 SER B N 1
ATOM 5070 C CA . SER C 1 15 ? -10.206 8.208 26.082 1.00 46.77 96 SER B CA 1
ATOM 5071 C C . SER C 1 15 ? -10.456 8.945 24.767 1.00 51.80 96 SER B C 1
ATOM 5072 O O . SER C 1 15 ? -9.531 9.323 24.043 1.00 49.40 96 SER B O 1
ATOM 5075 N N . ALA C 1 16 ? -11.739 9.153 24.457 1.00 44.50 97 ALA B N 1
ATOM 5076 C CA . ALA C 1 16 ? -12.099 9.863 23.234 1.00 45.79 97 ALA B CA 1
ATOM 5077 C C . ALA C 1 16 ? -11.716 11.334 23.316 1.00 50.66 97 ALA B C 1
ATOM 5078 O O . ALA C 1 16 ? -11.307 11.932 22.313 1.00 46.19 97 ALA B O 1
ATOM 5080 N N . MET C 1 17 ? -11.842 11.938 24.500 1.00 43.14 98 MET B N 1
ATOM 5081 C CA . MET C 1 17 ? -11.453 13.336 24.653 1.00 50.19 98 MET B CA 1
ATOM 5082 C C . MET C 1 17 ? -9.938 13.490 24.654 1.00 42.22 98 MET B C 1
ATOM 5083 O O . MET C 1 17 ? -9.409 14.470 24.118 1.00 42.31 98 MET B O 1
ATOM 5088 N N . GLN C 1 18 ? -9.221 12.532 25.247 1.00 41.81 99 GLN B N 1
ATOM 5089 C CA . GLN C 1 18 ? -7.764 12.561 25.176 1.00 40.66 99 GLN B CA 1
ATOM 5090 C C . GLN C 1 18 ? -7.276 12.390 23.744 1.00 45.84 99 GLN B C 1
ATOM 5091 O O . GLN C 1 18 ? -6.249 12.965 23.366 1.00 48.40 99 GLN B O 1
ATOM 5097 N N . SER C 1 19 ? -7.999 11.614 22.934 1.00 44.88 100 SER B N 1
ATOM 5098 C CA . SER C 1 19 ? -7.619 11.454 21.535 1.00 44.88 100 SER B CA 1
ATOM 5099 C C . SER C 1 19 ? -7.937 12.707 20.730 1.00 38.60 100 SER B C 1
ATOM 5100 O O . SER C 1 19 ? -7.133 13.132 19.892 1.00 43.86 100 SER B O 1
ATOM 5103 N N . VAL C 1 20 ? -9.101 13.317 20.971 1.00 42.23 101 VAL B N 1
ATOM 5104 C CA . VAL C 1 20 ? -9.475 14.506 20.216 1.00 48.04 101 VAL B CA 1
ATOM 5105 C C . VAL C 1 20 ? -8.640 15.712 20.630 1.00 37.48 101 VAL B C 1
ATOM 5106 O O . VAL C 1 20 ? -8.501 16.661 19.849 1.00 45.45 101 VAL B O 1
ATOM 5110 N N . VAL C 1 21 ? -8.069 15.699 21.837 1.00 34.74 102 VAL B N 1
ATOM 5111 C CA . VAL C 1 21 ? -7.118 16.741 22.211 1.00 36.05 102 VAL B CA 1
ATOM 5112 C C . VAL C 1 21 ? -5.809 16.553 21.457 1.00 40.42 102 VAL B C 1
ATOM 5113 O O . VAL C 1 21 ? -5.211 17.521 20.971 1.00 39.49 102 VAL B O 1
ATOM 5117 N N . ASP C 1 22 ? -5.347 15.305 21.336 1.00 39.25 103 ASP B N 1
ATOM 5118 C CA . ASP C 1 22 ? -4.174 15.029 20.514 1.00 38.81 103 ASP B CA 1
ATOM 5119 C C . ASP C 1 22 ? -4.407 15.447 19.068 1.00 36.26 103 ASP B C 1
ATOM 5120 O O . ASP C 1 22 ? -3.514 16.013 18.426 1.00 40.26 103 ASP B O 1
ATOM 5125 N N . ASP C 1 23 ? -5.604 15.181 18.539 1.00 38.83 104 ASP B N 1
ATOM 5126 C CA . ASP C 1 23 ? -5.908 15.578 17.168 1.00 39.25 104 ASP B CA 1
ATOM 5127 C C . ASP C 1 23 ? -5.992 17.094 17.038 1.00 38.27 104 ASP B C 1
ATOM 5128 O O . ASP C 1 23 ? -5.557 17.660 16.028 1.00 37.91 104 ASP B O 1
ATOM 5133 N N . TRP C 1 24 ? -6.548 17.769 18.048 1.00 41.08 105 TRP B N 1
ATOM 5134 C CA . TRP C 1 24 ? -6.625 19.226 18.002 1.00 38.45 105 TRP B CA 1
ATOM 5135 C C . TRP C 1 24 ? -5.239 19.853 18.088 1.00 31.12 105 TRP B C 1
ATOM 5136 O O . TRP C 1 24 ? -4.953 20.837 17.396 1.00 38.19 105 TRP B O 1
ATOM 5147 N N . ILE C 1 25 ? -4.369 19.300 18.936 1.00 32.16 106 ILE B N 1
ATOM 5148 C CA . ILE C 1 25 ? -2.998 19.795 19.025 1.00 37.11 106 ILE B CA 1
ATOM 5149 C C . ILE C 1 25 ? -2.267 19.568 17.709 1.00 35.17 106 ILE B C 1
ATOM 5150 O O . ILE C 1 25 ? -1.499 20.423 17.251 1.00 38.52 106 ILE B O 1
ATOM 5155 N N . GLU C 1 26 ? -2.499 18.414 17.078 1.00 39.88 107 GLU B N 1
ATOM 5156 C CA . GLU C 1 26 ? -1.942 18.173 15.751 1.00 42.07 107 GLU B CA 1
ATOM 5157 C C . GLU C 1 26 ? -2.461 19.194 14.746 1.00 42.55 107 GLU B C 1
ATOM 5158 O O . GLU C 1 26 ? -1.698 19.704 13.917 1.00 45.58 107 GLU B O 1
ATOM 5164 N N . SER C 1 27 ? -3.757 19.507 14.808 1.00 37.82 108 SER B N 1
ATOM 5165 C CA . SER C 1 27 ? -4.316 20.516 13.915 1.00 31.58 108 SER B CA 1
ATOM 5166 C C . SER C 1 27 ? -3.773 21.904 14.226 1.00 40.00 108 SER B C 1
ATOM 5167 O O . SER C 1 27 ? -3.615 22.724 13.314 1.00 38.10 108 SER B O 1
ATOM 5170 N N . TYR C 1 28 ? -3.482 22.184 15.499 1.00 38.63 109 TYR B N 1
ATOM 5171 C CA . TYR C 1 28 ? -2.943 23.489 15.867 1.00 36.22 109 TYR B CA 1
ATOM 5172 C C . TYR C 1 28 ? -1.554 23.703 15.281 1.00 33.05 109 TYR B C 1
ATOM 5173 O O . TYR C 1 28 ? -1.211 24.826 14.894 1.00 40.00 109 TYR B O 1
ATOM 5182 N N . LYS C 1 29 ? -0.749 22.642 15.201 1.00 35.52 110 LYS B N 1
ATOM 5183 C CA . LYS C 1 29 ? 0.576 22.745 14.606 1.00 42.59 110 LYS B CA 1
ATOM 5184 C C . LYS C 1 29 ? 0.517 22.926 13.095 1.00 42.92 110 LYS B C 1
ATOM 5185 O O . LYS C 1 29 ? 1.461 23.469 12.511 1.00 45.66 110 LYS B O 1
ATOM 5191 N N . GLN C 1 30 ? -0.565 22.485 12.451 1.00 43.35 111 GLN B N 1
ATOM 5192 C CA . GLN C 1 30 ? -0.693 22.649 11.007 1.00 40.92 111 GLN B CA 1
ATOM 5193 C C . GLN C 1 30 ? -1.250 24.023 10.655 1.00 51.15 111 GLN B C 1
ATOM 5194 O O . GLN C 1 30 ? -0.647 24.765 9.871 1.00 54.95 111 GLN B O 1
ATOM 5200 N N . ASP C 1 31 ? -2.401 24.376 11.224 1.00 43.28 112 ASP B N 1
ATOM 5201 C CA . ASP C 1 31 ? -3.018 25.682 11.007 1.00 45.04 112 ASP B CA 1
ATOM 5202 C C . ASP C 1 31 ? -3.567 26.161 12.343 1.00 42.06 112 ASP B C 1
ATOM 5203 O O . ASP C 1 31 ? -4.528 25.586 12.864 1.00 40.15 112 ASP B O 1
ATOM 5208 N N . ARG C 1 32 ? -2.956 27.213 12.894 1.00 43.40 113 ARG B N 1
ATOM 5209 C CA . ARG C 1 32 ? -3.364 27.705 14.206 1.00 50.79 113 ARG B CA 1
ATOM 5210 C C . ARG C 1 32 ? -4.748 28.341 14.172 1.00 51.55 113 ARG B C 1
ATOM 5211 O O . ARG C 1 32 ? -5.502 28.225 15.144 1.00 39.17 113 ARG B O 1
ATOM 5219 N N . ASP C 1 33 ? -5.104 29.008 13.071 1.00 40.32 114 ASP B N 1
ATOM 5220 C CA . ASP C 1 33 ? -6.398 29.681 13.008 1.00 43.69 114 ASP B CA 1
ATOM 5221 C C . ASP C 1 33 ? -7.539 28.684 12.850 1.00 44.41 114 ASP B C 1
ATOM 5222 O O . ASP C 1 33 ? -8.629 28.889 13.397 1.00 40.94 114 ASP B O 1
ATOM 5227 N N . ILE C 1 34 ? -7.311 27.601 12.104 1.00 36.78 115 ILE B N 1
ATOM 5228 C CA . ILE C 1 34 ? -8.351 26.591 11.931 1.00 38.95 115 ILE B CA 1
ATOM 5229 C C . ILE C 1 34 ? -8.630 25.879 13.249 1.00 35.15 115 ILE B C 1
ATOM 5230 O O . ILE C 1 34 ? -9.791 25.661 13.619 1.00 34.95 115 ILE B O 1
ATOM 5235 N N . ALA C 1 35 ? -7.577 25.513 13.983 1.00 32.63 116 ALA B N 1
ATOM 5236 C CA . ALA C 1 35 ? -7.768 24.813 15.249 1.00 39.50 116 ALA B CA 1
ATOM 5237 C C . ALA C 1 35 ? -8.410 25.716 16.295 1.00 31.29 116 ALA B C 1
ATOM 5238 O O . ALA C 1 35 ? -9.265 25.268 17.068 1.00 32.76 116 ALA B O 1
ATOM 5240 N N . LEU C 1 36 ? -8.009 26.989 16.340 1.00 33.58 117 LEU B N 1
ATOM 5241 C CA . LEU C 1 36 ? -8.631 27.913 17.282 1.00 36.25 117 LEU B CA 1
ATOM 5242 C C . LEU C 1 36 ? -10.098 28.138 16.944 1.00 36.15 117 LEU B C 1
ATOM 5243 O O . LEU C 1 36 ? -10.935 28.258 17.845 1.00 32.59 117 LEU B O 1
ATOM 5248 N N . LEU C 1 37 ? -10.431 28.192 15.651 1.00 32.96 118 LEU B N 1
ATOM 5249 C CA . LEU C 1 37 ? -11.832 28.308 15.259 1.00 36.27 118 LEU B CA 1
ATOM 5250 C C . LEU C 1 37 ? -12.636 27.107 15.739 1.00 36.59 118 LEU B C 1
ATOM 5251 O O . LEU C 1 37 ? -13.765 27.257 16.221 1.00 35.60 118 LEU B O 1
ATOM 5256 N N . ASP C 1 38 ? -12.070 25.903 15.610 1.00 29.18 119 ASP B N 1
ATOM 5257 C CA . ASP C 1 38 ? -12.729 24.715 16.141 1.00 33.25 119 ASP B CA 1
ATOM 5258 C C . ASP C 1 38 ? -12.910 24.817 17.649 1.00 29.94 119 ASP B C 1
ATOM 5259 O O . ASP C 1 38 ? -13.919 24.355 18.195 1.00 33.55 119 ASP B O 1
ATOM 5264 N N . LEU C 1 39 ? -11.943 25.425 18.340 1.00 33.53 120 LEU B N 1
ATOM 5265 C CA . LEU C 1 39 ? -12.048 25.571 19.787 1.00 33.18 120 LEU B CA 1
ATOM 5266 C C . LEU C 1 39 ? -13.052 26.655 20.161 1.00 36.68 120 LEU B C 1
ATOM 5267 O O . LEU C 1 39 ? -13.781 26.517 21.150 1.00 37.55 120 LEU B O 1
ATOM 5272 N N . ILE C 1 40 ? -13.105 27.738 19.383 1.00 36.12 121 ILE B N 1
ATOM 5273 C CA . ILE C 1 40 ? -14.090 28.786 19.634 1.00 35.79 121 ILE B CA 1
ATOM 5274 C C . ILE C 1 40 ? -15.500 28.249 19.418 1.00 41.38 121 ILE B C 1
ATOM 5275 O O . ILE C 1 40 ? -16.391 28.446 20.252 1.00 40.34 121 ILE B O 1
ATOM 5280 N N . ASN C 1 41 ? -15.721 27.558 18.297 1.00 43.57 122 ASN B N 1
ATOM 5281 C CA . ASN C 1 41 ? -17.029 26.969 18.035 1.00 41.15 122 ASN B CA 1
ATOM 5282 C C . ASN C 1 41 ? -17.391 25.904 19.059 1.00 35.73 122 ASN B C 1
ATOM 5283 O O . ASN C 1 41 ? -18.580 25.649 19.278 1.00 46.74 122 ASN B O 1
ATOM 5288 N N . PHE C 1 42 ? -16.396 25.282 19.694 1.00 39.39 123 PHE B N 1
ATOM 5289 C CA . PHE C 1 42 ? -16.681 24.318 20.751 1.00 40.40 123 PHE B CA 1
ATOM 5290 C C . PHE C 1 42 ? -17.354 24.993 21.941 1.00 39.47 123 PHE B C 1
ATOM 5291 O O . PHE C 1 42 ? -18.403 24.541 22.414 1.00 38.67 123 PHE B O 1
ATOM 5299 N N . PHE C 1 43 ? -16.760 26.080 22.442 1.00 38.86 124 PHE B N 1
ATOM 5300 C CA . PHE C 1 43 ? -17.357 26.789 23.569 1.00 42.16 124 PHE B CA 1
ATOM 5301 C C . PHE C 1 43 ? -18.691 27.419 23.194 1.00 40.94 124 PHE B C 1
ATOM 5302 O O . PHE C 1 43 ? -19.585 27.525 24.041 1.00 50.04 124 PHE B O 1
ATOM 5310 N N . ILE C 1 44 ? -18.844 27.840 21.938 1.00 42.06 125 ILE B N 1
ATOM 5311 C CA . ILE C 1 44 ? -20.104 28.432 21.502 1.00 44.54 125 ILE B CA 1
ATOM 5312 C C . ILE C 1 44 ? -21.195 27.370 21.431 1.00 48.72 125 ILE B C 1
ATOM 5313 O O . ILE C 1 44 ? -22.345 27.615 21.817 1.00 49.16 125 ILE B O 1
ATOM 5318 N N . GLN C 1 45 ? -20.855 26.171 20.948 1.00 45.93 126 GLN B N 1
ATOM 5319 C CA . GLN C 1 45 ? -21.829 25.083 20.926 1.00 42.15 126 GLN B CA 1
ATOM 5320 C C . GLN C 1 45 ? -22.153 24.599 22.334 1.00 39.92 126 GLN B C 1
ATOM 5321 O O . GLN C 1 45 ? -23.301 24.240 22.623 1.00 43.94 126 GLN B O 1
ATOM 5327 N N . CYS C 1 46 ? -21.159 24.574 23.225 1.00 43.08 127 CYS B N 1
ATOM 5328 C CA . CYS C 1 46 ? -21.420 24.162 24.601 1.00 44.21 127 CYS B CA 1
ATOM 5329 C C . CYS C 1 46 ? -22.367 25.123 25.304 1.00 44.98 127 CYS B C 1
ATOM 5330 O O . CYS C 1 46 ? -23.070 24.727 26.241 1.00 45.43 127 CYS B O 1
ATOM 5333 N N . SER C 1 47 ? -22.408 26.379 24.864 1.00 44.20 128 SER B N 1
ATOM 5334 C CA . SER C 1 47 ? -23.314 27.367 25.432 1.00 50.84 128 SER B CA 1
ATOM 5335 C C . SER C 1 47 ? -24.740 27.236 24.914 1.00 60.92 128 SER B C 1
ATOM 5336 O O . SER C 1 47 ? -25.628 27.931 25.418 1.00 66.25 128 SER B O 1
ATOM 5339 N N . GLY C 1 48 ? -24.984 26.370 23.932 1.00 57.51 129 GLY B N 1
ATOM 5340 C CA . GLY C 1 48 ? -26.317 26.159 23.410 1.00 54.77 129 GLY B CA 1
ATOM 5341 C C . GLY C 1 48 ? -26.607 26.818 22.080 1.00 60.54 129 GLY B C 1
ATOM 5342 O O . GLY C 1 48 ? -27.724 26.670 21.568 1.00 65.24 129 GLY B O 1
ATOM 5343 N N . CYS C 1 49 ? -25.649 27.542 21.507 1.00 53.47 130 CYS B N 1
ATOM 5344 C CA . CYS C 1 49 ? -25.865 28.171 20.211 1.00 58.47 130 CYS B CA 1
ATOM 5345 C C . CYS C 1 49 ? -25.906 27.120 19.110 1.00 66.39 130 CYS B C 1
ATOM 5346 O O . CYS C 1 49 ? -25.021 26.263 19.020 1.00 57.70 130 CYS B O 1
ATOM 5349 N N . ARG C 1 50 ? -26.938 27.189 18.272 1.00 75.67 131 ARG B N 1
ATOM 5350 C CA . ARG C 1 50 ? -27.051 26.311 17.116 1.00 67.25 131 ARG B CA 1
ATOM 5351 C C . ARG C 1 50 ? -26.247 26.806 15.921 1.00 71.92 131 ARG B C 1
ATOM 5352 O O . ARG C 1 50 ? -26.209 26.120 14.894 1.00 75.79 131 ARG B O 1
ATOM 5354 N N . GLY C 1 51 ? -25.606 27.972 16.030 1.00 70.48 132 GLY B N 1
ATOM 5355 C CA . GLY C 1 51 ? -24.819 28.517 14.946 1.00 67.57 132 GLY B CA 1
ATOM 5356 C C . GLY C 1 51 ? -23.354 28.129 15.037 1.00 73.87 132 GLY B C 1
ATOM 5357 O O . GLY C 1 51 ? -22.919 27.401 15.928 1.00 67.44 132 GLY B O 1
ATOM 5358 N N . THR C 1 52 ? -22.582 28.639 14.080 1.00 65.46 133 THR B N 1
ATOM 5359 C CA . THR C 1 52 ? -21.160 28.346 14.002 1.00 54.03 133 THR B CA 1
ATOM 5360 C C . THR C 1 52 ? -20.446 29.518 13.345 1.00 62.01 133 THR B C 1
ATOM 5361 O O . THR C 1 52 ? -21.001 30.193 12.474 1.00 61.28 133 THR B O 1
ATOM 5365 N N . VAL C 1 53 ? -19.211 29.756 13.777 1.00 52.96 134 VAL B N 1
ATOM 5366 C CA . VAL C 1 53 ? -18.387 30.828 13.229 1.00 52.34 134 VAL B CA 1
ATOM 5367 C C . VAL C 1 53 ? -17.629 30.289 12.023 1.00 58.33 134 VAL B C 1
ATOM 5368 O O . VAL C 1 53 ? -16.912 29.288 12.126 1.00 47.80 134 VAL B O 1
ATOM 5372 N N . ARG C 1 54 ? -17.784 30.953 10.880 1.00 57.84 135 ARG B N 1
ATOM 5373 C CA . ARG C 1 54 ? -17.030 30.588 9.693 1.00 58.24 135 ARG B CA 1
ATOM 5374 C C . ARG C 1 54 ? -15.599 31.108 9.794 1.00 54.02 135 ARG B C 1
ATOM 5375 O O . ARG C 1 54 ? -15.288 31.999 10.589 1.00 59.31 135 ARG B O 1
ATOM 5377 N N . ILE C 1 55 ? -14.719 30.534 8.969 1.00 46.86 136 ILE B N 1
ATOM 5378 C CA . ILE C 1 55 ? -13.306 30.894 9.040 1.00 45.88 136 ILE B CA 1
ATOM 5379 C C . ILE C 1 55 ? -13.087 32.331 8.577 1.00 61.94 136 ILE B C 1
ATOM 5380 O O . ILE C 1 55 ? -12.185 33.018 9.072 1.00 63.37 136 ILE B O 1
ATOM 5385 N N . GLU C 1 56 ? -13.909 32.818 7.644 1.00 58.70 137 GLU B N 1
ATOM 5386 C CA . GLU C 1 56 ? -13.770 34.198 7.190 1.00 64.08 137 GLU B CA 1
ATOM 5387 C C . GLU C 1 56 ? -14.210 35.189 8.260 1.00 64.42 137 GLU B C 1
ATOM 5388 O O . GLU C 1 56 ? -13.706 36.317 8.297 1.00 74.07 137 GLU B O 1
ATOM 5394 N N . MET C 1 57 ? -15.146 34.797 9.129 1.00 68.29 138 MET B N 1
ATOM 5395 C CA . MET C 1 57 ? -15.481 35.631 10.279 1.00 69.46 138 MET B CA 1
ATOM 5396 C C . MET C 1 57 ? -14.317 35.689 11.259 1.00 70.09 138 MET B C 1
ATOM 5397 O O . MET C 1 57 ? -13.934 36.768 11.727 1.00 71.87 138 MET B O 1
ATOM 5402 N N . PHE C 1 58 ? -13.747 34.525 11.582 1.00 63.62 139 PHE B N 1
ATOM 5403 C CA . PHE C 1 58 ? -12.648 34.450 12.538 1.00 59.17 139 PHE B CA 1
ATOM 5404 C C . PHE C 1 58 ? -11.441 35.253 12.075 1.00 61.10 139 PHE B C 1
ATOM 5405 O O . PHE C 1 58 ? -10.699 35.795 12.903 1.00 47.94 139 PHE B O 1
ATOM 5413 N N . ARG C 1 59 ? -11.228 35.340 10.760 1.00 60.64 140 ARG B N 1
ATOM 5414 C CA . ARG C 1 59 ? -10.076 36.046 10.215 1.00 64.37 140 ARG B CA 1
ATOM 5415 C C . ARG C 1 59 ? -10.279 37.554 10.158 1.00 57.74 140 ARG B C 1
ATOM 5416 O O . ARG C 1 59 ? -9.294 38.294 10.060 1.00 62.72 140 ARG B O 1
ATOM 5424 N N . ASN C 1 60 ? -11.526 38.030 10.220 1.00 62.61 141 ASN B N 1
ATOM 5425 C CA . ASN C 1 60 ? -11.806 39.438 9.964 1.00 69.43 141 ASN B CA 1
ATOM 5426 C C . ASN C 1 60 ? -12.700 40.077 11.022 1.00 72.09 141 ASN B C 1
ATOM 5427 O O . ASN C 1 60 ? -13.230 41.166 10.787 1.00 72.37 141 ASN B O 1
ATOM 5432 N N . MET C 1 61 ? -12.885 39.441 12.179 1.00 70.13 142 MET B N 1
ATOM 5433 C CA . MET C 1 61 ? -13.748 40.000 13.212 1.00 66.36 142 MET B CA 1
ATOM 5434 C C . MET C 1 61 ? -13.093 39.862 14.579 1.00 63.14 142 MET B C 1
ATOM 5435 O O . MET C 1 61 ? -12.165 39.073 14.775 1.00 72.50 142 MET B O 1
ATOM 5440 N N . GLN C 1 62 ? -13.591 40.654 15.525 1.00 62.51 143 GLN B N 1
ATOM 5441 C CA . GLN C 1 62 ? -13.145 40.628 16.909 1.00 63.04 143 GLN B CA 1
ATOM 5442 C C . GLN C 1 62 ? -14.079 39.754 17.740 1.00 57.04 143 GLN B C 1
ATOM 5443 O O . GLN C 1 62 ? -15.114 39.280 17.268 1.00 54.19 143 GLN B O 1
ATOM 5449 N N . ASN C 1 63 ? -13.700 39.547 19.003 1.00 59.44 144 ASN B N 1
ATOM 5450 C CA . ASN C 1 63 ? -14.517 38.719 19.885 1.00 56.39 144 ASN B CA 1
ATOM 5451 C C . ASN C 1 63 ? -15.849 39.385 20.201 1.00 52.33 144 ASN B C 1
ATOM 5452 O O . ASN C 1 63 ? -16.880 38.708 20.290 1.00 54.34 144 ASN B O 1
ATOM 5457 N N . ALA C 1 64 ? -15.850 40.710 20.376 1.00 58.20 145 ALA B N 1
ATOM 5458 C CA . ALA C 1 64 ? -17.091 41.409 20.692 1.00 56.57 145 ALA B CA 1
ATOM 5459 C C . ALA C 1 64 ? -18.122 41.244 19.584 1.00 54.52 145 ALA B C 1
ATOM 5460 O O . ALA C 1 64 ? -19.324 41.162 19.861 1.00 56.05 145 ALA B O 1
ATOM 5462 N N . GLU C 1 65 ? -17.673 41.185 18.329 1.00 49.24 146 GLU B N 1
ATOM 5463 C CA . GLU C 1 65 ? -18.592 40.970 17.217 1.00 49.05 146 GLU B CA 1
ATOM 5464 C C . GLU C 1 65 ? -19.017 39.510 17.119 1.00 56.46 146 GLU B C 1
ATOM 5465 O O . GLU C 1 65 ? -20.165 39.219 16.763 1.00 48.40 146 GLU B O 1
ATOM 5471 N N . ILE C 1 66 ? -18.109 38.580 17.428 1.00 50.24 147 ILE B N 1
ATOM 5472 C CA . ILE C 1 66 ? -18.468 37.164 17.427 1.00 50.85 147 ILE B CA 1
ATOM 5473 C C . ILE C 1 66 ? -19.524 36.885 18.488 1.00 45.41 147 ILE B C 1
ATOM 5474 O O . ILE C 1 66 ? -20.499 36.163 18.243 1.00 55.27 147 ILE B O 1
ATOM 5479 N N . ILE C 1 67 ? -19.354 37.461 19.679 1.00 50.09 148 ILE B N 1
ATOM 5480 C CA . ILE C 1 67 ? -20.321 37.252 20.752 1.00 53.92 148 ILE B CA 1
ATOM 5481 C C . ILE C 1 67 ? -21.639 37.943 20.427 1.00 54.68 148 ILE B C 1
ATOM 5482 O O . ILE C 1 67 ? -22.719 37.429 20.744 1.00 60.18 148 ILE B O 1
ATOM 5487 N N . ARG C 1 68 ? -21.577 39.112 19.783 1.00 53.74 149 ARG B N 1
ATOM 5488 C CA . ARG C 1 68 ? -22.801 39.815 19.413 1.00 58.10 149 ARG B CA 1
ATOM 5489 C C . ARG C 1 68 ? -23.634 38.996 18.436 1.00 48.99 149 ARG B C 1
ATOM 5490 O O . ARG C 1 68 ? -24.865 38.958 18.537 1.00 50.00 149 ARG B O 1
ATOM 5498 N N . LYS C 1 69 ? -22.977 38.327 17.485 1.00 48.26 150 LYS B N 1
ATOM 5499 C CA . LYS C 1 69 ? -23.705 37.529 16.504 1.00 53.98 150 LYS B CA 1
ATOM 5500 C C . LYS C 1 69 ? -24.354 36.314 17.154 1.00 62.06 150 LYS B C 1
ATOM 5501 O O . LYS C 1 69 ? -25.526 36.013 16.900 1.00 64.93 150 LYS B O 1
ATOM 5507 N N . MET C 1 70 ? -23.607 35.601 18.000 1.00 65.24 151 MET B N 1
ATOM 5508 C CA . MET C 1 70 ? -24.166 34.436 18.673 1.00 58.38 151 MET B CA 1
ATOM 5509 C C . MET C 1 70 ? -25.218 34.814 19.707 1.00 58.24 151 MET B C 1
ATOM 5510 O O . MET C 1 70 ? -26.062 33.979 20.047 1.00 60.48 151 MET B O 1
ATOM 5515 N N . THR C 1 71 ? -25.189 36.051 20.209 1.00 55.08 152 THR B N 1
ATOM 5516 C CA . THR C 1 71 ? -26.220 36.494 21.140 1.00 56.10 152 THR B CA 1
ATOM 5517 C C . THR C 1 71 ? -27.578 36.607 20.457 1.00 67.04 152 THR B C 1
ATOM 5518 O O . THR C 1 71 ? -28.615 36.426 21.105 1.00 66.30 152 THR B O 1
ATOM 5522 N N . GLU C 1 72 ? -27.592 36.887 19.151 1.00 68.88 153 GLU B N 1
ATOM 5523 C CA . GLU C 1 72 ? -28.848 37.007 18.419 1.00 70.15 153 GLU B CA 1
ATOM 5524 C C . GLU C 1 72 ? -29.614 35.692 18.352 1.00 67.51 153 GLU B C 1
ATOM 5525 O O . GLU C 1 72 ? -30.819 35.706 18.078 1.00 71.54 153 GLU B O 1
ATOM 5531 N N . GLU C 1 73 ? -28.948 34.561 18.593 1.00 68.04 154 GLU B N 1
ATOM 5532 C CA . GLU C 1 73 ? -29.634 33.275 18.624 1.00 67.25 154 GLU B CA 1
ATOM 5533 C C . GLU C 1 73 ? -30.455 33.074 19.890 1.00 72.57 154 GLU B C 1
ATOM 5534 O O . GLU C 1 73 ? -31.190 32.084 19.979 1.00 74.23 154 GLU B O 1
ATOM 5540 N N . PHE C 1 74 ? -30.350 33.975 20.862 1.00 71.04 155 PHE B N 1
ATOM 5541 C CA . PHE C 1 74 ? -31.141 33.887 22.084 1.00 69.74 155 PHE B CA 1
ATOM 5542 C C . PHE C 1 74 ? -32.151 35.027 22.158 1.00 66.33 155 PHE B C 1
ATOM 5543 O O . PHE C 1 74 ? -33.030 35.036 23.019 1.00 67.34 155 PHE B O 1
ATOM 5551 N N . GLY C 1 79 ? -34.035 28.494 25.476 1.00 73.58 160 GLY B N 1
ATOM 5552 C CA . GLY C 1 79 ? -34.205 28.525 26.917 1.00 77.39 160 GLY B CA 1
ATOM 5553 C C . GLY C 1 79 ? -33.134 27.756 27.666 1.00 78.37 160 GLY B C 1
ATOM 5554 O O . GLY C 1 79 ? -32.311 28.344 28.368 1.00 81.17 160 GLY B O 1
ATOM 5555 N N . ASP C 1 80 ? -33.145 26.435 27.515 1.00 74.19 161 ASP B N 1
ATOM 5556 C CA . ASP C 1 80 ? -32.168 25.590 28.181 1.00 72.37 161 ASP B CA 1
ATOM 5557 C C . ASP C 1 80 ? -30.859 25.556 27.394 1.00 69.16 161 ASP B C 1
ATOM 5558 O O . ASP C 1 80 ? -30.767 26.024 26.256 1.00 74.52 161 ASP B O 1
ATOM 5563 N N . TYR C 1 81 ? -29.836 24.989 28.022 1.00 62.33 162 TYR B N 1
ATOM 5564 C CA . TYR C 1 81 ? -28.510 24.884 27.437 1.00 59.82 162 TYR B CA 1
ATOM 5565 C C . TYR C 1 81 ? -27.863 23.617 27.943 1.00 49.91 162 TYR B C 1
ATOM 5566 O O . TYR C 1 81 ? -28.292 23.060 28.973 1.00 47.54 162 TYR B O 1
ATOM 5575 N N . PRO C 1 82 ? -26.838 23.092 27.256 1.00 49.66 163 PRO B N 1
ATOM 5576 C CA . PRO C 1 82 ? -26.298 21.766 27.591 1.00 48.96 163 PRO B CA 1
ATOM 5577 C C . PRO C 1 82 ? -25.967 21.550 29.061 1.00 52.31 163 PRO B C 1
ATOM 5578 O O . PRO C 1 82 ? -26.095 20.419 29.548 1.00 53.42 163 PRO B O 1
ATOM 5582 N N . LEU C 1 83 ? -25.550 22.587 29.788 1.00 49.82 164 LEU B N 1
ATOM 5583 C CA . LEU C 1 83 ? -25.252 22.409 31.204 1.00 45.41 164 LEU B CA 1
ATOM 5584 C C . LEU C 1 83 ? -26.503 22.229 32.056 1.00 54.08 164 LEU B C 1
ATOM 5585 O O . LEU C 1 83 ? -26.380 21.877 33.234 1.00 47.07 164 LEU B O 1
ATOM 5590 N N . THR C 1 84 ? -27.694 22.458 31.497 1.00 58.60 165 THR B N 1
ATOM 5591 C CA . THR C 1 84 ? -28.943 22.288 32.231 1.00 63.10 165 THR B CA 1
ATOM 5592 C C . THR C 1 84 ? -29.950 21.423 31.481 1.00 62.38 165 THR B C 1
ATOM 5593 O O . THR C 1 84 ? -31.124 21.387 31.868 1.00 65.66 165 THR B O 1
ATOM 5597 N N . MET C 1 85 ? -29.530 20.728 30.429 1.00 52.21 166 MET B N 1
ATOM 5598 C CA . MET C 1 85 ? -30.462 19.929 29.648 1.00 60.91 166 MET B CA 1
ATOM 5599 C C . MET C 1 85 ? -30.846 18.661 30.410 1.00 70.89 166 MET B C 1
ATOM 5600 O O . MET C 1 85 ? -29.981 17.991 30.982 1.00 68.23 166 MET B O 1
ATOM 5605 N N . PRO C 1 86 ? -32.129 18.309 30.438 1.00 80.08 167 PRO B N 1
ATOM 5606 C CA . PRO C 1 86 ? -32.523 17.001 30.967 1.00 74.81 167 PRO B CA 1
ATOM 5607 C C . PRO C 1 86 ? -32.413 15.922 29.900 1.00 76.56 167 PRO B C 1
ATOM 5608 O O . PRO C 1 86 ? -32.351 16.192 28.699 1.00 72.02 167 PRO B O 1
ATOM 5612 N N . GLY C 1 87 ? -32.390 14.677 30.365 1.00 78.58 168 GLY B N 1
ATOM 5613 C CA . GLY C 1 87 ? -32.306 13.542 29.479 1.00 76.18 168 GLY B CA 1
ATOM 5614 C C . GLY C 1 87 ? -31.019 12.763 29.651 1.00 75.83 168 GLY B C 1
ATOM 5615 O O . GLY C 1 87 ? -30.053 13.235 30.257 1.00 77.85 168 GLY B O 1
ATOM 5616 N N . PRO C 1 88 ? -30.984 11.542 29.110 1.00 82.24 169 PRO B N 1
ATOM 5617 C CA . PRO C 1 88 ? -29.787 10.707 29.288 1.00 81.21 169 PRO B CA 1
ATOM 5618 C C . PRO C 1 88 ? -28.602 11.152 28.449 1.00 67.95 169 PRO B C 1
ATOM 5619 O O . PRO C 1 88 ? -27.457 10.909 28.847 1.00 78.14 169 PRO B O 1
ATOM 5623 N N . GLN C 1 89 ? -28.832 11.797 27.303 1.00 66.98 170 GLN B N 1
ATOM 5624 C CA . GLN C 1 89 ? -27.725 12.192 26.442 1.00 69.93 170 GLN B CA 1
ATOM 5625 C C . GLN C 1 89 ? -26.997 13.436 26.936 1.00 68.64 170 GLN B C 1
ATOM 5626 O O . GLN C 1 89 ? -25.981 13.813 26.343 1.00 62.61 170 GLN B O 1
ATOM 5632 N N . TRP C 1 90 ? -27.484 14.078 28.000 1.00 65.95 171 TRP B N 1
ATOM 5633 C CA . TRP C 1 90 ? -26.811 15.225 28.601 1.00 67.24 171 TRP B CA 1
ATOM 5634 C C . TRP C 1 90 ? -26.428 14.961 30.053 1.00 53.25 171 TRP B C 1
ATOM 5635 O O . TRP C 1 90 ? -26.182 15.907 30.807 1.00 62.95 171 TRP B O 1
ATOM 5646 N N . LYS C 1 91 ? -26.370 13.690 30.458 1.00 63.39 172 LYS B N 1
ATOM 5647 C CA . LYS C 1 91 ? -26.138 13.364 31.862 1.00 61.12 172 LYS B CA 1
ATOM 5648 C C . LYS C 1 91 ? -24.726 13.740 32.293 1.00 68.55 172 LYS B C 1
ATOM 5649 O O . LYS C 1 91 ? -24.538 14.465 33.277 1.00 55.49 172 LYS B O 1
ATOM 5655 N N . LYS C 1 92 ? -23.717 13.257 31.568 1.00 60.38 173 LYS B N 1
ATOM 5656 C CA . LYS C 1 92 ? -22.323 13.476 31.927 1.00 58.20 173 LYS B CA 1
ATOM 5657 C C . LYS C 1 92 ? -21.702 14.661 31.196 1.00 46.72 173 LYS B C 1
ATOM 5658 O O . LYS C 1 92 ? -20.473 14.774 31.157 1.00 42.87 173 LYS B O 1
ATOM 5664 N N . PHE C 1 93 ? -22.520 15.549 30.625 1.00 45.91 174 PHE B N 1
ATOM 5665 C CA . PHE C 1 93 ? -21.971 16.664 29.859 1.00 43.71 174 PHE B CA 1
ATOM 5666 C C . PHE C 1 93 ? -21.109 17.564 30.735 1.00 41.41 174 PHE B C 1
ATOM 5667 O O . PHE C 1 93 ? -20.006 17.959 30.341 1.00 38.48 174 PHE B O 1
ATOM 5675 N N . ARG C 1 94 ? -21.602 17.910 31.928 1.00 34.41 175 ARG B N 1
ATOM 5676 C CA . ARG C 1 94 ? -20.842 18.786 32.814 1.00 34.80 175 ARG B CA 1
ATOM 5677 C C . ARG C 1 94 ? -19.507 18.160 33.194 1.00 38.43 175 ARG B C 1
ATOM 5678 O O . ARG C 1 94 ? -18.471 18.835 33.183 1.00 38.43 175 ARG B O 1
ATOM 5686 N N . SER C 1 95 ? -19.510 16.867 33.526 1.00 36.24 176 SER B N 1
ATOM 5687 C CA . SER C 1 95 ? -18.266 16.193 33.882 1.00 34.64 176 SER B CA 1
ATOM 5688 C C . SER C 1 95 ? -17.316 16.121 32.692 1.00 29.01 176 SER B C 1
ATOM 5689 O O . SER C 1 95 ? -16.110 16.351 32.840 1.00 34.42 176 SER B O 1
ATOM 5692 N N . ASN C 1 96 ? -17.838 15.807 31.505 1.00 32.42 177 ASN B N 1
ATOM 5693 C CA . ASN C 1 96 ? -16.991 15.762 30.316 1.00 37.70 177 ASN B CA 1
ATOM 5694 C C . ASN C 1 96 ? -16.494 17.151 29.940 1.00 31.04 177 ASN B C 1
ATOM 5695 O O . ASN C 1 96 ? -15.346 17.310 29.508 1.00 32.26 177 ASN B O 1
ATOM 5700 N N . PHE C 1 97 ? -17.348 18.167 30.093 1.00 38.15 178 PHE B N 1
ATOM 5701 C CA . PHE C 1 97 ? -16.956 19.532 29.758 1.00 35.32 178 PHE B CA 1
ATOM 5702 C C . PHE C 1 97 ? -15.797 20.002 30.629 1.00 35.86 178 PHE B C 1
ATOM 5703 O O . PHE C 1 97 ? -14.829 20.585 30.126 1.00 35.07 178 PHE B O 1
ATOM 5711 N N . CYS C 1 98 ? -15.873 19.747 31.937 1.00 30.15 179 CYS B N 1
ATOM 5712 C CA . CYS C 1 98 ? -14.781 20.123 32.828 1.00 30.63 179 CYS B CA 1
ATOM 5713 C C . CYS C 1 98 ? -13.545 19.265 32.592 1.00 34.39 179 CYS B C 1
ATOM 5714 O O . CYS C 1 98 ? -12.417 19.761 32.697 1.00 30.44 179 CYS B O 1
ATOM 5717 N N . GLU C 1 99 ? -13.736 17.982 32.276 1.00 35.22 180 GLU B N 1
ATOM 5718 C CA . GLU C 1 99 ? -12.599 17.097 32.044 1.00 31.74 180 GLU B CA 1
ATOM 5719 C C . GLU C 1 99 ? -11.845 17.484 30.779 1.00 30.92 180 GLU B C 1
ATOM 5720 O O . GLU C 1 99 ? -10.610 17.431 30.744 1.00 31.04 180 GLU B O 1
ATOM 5726 N N . PHE C 1 100 ? -12.571 17.877 29.728 1.00 30.94 181 PHE B N 1
ATOM 5727 C CA . PHE C 1 100 ? -11.921 18.269 28.482 1.00 34.11 181 PHE B CA 1
ATOM 5728 C C . PHE C 1 100 ? -10.994 19.460 28.692 1.00 33.76 181 PHE B C 1
ATOM 5729 O O . PHE C 1 100 ? -9.885 19.498 28.146 1.00 33.54 181 PHE B O 1
ATOM 5737 N N . ILE C 1 101 ? -11.430 20.440 29.487 1.00 30.27 182 ILE B N 1
ATOM 5738 C CA . ILE C 1 101 ? -10.610 21.623 29.734 1.00 34.56 182 ILE B CA 1
ATOM 5739 C C . ILE C 1 101 ? -9.331 21.244 30.469 1.00 30.61 182 ILE B C 1
ATOM 5740 O O . ILE C 1 101 ? -8.247 21.759 30.167 1.00 33.70 182 ILE B O 1
ATOM 5745 N N . GLY C 1 102 ? -9.434 20.337 31.442 1.00 32.10 183 GLY B N 1
ATOM 5746 C CA . GLY C 1 102 ? -8.245 19.892 32.149 1.00 27.58 183 GLY B CA 1
ATOM 5747 C C . GLY C 1 102 ? -7.290 19.117 31.260 1.00 35.52 183 GLY B C 1
ATOM 5748 O O . GLY C 1 102 ? -6.070 19.259 31.373 1.00 40.25 183 GLY B O 1
ATOM 5749 N N . VAL C 1 103 ? -7.829 18.289 30.363 1.00 35.22 184 VAL B N 1
ATOM 5750 C CA . VAL C 1 103 ? -6.982 17.524 29.452 1.00 35.40 184 VAL B CA 1
ATOM 5751 C C . VAL C 1 103 ? -6.323 18.445 28.432 1.00 34.49 184 VAL B C 1
ATOM 5752 O O . VAL C 1 103 ? -5.140 18.289 28.107 1.00 33.73 184 VAL B O 1
ATOM 5756 N N . LEU C 1 104 ? -7.074 19.422 27.916 1.00 31.31 185 LEU B N 1
ATOM 5757 C CA . LEU C 1 104 ? -6.536 20.324 26.901 1.00 35.01 185 LEU B CA 1
ATOM 5758 C C . LEU C 1 104 ? -5.339 21.105 27.431 1.00 35.45 185 LEU B C 1
ATOM 5759 O O . LEU C 1 104 ? -4.293 21.180 26.777 1.00 34.02 185 LEU B O 1
ATOM 5764 N N . ILE C 1 105 ? -5.474 21.692 28.622 1.00 32.85 186 ILE B N 1
ATOM 5765 C CA . ILE C 1 105 ? -4.385 22.483 29.186 1.00 29.46 186 ILE B CA 1
ATOM 5766 C C . ILE C 1 105 ? -3.219 21.588 29.583 1.00 37.97 186 ILE B C 1
ATOM 5767 O O . ILE C 1 105 ? -2.050 21.944 29.388 1.00 32.49 186 ILE B O 1
ATOM 5772 N N . ARG C 1 106 ? -3.515 20.413 30.146 1.00 31.34 187 ARG B N 1
ATOM 5773 C CA . ARG C 1 106 ? -2.458 19.494 30.558 1.00 38.43 187 ARG B CA 1
ATOM 5774 C C . ARG C 1 106 ? -1.590 19.081 29.376 1.00 36.97 187 ARG B C 1
ATOM 5775 O O . ARG C 1 106 ? -0.364 18.980 29.501 1.00 39.19 187 ARG B O 1
ATOM 5783 N N . GLN C 1 107 ? -2.203 18.850 28.216 1.00 35.32 188 GLN B N 1
ATOM 5784 C CA . GLN C 1 107 ? -1.446 18.436 27.043 1.00 41.95 188 GLN B CA 1
ATOM 5785 C C . GLN C 1 107 ? -0.768 19.602 26.332 1.00 34.93 188 GLN B C 1
ATOM 5786 O O . GLN C 1 107 ? 0.173 19.375 25.565 1.00 32.76 188 GLN B O 1
ATOM 5792 N N . CYS C 1 108 ? -1.212 20.835 26.571 1.00 38.73 189 CYS B N 1
ATOM 5793 C CA . CYS C 1 108 ? -0.616 22.016 25.960 1.00 37.35 189 CYS B CA 1
ATOM 5794 C C . CYS C 1 108 ? 0.328 22.755 26.901 1.00 35.67 189 CYS B C 1
ATOM 5795 O O . CYS C 1 108 ? 0.838 23.819 26.537 1.00 37.55 189 CYS B O 1
ATOM 5798 N N . GLN C 1 109 ? 0.585 22.210 28.091 1.00 36.44 190 GLN B N 1
ATOM 5799 C CA . GLN C 1 109 ? 1.216 22.981 29.157 1.00 36.48 190 GLN B CA 1
ATOM 5800 C C . GLN C 1 109 ? 2.695 23.262 28.924 1.00 39.26 190 GLN B C 1
ATOM 5801 O O . GLN C 1 109 ? 3.268 24.076 29.656 1.00 37.76 190 GLN B O 1
ATOM 5807 N N . TYR C 1 110 ? 3.331 22.628 27.940 1.00 42.15 191 TYR B N 1
ATOM 5808 C CA . TYR C 1 110 ? 4.769 22.769 27.756 1.00 47.18 191 TYR B CA 1
ATOM 5809 C C . TYR C 1 110 ? 5.155 23.635 26.564 1.00 44.20 191 TYR B C 1
ATOM 5810 O O . TYR C 1 110 ? 6.349 23.876 26.359 1.00 43.48 191 TYR B O 1
ATOM 5819 N N . SER C 1 111 ? 4.191 24.120 25.781 1.00 40.76 192 SER B N 1
ATOM 5820 C CA . SER C 1 111 ? 4.532 24.928 24.616 1.00 37.56 192 SER B CA 1
ATOM 5821 C C . SER C 1 111 ? 3.365 25.783 24.137 1.00 35.75 192 SER B C 1
ATOM 5822 O O . SER C 1 111 ? 3.494 27.006 24.023 1.00 46.48 192 SER B O 1
ATOM 5825 N N . ILE C 1 112 ? 2.225 25.149 23.855 1.00 33.78 193 ILE B N 1
ATOM 5826 C CA . ILE C 1 112 ? 1.131 25.845 23.181 1.00 33.18 193 ILE B CA 1
ATOM 5827 C C . ILE C 1 112 ? 0.570 26.963 24.054 1.00 42.70 193 ILE B C 1
ATOM 5828 O O . ILE C 1 112 ? 0.260 28.053 23.560 1.00 32.20 193 ILE B O 1
ATOM 5833 N N . ILE C 1 113 ? 0.443 26.726 25.362 1.00 34.61 194 ILE B N 1
ATOM 5834 C CA . ILE C 1 113 ? -0.156 27.737 26.226 1.00 36.64 194 ILE B CA 1
ATOM 5835 C C . ILE C 1 113 ? 0.699 28.995 26.320 1.00 28.46 194 ILE B C 1
ATOM 5836 O O . ILE C 1 113 ? 0.189 30.055 26.698 1.00 34.49 194 ILE B O 1
ATOM 5841 N N . TYR C 1 114 ? 1.983 28.913 25.976 1.00 33.06 195 TYR B N 1
ATOM 5842 C CA . TYR C 1 114 ? 2.896 30.042 26.090 1.00 38.80 195 TYR B CA 1
ATOM 5843 C C . TYR C 1 114 ? 3.033 30.853 24.806 1.00 40.40 195 TYR B C 1
ATOM 5844 O O . TYR C 1 114 ? 3.787 31.832 24.793 1.00 46.47 195 TYR B O 1
ATOM 5853 N N . ASP C 1 115 ? 2.331 30.488 23.733 1.00 39.89 196 ASP B N 1
ATOM 5854 C CA . ASP C 1 115 ? 2.547 31.149 22.449 1.00 40.75 196 ASP B CA 1
ATOM 5855 C C . ASP C 1 115 ? 1.830 32.490 22.328 1.00 45.36 196 ASP B C 1
ATOM 5856 O O . ASP C 1 115 ? 1.878 33.098 21.253 1.00 47.35 196 ASP B O 1
ATOM 5861 N N . GLU C 1 116 ? 1.171 32.957 23.391 1.00 41.66 197 GLU B N 1
ATOM 5862 C CA . GLU C 1 116 ? 0.495 34.256 23.408 1.00 48.30 197 GLU B CA 1
ATOM 5863 C C . GLU C 1 116 ? -0.545 34.373 22.297 1.00 55.85 197 GLU B C 1
ATOM 5864 O O . GLU C 1 116 ? -0.777 35.459 21.760 1.00 62.00 197 GLU B O 1
ATOM 5870 N N . TYR C 1 117 ? -1.180 33.257 21.943 1.00 48.07 198 TYR B N 1
ATOM 5871 C CA . TYR C 1 117 ? -2.164 33.254 20.868 1.00 51.60 198 TYR B CA 1
ATOM 5872 C C . TYR C 1 117 ? -3.349 32.370 21.233 1.00 43.91 198 TYR B C 1
ATOM 5873 O O . TYR C 1 117 ? -4.503 32.804 21.158 1.00 40.38 198 TYR B O 1
ATOM 5882 N N . MET C 1 118 ? -3.069 31.130 21.639 1.00 40.22 199 MET B N 1
ATOM 5883 C CA . MET C 1 118 ? -4.140 30.208 22.004 1.00 43.70 199 MET B CA 1
ATOM 5884 C C . MET C 1 118 ? -4.817 30.637 23.301 1.00 38.81 199 MET B C 1
ATOM 5885 O O . MET C 1 118 ? -6.043 30.792 23.351 1.00 40.34 199 MET B O 1
ATOM 5890 N N . MET C 1 119 ? -4.032 30.836 24.364 1.00 37.11 200 MET B N 1
ATOM 5891 C CA . MET C 1 119 ? -4.609 31.222 25.649 1.00 36.04 200 MET B CA 1
ATOM 5892 C C . MET C 1 119 ? -5.238 32.607 25.583 1.00 34.71 200 MET B C 1
ATOM 5893 O O . MET C 1 119 ? -6.284 32.851 26.198 1.00 35.28 200 MET B O 1
ATOM 5898 N N . ASP C 1 120 ? -4.612 33.529 24.847 1.00 40.02 201 ASP B N 1
ATOM 5899 C CA . ASP C 1 120 ? -5.186 34.859 24.681 1.00 43.76 201 ASP B CA 1
ATOM 5900 C C . ASP C 1 120 ? -6.542 34.794 23.994 1.00 43.95 201 ASP B C 1
ATOM 5901 O O . ASP C 1 120 ? -7.441 35.582 24.312 1.00 46.78 201 ASP B O 1
ATOM 5906 N N . THR C 1 121 ? -6.712 33.855 23.061 1.00 41.21 202 THR B N 1
ATOM 5907 C CA . THR C 1 121 ? -7.987 33.711 22.367 1.00 44.39 202 THR B CA 1
ATOM 5908 C C . THR C 1 121 ? -9.054 33.124 23.285 1.00 38.47 202 THR B C 1
ATOM 5909 O O . THR C 1 121 ? -10.204 33.580 23.281 1.00 37.34 202 THR B O 1
ATOM 5913 N N . VAL C 1 122 ? -8.690 32.120 24.084 1.00 34.90 203 VAL B N 1
ATOM 5914 C CA . VAL C 1 122 ? -9.668 31.455 24.942 1.00 37.47 203 VAL B CA 1
ATOM 5915 C C . VAL C 1 122 ? -10.125 32.386 26.057 1.00 30.05 203 VAL B C 1
ATOM 5916 O O . VAL C 1 122 ? -11.327 32.542 26.304 1.00 33.70 203 VAL B O 1
ATOM 5920 N N . ILE C 1 123 ? -9.174 33.013 26.752 1.00 35.03 204 ILE B N 1
ATOM 5921 C CA . ILE C 1 123 ? -9.518 33.865 27.888 1.00 38.81 204 ILE B CA 1
ATOM 5922 C C . ILE C 1 123 ? -10.361 35.051 27.433 1.00 41.33 204 ILE B C 1
ATOM 5923 O O . ILE C 1 123 ? -11.321 35.443 28.107 1.00 38.26 204 ILE B O 1
ATOM 5928 N N . SER C 1 124 ? -10.026 35.630 26.278 1.00 36.85 205 SER B N 1
ATOM 5929 C CA . SER C 1 124 ? -10.799 36.759 25.769 1.00 41.91 205 SER B CA 1
ATOM 5930 C C . SER C 1 124 ? -12.234 36.350 25.461 1.00 40.88 205 SER B C 1
ATOM 5931 O O . SER C 1 124 ? -13.177 37.093 25.758 1.00 40.05 205 SER B O 1
ATOM 5934 N N . LEU C 1 125 ? -12.418 35.168 24.868 1.00 39.89 206 LEU B N 1
ATOM 5935 C CA . LEU C 1 125 ? -13.763 34.690 24.565 1.00 43.51 206 LEU B CA 1
ATOM 5936 C C . LEU C 1 125 ? -14.561 34.444 25.839 1.00 35.16 206 LEU B C 1
ATOM 5937 O O . LEU C 1 125 ? -15.699 34.910 25.969 1.00 39.33 206 LEU B O 1
ATOM 5942 N N . LEU C 1 126 ? -13.982 33.707 26.789 1.00 33.66 207 LEU B N 1
ATOM 5943 C CA . LEU C 1 126 ? -14.700 33.397 28.021 1.00 37.28 207 LEU B CA 1
ATOM 5944 C C . LEU C 1 126 ? -14.991 34.652 28.832 1.00 35.46 207 LEU B C 1
ATOM 5945 O O . LEU C 1 126 ? -16.030 34.732 29.498 1.00 41.76 207 LEU B O 1
ATOM 5950 N N . THR C 1 127 ? -14.093 35.639 28.790 1.00 37.50 208 THR B N 1
ATOM 5951 C CA . THR C 1 127 ? -14.332 36.883 29.515 1.00 39.98 208 THR B CA 1
ATOM 5952 C C . THR C 1 127 ? -15.526 37.635 28.938 1.00 40.03 208 THR B C 1
ATOM 5953 O O . THR C 1 127 ? -16.381 38.122 29.687 1.00 42.65 208 THR B O 1
ATOM 5957 N N . GLY C 1 128 ? -15.604 37.734 27.610 1.00 42.68 209 GLY B N 1
ATOM 5958 C CA . GLY C 1 128 ? -16.734 38.411 26.996 1.00 42.05 209 GLY B CA 1
ATOM 5959 C C . GLY C 1 128 ? -18.045 37.680 27.215 1.00 39.56 209 GLY B C 1
ATOM 5960 O O . GLY C 1 128 ? -19.081 38.306 27.458 1.00 45.79 209 GLY B O 1
ATOM 5961 N N . LEU C 1 129 ? -18.019 36.347 27.138 1.00 39.97 210 LEU B N 1
ATOM 5962 C CA . LEU C 1 129 ? -19.229 35.571 27.391 1.00 42.65 210 LEU B CA 1
ATOM 5963 C C . LEU C 1 129 ? -19.664 35.659 28.848 1.00 37.31 210 LEU B C 1
ATOM 5964 O O . LEU C 1 129 ? -20.852 35.495 29.146 1.00 43.86 210 LEU B O 1
ATOM 5969 N N . SER C 1 130 ? -18.728 35.912 29.766 1.00 39.38 211 SER B N 1
ATOM 5970 C CA . SER C 1 130 ? -19.083 35.990 31.179 1.00 44.25 211 SER B CA 1
ATOM 5971 C C . SER C 1 130 ? -19.796 37.289 31.528 1.00 48.07 211 SER B C 1
ATOM 5972 O O . SER C 1 130 ? -20.424 37.370 32.589 1.00 43.53 211 SER B O 1
ATOM 5975 N N . ASP C 1 131 ? -19.714 38.301 30.666 1.00 44.81 212 ASP B N 1
ATOM 5976 C CA . ASP C 1 131 ? -20.404 39.568 30.864 1.00 48.31 212 ASP B CA 1
ATOM 5977 C C . ASP C 1 131 ? -21.716 39.644 30.095 1.00 49.55 212 ASP B C 1
ATOM 5978 O O . ASP C 1 131 ? -22.347 40.705 30.065 1.00 60.05 212 ASP B O 1
ATOM 5983 N N . SER C 1 132 ? -22.142 38.544 29.480 1.00 54.16 213 SER B N 1
ATOM 5984 C CA . SER C 1 132 ? -23.343 38.547 28.662 1.00 55.70 213 SER B CA 1
ATOM 5985 C C . SER C 1 132 ? -24.598 38.590 29.529 1.00 53.76 213 SER B C 1
ATOM 5986 O O . SER C 1 132 ? -24.583 38.257 30.716 1.00 53.16 213 SER B O 1
ATOM 5989 N N . GLN C 1 133 ? -25.700 39.016 28.911 1.00 58.62 214 GLN B N 1
ATOM 5990 C CA . GLN C 1 133 ? -27.005 38.967 29.555 1.00 57.35 214 GLN B CA 1
ATOM 5991 C C . GLN C 1 133 ? -27.669 37.604 29.420 1.00 51.26 214 GLN B C 1
ATOM 5992 O O . GLN C 1 133 ? -28.642 37.333 30.133 1.00 54.98 214 GLN B O 1
ATOM 5998 N N . VAL C 1 134 ? -27.171 36.750 28.532 1.00 48.97 215 VAL B N 1
ATOM 5999 C CA . VAL C 1 134 ? -27.730 35.417 28.341 1.00 50.94 215 VAL B CA 1
ATOM 6000 C C . VAL C 1 134 ? -27.211 34.501 29.441 1.00 49.52 215 VAL B C 1
ATOM 6001 O O . VAL C 1 134 ? -25.999 34.409 29.667 1.00 49.98 215 VAL B O 1
ATOM 6005 N N . ARG C 1 135 ? -28.133 33.825 30.132 1.00 58.49 216 ARG B N 1
ATOM 6006 C CA . ARG C 1 135 ? -27.742 32.918 31.208 1.00 51.38 216 ARG B CA 1
ATOM 6007 C C . ARG C 1 135 ? -26.846 31.800 30.694 1.00 44.80 216 ARG B C 1
ATOM 6008 O O . ARG C 1 135 ? -25.876 31.415 31.358 1.00 46.22 216 ARG B O 1
ATOM 6016 N N . ALA C 1 136 ? -27.155 31.268 29.509 1.00 45.19 217 ALA B N 1
ATOM 6017 C CA . ALA C 1 136 ? -26.367 30.174 28.954 1.00 45.59 217 ALA B CA 1
ATOM 6018 C C . ALA C 1 136 ? -24.916 30.584 28.742 1.00 47.09 217 ALA B C 1
ATOM 6019 O O . ALA C 1 136 ? -23.999 29.782 28.952 1.00 43.85 217 ALA B O 1
ATOM 6021 N N . PHE C 1 137 ? -24.687 31.834 28.332 1.00 51.77 218 PHE B N 1
ATOM 6022 C CA . PHE C 1 137 ? -23.324 32.293 28.087 1.00 44.54 218 PHE B CA 1
ATOM 6023 C C . PHE C 1 137 ? -22.556 32.483 29.390 1.00 38.44 218 PHE B C 1
ATOM 6024 O O . PHE C 1 137 ? -21.390 32.085 29.490 1.00 36.88 218 PHE B O 1
ATOM 6032 N N . ARG C 1 138 ? -23.188 33.090 30.397 1.00 40.88 219 ARG B N 1
ATOM 6033 C CA . ARG C 1 138 ? -22.499 33.318 31.664 1.00 42.93 219 ARG B CA 1
ATOM 6034 C C . ARG C 1 138 ? -22.206 32.005 32.378 1.00 36.89 219 ARG B C 1
ATOM 6035 O O . ARG C 1 138 ? -21.093 31.792 32.870 1.00 39.20 219 ARG B O 1
ATOM 6043 N N . HIS C 1 139 ? -23.197 31.113 32.448 1.00 37.34 220 HIS B N 1
ATOM 6044 C CA . HIS C 1 139 ? -23.014 29.855 33.166 1.00 43.80 220 HIS B CA 1
ATOM 6045 C C . HIS C 1 139 ? -21.919 29.011 32.522 1.00 39.25 220 HIS B C 1
ATOM 6046 O O . HIS C 1 139 ? -21.018 28.514 33.209 1.00 35.94 220 HIS B O 1
ATOM 6053 N N . THR C 1 140 ? -21.972 28.852 31.198 1.00 33.74 221 THR B N 1
ATOM 6054 C CA . THR C 1 140 ? -21.008 27.993 30.518 1.00 35.47 221 THR B CA 1
ATOM 6055 C C . THR C 1 140 ? -19.600 28.576 30.574 1.00 33.02 221 THR B C 1
ATOM 6056 O O . THR C 1 140 ? -18.637 27.856 30.863 1.00 34.36 221 THR B O 1
ATOM 6060 N N . SER C 1 141 ? -19.459 29.877 30.311 1.00 32.94 222 SER B N 1
ATOM 6061 C CA . SER C 1 141 ? -18.128 30.478 30.262 1.00 33.42 222 SER B CA 1
ATOM 6062 C C . SER C 1 141 ? -17.510 30.588 31.651 1.00 29.81 222 SER B C 1
ATOM 6063 O O . SER C 1 141 ? -16.291 30.441 31.803 1.00 34.90 222 SER B O 1
ATOM 6066 N N . THR C 1 142 ? -18.324 30.854 32.675 1.00 34.78 223 THR B N 1
ATOM 6067 C CA . THR C 1 142 ? -17.787 30.946 34.030 1.00 28.49 223 THR B CA 1
ATOM 6068 C C . THR C 1 142 ? -17.283 29.591 34.508 1.00 33.80 223 THR B C 1
ATOM 6069 O O . THR C 1 142 ? -16.186 29.489 35.069 1.00 33.73 223 THR B O 1
ATOM 6073 N N . LEU C 1 143 ? -18.074 28.536 34.294 1.00 31.25 224 LEU B N 1
ATOM 6074 C CA . LEU C 1 143 ? -17.620 27.194 34.641 1.00 31.20 224 LEU B CA 1
ATOM 6075 C C . LEU C 1 143 ? -16.359 26.829 33.870 1.00 29.06 224 LEU B C 1
ATOM 6076 O O . LEU C 1 143 ? -15.427 26.240 34.431 1.00 30.68 224 LEU B O 1
ATOM 6081 N N . ALA C 1 144 ? -16.307 27.177 32.581 1.00 29.10 225 ALA B N 1
ATOM 6082 C CA . ALA C 1 144 ? -15.103 26.926 31.797 1.00 29.35 225 ALA B CA 1
ATOM 6083 C C . ALA C 1 144 ? -13.919 27.716 32.337 1.00 25.81 225 ALA B C 1
ATOM 6084 O O . ALA C 1 144 ? -12.803 27.192 32.432 1.00 29.35 225 ALA B O 1
ATOM 6086 N N . ALA C 1 145 ? -14.144 28.980 32.702 1.00 28.83 226 ALA B N 1
ATOM 6087 C CA . ALA C 1 145 ? -13.059 29.809 33.217 1.00 32.34 226 ALA B CA 1
ATOM 6088 C C . ALA C 1 145 ? -12.563 29.307 34.567 1.00 27.27 226 ALA B C 1
ATOM 6089 O O . ALA C 1 145 ? -11.363 29.371 34.856 1.00 30.45 226 ALA B O 1
ATOM 6091 N N . MET C 1 146 ? -13.470 28.808 35.410 1.00 34.35 227 MET B N 1
ATOM 6092 C CA . MET C 1 146 ? -13.053 28.292 36.710 1.00 29.99 227 MET B CA 1
ATOM 6093 C C . MET C 1 146 ? -12.218 27.027 36.560 1.00 32.20 227 MET B C 1
ATOM 6094 O O . MET C 1 146 ? -11.182 26.879 37.219 1.00 32.34 227 MET B O 1
ATOM 6099 N N . LYS C 1 147 ? -12.648 26.104 35.696 1.00 28.51 228 LYS B N 1
ATOM 6100 C CA . LYS C 1 147 ? -11.855 24.903 35.457 1.00 30.34 228 LYS B CA 1
ATOM 6101 C C . LYS C 1 147 ? -10.564 25.225 34.718 1.00 28.88 228 LYS B C 1
ATOM 6102 O O . LYS C 1 147 ? -9.538 24.578 34.956 1.00 29.81 228 LYS B O 1
ATOM 6108 N N . LEU C 1 148 ? -10.596 26.216 33.822 1.00 29.40 229 LEU B N 1
ATOM 6109 C CA . LEU C 1 148 ? -9.372 26.661 33.163 1.00 28.94 229 LEU B CA 1
ATOM 6110 C C . LEU C 1 148 ? -8.380 27.222 34.173 1.00 31.31 229 LEU B C 1
ATOM 6111 O O . LEU C 1 148 ? -7.172 26.975 34.073 1.00 29.37 229 LEU B O 1
ATOM 6116 N N . MET C 1 149 ? -8.872 27.979 35.156 1.00 30.56 230 MET B N 1
ATOM 6117 C CA . MET C 1 149 ? -7.997 28.503 36.200 1.00 30.54 230 MET B CA 1
ATOM 6118 C C . MET C 1 149 ? -7.376 27.375 37.014 1.00 30.75 230 MET B C 1
ATOM 6119 O O . MET C 1 149 ? -6.181 27.412 37.330 1.00 28.82 230 MET B O 1
ATOM 6124 N N . THR C 1 150 ? -8.173 26.361 37.363 1.00 25.61 231 THR B N 1
ATOM 6125 C CA . THR C 1 150 ? -7.645 25.230 38.120 1.00 27.44 231 THR B CA 1
ATOM 6126 C C . THR C 1 150 ? -6.578 24.487 37.325 1.00 27.46 231 THR B C 1
ATOM 6127 O O . THR C 1 150 ? -5.558 24.064 37.882 1.00 31.36 231 THR B O 1
ATOM 6131 N N . ALA C 1 151 ? -6.794 24.325 36.017 1.00 29.70 232 ALA B N 1
ATOM 6132 C CA . ALA C 1 151 ? -5.779 23.703 35.174 1.00 28.18 232 ALA B CA 1
ATOM 6133 C C . ALA C 1 151 ? -4.495 24.523 35.164 1.00 30.88 232 ALA B C 1
ATOM 6134 O O . ALA C 1 151 ? -3.392 23.963 35.185 1.00 32.50 232 ALA B O 1
ATOM 6136 N N . LEU C 1 152 ? -4.618 25.853 35.141 1.00 28.03 233 LEU B N 1
ATOM 6137 C CA . LEU C 1 152 ? -3.434 26.705 35.186 1.00 28.00 233 LEU B CA 1
ATOM 6138 C C . LEU C 1 152 ? -2.731 26.621 36.535 1.00 29.21 233 LEU B C 1
ATOM 6139 O O . LEU C 1 152 ? -1.500 26.732 36.597 1.00 28.58 233 LEU B O 1
ATOM 6144 N N . VAL C 1 153 ? -3.485 26.431 37.621 1.00 28.59 234 VAL B N 1
ATOM 6145 C CA . VAL C 1 153 ? -2.860 26.235 38.926 1.00 30.15 234 VAL B CA 1
ATOM 6146 C C . VAL C 1 153 ? -2.050 24.945 38.935 1.00 31.38 234 VAL B C 1
ATOM 6147 O O . VAL C 1 153 ? -0.938 24.895 39.476 1.00 34.33 234 VAL B O 1
ATOM 6151 N N . ASN C 1 154 ? -2.589 23.884 38.327 1.00 28.85 235 ASN B N 1
ATOM 6152 C CA . ASN C 1 154 ? -1.843 22.634 38.213 1.00 31.36 235 ASN B CA 1
ATOM 6153 C C . ASN C 1 154 ? -0.557 22.826 37.421 1.00 35.63 235 ASN B C 1
ATOM 6154 O O . ASN C 1 154 ? 0.476 22.229 37.746 1.00 40.10 235 ASN B O 1
ATOM 6159 N N . VAL C 1 155 ? -0.602 23.651 36.372 1.00 35.90 236 VAL B N 1
ATOM 6160 C CA . VAL C 1 155 ? 0.613 23.958 35.622 1.00 33.85 236 VAL B CA 1
ATOM 6161 C C . VAL C 1 155 ? 1.613 24.683 36.512 1.00 32.31 236 VAL B C 1
ATOM 6162 O O . VAL C 1 155 ? 2.806 24.356 36.526 1.00 32.75 236 VAL B O 1
ATOM 6166 N N . ALA C 1 156 ? 1.142 25.670 37.278 1.00 33.22 237 ALA B N 1
ATOM 6167 C CA . ALA C 1 156 ? 2.026 26.378 38.198 1.00 34.93 237 ALA B CA 1
ATOM 6168 C C . ALA C 1 156 ? 2.578 25.450 39.272 1.00 41.15 237 ALA B C 1
ATOM 6169 O O . ALA C 1 156 ? 3.715 25.632 39.723 1.00 40.84 237 ALA B O 1
ATOM 6171 N N . LEU C 1 157 ? 1.796 24.452 39.692 1.00 42.41 238 LEU B N 1
ATOM 6172 C CA . LEU C 1 157 ? 2.294 23.482 40.663 1.00 46.75 238 LEU B CA 1
ATOM 6173 C C . LEU C 1 157 ? 3.385 22.607 40.062 1.00 43.08 238 LEU B C 1
ATOM 6174 O O . LEU C 1 157 ? 4.376 22.295 40.732 1.00 47.30 238 LEU B O 1
ATOM 6179 N N . ASN C 1 158 ? 3.219 22.193 38.803 1.00 41.71 239 ASN B N 1
ATOM 6180 C CA . ASN C 1 158 ? 4.255 21.405 38.143 1.00 48.09 239 ASN B CA 1
ATOM 6181 C C . ASN C 1 158 ? 5.534 22.214 37.973 1.00 53.51 239 ASN B C 1
ATOM 6182 O O . ASN C 1 158 ? 6.641 21.676 38.099 1.00 56.79 239 ASN B O 1
ATOM 6187 N N . LEU C 1 159 ? 5.401 23.511 37.686 1.00 48.83 240 LEU B N 1
ATOM 6188 C CA . LEU C 1 159 ? 6.576 24.367 37.572 1.00 46.63 240 LEU B CA 1
ATOM 6189 C C . LEU C 1 159 ? 7.289 24.504 38.911 1.00 47.29 240 LEU B C 1
ATOM 6190 O O . LEU C 1 159 ? 8.524 24.545 38.961 1.00 44.94 240 LEU B O 1
ATOM 6195 N N . SER C 1 160 ? 6.529 24.575 40.008 1.00 44.15 241 SER B N 1
ATOM 6196 C CA . SER C 1 160 ? 7.142 24.671 41.329 1.00 44.96 241 SER B CA 1
ATOM 6197 C C . SER C 1 160 ? 7.933 23.414 41.671 1.00 47.30 241 SER B C 1
ATOM 6198 O O . SER C 1 160 ? 8.960 23.494 42.356 1.00 59.72 241 SER B O 1
ATOM 6201 N N . ILE C 1 161 ? 7.471 22.251 41.210 1.00 50.39 242 ILE B N 1
ATOM 6202 C CA . ILE C 1 161 ? 8.219 21.015 41.430 1.00 59.00 242 ILE B CA 1
ATOM 6203 C C . ILE C 1 161 ? 9.526 21.044 40.650 1.00 57.01 242 ILE B C 1
ATOM 6204 O O . ILE C 1 161 ? 10.590 20.688 41.174 1.00 56.06 242 ILE B O 1
ATOM 6209 N N . HIS C 1 162 ? 9.469 21.466 39.385 1.00 52.12 243 HIS B N 1
ATOM 6210 C CA . HIS C 1 162 ? 10.689 21.605 38.598 1.00 50.84 243 HIS B CA 1
ATOM 6211 C C . HIS C 1 162 ? 11.615 22.663 39.184 1.00 47.74 243 HIS B C 1
ATOM 6212 O O . HIS C 1 162 ? 12.841 22.516 39.128 1.00 50.18 243 HIS B O 1
ATOM 6219 N N . GLN C 1 163 ? 11.050 23.731 39.752 1.00 40.69 244 GLN B N 1
ATOM 6220 C CA . GLN C 1 163 ? 11.879 24.791 40.318 1.00 45.88 244 GLN B CA 1
ATOM 6221 C C . GLN C 1 163 ? 12.612 24.318 41.567 1.00 57.22 244 GLN B C 1
ATOM 6222 O O . GLN C 1 163 ? 13.781 24.664 41.774 1.00 51.62 244 GLN B O 1
ATOM 6228 N N . ASP C 1 164 ? 11.943 23.532 42.413 1.00 59.04 245 ASP B N 1
ATOM 6229 C CA . ASP C 1 164 ? 12.601 23.025 43.613 1.00 61.67 245 ASP B CA 1
ATOM 6230 C C . ASP C 1 164 ? 13.660 21.987 43.266 1.00 48.81 245 ASP B C 1
ATOM 6231 O O . ASP C 1 164 ? 14.711 21.926 43.915 1.00 60.76 245 ASP B O 1
ATOM 6236 N N . ASN C 1 165 ? 13.404 21.163 42.248 1.00 48.60 246 ASN B N 1
ATOM 6237 C CA . ASN C 1 165 ? 14.408 20.195 41.819 1.00 60.92 246 ASN B CA 1
ATOM 6238 C C . ASN C 1 165 ? 15.617 20.892 41.211 1.00 67.37 246 ASN B C 1
ATOM 6239 O O . ASN C 1 165 ? 16.759 20.472 41.430 1.00 68.15 246 ASN B O 1
ATOM 6244 N N . THR C 1 166 ? 15.385 21.961 40.446 1.00 57.52 247 THR B N 1
ATOM 6245 C CA . THR C 1 166 ? 16.486 22.678 39.814 1.00 52.82 247 THR B CA 1
ATOM 6246 C C . THR C 1 166 ? 17.319 23.431 40.844 1.00 58.22 247 THR B C 1
ATOM 6247 O O . THR C 1 166 ? 18.553 23.442 40.765 1.00 57.87 247 THR B O 1
ATOM 6251 N N . GLN C 1 167 ? 16.662 24.061 41.822 1.00 51.96 248 GLN B N 1
ATOM 6252 C CA . GLN C 1 167 ? 17.394 24.789 42.854 1.00 58.61 248 GLN B CA 1
ATOM 6253 C C . GLN C 1 167 ? 18.253 23.850 43.691 1.00 66.34 248 GLN B C 1
ATOM 6254 O O . GLN C 1 167 ? 19.399 24.175 44.021 1.00 67.60 248 GLN B O 1
ATOM 6260 N N . ARG C 1 168 ? 17.724 22.676 44.043 1.00 61.09 249 ARG B N 1
ATOM 6261 C CA . ARG C 1 168 ? 18.515 21.746 44.844 1.00 72.56 249 ARG B CA 1
ATOM 6262 C C . ARG C 1 168 ? 19.623 21.098 44.025 1.00 64.53 249 ARG B C 1
ATOM 6263 O O . ARG C 1 168 ? 20.641 20.686 44.588 1.00 61.95 249 ARG B O 1
ATOM 6271 N N . GLN C 1 169 ? 19.452 20.996 42.706 1.00 64.26 250 GLN B N 1
ATOM 6272 C CA . GLN C 1 169 ? 20.545 20.501 41.878 1.00 67.78 250 GLN B CA 1
ATOM 6273 C C . GLN C 1 169 ? 21.632 21.553 41.712 1.00 68.97 250 GLN B C 1
ATOM 6274 O O . GLN C 1 169 ? 22.815 21.212 41.602 1.00 72.90 250 GLN B O 1
ATOM 6280 N N . TYR C 1 170 ? 21.252 22.832 41.705 1.00 66.09 251 TYR B N 1
ATOM 6281 C CA . TYR C 1 170 ? 22.244 23.896 41.598 1.00 63.13 251 TYR B CA 1
ATOM 6282 C C . TYR C 1 170 ? 23.066 24.017 42.877 1.00 71.64 251 TYR B C 1
ATOM 6283 O O . TYR C 1 170 ? 24.282 24.233 42.821 1.00 73.80 251 TYR B O 1
ATOM 6292 N N . GLU C 1 171 ? 22.422 23.878 44.038 1.00 65.97 252 GLU B N 1
ATOM 6293 C CA . GLU C 1 171 ? 23.154 23.950 45.298 1.00 63.41 252 GLU B CA 1
ATOM 6294 C C . GLU C 1 171 ? 24.107 22.772 45.453 1.00 66.69 252 GLU B C 1
ATOM 6295 O O . GLU C 1 171 ? 25.239 22.939 45.924 1.00 68.32 252 GLU B O 1
ATOM 6301 N N . ALA C 1 172 ? 23.666 21.572 45.065 1.00 68.19 253 ALA B N 1
ATOM 6302 C CA . ALA C 1 172 ? 24.527 20.399 45.169 1.00 67.70 253 ALA B CA 1
ATOM 6303 C C . ALA C 1 172 ? 25.747 20.523 44.266 1.00 77.18 253 ALA B C 1
ATOM 6304 O O . ALA C 1 172 ? 26.829 20.035 44.611 1.00 75.52 253 ALA B O 1
ATOM 6306 N N . GLU C 1 173 ? 25.597 21.173 43.110 1.00 67.55 254 GLU B N 1
ATOM 6307 C CA . GLU C 1 173 ? 26.729 21.350 42.209 1.00 70.17 254 GLU B CA 1
ATOM 6308 C C . GLU C 1 173 ? 27.621 22.504 42.649 1.00 74.33 254 GLU B C 1
ATOM 6309 O O . GLU C 1 173 ? 28.845 22.441 42.486 1.00 75.04 254 GLU B O 1
ATOM 6315 N N . ARG C 1 174 ? 27.029 23.564 43.205 1.00 71.70 255 ARG B N 1
ATOM 6316 C CA . ARG C 1 174 ? 27.823 24.703 43.652 1.00 73.45 255 ARG B CA 1
ATOM 6317 C C . ARG C 1 174 ? 28.709 24.341 44.836 1.00 73.37 255 ARG B C 1
ATOM 6318 O O . ARG C 1 174 ? 29.793 24.914 44.993 1.00 70.41 255 ARG B O 1
ATOM 6320 N N . ASN C 1 175 ? 28.273 23.400 45.671 1.00 75.01 256 ASN B N 1
ATOM 6321 C CA . ASN C 1 175 ? 29.051 22.971 46.826 1.00 78.05 256 ASN B CA 1
ATOM 6322 C C . ASN C 1 175 ? 30.096 21.917 46.482 1.00 76.68 256 ASN B C 1
ATOM 6323 O O . ASN C 1 175 ? 30.830 21.484 47.377 1.00 73.83 256 ASN B O 1
ATOM 6325 N N . LYS C 1 176 ? 30.181 21.496 45.223 1.00 78.42 257 LYS B N 1
ATOM 6326 C CA . LYS C 1 176 ? 31.171 20.505 44.830 1.00 75.23 257 LYS B CA 1
ATOM 6327 C C . LYS C 1 176 ? 32.567 21.118 44.821 1.00 72.47 257 LYS B C 1
ATOM 6328 O O . LYS C 1 176 ? 32.740 22.328 44.652 1.00 69.94 257 LYS B O 1
ATOM 6330 N N . MET C 1 177 ? 33.571 20.266 45.005 1.00 73.35 258 MET B N 1
ATOM 6331 C CA . MET C 1 177 ? 34.945 20.736 45.075 1.00 75.02 258 MET B CA 1
ATOM 6332 C C . MET C 1 177 ? 35.471 21.090 43.686 1.00 76.73 258 MET B C 1
ATOM 6333 O O . MET C 1 177 ? 34.908 20.702 42.658 1.00 71.54 258 MET B O 1
ATOM 6335 N N . ILE C 1 178 ? 36.567 21.849 43.670 1.00 75.17 259 ILE B N 1
ATOM 6336 C CA . ILE C 1 178 ? 37.221 22.199 42.414 1.00 73.42 259 ILE B CA 1
ATOM 6337 C C . ILE C 1 178 ? 37.778 20.936 41.774 1.00 76.65 259 ILE B C 1
ATOM 6338 O O . ILE C 1 178 ? 38.439 20.123 42.435 1.00 71.55 259 ILE B O 1
ATOM 6343 N N . GLY C 1 179 ? 37.513 20.764 40.479 1.00 80.39 260 GLY B N 1
ATOM 6344 C CA . GLY C 1 179 ? 37.800 19.545 39.768 1.00 72.34 260 GLY B CA 1
ATOM 6345 C C . GLY C 1 179 ? 36.586 18.657 39.588 1.00 79.25 260 GLY B C 1
ATOM 6346 O O . GLY C 1 179 ? 36.514 17.907 38.607 1.00 91.15 260 GLY B O 1
ATOM 6347 N N . LYS C 1 180 ? 35.633 18.724 40.516 1.00 73.14 261 LYS B N 1
ATOM 6348 C CA . LYS C 1 180 ? 34.351 18.047 40.378 1.00 78.51 261 LYS B CA 1
ATOM 6349 C C . LYS C 1 180 ? 33.220 18.995 40.012 1.00 84.93 261 LYS B C 1
ATOM 6350 O O . LYS C 1 180 ? 32.240 18.563 39.395 1.00 85.50 261 LYS B O 1
ATOM 6352 N N . ARG C 1 181 ? 33.333 20.271 40.374 1.00 84.66 262 ARG B N 1
ATOM 6353 C CA . ARG C 1 181 ? 32.319 21.255 40.016 1.00 78.17 262 ARG B CA 1
ATOM 6354 C C . ARG C 1 181 ? 32.400 21.560 38.525 1.00 83.73 262 ARG B C 1
ATOM 6355 O O . ARG C 1 181 ? 33.442 22.005 38.031 1.00 83.04 262 ARG B O 1
ATOM 6363 N N . ALA C 1 182 ? 31.305 21.321 37.810 1.00 82.96 263 ALA B N 1
ATOM 6364 C CA . ALA C 1 182 ? 31.214 21.622 36.387 1.00 86.82 263 ALA B CA 1
ATOM 6365 C C . ALA C 1 182 ? 30.514 22.964 36.215 1.00 82.72 263 ALA B C 1
ATOM 6366 O O . ALA C 1 182 ? 29.380 23.140 36.675 1.00 84.35 263 ALA B O 1
ATOM 6368 N N . ASN C 1 183 ? 31.190 23.906 35.554 1.00 79.82 264 ASN B N 1
ATOM 6369 C CA . ASN C 1 183 ? 30.631 25.247 35.412 1.00 85.37 264 ASN B CA 1
ATOM 6370 C C . ASN C 1 183 ? 29.483 25.268 34.409 1.00 82.73 264 ASN B C 1
ATOM 6371 O O . ASN C 1 183 ? 28.511 26.011 34.588 1.00 85.01 264 ASN B O 1
ATOM 6376 N N . GLU C 1 184 ? 29.574 24.463 33.347 1.00 79.89 265 GLU B N 1
ATOM 6377 C CA . GLU C 1 184 ? 28.481 24.403 32.381 1.00 77.71 265 GLU B CA 1
ATOM 6378 C C . GLU C 1 184 ? 27.271 23.671 32.947 1.00 79.09 265 GLU B C 1
ATOM 6379 O O . GLU C 1 184 ? 26.134 23.969 32.562 1.00 74.14 265 GLU B O 1
ATOM 6385 N N . ARG C 1 185 ? 27.492 22.710 33.846 1.00 78.66 266 ARG B N 1
ATOM 6386 C CA . ARG C 1 185 ? 26.374 22.104 34.562 1.00 75.93 266 ARG B CA 1
ATOM 6387 C C . ARG C 1 185 ? 25.680 23.131 35.448 1.00 68.50 266 ARG B C 1
ATOM 6388 O O . ARG C 1 185 ? 24.446 23.155 35.532 1.00 64.17 266 ARG B O 1
ATOM 6396 N N . LEU C 1 186 ? 26.457 23.990 36.113 1.00 73.98 267 LEU B N 1
ATOM 6397 C CA . LEU C 1 186 ? 25.870 25.120 36.827 1.00 72.24 267 LEU B CA 1
ATOM 6398 C C . LEU C 1 186 ? 25.174 26.072 35.863 1.00 71.23 267 LEU B C 1
ATOM 6399 O O . LEU C 1 186 ? 24.113 26.623 36.178 1.00 70.79 267 LEU B O 1
ATOM 6404 N N . GLU C 1 187 ? 25.759 26.275 34.681 1.00 71.06 268 GLU B N 1
ATOM 6405 C CA . GLU C 1 187 ? 25.181 27.199 33.712 1.00 68.23 268 GLU B CA 1
ATOM 6406 C C . GLU C 1 187 ? 23.860 26.672 33.165 1.00 66.89 268 GLU B C 1
ATOM 6407 O O . GLU C 1 187 ? 22.924 27.446 32.934 1.00 63.60 268 GLU B O 1
ATOM 6413 N N . LEU C 1 188 ? 23.765 25.358 32.951 1.00 68.86 269 LEU B N 1
ATOM 6414 C CA . LEU C 1 188 ? 22.522 24.781 32.449 1.00 60.93 269 LEU B CA 1
ATOM 6415 C C . LEU C 1 188 ? 21.419 24.859 33.497 1.00 61.93 269 LEU B C 1
ATOM 6416 O O . LEU C 1 188 ? 20.248 25.068 33.161 1.00 53.03 269 LEU B O 1
ATOM 6421 N N . LEU C 1 189 ? 21.777 24.693 34.772 1.00 62.67 270 LEU B N 1
ATOM 6422 C CA . LEU C 1 189 ? 20.784 24.759 35.839 1.00 56.48 270 LEU B CA 1
ATOM 6423 C C . LEU C 1 189 ? 20.310 26.189 36.067 1.00 54.27 270 LEU B C 1
ATOM 6424 O O . LEU C 1 189 ? 19.118 26.422 36.303 1.00 48.21 270 LEU B O 1
ATOM 6429 N N . LEU C 1 190 ? 21.226 27.159 36.005 1.00 49.91 271 LEU B N 1
ATOM 6430 C CA . LEU C 1 190 ? 20.827 28.556 36.145 1.00 49.96 271 LEU B CA 1
ATOM 6431 C C . LEU C 1 190 ? 19.923 28.990 34.999 1.00 51.45 271 LEU B C 1
ATOM 6432 O O . LEU C 1 190 ? 18.986 29.771 35.202 1.00 51.56 271 LEU B O 1
ATOM 6437 N N . GLN C 1 191 ? 20.187 28.497 33.788 1.00 47.24 272 GLN B N 1
ATOM 6438 C CA . GLN C 1 191 ? 19.313 28.813 32.662 1.00 51.37 272 GLN B CA 1
ATOM 6439 C C . GLN C 1 191 ? 17.950 28.153 32.825 1.00 51.01 272 GLN B C 1
ATOM 6440 O O . GLN C 1 191 ? 16.923 28.733 32.453 1.00 51.96 272 GLN B O 1
ATOM 6446 N N . LYS C 1 192 ? 17.921 26.941 33.383 1.00 48.17 273 LYS B N 1
ATOM 6447 C CA . LYS C 1 192 ? 16.646 26.290 33.664 1.00 53.14 273 LYS B CA 1
ATOM 6448 C C . LYS C 1 192 ? 15.879 27.032 34.753 1.00 44.15 273 LYS B C 1
ATOM 6449 O O . LYS C 1 192 ? 14.663 27.229 34.639 1.00 39.72 273 LYS B O 1
ATOM 6455 N N . ARG C 1 193 ? 16.572 27.458 35.813 1.00 42.03 274 ARG B N 1
ATOM 6456 C CA . ARG C 1 193 ? 15.921 28.242 36.859 1.00 43.27 274 ARG B CA 1
ATOM 6457 C C . ARG C 1 193 ? 15.352 29.539 36.297 1.00 49.27 274 ARG B C 1
ATOM 6458 O O . ARG C 1 193 ? 14.279 29.991 36.714 1.00 41.98 274 ARG B O 1
ATOM 6466 N N . LYS C 1 194 ? 16.057 30.148 35.342 1.00 49.06 275 LYS B N 1
ATOM 6467 C CA . LYS C 1 194 ? 15.561 31.364 34.708 1.00 44.30 275 LYS B CA 1
ATOM 6468 C C . LYS C 1 194 ? 14.334 31.079 33.851 1.00 40.94 275 LYS B C 1
ATOM 6469 O O . LYS C 1 194 ? 13.349 31.825 33.900 1.00 39.83 275 LYS B O 1
ATOM 6475 N N . GLU C 1 195 ? 14.372 29.998 33.067 1.00 42.36 276 GLU B N 1
ATOM 6476 C CA . GLU C 1 195 ? 13.254 29.672 32.186 1.00 39.43 276 GLU B CA 1
ATOM 6477 C C . GLU C 1 195 ? 12.000 29.325 32.979 1.00 39.07 276 GLU B C 1
ATOM 6478 O O . GLU C 1 195 ? 10.890 29.721 32.603 1.00 33.08 276 GLU B O 1
ATOM 6484 N N . LEU C 1 196 ? 12.156 28.580 34.075 1.00 34.53 277 LEU B N 1
ATOM 6485 C CA . LEU C 1 196 ? 11.001 28.186 34.875 1.00 38.25 277 LEU B CA 1
ATOM 6486 C C . LEU C 1 196 ? 10.344 29.393 35.534 1.00 36.78 277 LEU B C 1
ATOM 6487 O O . LEU C 1 196 ? 9.115 29.448 35.655 1.00 33.68 277 LEU B O 1
ATOM 6492 N N . GLN C 1 197 ? 11.146 30.369 35.968 1.00 34.39 278 GLN B N 1
ATOM 6493 C CA . GLN C 1 197 ? 10.581 31.573 36.568 1.00 36.14 278 GLN B CA 1
ATOM 6494 C C . GLN C 1 197 ? 9.798 32.384 35.543 1.00 33.62 278 GLN B C 1
ATOM 6495 O O . GLN C 1 197 ? 8.720 32.908 35.849 1.00 29.82 278 GLN B O 1
ATOM 6501 N N . GLU C 1 198 ? 10.323 32.498 34.321 1.00 31.15 279 GLU B N 1
ATOM 6502 C CA . GLU C 1 198 ? 9.607 33.220 33.275 1.00 31.49 279 GLU B CA 1
ATOM 6503 C C . GLU C 1 198 ? 8.304 32.518 32.917 1.00 28.36 279 GLU B C 1
ATOM 6504 O O . GLU C 1 198 ? 7.283 33.175 32.677 1.00 28.57 279 GLU B O 1
ATOM 6510 N N . ASN C 1 199 ? 8.320 31.183 32.877 1.00 30.63 280 ASN B N 1
ATOM 6511 C CA . ASN C 1 199 ? 7.089 30.432 32.654 1.00 29.84 280 ASN B CA 1
ATOM 6512 C C . ASN C 1 199 ? 6.069 30.710 33.752 1.00 30.24 280 ASN B C 1
ATOM 6513 O O . ASN C 1 199 ? 4.873 30.866 33.474 1.00 27.30 280 ASN B O 1
ATOM 6518 N N . GLN C 1 200 ? 6.523 30.778 35.007 1.00 33.23 281 GLN B N 1
ATOM 6519 C CA . GLN C 1 200 ? 5.614 31.070 36.112 1.00 30.10 281 GLN B CA 1
ATOM 6520 C C . GLN C 1 200 ? 4.989 32.451 35.968 1.00 30.93 281 GLN B C 1
ATOM 6521 O O . GLN C 1 200 ? 3.799 32.634 36.250 1.00 31.06 281 GLN B O 1
ATOM 6527 N N . ASP C 1 201 ? 5.778 33.440 35.536 1.00 33.33 282 ASP B N 1
ATOM 6528 C CA . ASP C 1 201 ? 5.235 34.778 35.318 1.00 33.00 282 ASP B CA 1
ATOM 6529 C C . ASP C 1 201 ? 4.140 34.761 34.260 1.00 34.83 282 ASP B C 1
ATOM 6530 O O . ASP C 1 201 ? 3.113 35.435 34.406 1.00 34.58 282 ASP B O 1
ATOM 6535 N N . GLU C 1 202 ? 4.343 33.993 33.185 1.00 32.60 283 GLU B N 1
ATOM 6536 C CA . GLU C 1 202 ? 3.337 33.906 32.132 1.00 32.70 283 GLU B CA 1
ATOM 6537 C C . GLU C 1 202 ? 2.056 33.257 32.641 1.00 32.38 283 GLU B C 1
ATOM 6538 O O . GLU C 1 202 ? 0.953 33.727 32.338 1.00 33.93 283 GLU B O 1
ATOM 6544 N N . ILE C 1 203 ? 2.182 32.177 33.415 1.00 30.45 284 ILE B N 1
ATOM 6545 C CA . ILE C 1 203 ? 1.003 31.491 33.935 1.00 30.59 284 ILE B CA 1
ATOM 6546 C C . ILE C 1 203 ? 0.249 32.385 34.911 1.00 32.90 284 ILE B C 1
ATOM 6547 O O . ILE C 1 203 ? -0.986 32.451 34.887 1.00 33.45 284 ILE B O 1
ATOM 6552 N N . GLU C 1 204 ? 0.975 33.091 35.781 1.00 31.17 285 GLU B N 1
ATOM 6553 C CA . GLU C 1 204 ? 0.317 33.961 36.750 1.00 29.42 285 GLU B CA 1
ATOM 6554 C C . GLU C 1 204 ? -0.361 35.148 36.075 1.00 30.33 285 GLU B C 1
ATOM 6555 O O . GLU C 1 204 ? -1.370 35.650 36.581 1.00 33.91 285 GLU B O 1
ATOM 6561 N N . ASN C 1 205 ? 0.165 35.603 34.935 1.00 34.63 286 ASN B N 1
ATOM 6562 C CA . ASN C 1 205 ? -0.521 36.650 34.185 1.00 36.44 286 ASN B CA 1
ATOM 6563 C C . ASN C 1 205 ? -1.831 36.136 33.600 1.00 44.83 286 ASN B C 1
ATOM 6564 O O . ASN C 1 205 ? -2.835 36.859 33.582 1.00 38.58 286 ASN B O 1
ATOM 6569 N N . MET C 1 206 ? -1.843 34.889 33.120 1.00 41.89 287 MET B N 1
ATOM 6570 C CA . MET C 1 206 ? -3.084 34.298 32.628 1.00 39.55 287 MET B CA 1
ATOM 6571 C C . MET C 1 206 ? -4.094 34.128 33.755 1.00 35.11 287 MET B C 1
ATOM 6572 O O . MET C 1 206 ? -5.283 34.421 33.581 1.00 35.07 287 MET B O 1
ATOM 6577 N N . MET C 1 207 ? -3.638 33.653 34.916 1.00 34.28 288 MET B N 1
ATOM 6578 C CA . MET C 1 207 ? -4.541 33.463 36.045 1.00 39.54 288 MET B CA 1
ATOM 6579 C C . MET C 1 207 ? -5.103 34.787 36.545 1.00 40.45 288 MET B C 1
ATOM 6580 O O . MET C 1 207 ? -6.247 34.838 37.013 1.00 35.29 288 MET B O 1
ATOM 6585 N N . ASN C 1 208 ? -4.322 35.865 36.451 1.00 35.58 289 ASN B N 1
ATOM 6586 C CA . ASN C 1 208 ? -4.828 37.172 36.858 1.00 41.39 289 ASN B CA 1
ATOM 6587 C C . ASN C 1 208 ? -5.891 37.679 35.890 1.00 41.48 289 ASN B C 1
ATOM 6588 O O . ASN C 1 208 ? -6.857 38.329 36.306 1.00 37.55 289 ASN B O 1
ATOM 6593 N N . SER C 1 209 ? -5.728 37.394 34.597 1.00 36.38 290 SER B N 1
ATOM 6594 C CA . SER C 1 209 ? -6.741 37.785 33.622 1.00 40.04 290 SER B CA 1
ATOM 6595 C C . SER C 1 209 ? -8.062 37.072 33.875 1.00 37.27 290 SER B C 1
ATOM 6596 O O . SER C 1 209 ? -9.134 37.656 33.675 1.00 39.88 290 SER B O 1
ATOM 6599 N N . ILE C 1 210 ? -8.008 35.814 34.317 1.00 32.75 291 ILE B N 1
ATOM 6600 C CA . ILE C 1 210 ? -9.232 35.083 34.628 1.00 33.48 291 ILE B CA 1
ATOM 6601 C C . ILE C 1 210 ? -9.847 35.595 35.924 1.00 35.58 291 ILE B C 1
ATOM 6602 O O . ILE C 1 210 ? -11.060 35.823 36.005 1.00 35.90 291 ILE B O 1
ATOM 6607 N N . PHE C 1 211 ? -9.021 35.788 36.955 1.00 35.41 292 PHE B N 1
ATOM 6608 C CA . PHE C 1 211 ? -9.534 36.204 38.257 1.00 33.37 292 PHE B CA 1
ATOM 6609 C C . PHE C 1 211 ? -10.091 37.622 38.208 1.00 35.80 292 PHE B C 1
ATOM 6610 O O . PHE C 1 211 ? -11.202 37.880 38.684 1.00 44.11 292 PHE B O 1
ATOM 6618 N N . LYS C 1 212 ? -9.332 38.557 37.634 1.00 42.49 293 LYS B N 1
ATOM 6619 C CA . LYS C 1 212 ? -9.773 39.948 37.604 1.00 41.95 293 LYS B CA 1
ATOM 6620 C C . LYS C 1 212 ? -10.861 40.180 36.565 1.00 49.83 293 LYS B C 1
ATOM 6621 O O . LYS C 1 212 ? -11.696 41.074 36.736 1.00 46.01 293 LYS B O 1
ATOM 6627 N N . GLY C 1 213 ? -10.872 39.395 35.493 1.00 37.37 294 GLY B N 1
ATOM 6628 C CA . GLY C 1 213 ? -11.812 39.621 34.416 1.00 40.70 294 GLY B CA 1
ATOM 6629 C C . GLY C 1 213 ? -13.115 38.859 34.538 1.00 37.85 294 GLY B C 1
ATOM 6630 O O . GLY C 1 213 ? -14.105 39.217 33.893 1.00 43.39 294 GLY B O 1
ATOM 6631 N N . ILE C 1 214 ? -13.140 37.808 35.358 1.00 35.66 295 ILE B N 1
ATOM 6632 C CA . ILE C 1 214 ? -14.305 36.932 35.407 1.00 37.87 295 ILE B CA 1
ATOM 6633 C C . ILE C 1 214 ? -14.736 36.657 36.842 1.00 39.18 295 ILE B C 1
ATOM 6634 O O . ILE C 1 214 ? -15.906 36.849 37.192 1.00 39.57 295 ILE B O 1
ATOM 6639 N N . PHE C 1 215 ? -13.801 36.201 37.682 1.00 36.92 296 PHE B N 1
ATOM 6640 C CA . PHE C 1 215 ? -14.173 35.735 39.016 1.00 42.82 296 PHE B CA 1
ATOM 6641 C C . PHE C 1 215 ? -14.770 36.857 39.858 1.00 37.95 296 PHE B C 1
ATOM 6642 O O . PHE C 1 215 ? -15.856 36.706 40.429 1.00 41.80 296 PHE B O 1
ATOM 6650 N N . VAL C 1 216 ? -14.064 37.987 39.963 1.00 44.62 297 VAL B N 1
ATOM 6651 C CA . VAL C 1 216 ? -14.511 39.068 40.835 1.00 48.68 297 VAL B CA 1
ATOM 6652 C C . VAL C 1 216 ? -15.858 39.624 40.399 1.00 48.44 297 VAL B C 1
ATOM 6653 O O . VAL C 1 216 ? -16.541 40.285 41.190 1.00 46.45 297 VAL B O 1
ATOM 6657 N N . HIS C 1 217 ? -16.263 39.370 39.156 1.00 41.24 298 HIS B N 1
ATOM 6658 C CA . HIS C 1 217 ? -17.581 39.768 38.681 1.00 44.38 298 HIS B CA 1
ATOM 6659 C C . HIS C 1 217 ? -18.609 38.656 38.856 1.00 50.79 298 HIS B C 1
ATOM 6660 O O . HIS C 1 217 ? -19.729 38.914 39.312 1.00 51.46 298 HIS B O 1
ATOM 6667 N N . ARG C 1 218 ? -18.244 37.418 38.518 1.00 44.69 299 ARG B N 1
ATOM 6668 C CA . ARG C 1 218 ? -19.202 36.319 38.530 1.00 42.94 299 ARG B CA 1
ATOM 6669 C C . ARG C 1 218 ? -19.431 35.733 39.918 1.00 38.89 299 ARG B C 1
ATOM 6670 O O . ARG C 1 218 ? -20.425 35.026 40.114 1.00 35.56 299 ARG B O 1
ATOM 6678 N N . TYR C 1 219 ? -18.548 36.000 40.882 1.00 40.78 300 TYR B N 1
ATOM 6679 C CA . TYR C 1 219 ? -18.785 35.487 42.226 1.00 44.53 300 TYR B CA 1
ATOM 6680 C C . TYR C 1 219 ? -19.941 36.197 42.921 1.00 44.24 300 TYR B C 1
ATOM 6681 O O . TYR C 1 219 ? -20.422 35.702 43.945 1.00 38.60 300 TYR B O 1
ATOM 6690 N N . ARG C 1 220 ? -20.401 37.330 42.385 1.00 46.79 301 ARG B N 1
ATOM 6691 C CA . ARG C 1 220 ? -21.609 38.002 42.849 1.00 52.25 301 ARG B CA 1
ATOM 6692 C C . ARG C 1 220 ? -22.708 37.969 41.791 1.00 48.40 301 ARG B C 1
ATOM 6693 O O . ARG C 1 220 ? -23.528 38.887 41.711 1.00 47.25 301 ARG B O 1
ATOM 6701 N N . ASP C 1 221 ? -22.728 36.923 40.969 1.00 47.82 302 ASP B N 1
ATOM 6702 C CA . ASP C 1 221 ? -23.708 36.815 39.901 1.00 40.86 302 ASP B CA 1
ATOM 6703 C C . ASP C 1 221 ? -25.116 36.678 40.474 1.00 48.47 302 ASP B C 1
ATOM 6704 O O . ASP C 1 221 ? -25.318 36.227 41.605 1.00 44.54 302 ASP B O 1
ATOM 6709 N N . ALA C 1 222 ? -26.102 37.087 39.671 1.00 40.76 303 ALA B N 1
ATOM 6710 C CA . ALA C 1 222 ? -27.492 37.001 40.105 1.00 47.76 303 ALA B CA 1
ATOM 6711 C C . ALA C 1 222 ? -27.946 35.555 40.260 1.00 46.33 303 ALA B C 1
ATOM 6712 O O . ALA C 1 222 ? -28.842 35.270 41.064 1.00 47.54 303 ALA B O 1
ATOM 6714 N N . ILE C 1 223 ? -27.345 34.637 39.512 1.00 43.79 304 ILE B N 1
ATOM 6715 C CA . ILE C 1 223 ? -27.710 33.227 39.559 1.00 41.35 304 ILE B CA 1
ATOM 6716 C C . ILE C 1 223 ? -26.894 32.545 40.648 1.00 40.75 304 ILE B C 1
ATOM 6717 O O . ILE C 1 223 ? -25.667 32.690 40.702 1.00 40.00 304 ILE B O 1
ATOM 6722 N N . ALA C 1 224 ? -27.579 31.798 41.518 1.00 42.15 305 ALA B N 1
ATOM 6723 C CA . ALA C 1 224 ? -26.916 31.202 42.672 1.00 43.51 305 ALA B CA 1
ATOM 6724 C C . ALA C 1 224 ? -25.908 30.139 42.255 1.00 39.23 305 ALA B C 1
ATOM 6725 O O . ALA C 1 224 ? -24.848 30.005 42.878 1.00 38.98 305 ALA B O 1
ATOM 6727 N N . GLU C 1 225 ? -26.219 29.371 41.208 1.00 41.90 306 GLU B N 1
ATOM 6728 C CA . GLU C 1 225 ? -25.314 28.306 40.787 1.00 40.83 306 GLU B CA 1
ATOM 6729 C C . GLU C 1 225 ? -23.996 28.871 40.270 1.00 36.55 306 GLU B C 1
ATOM 6730 O O . GLU C 1 225 ? -22.937 28.267 40.470 1.00 38.10 306 GLU B O 1
ATOM 6736 N N . ILE C 1 226 ? -24.039 30.029 39.608 1.00 37.28 307 ILE B N 1
ATOM 6737 C CA . ILE C 1 226 ? -22.806 30.655 39.140 1.00 34.10 307 ILE B CA 1
ATOM 6738 C C . ILE C 1 226 ? -21.955 31.106 40.323 1.00 37.21 307 ILE B C 1
ATOM 6739 O O . ILE C 1 226 ? -20.725 30.975 40.305 1.00 35.51 307 ILE B O 1
ATOM 6744 N N . ARG C 1 227 ? -22.593 31.633 41.372 1.00 39.08 308 ARG B N 1
ATOM 6745 C CA . ARG C 1 227 ? -21.851 31.997 42.575 1.00 37.22 308 ARG B CA 1
ATOM 6746 C C . ARG C 1 227 ? -21.266 30.765 43.254 1.00 30.88 308 ARG B C 1
ATOM 6747 O O . ARG C 1 227 ? -20.137 30.803 43.757 1.00 39.32 308 ARG B O 1
ATOM 6755 N N . ALA C 1 228 ? -22.022 29.664 43.282 1.00 31.59 309 ALA B N 1
ATOM 6756 C CA . ALA C 1 228 ? -21.523 28.439 43.896 1.00 38.08 309 ALA B CA 1
ATOM 6757 C C . ALA C 1 228 ? -20.359 27.850 43.112 1.00 35.99 309 ALA B C 1
ATOM 6758 O O . ALA C 1 228 ? -19.456 27.248 43.705 1.00 35.06 309 ALA B O 1
ATOM 6760 N N . ILE C 1 229 ? -20.362 28.010 41.787 1.00 36.47 310 ILE B N 1
ATOM 6761 C CA . ILE C 1 229 ? -19.253 27.522 40.975 1.00 31.08 310 ILE B CA 1
ATOM 6762 C C . ILE C 1 229 ? -17.981 28.300 41.286 1.00 29.66 310 ILE B C 1
ATOM 6763 O O . ILE C 1 229 ? -16.892 27.722 41.391 1.00 32.69 310 ILE B O 1
ATOM 6768 N N . CYS C 1 230 ? -18.097 29.619 41.455 1.00 32.07 311 CYS B N 1
ATOM 6769 C CA . CYS C 1 230 ? -16.925 30.435 41.756 1.00 30.09 311 CYS B CA 1
ATOM 6770 C C . CYS C 1 230 ? -16.406 30.166 43.163 1.00 35.52 311 CYS B C 1
ATOM 6771 O O . CYS C 1 230 ? -15.190 30.086 43.377 1.00 32.39 311 CYS B O 1
ATOM 6774 N N . ILE C 1 231 ? -17.310 30.027 44.136 1.00 36.07 312 ILE B N 1
ATOM 6775 C CA . ILE C 1 231 ? -16.893 29.812 45.518 1.00 33.61 312 ILE B CA 1
ATOM 6776 C C . ILE C 1 231 ? -16.224 28.452 45.674 1.00 35.98 312 ILE B C 1
ATOM 6777 O O . ILE C 1 231 ? -15.209 28.320 46.369 1.00 41.16 312 ILE B O 1
ATOM 6782 N N . GLU C 1 232 ? -16.776 27.420 45.034 1.00 33.12 313 GLU B N 1
ATOM 6783 C CA . GLU C 1 232 ? -16.191 26.089 45.152 1.00 36.29 313 GLU B CA 1
ATOM 6784 C C . GLU C 1 232 ? -14.792 26.047 44.552 1.00 36.33 313 GLU B C 1
ATOM 6785 O O . GLU C 1 232 ? -13.893 25.397 45.098 1.00 34.84 313 GLU B O 1
ATOM 6791 N N . GLU C 1 233 ? -14.583 26.749 43.436 1.00 34.65 314 GLU B N 1
ATOM 6792 C CA . GLU C 1 233 ? -13.308 26.664 42.736 1.00 33.39 314 GLU B CA 1
ATOM 6793 C C . GLU C 1 233 ? -12.216 27.480 43.415 1.00 32.71 314 GLU B C 1
ATOM 6794 O O . GLU C 1 233 ? -11.051 27.065 43.408 1.00 33.35 314 GLU B O 1
ATOM 6800 N N . ILE C 1 234 ? -12.554 28.633 43.999 1.00 31.69 315 ILE B N 1
ATOM 6801 C CA . ILE C 1 234 ? -11.527 29.404 44.693 1.00 32.70 315 ILE B CA 1
ATOM 6802 C C . ILE C 1 234 ? -11.040 28.651 45.924 1.00 33.90 315 ILE B C 1
ATOM 6803 O O . ILE C 1 234 ? -9.865 28.753 46.299 1.00 36.80 315 ILE B O 1
ATOM 6808 N N . GLY C 1 235 ? -11.915 27.869 46.560 1.00 34.37 316 GLY B N 1
ATOM 6809 C CA . GLY C 1 235 ? -11.471 27.007 47.639 1.00 37.15 316 GLY B CA 1
ATOM 6810 C C . GLY C 1 235 ? -10.543 25.910 47.163 1.00 40.04 316 GLY B C 1
ATOM 6811 O O . GLY C 1 235 ? -9.667 25.465 47.911 1.00 35.64 316 GLY B O 1
ATOM 6812 N N . VAL C 1 236 ? -10.714 25.463 45.918 1.00 38.89 317 VAL B N 1
ATOM 6813 C CA . VAL C 1 236 ? -9.810 24.469 45.349 1.00 37.50 317 VAL B CA 1
ATOM 6814 C C . VAL C 1 236 ? -8.419 25.062 45.163 1.00 35.07 317 VAL B C 1
ATOM 6815 O O . VAL C 1 236 ? -7.412 24.443 45.523 1.00 37.66 317 VAL B O 1
ATOM 6819 N N . TRP C 1 237 ? -8.343 26.278 44.610 1.00 32.11 318 TRP B N 1
ATOM 6820 C CA . TRP C 1 237 ? -7.046 26.896 44.349 1.00 33.50 318 TRP B CA 1
ATOM 6821 C C . TRP C 1 237 ? -6.277 27.136 45.643 1.00 36.18 318 TRP B C 1
ATOM 6822 O O . TRP C 1 237 ? -5.062 26.912 45.703 1.00 37.99 318 TRP B O 1
ATOM 6833 N N . MET C 1 238 ? -6.967 27.594 46.690 1.00 34.73 319 MET B N 1
ATOM 6834 C CA . MET C 1 238 ? -6.295 27.848 47.960 1.00 39.00 319 MET B CA 1
ATOM 6835 C C . MET C 1 238 ? -5.825 26.556 48.617 1.00 30.96 319 MET B C 1
ATOM 6836 O O . MET C 1 238 ? -4.835 26.564 49.356 1.00 45.93 319 MET B O 1
ATOM 6841 N N . LYS C 1 239 ? -6.514 25.443 48.359 1.00 35.50 320 LYS B N 1
ATOM 6842 C CA . LYS C 1 239 ? -6.127 24.170 48.956 1.00 34.72 320 LYS B CA 1
ATOM 6843 C C . LYS C 1 239 ? -4.984 23.510 48.192 1.00 42.56 320 LYS B C 1
ATOM 6844 O O . LYS C 1 239 ? -4.041 22.995 48.804 1.00 39.00 320 LYS B O 1
ATOM 6850 N N . MET C 1 240 ? -5.044 23.518 46.858 1.00 33.91 321 MET B N 1
ATOM 6851 C CA . MET C 1 240 ? -4.039 22.821 46.063 1.00 37.43 321 MET B CA 1
ATOM 6852 C C . MET C 1 240 ? -2.741 23.611 45.946 1.00 36.01 321 MET B C 1
ATOM 6853 O O . MET C 1 240 ? -1.675 23.015 45.755 1.00 40.33 321 MET B O 1
ATOM 6858 N N . TYR C 1 241 ? -2.805 24.946 46.058 1.00 37.24 322 TYR B N 1
ATOM 6859 C CA . TYR C 1 241 ? -1.641 25.814 45.910 1.00 41.25 322 TYR B CA 1
ATOM 6860 C C . TYR C 1 241 ? -1.689 26.857 47.031 1.00 40.67 322 TYR B C 1
ATOM 6861 O O . TYR C 1 241 ? -1.905 28.047 46.808 1.00 44.51 322 TYR B O 1
ATOM 6870 N N . SER C 1 242 ? -1.480 26.393 48.267 1.00 47.20 323 SER B N 1
ATOM 6871 C CA . SER C 1 242 ? -1.592 27.274 49.425 1.00 43.91 323 SER B CA 1
ATOM 6872 C C . SER C 1 242 ? -0.509 28.345 49.436 1.00 47.47 323 SER B C 1
ATOM 6873 O O . SER C 1 242 ? -0.747 29.457 49.921 1.00 47.39 323 SER B O 1
ATOM 6876 N N . ASP C 1 243 ? 0.678 28.037 48.908 1.00 50.88 324 ASP B N 1
ATOM 6877 C CA . ASP C 1 243 ? 1.774 28.999 48.928 1.00 47.37 324 ASP B CA 1
ATOM 6878 C C . ASP C 1 243 ? 1.495 30.226 48.070 1.00 53.63 324 ASP B C 1
ATOM 6879 O O . ASP C 1 243 ? 2.137 31.263 48.269 1.00 51.83 324 ASP B O 1
ATOM 6884 N N . ALA C 1 244 ? 0.557 30.139 47.130 1.00 52.14 325 ALA B N 1
ATOM 6885 C CA . ALA C 1 244 ? 0.272 31.241 46.222 1.00 40.49 325 ALA B CA 1
ATOM 6886 C C . ALA C 1 244 ? -1.133 31.807 46.351 1.00 39.15 325 ALA B C 1
ATOM 6887 O O . ALA C 1 244 ? -1.336 32.980 46.029 1.00 43.43 325 ALA B O 1
ATOM 6889 N N . PHE C 1 245 ? -2.105 31.018 46.811 1.00 37.70 326 PHE B N 1
ATOM 6890 C CA . PHE C 1 245 ? -3.492 31.456 46.851 1.00 45.52 326 PHE B CA 1
ATOM 6891 C C . PHE C 1 245 ? -4.085 31.560 48.248 1.00 45.61 326 PHE B C 1
ATOM 6892 O O . PHE C 1 245 ? -5.116 32.222 48.407 1.00 43.93 326 PHE B O 1
ATOM 6900 N N . LEU C 1 246 ? -3.479 30.935 49.259 1.00 42.58 327 LEU B N 1
ATOM 6901 C CA . LEU C 1 246 ? -4.008 30.997 50.622 1.00 51.32 327 LEU B CA 1
ATOM 6902 C C . LEU C 1 246 ? -3.481 32.264 51.290 1.00 46.31 327 LEU B C 1
ATOM 6903 O O . LEU C 1 246 ? -2.487 32.263 52.019 1.00 47.80 327 LEU B O 1
ATOM 6908 N N . ASN C 1 247 ? -4.171 33.370 51.022 1.00 40.98 328 ASN B N 1
ATOM 6909 C CA . ASN C 1 247 ? -3.848 34.654 51.625 1.00 55.37 328 ASN B CA 1
ATOM 6910 C C . ASN C 1 247 ? -5.130 35.471 51.734 1.00 60.23 328 ASN B C 1
ATOM 6911 O O . ASN C 1 247 ? -6.199 35.050 51.282 1.00 57.60 328 ASN B O 1
ATOM 6916 N N . ASP C 1 248 ? -5.014 36.655 52.339 1.00 53.54 329 ASP B N 1
ATOM 6917 C CA . ASP C 1 248 ? -6.186 37.484 52.596 1.00 49.63 329 ASP B CA 1
ATOM 6918 C C . ASP C 1 248 ? -6.802 38.048 51.322 1.00 54.23 329 ASP B C 1
ATOM 6919 O O . ASP C 1 248 ? -7.994 38.372 51.320 1.00 53.55 329 ASP B O 1
ATOM 6924 N N . SER C 1 249 ? -6.025 38.172 50.244 1.00 51.70 330 SER B N 1
ATOM 6925 C CA . SER C 1 249 ? -6.575 38.710 49.004 1.00 51.78 330 SER B CA 1
ATOM 6926 C C . SER C 1 249 ? -7.569 37.749 48.362 1.00 50.84 330 SER B C 1
ATOM 6927 O O . SER C 1 249 ? -8.504 38.191 47.686 1.00 51.26 330 SER B O 1
ATOM 6930 N N . TYR C 1 250 ? -7.393 36.443 48.558 1.00 47.16 331 TYR B N 1
ATOM 6931 C CA . TYR C 1 250 ? -8.328 35.458 48.026 1.00 45.96 331 TYR B CA 1
ATOM 6932 C C . TYR C 1 250 ? -9.358 34.999 49.046 1.00 45.88 331 TYR B C 1
ATOM 6933 O O . TYR C 1 250 ? -10.505 34.730 48.674 1.00 37.42 331 TYR B O 1
ATOM 6942 N N . LEU C 1 251 ? -8.977 34.906 50.322 1.00 41.65 332 LEU B N 1
ATOM 6943 C CA . LEU C 1 251 ? -9.907 34.481 51.361 1.00 41.88 332 LEU B CA 1
ATOM 6944 C C . LEU C 1 251 ? -11.048 35.468 51.564 1.00 38.66 332 LEU B C 1
ATOM 6945 O O . LEU C 1 251 ? -12.120 35.065 52.028 1.00 42.80 332 LEU B O 1
ATOM 6950 N N . LYS C 1 252 ? -10.848 36.744 51.228 1.00 42.56 333 LYS B N 1
ATOM 6951 C CA . LYS C 1 252 ? -11.881 37.742 51.489 1.00 43.38 333 LYS B CA 1
ATOM 6952 C C . LYS C 1 252 ? -13.129 37.501 50.648 1.00 49.14 333 LYS B C 1
ATOM 6953 O O . LYS C 1 252 ? -14.237 37.837 51.082 1.00 40.78 333 LYS B O 1
ATOM 6959 N N . TYR C 1 253 ? -12.979 36.916 49.457 1.00 40.55 334 TYR B N 1
ATOM 6960 C CA . TYR C 1 253 ? -14.144 36.649 48.621 1.00 37.72 334 TYR B CA 1
ATOM 6961 C C . TYR C 1 253 ? -15.014 35.546 49.208 1.00 34.34 334 TYR B C 1
ATOM 6962 O O . TYR C 1 253 ? -16.241 35.582 49.061 1.00 36.83 334 TYR B O 1
ATOM 6971 N N . VAL C 1 254 ? -14.403 34.564 49.873 1.00 32.22 335 VAL B N 1
ATOM 6972 C CA . VAL C 1 254 ? -15.184 33.535 50.550 1.00 39.04 335 VAL B CA 1
ATOM 6973 C C . VAL C 1 254 ? -15.854 34.108 51.792 1.00 39.19 335 VAL B C 1
ATOM 6974 O O . VAL C 1 254 ? -17.002 33.770 52.109 1.00 40.85 335 VAL B O 1
ATOM 6978 N N . GLY C 1 255 ? -15.156 34.990 52.511 1.00 46.41 336 GLY B N 1
ATOM 6979 C CA . GLY C 1 255 ? -15.735 35.576 53.708 1.00 44.54 336 GLY B CA 1
ATOM 6980 C C . GLY C 1 255 ? -16.894 36.506 53.404 1.00 40.00 336 GLY B C 1
ATOM 6981 O O . GLY C 1 255 ? -17.896 36.519 54.125 1.00 42.14 336 GLY B O 1
ATOM 6982 N N . TRP C 1 256 ? -16.775 37.296 52.335 1.00 44.20 337 TRP B N 1
ATOM 6983 C CA . TRP C 1 256 ? -17.860 38.177 51.920 1.00 42.42 337 TRP B CA 1
ATOM 6984 C C . TRP C 1 256 ? -19.093 37.407 51.470 1.00 42.34 337 TRP B C 1
ATOM 6985 O O . TRP C 1 256 ? -20.200 37.955 51.509 1.00 51.80 337 TRP B O 1
ATOM 6996 N N . THR C 1 257 ? -18.930 36.159 51.040 1.00 43.33 338 THR B N 1
ATOM 6997 C CA . THR C 1 257 ? -20.034 35.364 50.521 1.00 42.49 338 THR B CA 1
ATOM 6998 C C . THR C 1 257 ? -20.697 34.507 51.594 1.00 38.89 338 THR B C 1
ATOM 6999 O O . THR C 1 257 ? -21.693 33.835 51.308 1.00 37.84 338 THR B O 1
ATOM 7003 N N . LEU C 1 258 ? -20.178 34.522 52.824 1.00 45.75 339 LEU B N 1
ATOM 7004 C CA . LEU C 1 258 ? -20.862 33.854 53.926 1.00 48.39 339 LEU B CA 1
ATOM 7005 C C . LEU C 1 258 ? -22.246 34.439 54.177 1.00 42.83 339 LEU B C 1
ATOM 7006 O O . LEU C 1 258 ? -23.115 33.742 54.712 1.00 47.60 339 LEU B O 1
ATOM 7011 N N . HIS C 1 259 ? -22.471 35.694 53.793 1.00 51.03 340 HIS B N 1
ATOM 7012 C CA . HIS C 1 259 ? -23.754 36.361 53.961 1.00 65.54 340 HIS B CA 1
ATOM 7013 C C . HIS C 1 259 ? -24.727 36.080 52.821 1.00 62.18 340 HIS B C 1
ATOM 7014 O O . HIS C 1 259 ? -25.744 36.772 52.712 1.00 55.76 340 HIS B O 1
ATOM 7021 N N . ASP C 1 260 ? -24.441 35.094 51.973 1.00 57.59 341 ASP B N 1
ATOM 7022 C CA . ASP C 1 260 ? -25.255 34.884 50.783 1.00 48.51 341 ASP B CA 1
ATOM 7023 C C . ASP C 1 260 ? -26.658 34.433 51.170 1.00 47.88 341 ASP B C 1
ATOM 7024 O O . ASP C 1 260 ? -26.846 33.682 52.129 1.00 52.51 341 ASP B O 1
ATOM 7029 N N . ARG C 1 261 ? -27.653 34.904 50.417 1.00 52.41 342 ARG B N 1
ATOM 7030 C CA . ARG C 1 261 ? -29.035 34.584 50.761 1.00 53.12 342 ARG B CA 1
ATOM 7031 C C . ARG C 1 261 ? -29.376 33.131 50.456 1.00 41.33 342 ARG B C 1
ATOM 7032 O O . ARG C 1 261 ? -30.281 32.565 51.081 1.00 48.98 342 ARG B O 1
ATOM 7034 N N . GLN C 1 262 ? -28.668 32.513 49.517 1.00 46.87 343 GLN B N 1
ATOM 7035 C CA . GLN C 1 262 ? -28.904 31.124 49.148 1.00 40.92 343 GLN B CA 1
ATOM 7036 C C . GLN C 1 262 ? -28.076 30.198 50.030 1.00 40.76 343 GLN B C 1
ATOM 7037 O O . GLN C 1 262 ? -26.857 30.365 50.148 1.00 44.64 343 GLN B O 1
ATOM 7043 N N . GLY C 1 263 ? -28.745 29.219 50.645 1.00 46.75 344 GLY B N 1
ATOM 7044 C CA . GLY C 1 263 ? -28.056 28.307 51.541 1.00 46.44 344 GLY B CA 1
ATOM 7045 C C . GLY C 1 263 ? -27.029 27.436 50.847 1.00 44.15 344 GLY B C 1
ATOM 7046 O O . GLY C 1 263 ? -26.011 27.080 51.445 1.00 44.89 344 GLY B O 1
ATOM 7047 N N . GLU C 1 264 ? -27.277 27.080 49.585 1.00 46.31 345 GLU B N 1
ATOM 7048 C CA . GLU C 1 264 ? -26.313 26.268 48.851 1.00 37.19 345 GLU B CA 1
ATOM 7049 C C . GLU C 1 264 ? -25.023 27.031 48.584 1.00 38.31 345 GLU B C 1
ATOM 7050 O O . GLU C 1 264 ? -23.957 26.418 48.466 1.00 48.13 345 GLU B O 1
ATOM 7056 N N . VAL C 1 265 ? -25.094 28.359 48.491 1.00 33.20 346 VAL B N 1
ATOM 7057 C CA . VAL C 1 265 ? -23.879 29.153 48.347 1.00 34.05 346 VAL B CA 1
ATOM 7058 C C . VAL C 1 265 ? -23.144 29.254 49.677 1.00 46.11 346 VAL B C 1
ATOM 7059 O O . VAL C 1 265 ? -21.913 29.150 49.727 1.00 40.20 346 VAL B O 1
ATOM 7063 N N . ARG C 1 266 ? -23.879 29.459 50.774 1.00 40.50 347 ARG B N 1
ATOM 7064 C CA . ARG C 1 266 ? -23.252 29.436 52.091 1.00 43.13 347 ARG B CA 1
ATOM 7065 C C . ARG C 1 266 ? -22.652 28.070 52.391 1.00 38.06 347 ARG B C 1
ATOM 7066 O O . ARG C 1 266 ? -21.615 27.979 53.058 1.00 42.59 347 ARG B O 1
ATOM 7074 N N . LEU C 1 267 ? -23.287 27.002 51.903 1.00 35.80 348 LEU B N 1
ATOM 7075 C CA . LEU C 1 267 ? -22.746 25.661 52.093 1.00 39.04 348 LEU B CA 1
ATOM 7076 C C . LEU C 1 267 ? -21.415 25.496 51.368 1.00 43.42 348 LEU B C 1
ATOM 7077 O O . LEU C 1 267 ? -20.501 24.839 51.879 1.00 41.89 348 LEU B O 1
ATOM 7082 N N . LYS C 1 268 ? -21.288 26.084 50.177 1.00 43.72 349 LYS B N 1
ATOM 7083 C CA . LYS C 1 268 ? -20.023 26.016 49.451 1.00 48.15 349 LYS B CA 1
ATOM 7084 C C . LYS C 1 268 ? -18.933 26.805 50.164 1.00 37.67 349 LYS B C 1
ATOM 7085 O O . LYS C 1 268 ? -17.763 26.402 50.159 1.00 35.04 349 LYS B O 1
ATOM 7091 N N . CYS C 1 269 ? -19.296 27.934 50.778 1.00 44.10 350 CYS B N 1
ATOM 7092 C CA . CYS C 1 269 ? -18.322 28.715 51.534 1.00 42.16 350 CYS B CA 1
ATOM 7093 C C . CYS C 1 269 ? -17.766 27.920 52.708 1.00 36.74 350 CYS B C 1
ATOM 7094 O O . CYS C 1 269 ? -16.555 27.934 52.960 1.00 38.54 350 CYS B O 1
ATOM 7097 N N . LEU C 1 270 ? -18.636 27.218 53.436 1.00 40.06 351 LEU B N 1
ATOM 7098 C CA . LEU C 1 270 ? -18.193 26.476 54.612 1.00 37.90 351 LEU B CA 1
ATOM 7099 C C . LEU C 1 270 ? -17.288 25.313 54.225 1.00 47.86 351 LEU B C 1
ATOM 7100 O O . LEU C 1 270 ? -16.229 25.110 54.830 1.00 41.31 351 LEU B O 1
ATOM 7105 N N . LYS C 1 271 ? -17.688 24.537 53.214 1.00 40.77 352 LYS B N 1
ATOM 7106 C CA . LYS C 1 271 ? -16.875 23.399 52.796 1.00 45.91 352 LYS B CA 1
ATOM 7107 C C . LYS C 1 271 ? -15.526 23.844 52.249 1.00 39.80 352 LYS B C 1
ATOM 7108 O O . LYS C 1 271 ? -14.524 23.143 52.426 1.00 45.20 352 LYS B O 1
ATOM 7112 N N . ALA C 1 272 ? -15.478 25.003 51.588 1.00 39.42 353 ALA B N 1
ATOM 7113 C CA . ALA C 1 272 ? -14.200 25.530 51.121 1.00 42.02 353 ALA B CA 1
ATOM 7114 C C . ALA C 1 272 ? -13.284 25.865 52.290 1.00 42.09 353 ALA B C 1
ATOM 7115 O O . ALA C 1 272 ? -12.072 25.625 52.226 1.00 34.78 353 ALA B O 1
ATOM 7117 N N . LEU C 1 273 ? -13.842 26.416 53.369 1.00 43.61 354 LEU B N 1
ATOM 7118 C CA . LEU C 1 273 ? -13.027 26.725 54.538 1.00 38.75 354 LEU B CA 1
ATOM 7119 C C . LEU C 1 273 ? -12.655 25.468 55.313 1.00 36.96 354 LEU B C 1
ATOM 7120 O O . LEU C 1 273 ? -11.558 25.396 55.878 1.00 47.56 354 LEU B O 1
ATOM 7125 N N . GLN C 1 274 ? -13.544 24.472 55.346 1.00 37.92 355 GLN B N 1
ATOM 7126 C CA . GLN C 1 274 ? -13.264 23.243 56.084 1.00 38.59 355 GLN B CA 1
ATOM 7127 C C . GLN C 1 274 ? -12.011 22.553 55.557 1.00 46.39 355 GLN B C 1
ATOM 7128 O O . GLN C 1 274 ? -11.149 22.130 56.336 1.00 45.70 355 GLN B O 1
ATOM 7134 N N . SER C 1 275 ? -11.889 22.436 54.232 1.00 45.60 356 SER B N 1
ATOM 7135 C CA . SER C 1 275 ? -10.729 21.771 53.649 1.00 41.52 356 SER B CA 1
ATOM 7136 C C . SER C 1 275 ? -9.428 22.502 53.953 1.00 43.00 356 SER B C 1
ATOM 7137 O O . SER C 1 275 ? -8.354 21.898 53.860 1.00 49.29 356 SER B O 1
ATOM 7140 N N . LEU C 1 276 ? -9.499 23.784 54.312 1.00 33.97 357 LEU B N 1
ATOM 7141 C CA . LEU C 1 276 ? -8.313 24.539 54.695 1.00 35.64 357 LEU B CA 1
ATOM 7142 C C . LEU C 1 276 ? -7.983 24.383 56.174 1.00 44.38 357 LEU B C 1
ATOM 7143 O O . LEU C 1 276 ? -6.810 24.223 56.532 1.00 44.07 357 LEU B O 1
ATOM 7148 N N . TYR C 1 277 ? -8.995 24.419 57.043 1.00 43.36 358 TYR B N 1
ATOM 7149 C CA . TYR C 1 277 ? -8.772 24.324 58.481 1.00 46.19 358 TYR B CA 1
ATOM 7150 C C . TYR C 1 277 ? -8.476 22.907 58.955 1.00 49.10 358 TYR B C 1
ATOM 7151 O O . TYR C 1 277 ? -8.047 22.736 60.101 1.00 48.46 358 TYR B O 1
ATOM 7160 N N . THR C 1 278 ? -8.691 21.890 58.116 1.00 48.72 359 THR B N 1
ATOM 7161 C CA . THR C 1 278 ? -8.329 20.529 58.496 1.00 52.20 359 THR B CA 1
ATOM 7162 C C . THR C 1 278 ? -6.822 20.315 58.542 1.00 52.13 359 THR B C 1
ATOM 7163 O O . THR C 1 278 ? -6.376 19.294 59.077 1.00 58.77 359 THR B O 1
ATOM 7167 N N . ASN C 1 279 ? -6.036 21.240 57.999 1.00 50.85 360 ASN B N 1
ATOM 7168 C CA . ASN C 1 279 ? -4.580 21.162 58.008 1.00 50.38 360 ASN B CA 1
ATOM 7169 C C . ASN C 1 279 ? -4.060 22.246 58.945 1.00 57.17 360 ASN B C 1
ATOM 7170 O O . ASN C 1 279 ? -4.119 23.436 58.619 1.00 49.18 360 ASN B O 1
ATOM 7175 N N . ARG C 1 280 ? -3.553 21.833 60.110 1.00 57.49 361 ARG B N 1
ATOM 7176 C CA . ARG C 1 280 ? -3.107 22.797 61.109 1.00 59.64 361 ARG B CA 1
ATOM 7177 C C . ARG C 1 280 ? -1.869 23.567 60.669 1.00 63.39 361 ARG B C 1
ATOM 7178 O O . ARG C 1 280 ? -1.566 24.611 61.257 1.00 64.73 361 ARG B O 1
ATOM 7186 N N . GLU C 1 281 ? -1.151 23.085 59.653 1.00 59.75 362 GLU B N 1
ATOM 7187 C CA . GLU C 1 281 ? -0.009 23.829 59.134 1.00 62.25 362 GLU B CA 1
ATOM 7188 C C . GLU C 1 281 ? -0.429 25.093 58.396 1.00 60.67 362 GLU B C 1
ATOM 7189 O O . GLU C 1 281 ? 0.410 25.973 58.174 1.00 66.31 362 GLU B O 1
ATOM 7195 N N . LEU C 1 282 ? -1.700 25.204 58.016 1.00 63.88 363 LEU B N 1
ATOM 7196 C CA . LEU C 1 282 ? -2.213 26.372 57.312 1.00 60.13 363 LEU B CA 1
ATOM 7197 C C . LEU C 1 282 ? -2.824 27.408 58.247 1.00 53.58 363 LEU B C 1
ATOM 7198 O O . LEU C 1 282 ? -3.258 28.465 57.777 1.00 56.82 363 LEU B O 1
ATOM 7203 N N . PHE C 1 283 ? -2.870 27.133 59.550 1.00 59.10 364 PHE B N 1
ATOM 7204 C CA . PHE C 1 283 ? -3.478 28.077 60.484 1.00 51.59 364 PHE B CA 1
ATOM 7205 C C . PHE C 1 283 ? -2.761 29.422 60.561 1.00 53.64 364 PHE B C 1
ATOM 7206 O O . PHE C 1 283 ? -3.457 30.446 60.686 1.00 58.00 364 PHE B O 1
ATOM 7214 N N . PRO C 1 284 ? -1.424 29.510 60.519 1.00 50.95 365 PRO B N 1
ATOM 7215 C CA . PRO C 1 284 ? -0.798 30.843 60.472 1.00 52.75 365 PRO B CA 1
ATOM 7216 C C . PRO C 1 284 ? -1.263 31.690 59.299 1.00 58.29 365 PRO B C 1
ATOM 7217 O O . PRO C 1 284 ? -1.322 32.920 59.420 1.00 59.33 365 PRO B O 1
ATOM 7221 N N . LYS C 1 285 ? -1.600 31.070 58.167 1.00 59.95 366 LYS B N 1
ATOM 7222 C CA . LYS C 1 285 ? -2.129 31.812 57.030 1.00 50.77 366 LYS B CA 1
ATOM 7223 C C . LYS C 1 285 ? -3.607 32.148 57.184 1.00 50.97 366 LYS B C 1
ATOM 7224 O O . LYS C 1 285 ? -4.107 33.023 56.468 1.00 55.37 366 LYS B O 1
ATOM 7230 N N . LEU C 1 286 ? -4.312 31.482 58.098 1.00 50.06 367 LEU B N 1
ATOM 7231 C CA . LEU C 1 286 ? -5.739 31.693 58.304 1.00 54.70 367 LEU B CA 1
ATOM 7232 C C . LEU C 1 286 ? -6.053 32.502 59.555 1.00 58.01 367 LEU B C 1
ATOM 7233 O O . LEU C 1 286 ? -7.232 32.661 59.890 1.00 56.79 367 LEU B O 1
ATOM 7238 N N . GLU C 1 287 ? -5.041 33.023 60.250 1.00 52.56 368 GLU B N 1
ATOM 7239 C CA . GLU C 1 287 ? -5.284 33.645 61.548 1.00 55.86 368 GLU B CA 1
ATOM 7240 C C . GLU C 1 287 ? -5.997 34.984 61.398 1.00 51.47 368 GLU B C 1
ATOM 7241 O O . GLU C 1 287 ? -6.960 35.268 62.120 1.00 55.34 368 GLU B O 1
ATOM 7247 N N . LEU C 1 288 ? -5.541 35.822 60.463 1.00 46.98 369 LEU B N 1
ATOM 7248 C CA . LEU C 1 288 ? -6.194 37.111 60.254 1.00 47.87 369 LEU B CA 1
ATOM 7249 C C . LEU C 1 288 ? -7.593 36.936 59.678 1.00 60.95 369 LEU B C 1
ATOM 7250 O O . LEU C 1 288 ? -8.513 37.684 60.032 1.00 57.43 369 LEU B O 1
ATOM 7255 N N . PHE C 1 289 ? -7.775 35.957 58.788 1.00 49.73 370 PHE B N 1
ATOM 7256 C CA . PHE C 1 289 ? -9.101 35.700 58.235 1.00 53.09 370 PHE B CA 1
ATOM 7257 C C . PHE C 1 289 ? -10.064 35.221 59.312 1.00 49.52 370 PHE B C 1
ATOM 7258 O O . PHE C 1 289 ? -11.241 35.598 59.313 1.00 48.72 370 PHE B O 1
ATOM 7266 N N . THR C 1 290 ? -9.583 34.385 60.237 1.00 47.86 371 THR B N 1
ATOM 7267 C CA . THR C 1 290 ? -10.453 33.864 61.285 1.00 53.58 371 THR B CA 1
ATOM 7268 C C . THR C 1 290 ? -10.959 34.983 62.187 1.00 58.33 371 THR B C 1
ATOM 7269 O O . THR C 1 290 ? -12.125 34.983 62.594 1.00 49.58 371 THR B O 1
ATOM 7273 N N . ASN C 1 291 ? -10.099 35.959 62.492 1.00 50.03 372 ASN B N 1
ATOM 7274 C CA . ASN C 1 291 ? -10.489 37.056 63.372 1.00 61.76 372 ASN B CA 1
ATOM 7275 C C . ASN C 1 291 ? -11.418 38.047 62.683 1.00 54.38 372 ASN B C 1
ATOM 7276 O O . ASN C 1 291 ? -12.289 38.630 63.339 1.00 46.28 372 ASN B O 1
ATOM 7281 N N . ARG C 1 292 ? -11.252 38.260 61.375 1.00 51.99 373 ARG B N 1
ATOM 7282 C CA . ARG C 1 292 ? -12.098 39.225 60.681 1.00 48.26 373 ARG B CA 1
ATOM 7283 C C . ARG C 1 292 ? -13.506 38.685 60.464 1.00 51.45 373 ARG B C 1
ATOM 7284 O O . ARG C 1 292 ? -14.467 39.462 60.440 1.00 46.88 373 ARG B O 1
ATOM 7292 N N . PHE C 1 293 ? -13.655 37.367 60.325 1.00 48.74 374 PHE B N 1
ATOM 7293 C CA . PHE C 1 293 ? -14.940 36.768 59.982 1.00 48.82 374 PHE B CA 1
ATOM 7294 C C . PHE C 1 293 ? -15.447 35.803 61.049 1.00 47.58 374 PHE B C 1
ATOM 7295 O O . PHE C 1 293 ? -16.326 34.985 60.761 1.00 36.07 374 PHE B O 1
ATOM 7303 N N . LYS C 1 294 ? -14.927 35.881 62.278 1.00 51.26 375 LYS B N 1
ATOM 7304 C CA . LYS C 1 294 ? -15.375 34.954 63.315 1.00 47.51 375 LYS B CA 1
ATOM 7305 C C . LYS C 1 294 ? -16.847 35.165 63.649 1.00 43.52 375 LYS B C 1
ATOM 7306 O O . LYS C 1 294 ? -17.596 34.195 63.813 1.00 42.33 375 LYS B O 1
ATOM 7312 N N . ASP C 1 295 ? -17.282 36.425 63.749 1.00 47.49 376 ASP B N 1
ATOM 7313 C CA . ASP C 1 295 ? -18.676 36.701 64.078 1.00 46.96 376 ASP B CA 1
ATOM 7314 C C . ASP C 1 295 ? -19.611 36.147 63.012 1.00 48.29 376 ASP B C 1
ATOM 7315 O O . ASP C 1 295 ? -20.666 35.583 63.329 1.00 41.92 376 ASP B O 1
ATOM 7320 N N . ARG C 1 296 ? -19.234 36.289 61.740 1.00 48.29 377 ARG B N 1
ATOM 7321 C CA . ARG C 1 296 ? -20.066 35.783 60.655 1.00 46.66 377 ARG B CA 1
ATOM 7322 C C . ARG C 1 296 ? -20.051 34.260 60.596 1.00 39.22 377 ARG B C 1
ATOM 7323 O O . ARG C 1 296 ? -21.031 33.652 60.154 1.00 45.21 377 ARG B O 1
ATOM 7331 N N . ILE C 1 297 ? -18.966 33.629 61.044 1.00 39.39 378 ILE B N 1
ATOM 7332 C CA . ILE C 1 297 ? -18.868 32.173 60.988 1.00 40.35 378 ILE B CA 1
ATOM 7333 C C . ILE C 1 297 ? -19.667 31.532 62.116 1.00 39.61 378 ILE B C 1
ATOM 7334 O O . ILE C 1 297 ? -20.435 30.589 61.892 1.00 41.19 378 ILE B O 1
ATOM 7339 N N . VAL C 1 298 ? -19.504 32.033 63.343 1.00 41.78 379 VAL B N 1
ATOM 7340 C CA . VAL C 1 298 ? -20.178 31.421 64.485 1.00 40.17 379 VAL B CA 1
ATOM 7341 C C . VAL C 1 298 ? -21.686 31.619 64.403 1.00 35.40 379 VAL B C 1
ATOM 7342 O O . VAL C 1 298 ? -22.452 30.802 64.927 1.00 42.13 379 VAL B O 1
ATOM 7346 N N . SER C 1 299 ? -22.141 32.693 63.753 1.00 37.15 380 SER B N 1
ATOM 7347 C CA . SER C 1 299 ? -23.577 32.903 63.607 1.00 37.69 380 SER B CA 1
ATOM 7348 C C . SER C 1 299 ? -24.213 31.812 62.757 1.00 50.97 380 SER B C 1
ATOM 7349 O O . SER C 1 299 ? -25.382 31.464 62.961 1.00 44.34 380 SER B O 1
ATOM 7352 N N . MET C 1 300 ? -23.461 31.260 61.805 1.00 43.51 381 MET B N 1
ATOM 7353 C CA . MET C 1 300 ? -23.988 30.221 60.932 1.00 44.07 381 MET B CA 1
ATOM 7354 C C . MET C 1 300 ? -24.167 28.886 61.642 1.00 36.73 381 MET B C 1
ATOM 7355 O O . MET C 1 300 ? -24.789 27.985 61.070 1.00 41.07 381 MET B O 1
ATOM 7360 N N . THR C 1 301 ? -23.646 28.735 62.863 1.00 44.52 382 THR B N 1
ATOM 7361 C CA . THR C 1 301 ? -23.860 27.503 63.615 1.00 43.65 382 THR B CA 1
ATOM 7362 C C . THR C 1 301 ? -25.326 27.295 63.969 1.00 44.03 382 THR B C 1
ATOM 7363 O O . THR C 1 301 ? -25.728 26.165 64.268 1.00 47.56 382 THR B O 1
ATOM 7367 N N . LEU C 1 302 ? -26.126 28.357 63.949 1.00 37.65 383 LEU B N 1
ATOM 7368 C CA . LEU C 1 302 ? -27.569 28.288 64.130 1.00 48.95 383 LEU B CA 1
ATOM 7369 C C . LEU C 1 302 ? -28.284 28.829 62.898 1.00 54.01 383 LEU B C 1
ATOM 7370 O O . LEU C 1 302 ? -29.269 29.564 62.995 1.00 51.36 383 LEU B O 1
ATOM 7375 N N . ASP C 1 303 ? -27.779 28.469 61.720 1.00 51.29 384 ASP B N 1
ATOM 7376 C CA . ASP C 1 303 ? -28.368 28.929 60.471 1.00 48.46 384 ASP B CA 1
ATOM 7377 C C . ASP C 1 303 ? -29.774 28.364 60.306 1.00 47.32 384 ASP B C 1
ATOM 7378 O O . ASP C 1 303 ? -30.102 27.294 60.826 1.00 52.30 384 ASP B O 1
ATOM 7383 N N . LYS C 1 304 ? -30.615 29.104 59.577 1.00 48.26 385 LYS B N 1
ATOM 7384 C CA . LYS C 1 304 ? -31.977 28.644 59.329 1.00 52.09 385 LYS B CA 1
ATOM 7385 C C . LYS C 1 304 ? -31.993 27.324 58.571 1.00 62.40 385 LYS B C 1
ATOM 7386 O O . LYS C 1 304 ? -32.895 26.502 58.773 1.00 64.05 385 LYS B O 1
ATOM 7388 N N . GLU C 1 305 ? -31.013 27.101 57.700 1.00 52.21 386 GLU B N 1
ATOM 7389 C CA . GLU C 1 305 ? -30.889 25.829 57.005 1.00 51.92 386 GLU B CA 1
ATOM 7390 C C . GLU C 1 305 ? -30.141 24.839 57.889 1.00 50.13 386 GLU B C 1
ATOM 7391 O O . GLU C 1 305 ? -29.046 25.135 58.379 1.00 54.54 386 GLU B O 1
ATOM 7397 N N . TYR C 1 306 ? -30.740 23.664 58.098 1.00 50.79 387 TYR B N 1
ATOM 7398 C CA . TYR C 1 306 ? -30.133 22.674 58.982 1.00 46.84 387 TYR B CA 1
ATOM 7399 C C . TYR C 1 306 ? -28.789 22.199 58.446 1.00 56.57 387 TYR B C 1
ATOM 7400 O O . TYR C 1 306 ? -27.841 22.001 59.214 1.00 50.85 387 TYR B O 1
ATOM 7409 N N . ASP C 1 307 ? -28.685 22.014 57.128 1.00 54.44 388 ASP B N 1
ATOM 7410 C CA . ASP C 1 307 ? -27.441 21.512 56.555 1.00 49.43 388 ASP B CA 1
ATOM 7411 C C . ASP C 1 307 ? -26.330 22.551 56.619 1.00 42.38 388 ASP B C 1
ATOM 7412 O O . ASP C 1 307 ? -25.156 22.190 56.758 1.00 51.50 388 ASP B O 1
ATOM 7417 N N . VAL C 1 308 ? -26.674 23.836 56.518 1.00 45.19 389 VAL B N 1
ATOM 7418 C CA . VAL C 1 308 ? -25.665 24.881 56.652 1.00 43.13 389 VAL B CA 1
ATOM 7419 C C . VAL C 1 308 ? -25.169 24.959 58.090 1.00 55.20 389 VAL B C 1
ATOM 7420 O O . VAL C 1 308 ? -23.968 25.121 58.341 1.00 46.14 389 VAL B O 1
ATOM 7424 N N . ALA C 1 309 ? -26.081 24.833 59.058 1.00 45.78 390 ALA B N 1
ATOM 7425 C CA . ALA C 1 309 ? -25.685 24.911 60.460 1.00 47.95 390 ALA B CA 1
ATOM 7426 C C . ALA C 1 309 ? -24.811 23.731 60.866 1.00 46.35 390 ALA B C 1
ATOM 7427 O O . ALA C 1 309 ? -23.905 23.890 61.691 1.00 46.69 390 ALA B O 1
ATOM 7429 N N . VAL C 1 310 ? -25.064 22.548 60.303 1.00 51.71 391 VAL B N 1
ATOM 7430 C CA . VAL C 1 310 ? -24.250 21.379 60.627 1.00 53.75 391 VAL B CA 1
ATOM 7431 C C . VAL C 1 310 ? -22.812 21.586 60.169 1.00 51.62 391 VAL B C 1
ATOM 7432 O O . VAL C 1 310 ? -21.861 21.307 60.910 1.00 47.56 391 VAL B O 1
ATOM 7436 N N . GLU C 1 311 ? -22.629 22.085 58.944 1.00 52.68 392 GLU B N 1
ATOM 7437 C CA . GLU C 1 311 ? -21.280 22.294 58.428 1.00 46.55 392 GLU B CA 1
ATOM 7438 C C . GLU C 1 311 ? -20.585 23.458 59.121 1.00 47.54 392 GLU B C 1
ATOM 7439 O O . GLU C 1 311 ? -19.359 23.437 59.282 1.00 48.47 392 GLU B O 1
ATOM 7445 N N . ALA C 1 312 ? -21.340 24.479 59.533 1.00 44.43 393 ALA B N 1
ATOM 7446 C CA . ALA C 1 312 ? -20.742 25.581 60.278 1.00 42.18 393 ALA B CA 1
ATOM 7447 C C . ALA C 1 312 ? -20.255 25.119 61.645 1.00 44.00 393 ALA B C 1
ATOM 7448 O O . ALA C 1 312 ? -19.206 25.568 62.121 1.00 39.10 393 ALA B O 1
ATOM 7450 N N . ILE C 1 313 ? -21.006 24.225 62.292 1.00 41.43 394 ILE B N 1
ATOM 7451 C CA . ILE C 1 313 ? -20.546 23.632 63.545 1.00 46.45 394 ILE B CA 1
ATOM 7452 C C . ILE C 1 313 ? -19.284 22.814 63.309 1.00 52.41 394 ILE B C 1
ATOM 7453 O O . ILE C 1 313 ? -18.345 22.844 64.114 1.00 45.61 394 ILE B O 1
ATOM 7458 N N . ARG C 1 314 ? -19.239 22.074 62.198 1.00 51.48 395 ARG B N 1
ATOM 7459 C CA . ARG C 1 314 ? -18.043 21.306 61.868 1.00 45.37 395 ARG B CA 1
ATOM 7460 C C . ARG C 1 314 ? -16.855 22.225 61.619 1.00 44.24 395 ARG B C 1
ATOM 7461 O O . ARG C 1 314 ? -15.720 21.900 61.988 1.00 47.72 395 ARG B O 1
ATOM 7469 N N . LEU C 1 315 ? -17.098 23.382 60.999 1.00 44.72 396 LEU B N 1
ATOM 7470 C CA . LEU C 1 315 ? -16.017 24.327 60.740 1.00 43.79 396 LEU B CA 1
ATOM 7471 C C . LEU C 1 315 ? -15.502 24.950 62.033 1.00 49.06 396 LEU B C 1
ATOM 7472 O O . LEU C 1 315 ? -14.287 25.059 62.233 1.00 46.42 396 LEU B O 1
ATOM 7477 N N . VAL C 1 316 ? -16.411 25.365 62.918 1.00 47.63 397 VAL B N 1
ATOM 7478 C CA . VAL C 1 316 ? -15.998 25.972 64.182 1.00 51.16 397 VAL B CA 1
ATOM 7479 C C . VAL C 1 316 ? -15.213 24.973 65.023 1.00 39.51 397 VAL B C 1
ATOM 7480 O O . VAL C 1 316 ? -14.232 25.332 65.687 1.00 45.85 397 VAL B O 1
ATOM 7484 N N . THR C 1 317 ? -15.622 23.702 64.999 1.00 39.10 398 THR B N 1
ATOM 7485 C CA . THR C 1 317 ? -14.881 22.671 65.720 1.00 43.66 398 THR B CA 1
ATOM 7486 C C . THR C 1 317 ? -13.458 22.541 65.188 1.00 55.04 398 THR B C 1
ATOM 7487 O O . THR C 1 317 ? -12.510 22.367 65.963 1.00 47.72 398 THR B O 1
ATOM 7491 N N . LEU C 1 318 ? -13.288 22.631 63.866 1.00 49.40 399 LEU B N 1
ATOM 7492 C CA . LEU C 1 318 ? -11.949 22.570 63.287 1.00 42.89 399 LEU B CA 1
ATOM 7493 C C . LEU C 1 318 ? -11.119 23.784 63.685 1.00 46.94 399 LEU B C 1
ATOM 7494 O O . LEU C 1 318 ? -9.911 23.666 63.923 1.00 54.34 399 LEU B O 1
ATOM 7499 N N . ILE C 1 319 ? -11.747 24.960 63.756 1.00 38.54 400 ILE B N 1
ATOM 7500 C CA . ILE C 1 319 ? -11.025 26.166 64.147 1.00 51.41 400 ILE B CA 1
ATOM 7501 C C . ILE C 1 319 ? -10.559 26.064 65.595 1.00 52.49 400 ILE B C 1
ATOM 7502 O O . ILE C 1 319 ? -9.462 26.517 65.943 1.00 60.37 400 ILE B O 1
ATOM 7507 N N . LEU C 1 320 ? -11.375 25.455 66.457 1.00 56.07 401 LEU B N 1
ATOM 7508 C CA . LEU C 1 320 ? -11.014 25.351 67.867 1.00 58.27 401 LEU B CA 1
ATOM 7509 C C . LEU C 1 320 ? -9.904 24.329 68.085 1.00 56.13 401 LEU B C 1
ATOM 7510 O O . LEU C 1 320 ? -8.970 24.576 68.856 1.00 62.10 401 LEU B O 1
ATOM 7515 N N . HIS C 1 321 ? -9.990 23.175 67.417 1.00 62.80 402 HIS B N 1
ATOM 7516 C CA . HIS C 1 321 ? -8.985 22.133 67.608 1.00 61.81 402 HIS B CA 1
ATOM 7517 C C . HIS C 1 321 ? -7.617 22.581 67.111 1.00 65.79 402 HIS B C 1
ATOM 7518 O O . HIS C 1 321 ? -6.596 22.304 67.751 1.00 77.78 402 HIS B O 1
ATOM 7525 N N . GLY C 1 322 ? -7.573 23.274 65.975 1.00 63.03 403 GLY B N 1
ATOM 7526 C CA . GLY C 1 322 ? -6.317 23.759 65.438 1.00 64.89 403 GLY B CA 1
ATOM 7527 C C . GLY C 1 322 ? -5.698 24.918 66.187 1.00 75.89 403 GLY B C 1
ATOM 7528 O O . GLY C 1 322 ? -4.618 25.374 65.802 1.00 80.21 403 GLY B O 1
ATOM 7529 N N . SER C 1 323 ? -6.347 25.408 67.239 1.00 71.52 404 SER B N 1
ATOM 7530 C CA . SER C 1 323 ? -5.812 26.513 68.024 1.00 76.51 404 SER B CA 1
ATOM 7531 C C . SER C 1 323 ? -5.376 26.038 69.406 1.00 71.83 404 SER B C 1
ATOM 7532 O O . SER C 1 323 ? -4.210 26.168 69.779 1.00 83.36 404 SER B O 1
ATOM 7535 N N . GLY D 1 4 ? -37.059 -63.425 -2.359 1.00 62.79 85 GLY D N 1
ATOM 7536 C CA . GLY D 1 4 ? -36.557 -64.778 -2.205 1.00 63.36 85 GLY D CA 1
ATOM 7537 C C . GLY D 1 4 ? -37.619 -65.763 -1.757 1.00 59.42 85 GLY D C 1
ATOM 7538 O O . GLY D 1 4 ? -38.814 -65.520 -1.925 1.00 53.17 85 GLY D O 1
ATOM 7539 N N . THR D 1 5 ? -37.182 -66.882 -1.185 1.00 55.23 86 THR D N 1
ATOM 7540 C CA . THR D 1 5 ? -38.113 -67.889 -0.705 1.00 52.63 86 THR D CA 1
ATOM 7541 C C . THR D 1 5 ? -38.775 -67.425 0.591 1.00 44.66 86 THR D C 1
ATOM 7542 O O . THR D 1 5 ? -38.361 -66.447 1.220 1.00 45.26 86 THR D O 1
ATOM 7546 N N . LEU D 1 6 ? -39.827 -68.146 0.988 1.00 41.72 87 LEU D N 1
ATOM 7547 C CA . LEU D 1 6 ? -40.516 -67.821 2.234 1.00 44.30 87 LEU D CA 1
ATOM 7548 C C . LEU D 1 6 ? -39.567 -67.892 3.423 1.00 40.76 87 LEU D C 1
ATOM 7549 O O . LEU D 1 6 ? -39.582 -67.012 4.291 1.00 44.19 87 LEU D O 1
ATOM 7554 N N . PHE D 1 7 ? -38.727 -68.927 3.475 1.00 44.94 88 PHE D N 1
ATOM 7555 C CA . PHE D 1 7 ? -37.802 -69.074 4.594 1.00 46.00 88 PHE D CA 1
ATOM 7556 C C . PHE D 1 7 ? -36.791 -67.934 4.631 1.00 48.64 88 PHE D C 1
ATOM 7557 O O . PHE D 1 7 ? -36.415 -67.462 5.710 1.00 49.70 88 PHE D O 1
ATOM 7565 N N . GLU D 1 8 ? -36.347 -67.472 3.459 1.00 52.44 89 GLU D N 1
ATOM 7566 C CA . GLU D 1 8 ? -35.356 -66.400 3.415 1.00 51.09 89 GLU D CA 1
ATOM 7567 C C . GLU D 1 8 ? -35.975 -65.053 3.768 1.00 49.22 89 GLU D C 1
ATOM 7568 O O . GLU D 1 8 ? -35.350 -64.241 4.461 1.00 50.89 89 GLU D O 1
ATOM 7574 N N . VAL D 1 9 ? -37.200 -64.795 3.306 1.00 45.30 90 VAL D N 1
ATOM 7575 C CA . VAL D 1 9 ? -37.831 -63.506 3.573 1.00 47.67 90 VAL D CA 1
ATOM 7576 C C . VAL D 1 9 ? -38.303 -63.428 5.020 1.00 47.47 90 VAL D C 1
ATOM 7577 O O . VAL D 1 9 ? -38.226 -62.370 5.657 1.00 53.54 90 VAL D O 1
ATOM 7581 N N . VAL D 1 10 ? -38.798 -64.541 5.566 1.00 44.28 91 VAL D N 1
ATOM 7582 C CA . VAL D 1 10 ? -39.201 -64.557 6.970 1.00 44.09 91 VAL D CA 1
ATOM 7583 C C . VAL D 1 10 ? -37.986 -64.383 7.875 1.00 46.04 91 VAL D C 1
ATOM 7584 O O . VAL D 1 10 ? -38.055 -63.699 8.904 1.00 50.21 91 VAL D O 1
ATOM 7588 N N . LYS D 1 11 ? -36.853 -64.987 7.504 1.00 48.52 92 LYS D N 1
ATOM 7589 C CA . LYS D 1 11 ? -35.624 -64.777 8.264 1.00 61.61 92 LYS D CA 1
ATOM 7590 C C . LYS D 1 11 ? -35.191 -63.317 8.219 1.00 57.88 92 LYS D C 1
ATOM 7591 O O . LYS D 1 11 ? -34.705 -62.775 9.218 1.00 52.90 92 LYS D O 1
ATOM 7597 N N . LEU D 1 12 ? -35.354 -62.668 7.065 1.00 55.09 93 LEU D N 1
ATOM 7598 C CA . LEU D 1 12 ? -34.966 -61.267 6.940 1.00 56.78 93 LEU D CA 1
ATOM 7599 C C . LEU D 1 12 ? -35.827 -60.385 7.836 1.00 51.99 93 LEU D C 1
ATOM 7600 O O . LEU D 1 12 ? -35.314 -59.511 8.545 1.00 58.06 93 LEU D O 1
ATOM 7605 N N . GLY D 1 13 ? -37.139 -60.606 7.821 1.00 52.15 94 GLY D N 1
ATOM 7606 C CA . GLY D 1 13 ? -38.034 -59.915 8.735 1.00 50.03 94 GLY D CA 1
ATOM 7607 C C . GLY D 1 13 ? -38.077 -58.414 8.567 1.00 59.29 94 GLY D C 1
ATOM 7608 O O . GLY D 1 13 ? -38.334 -57.696 9.540 1.00 51.90 94 GLY D O 1
ATOM 7609 N N . LYS D 1 14 ? -37.832 -57.914 7.359 1.00 47.53 95 LYS D N 1
ATOM 7610 C CA . LYS D 1 14 ? -37.872 -56.479 7.115 1.00 44.32 95 LYS D CA 1
ATOM 7611 C C . LYS D 1 14 ? -39.315 -56.002 7.020 1.00 47.03 95 LYS D C 1
ATOM 7612 O O . LYS D 1 14 ? -40.113 -56.555 6.256 1.00 48.14 95 LYS D O 1
ATOM 7618 N N . SER D 1 15 ? -39.649 -54.974 7.797 1.00 46.01 96 SER D N 1
ATOM 7619 C CA . SER D 1 15 ? -40.971 -54.375 7.718 1.00 43.69 96 SER D CA 1
ATOM 7620 C C . SER D 1 15 ? -41.102 -53.570 6.426 1.00 39.00 96 SER D C 1
ATOM 7621 O O . SER D 1 15 ? -40.154 -53.425 5.649 1.00 43.30 96 SER D O 1
ATOM 7624 N N . ALA D 1 16 ? -42.304 -53.038 6.194 1.00 38.18 97 ALA D N 1
ATOM 7625 C CA . ALA D 1 16 ? -42.524 -52.220 5.007 1.00 48.73 97 ALA D CA 1
ATOM 7626 C C . ALA D 1 16 ? -41.711 -50.934 5.055 1.00 48.89 97 ALA D C 1
ATOM 7627 O O . ALA D 1 16 ? -41.259 -50.449 4.012 1.00 41.21 97 ALA D O 1
ATOM 7629 N N . MET D 1 17 ? -41.511 -50.372 6.249 1.00 44.47 98 MET D N 1
ATOM 7630 C CA . MET D 1 17 ? -40.709 -49.161 6.372 1.00 48.31 98 MET D CA 1
ATOM 7631 C C . MET D 1 17 ? -39.216 -49.456 6.324 1.00 45.88 98 MET D C 1
ATOM 7632 O O . MET D 1 17 ? -38.443 -48.628 5.830 1.00 46.86 98 MET D O 1
ATOM 7637 N N . GLN D 1 18 ? -38.790 -50.617 6.828 1.00 44.58 99 GLN D N 1
ATOM 7638 C CA . GLN D 1 18 ? -37.385 -50.992 6.710 1.00 38.21 99 GLN D CA 1
ATOM 7639 C C . GLN D 1 18 ? -36.994 -51.211 5.254 1.00 43.81 99 GLN D C 1
ATOM 7640 O O . GLN D 1 18 ? -35.871 -50.887 4.850 1.00 42.93 99 GLN D O 1
ATOM 7646 N N . SER D 1 19 ? -37.909 -51.754 4.449 1.00 40.02 100 SER D N 1
ATOM 7647 C CA . SER D 1 19 ? -37.607 -51.998 3.044 1.00 44.55 100 SER D CA 1
ATOM 7648 C C . SER D 1 19 ? -37.627 -50.707 2.234 1.00 37.98 100 SER D C 1
ATOM 7649 O O . SER D 1 19 ? -36.822 -50.541 1.311 1.00 39.34 100 SER D O 1
ATOM 7652 N N . VAL D 1 20 ? -38.534 -49.783 2.561 1.00 41.13 101 VAL D N 1
ATOM 7653 C CA . VAL D 1 20 ? -38.592 -48.529 1.822 1.00 46.54 101 VAL D CA 1
ATOM 7654 C C . VAL D 1 20 ? -37.419 -47.625 2.180 1.00 40.31 101 VAL D C 1
ATOM 7655 O O . VAL D 1 20 ? -37.023 -46.779 1.370 1.00 38.16 101 VAL D O 1
ATOM 7659 N N . VAL D 1 21 ? -36.842 -47.786 3.373 1.00 36.63 102 VAL D N 1
ATOM 7660 C CA . VAL D 1 21 ? -35.624 -47.055 3.707 1.00 33.61 102 VAL D CA 1
ATOM 7661 C C . VAL D 1 21 ? -34.448 -47.593 2.902 1.00 40.69 102 VAL D C 1
ATOM 7662 O O . VAL D 1 21 ? -33.620 -46.824 2.396 1.00 34.61 102 VAL D O 1
ATOM 7666 N N . ASP D 1 22 ? -34.361 -48.918 2.757 1.00 40.43 103 ASP D N 1
ATOM 7667 C CA . ASP D 1 22 ? -33.337 -49.502 1.896 1.00 39.58 103 ASP D CA 1
ATOM 7668 C C . ASP D 1 22 ? -33.506 -49.043 0.454 1.00 31.88 103 ASP D C 1
ATOM 7669 O O . ASP D 1 22 ? -32.517 -48.812 -0.253 1.00 36.18 103 ASP D O 1
ATOM 7674 N N . ASP D 1 23 ? -34.753 -48.907 -0.003 1.00 36.73 104 ASP D N 1
ATOM 7675 C CA . ASP D 1 23 ? -34.994 -48.406 -1.352 1.00 39.80 104 ASP D CA 1
ATOM 7676 C C . ASP D 1 23 ? -34.601 -46.940 -1.473 1.00 33.58 104 ASP D C 1
ATOM 7677 O O . ASP D 1 23 ? -34.037 -46.527 -2.492 1.00 34.89 104 ASP D O 1
ATOM 7682 N N . TRP D 1 24 ? -34.894 -46.138 -0.446 1.00 33.68 105 TRP D N 1
ATOM 7683 C CA . TRP D 1 24 ? -34.543 -44.723 -0.503 1.00 33.65 105 TRP D CA 1
ATOM 7684 C C . TRP D 1 24 ? -33.031 -44.531 -0.512 1.00 28.93 105 TRP D C 1
ATOM 7685 O O . TRP D 1 24 ? -32.516 -43.660 -1.222 1.00 29.92 105 TRP D O 1
ATOM 7696 N N . ILE D 1 25 ? -32.306 -45.335 0.270 1.00 30.57 106 ILE D N 1
ATOM 7697 C CA . ILE D 1 25 ? -30.850 -45.233 0.298 1.00 33.18 106 ILE D CA 1
ATOM 7698 C C . ILE D 1 25 ? -30.263 -45.607 -1.056 1.00 35.41 106 ILE D C 1
ATOM 7699 O O . ILE D 1 25 ? -29.339 -44.950 -1.553 1.00 37.58 106 ILE D O 1
ATOM 7704 N N . GLU D 1 26 ? -30.787 -46.667 -1.678 1.00 30.89 107 GLU D N 1
ATOM 7705 C CA . GLU D 1 26 ? -30.332 -47.027 -3.016 1.00 36.67 107 GLU D CA 1
ATOM 7706 C C . GLU D 1 26 ? -30.626 -45.910 -4.010 1.00 34.55 107 GLU D C 1
ATOM 7707 O O . GLU D 1 26 ? -29.807 -45.619 -4.889 1.00 34.30 107 GLU D O 1
ATOM 7713 N N . SER D 1 27 ? -31.788 -45.266 -3.880 1.00 30.89 108 SER D N 1
ATOM 7714 C CA . SER D 1 27 ? -32.093 -44.118 -4.724 1.00 32.89 108 SER D CA 1
ATOM 7715 C C . SER D 1 27 ? -31.143 -42.959 -4.451 1.00 33.85 108 SER D C 1
ATOM 7716 O O . SER D 1 27 ? -30.769 -42.230 -5.378 1.00 34.47 108 SER D O 1
ATOM 7719 N N . TYR D 1 28 ? -30.743 -42.776 -3.190 1.00 31.52 109 TYR D N 1
ATOM 7720 C CA . TYR D 1 28 ? -29.810 -41.708 -2.847 1.00 27.45 109 TYR D CA 1
ATOM 7721 C C . TYR D 1 28 ? -28.432 -41.957 -3.446 1.00 29.97 109 TYR D C 1
ATOM 7722 O O . TYR D 1 28 ? -27.756 -41.008 -3.859 1.00 32.46 109 TYR D O 1
ATOM 7731 N N . LYS D 1 29 ? -28.006 -43.220 -3.508 1.00 30.47 110 LYS D N 1
ATOM 7732 C CA . LYS D 1 29 ? -26.713 -43.547 -4.096 1.00 37.54 110 LYS D CA 1
ATOM 7733 C C . LYS D 1 29 ? -26.692 -43.334 -5.602 1.00 35.37 110 LYS D C 1
ATOM 7734 O O . LYS D 1 29 ? -25.607 -43.228 -6.183 1.00 43.95 110 LYS D O 1
ATOM 7740 N N . GLN D 1 30 ? -27.857 -43.272 -6.245 1.00 36.63 111 GLN D N 1
ATOM 7741 C CA . GLN D 1 30 ? -27.960 -43.039 -7.681 1.00 37.46 111 GLN D CA 1
ATOM 7742 C C . GLN D 1 30 ? -28.186 -41.575 -8.028 1.00 38.53 111 GLN D C 1
ATOM 7743 O O . GLN D 1 30 ? -27.629 -41.085 -9.014 1.00 35.70 111 GLN D O 1
ATOM 7749 N N . ASP D 1 31 ? -28.997 -40.868 -7.242 1.00 34.94 112 ASP D N 1
ATOM 7750 C CA . ASP D 1 31 ? -29.285 -39.459 -7.500 1.00 31.15 112 ASP D CA 1
ATOM 7751 C C . ASP D 1 31 ? -29.713 -38.838 -6.179 1.00 33.39 112 ASP D C 1
ATOM 7752 O O . ASP D 1 31 ? -30.829 -39.087 -5.712 1.00 31.72 112 ASP D O 1
ATOM 7757 N N . ARG D 1 32 ? -28.830 -38.035 -5.580 1.00 35.28 113 ARG D N 1
ATOM 7758 C CA . ARG D 1 32 ? -29.119 -37.471 -4.267 1.00 35.33 113 ARG D CA 1
ATOM 7759 C C . ARG D 1 32 ? -30.243 -36.444 -4.327 1.00 33.52 113 ARG D C 1
ATOM 7760 O O . ARG D 1 32 ? -31.051 -36.357 -3.394 1.00 30.61 113 ARG D O 1
ATOM 7768 N N . ASP D 1 33 ? -30.317 -35.668 -5.410 1.00 29.11 114 ASP D N 1
ATOM 7769 C CA . ASP D 1 33 ? -31.355 -34.647 -5.518 1.00 35.06 114 ASP D CA 1
ATOM 7770 C C . ASP D 1 33 ? -32.743 -35.269 -5.619 1.00 33.20 114 ASP D C 1
ATOM 7771 O O . ASP D 1 33 ? -33.697 -34.767 -5.014 1.00 33.64 114 ASP D O 1
ATOM 7776 N N . ILE D 1 34 ? -32.878 -36.356 -6.382 1.00 37.26 115 ILE D N 1
ATOM 7777 C CA . ILE D 1 34 ? -34.174 -37.020 -6.499 1.00 28.88 115 ILE D CA 1
ATOM 7778 C C . ILE D 1 34 ? -34.589 -37.623 -5.163 1.00 31.85 115 ILE D C 1
ATOM 7779 O O . ILE D 1 34 ? -35.740 -37.481 -4.733 1.00 29.52 115 ILE D O 1
ATOM 7784 N N . ALA D 1 35 ? -33.660 -38.300 -4.484 1.00 31.06 116 ALA D N 1
ATOM 7785 C CA . ALA D 1 35 ? -33.983 -38.918 -3.202 1.00 34.18 116 ALA D CA 1
ATOM 7786 C C . ALA D 1 35 ? -34.321 -37.871 -2.150 1.00 32.73 116 ALA D C 1
ATOM 7787 O O . ALA D 1 35 ? -35.262 -38.051 -1.368 1.00 28.19 116 ALA D O 1
ATOM 7789 N N . LEU D 1 36 ? -33.563 -36.772 -2.110 1.00 30.16 117 LEU D N 1
ATOM 7790 C CA . LEU D 1 36 ? -33.862 -35.711 -1.154 1.00 36.02 117 LEU D CA 1
ATOM 7791 C C . LEU D 1 36 ? -35.195 -35.042 -1.460 1.00 31.99 117 LEU D C 1
ATOM 7792 O O . LEU D 1 36 ? -35.895 -34.611 -0.538 1.00 30.81 117 LEU D O 1
ATOM 7797 N N . LEU D 1 37 ? -35.565 -34.949 -2.740 1.00 32.71 118 LEU D N 1
ATOM 7798 C CA . LEU D 1 37 ? -36.878 -34.418 -3.087 1.00 29.35 118 LEU D CA 1
ATOM 7799 C C . LEU D 1 37 ? -37.990 -35.328 -2.582 1.00 29.12 118 LEU D C 1
ATOM 7800 O O . LEU D 1 37 ? -38.999 -34.849 -2.051 1.00 36.00 118 LEU D O 1
ATOM 7805 N N . ASP D 1 38 ? -37.827 -36.645 -2.743 1.00 28.03 119 ASP D N 1
ATOM 7806 C CA . ASP D 1 38 ? -38.809 -37.582 -2.207 1.00 29.83 119 ASP D CA 1
ATOM 7807 C C . ASP D 1 38 ? -38.904 -37.471 -0.691 1.00 25.81 119 ASP D C 1
ATOM 7808 O O . ASP D 1 38 ? -39.997 -37.565 -0.121 1.00 31.74 119 ASP D O 1
ATOM 7813 N N . LEU D 1 39 ? -37.767 -37.272 -0.021 1.00 25.49 120 LEU D N 1
ATOM 7814 C CA . LEU D 1 39 ? -37.779 -37.151 1.433 1.00 30.01 120 LEU D CA 1
ATOM 7815 C C . LEU D 1 39 ? -38.418 -35.838 1.871 1.00 27.53 120 LEU D C 1
ATOM 7816 O O . LEU D 1 39 ? -39.162 -35.803 2.858 1.00 30.85 120 LEU D O 1
ATOM 7821 N N . ILE D 1 40 ? -38.140 -34.751 1.150 1.00 27.01 121 ILE D N 1
ATOM 7822 C CA . ILE D 1 40 ? -38.767 -33.470 1.463 1.00 31.17 121 ILE D CA 1
ATOM 7823 C C . ILE D 1 40 ? -40.272 -33.546 1.238 1.00 31.85 121 ILE D C 1
ATOM 7824 O O . ILE D 1 40 ? -41.065 -33.116 2.084 1.00 28.69 121 ILE D O 1
ATOM 7829 N N . ASN D 1 41 ? -40.689 -34.103 0.096 1.00 29.06 122 ASN D N 1
ATOM 7830 C CA . ASN D 1 41 ? -42.116 -34.254 -0.174 1.00 28.71 122 ASN D CA 1
ATOM 7831 C C . ASN D 1 41 ? -42.782 -35.175 0.840 1.00 30.93 122 ASN D C 1
ATOM 7832 O O . ASN D 1 41 ? -43.979 -35.032 1.115 1.00 31.70 122 ASN D O 1
ATOM 7837 N N . PHE D 1 42 ? -42.028 -36.123 1.401 1.00 28.61 123 PHE D N 1
ATOM 7838 C CA . PHE D 1 42 ? -42.556 -36.947 2.484 1.00 33.03 123 PHE D CA 1
ATOM 7839 C C . PHE D 1 42 ? -42.933 -36.088 3.686 1.00 30.80 123 PHE D C 1
ATOM 7840 O O . PHE D 1 42 ? -44.046 -36.192 4.213 1.00 34.29 123 PHE D O 1
ATOM 7848 N N . PHE D 1 43 ? -42.016 -35.222 4.127 1.00 30.37 124 PHE D N 1
ATOM 7849 C CA . PHE D 1 43 ? -42.316 -34.344 5.253 1.00 32.00 124 PHE D CA 1
ATOM 7850 C C . PHE D 1 43 ? -43.376 -33.310 4.897 1.00 27.68 124 PHE D C 1
ATOM 7851 O O . PHE D 1 43 ? -44.110 -32.849 5.779 1.00 34.95 124 PHE D O 1
ATOM 7859 N N . ILE D 1 44 ? -43.468 -32.930 3.621 1.00 33.79 125 ILE D N 1
ATOM 7860 C CA . ILE D 1 44 ? -44.517 -32.010 3.190 1.00 31.06 125 ILE D CA 1
ATOM 7861 C C . ILE D 1 44 ? -45.888 -32.655 3.357 1.00 38.53 125 ILE D C 1
ATOM 7862 O O . ILE D 1 44 ? -46.821 -32.044 3.892 1.00 36.20 125 ILE D O 1
ATOM 7867 N N . GLN D 1 45 ? -46.029 -33.903 2.904 1.00 29.89 126 GLN D N 1
ATOM 7868 C CA . GLN D 1 45 ? -47.298 -34.609 3.063 1.00 31.33 126 GLN D CA 1
ATOM 7869 C C . GLN D 1 45 ? -47.586 -34.912 4.528 1.00 28.71 126 GLN D C 1
ATOM 7870 O O . GLN D 1 45 ? -48.745 -34.877 4.957 1.00 33.09 126 GLN D O 1
ATOM 7876 N N . CYS D 1 46 ? -46.546 -35.217 5.308 1.00 30.42 127 CYS D N 1
ATOM 7877 C CA . CYS D 1 46 ? -46.738 -35.455 6.735 1.00 31.02 127 CYS D CA 1
ATOM 7878 C C . CYS D 1 46 ? -47.230 -34.204 7.451 1.00 31.27 127 CYS D C 1
ATOM 7879 O O . CYS D 1 46 ? -47.953 -34.304 8.450 1.00 35.14 127 CYS D O 1
ATOM 7882 N N . SER D 1 47 ? -46.857 -33.024 6.959 1.00 29.89 128 SER D N 1
ATOM 7883 C CA . SER D 1 47 ? -47.286 -31.765 7.552 1.00 37.53 128 SER D CA 1
ATOM 7884 C C . SER D 1 47 ? -48.706 -31.374 7.161 1.00 36.56 128 SER D C 1
ATOM 7885 O O . SER D 1 47 ? -49.175 -30.310 7.578 1.00 36.47 128 SER D O 1
ATOM 7888 N N . GLY D 1 48 ? -49.395 -32.196 6.374 1.00 34.30 129 GLY D N 1
ATOM 7889 C CA . GLY D 1 48 ? -50.756 -31.911 5.975 1.00 42.52 129 GLY D CA 1
ATOM 7890 C C . GLY D 1 48 ? -50.909 -31.157 4.674 1.00 39.26 129 GLY D C 1
ATOM 7891 O O . GLY D 1 48 ? -52.012 -30.678 4.384 1.00 41.63 129 GLY D O 1
ATOM 7892 N N . CYS D 1 49 ? -49.849 -31.033 3.883 1.00 34.31 130 CYS D N 1
ATOM 7893 C CA . CYS D 1 49 ? -49.905 -30.337 2.607 1.00 34.97 130 CYS D CA 1
ATOM 7894 C C . CYS D 1 49 ? -50.130 -31.325 1.470 1.00 36.12 130 CYS D C 1
ATOM 7895 O O . CYS D 1 49 ? -49.700 -32.479 1.528 1.00 35.24 130 CYS D O 1
ATOM 7898 N N . ARG D 1 50 ? -50.817 -30.855 0.430 1.00 38.63 131 ARG D N 1
ATOM 7899 C CA . ARG D 1 50 ? -51.029 -31.651 -0.771 1.00 36.69 131 ARG D CA 1
ATOM 7900 C C . ARG D 1 50 ? -50.159 -31.210 -1.938 1.00 37.09 131 ARG D C 1
ATOM 7901 O O . ARG D 1 50 ? -50.036 -31.959 -2.914 1.00 38.18 131 ARG D O 1
ATOM 7909 N N . GLY D 1 51 ? -49.555 -30.027 -1.862 1.00 39.54 132 GLY D N 1
ATOM 7910 C CA . GLY D 1 51 ? -48.733 -29.528 -2.945 1.00 45.83 132 GLY D CA 1
ATOM 7911 C C . GLY D 1 51 ? -47.272 -29.902 -2.813 1.00 44.07 132 GLY D C 1
ATOM 7912 O O . GLY D 1 51 ? -46.504 -29.209 -2.138 1.00 45.44 132 GLY D O 1
ATOM 7913 N N . THR D 1 52 ? -46.878 -30.998 -3.454 1.00 43.46 133 THR D N 1
ATOM 7914 C CA . THR D 1 52 ? -45.494 -31.441 -3.427 1.00 39.91 133 THR D CA 1
ATOM 7915 C C . THR D 1 52 ? -44.663 -30.667 -4.447 1.00 40.37 133 THR D C 1
ATOM 7916 O O . THR D 1 52 ? -45.183 -30.079 -5.399 1.00 38.95 133 THR D O 1
ATOM 7920 N N . VAL D 1 53 ? -43.351 -30.677 -4.235 1.00 35.67 134 VAL D N 1
ATOM 7921 C CA . VAL D 1 53 ? -42.416 -29.946 -5.083 1.00 36.99 134 VAL D CA 1
ATOM 7922 C C . VAL D 1 53 ? -42.005 -30.834 -6.251 1.00 37.30 134 VAL D C 1
ATOM 7923 O O . VAL D 1 53 ? -41.679 -32.012 -6.064 1.00 35.24 134 VAL D O 1
ATOM 7927 N N . ARG D 1 54 ? -42.022 -30.270 -7.456 1.00 43.60 135 ARG D N 1
ATOM 7928 C CA . ARG D 1 54 ? -41.586 -30.976 -8.651 1.00 44.81 135 ARG D CA 1
ATOM 7929 C C . ARG D 1 54 ? -40.084 -30.794 -8.859 1.00 35.25 135 ARG D C 1
ATOM 7930 O O . ARG D 1 54 ? -39.479 -29.827 -8.392 1.00 42.65 135 ARG D O 1
ATOM 7938 N N . ILE D 1 55 ? -39.486 -31.744 -9.583 1.00 41.64 136 ILE D N 1
ATOM 7939 C CA . ILE D 1 55 ? -38.029 -31.828 -9.635 1.00 40.92 136 ILE D CA 1
ATOM 7940 C C . ILE D 1 55 ? -37.436 -30.653 -10.408 1.00 47.05 136 ILE D C 1
ATOM 7941 O O . ILE D 1 55 ? -36.420 -30.078 -9.999 1.00 44.24 136 ILE D O 1
ATOM 7946 N N . GLU D 1 56 ? -38.055 -30.268 -11.527 1.00 48.50 137 GLU D N 1
ATOM 7947 C CA . GLU D 1 56 ? -37.516 -29.165 -12.316 1.00 63.29 137 GLU D CA 1
ATOM 7948 C C . GLU D 1 56 ? -37.610 -27.830 -11.586 1.00 59.56 137 GLU D C 1
ATOM 7949 O O . GLU D 1 56 ? -36.936 -26.873 -11.981 1.00 58.21 137 GLU D O 1
ATOM 7955 N N . MET D 1 57 ? -38.424 -27.745 -10.536 1.00 53.98 138 MET D N 1
ATOM 7956 C CA . MET D 1 57 ? -38.434 -26.569 -9.676 1.00 54.37 138 MET D CA 1
ATOM 7957 C C . MET D 1 57 ? -37.519 -26.723 -8.471 1.00 53.07 138 MET D C 1
ATOM 7958 O O . MET D 1 57 ? -37.000 -25.724 -7.962 1.00 54.04 138 MET D O 1
ATOM 7963 N N . PHE D 1 58 ? -37.309 -27.959 -8.014 1.00 52.80 139 PHE D N 1
ATOM 7964 C CA . PHE D 1 58 ? -36.530 -28.198 -6.804 1.00 47.70 139 PHE D CA 1
ATOM 7965 C C . PHE D 1 58 ? -35.045 -27.927 -7.009 1.00 53.28 139 PHE D C 1
ATOM 7966 O O . PHE D 1 58 ? -34.337 -27.613 -6.045 1.00 58.48 139 PHE D O 1
ATOM 7974 N N . ARG D 1 59 ? -34.557 -28.036 -8.247 1.00 58.18 140 ARG D N 1
ATOM 7975 C CA . ARG D 1 59 ? -33.128 -27.871 -8.497 1.00 61.87 140 ARG D CA 1
ATOM 7976 C C . ARG D 1 59 ? -32.665 -26.443 -8.233 1.00 52.22 140 ARG D C 1
ATOM 7977 O O . ARG D 1 59 ? -31.526 -26.234 -7.798 1.00 60.67 140 ARG D O 1
ATOM 7985 N N . ASN D 1 60 ? -33.521 -25.456 -8.483 1.00 53.73 141 ASN D N 1
ATOM 7986 C CA . ASN D 1 60 ? -33.211 -24.052 -8.234 1.00 59.28 141 ASN D CA 1
ATOM 7987 C C . ASN D 1 60 ? -34.070 -23.491 -7.105 1.00 67.47 141 ASN D C 1
ATOM 7988 O O . ASN D 1 60 ? -34.553 -22.358 -7.173 1.00 63.87 141 ASN D O 1
ATOM 7993 N N . MET D 1 61 ? -34.269 -24.279 -6.051 1.00 60.77 142 MET D N 1
ATOM 7994 C CA . MET D 1 61 ? -35.171 -23.921 -4.965 1.00 56.41 142 MET D CA 1
ATOM 7995 C C . MET D 1 61 ? -34.433 -24.016 -3.639 1.00 56.04 142 MET D C 1
ATOM 7996 O O . MET D 1 61 ? -33.862 -25.063 -3.317 1.00 57.89 142 MET D O 1
ATOM 8001 N N . GLN D 1 62 ? -34.446 -22.928 -2.878 1.00 47.20 143 GLN D N 1
ATOM 8002 C CA . GLN D 1 62 ? -33.842 -22.912 -1.556 1.00 53.33 143 GLN D CA 1
ATOM 8003 C C . GLN D 1 62 ? -34.836 -23.416 -0.512 1.00 47.55 143 GLN D C 1
ATOM 8004 O O . GLN D 1 62 ? -36.013 -23.651 -0.794 1.00 39.47 143 GLN D O 1
ATOM 8010 N N . ASN D 1 63 ? -34.339 -23.582 0.715 1.00 42.03 144 ASN D N 1
ATOM 8011 C CA . ASN D 1 63 ? -35.180 -24.102 1.788 1.00 45.59 144 ASN D CA 1
ATOM 8012 C C . ASN D 1 63 ? -36.315 -23.142 2.123 1.00 45.87 144 ASN D C 1
ATOM 8013 O O . ASN D 1 63 ? -37.441 -23.575 2.394 1.00 41.74 144 ASN D O 1
ATOM 8018 N N . ALA D 1 64 ? -36.041 -21.835 2.104 1.00 45.89 145 ALA D N 1
ATOM 8019 C CA . ALA D 1 64 ? -37.069 -20.860 2.452 1.00 44.70 145 ALA D CA 1
ATOM 8020 C C . ALA D 1 64 ? -38.195 -20.831 1.425 1.00 43.27 145 ALA D C 1
ATOM 8021 O O . ALA D 1 64 ? -39.358 -20.627 1.793 1.00 37.93 145 ALA D O 1
ATOM 8023 N N . GLU D 1 65 ? -37.875 -21.030 0.143 1.00 35.23 146 GLU D N 1
ATOM 8024 C CA . GLU D 1 65 ? -38.916 -21.058 -0.881 1.00 39.78 146 GLU D CA 1
ATOM 8025 C C . GLU D 1 65 ? -39.844 -22.252 -0.695 1.00 33.83 146 GLU D C 1
ATOM 8026 O O . GLU D 1 65 ? -41.059 -22.136 -0.891 1.00 38.16 146 GLU D O 1
ATOM 8032 N N . ILE D 1 66 ? -39.287 -23.410 -0.330 1.00 33.74 147 ILE D N 1
ATOM 8033 C CA . ILE D 1 66 ? -40.109 -24.598 -0.116 1.00 35.27 147 ILE D CA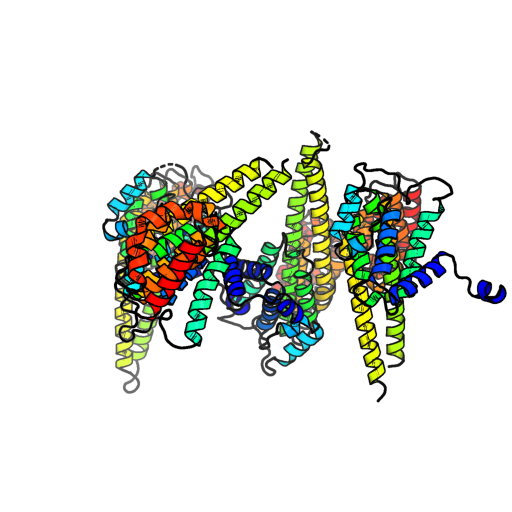 1
ATOM 8034 C C . ILE D 1 66 ? -41.098 -24.363 1.017 1.00 32.75 147 ILE D C 1
ATOM 8035 O O . ILE D 1 66 ? -42.284 -24.701 0.908 1.00 35.73 147 ILE D O 1
ATOM 8040 N N . ILE D 1 67 ? -40.631 -23.771 2.117 1.00 32.86 148 ILE D N 1
ATOM 8041 C CA . ILE D 1 67 ? -41.505 -23.522 3.257 1.00 34.43 148 ILE D CA 1
ATOM 8042 C C . ILE D 1 67 ? -42.530 -22.444 2.922 1.00 32.63 148 ILE D C 1
ATOM 8043 O O . ILE D 1 67 ? -43.689 -22.519 3.347 1.00 36.68 148 ILE D O 1
ATOM 8048 N N . ARG D 1 68 ? -42.128 -21.433 2.147 1.00 35.20 149 ARG D N 1
ATOM 8049 C CA . ARG D 1 68 ? -43.086 -20.418 1.720 1.00 40.66 149 ARG D CA 1
ATOM 8050 C C . ARG D 1 68 ? -44.152 -21.020 0.813 1.00 37.29 149 ARG D C 1
ATOM 8051 O O . ARG D 1 68 ? -45.328 -20.645 0.893 1.00 36.15 149 ARG D O 1
ATOM 8059 N N . LYS D 1 69 ? -43.762 -21.958 -0.053 1.00 35.95 150 LYS D N 1
ATOM 8060 C CA . LYS D 1 69 ? -44.742 -22.641 -0.892 1.00 38.62 150 LYS D CA 1
ATOM 8061 C C . LYS D 1 69 ? -45.740 -23.423 -0.046 1.00 36.41 150 LYS D C 1
ATOM 8062 O O . LYS D 1 69 ? -46.948 -23.388 -0.309 1.00 41.98 150 LYS D O 1
ATOM 8068 N N . MET D 1 70 ? -45.252 -24.136 0.972 1.00 29.58 151 MET D N 1
ATOM 8069 C CA . MET D 1 70 ? -46.152 -24.848 1.875 1.00 35.63 151 MET D CA 1
ATOM 8070 C C . MET D 1 70 ? -47.075 -23.881 2.603 1.00 29.22 151 MET D C 1
ATOM 8071 O O . MET D 1 70 ? -48.273 -24.147 2.756 1.00 37.37 151 MET D O 1
ATOM 8076 N N . THR D 1 71 ? -46.533 -22.748 3.057 1.00 34.55 152 THR D N 1
ATOM 8077 C CA . THR D 1 71 ? -47.334 -21.785 3.804 1.00 38.29 152 THR D CA 1
ATOM 8078 C C . THR D 1 71 ? -48.381 -21.115 2.922 1.00 41.62 152 THR D C 1
ATOM 8079 O O . THR D 1 71 ? -49.465 -20.769 3.404 1.00 40.82 152 THR D O 1
ATOM 8083 N N . GLU D 1 72 ? -48.089 -20.938 1.636 1.00 34.04 153 GLU D N 1
ATOM 8084 C CA . GLU D 1 72 ? -49.015 -20.296 0.712 1.00 40.09 153 GLU D CA 1
ATOM 8085 C C . GLU D 1 72 ? -50.034 -21.259 0.114 1.00 36.70 153 GLU D C 1
ATOM 8086 O O . GLU D 1 72 ? -50.868 -20.828 -0.689 1.00 46.26 153 GLU D O 1
ATOM 8092 N N . GLU D 1 73 ? -49.991 -22.543 0.480 1.00 33.00 154 GLU D N 1
ATOM 8093 C CA . GLU D 1 73 ? -50.929 -23.501 -0.098 1.00 38.17 154 GLU D CA 1
ATOM 8094 C C . GLU D 1 73 ? -52.358 -23.218 0.350 1.00 38.55 154 GLU D C 1
ATOM 8095 O O . GLU D 1 73 ? -53.295 -23.298 -0.453 1.00 39.65 154 GLU D O 1
ATOM 8101 N N . PHE D 1 74 ? -52.545 -22.887 1.625 1.00 34.56 155 PHE D N 1
ATOM 8102 C CA . PHE D 1 74 ? -53.863 -22.567 2.151 1.00 41.09 155 PHE D CA 1
ATOM 8103 C C . PHE D 1 74 ? -53.711 -21.526 3.250 1.00 35.55 155 PHE D C 1
ATOM 8104 O O . PHE D 1 74 ? -52.629 -21.343 3.813 1.00 40.39 155 PHE D O 1
ATOM 8112 N N . ASP D 1 75 ? -54.815 -20.843 3.551 1.00 39.26 156 ASP D N 1
ATOM 8113 C CA . ASP D 1 75 ? -54.801 -19.775 4.542 1.00 44.51 156 ASP D CA 1
ATOM 8114 C C . ASP D 1 75 ? -55.303 -20.208 5.911 1.00 43.24 156 ASP D C 1
ATOM 8115 O O . ASP D 1 75 ? -54.994 -19.539 6.903 1.00 42.21 156 ASP D O 1
ATOM 8120 N N . GLU D 1 76 ? -56.056 -21.300 5.995 1.00 39.34 157 GLU D N 1
ATOM 8121 C CA . GLU D 1 76 ? -56.628 -21.709 7.270 1.00 39.84 157 GLU D CA 1
ATOM 8122 C C . GLU D 1 76 ? -55.549 -22.265 8.192 1.00 49.27 157 GLU D C 1
ATOM 8123 O O . GLU D 1 76 ? -54.591 -22.903 7.746 1.00 48.69 157 GLU D O 1
ATOM 8129 N N . ASP D 1 77 ? -55.704 -22.008 9.489 1.00 51.63 158 ASP D N 1
ATOM 8130 C CA . ASP D 1 77 ? -54.848 -22.600 10.515 1.00 53.35 158 ASP D CA 1
ATOM 8131 C C . ASP D 1 77 ? -55.658 -23.725 11.151 1.00 44.60 158 ASP D C 1
ATOM 8132 O O . ASP D 1 77 ? -56.344 -23.536 12.156 1.00 59.36 158 ASP D O 1
ATOM 8137 N N . SER D 1 78 ? -55.584 -24.902 10.541 1.00 53.61 159 SER D N 1
ATOM 8138 C CA . SER D 1 78 ? -56.402 -26.035 10.939 1.00 51.25 159 SER D CA 1
ATOM 8139 C C . SER D 1 78 ? -55.708 -26.862 12.012 1.00 49.76 159 SER D C 1
ATOM 8140 O O . SER D 1 78 ? -54.480 -26.986 12.038 1.00 43.00 159 SER D O 1
ATOM 8143 N N . GLY D 1 79 ? -56.513 -27.423 12.907 1.00 53.63 160 GLY D N 1
ATOM 8144 C CA . GLY D 1 79 ? -56.049 -28.387 13.878 1.00 51.66 160 GLY D CA 1
ATOM 8145 C C . GLY D 1 79 ? -56.115 -29.819 13.400 1.00 52.34 160 GLY D C 1
ATOM 8146 O O . GLY D 1 79 ? -55.841 -30.737 14.180 1.00 48.99 160 GLY D O 1
ATOM 8147 N N . ASP D 1 80 ? -56.471 -30.036 12.136 1.00 46.06 161 ASP D N 1
ATOM 8148 C CA . ASP D 1 80 ? -56.597 -31.367 11.553 1.00 51.67 161 ASP D CA 1
ATOM 8149 C C . ASP D 1 80 ? -55.422 -31.598 10.611 1.00 55.86 161 ASP D C 1
ATOM 8150 O O . ASP D 1 80 ? -55.372 -31.024 9.517 1.00 52.16 161 ASP D O 1
ATOM 8155 N N . TYR D 1 81 ? -54.482 -32.432 11.039 1.00 48.28 162 TYR D N 1
ATOM 8156 C CA . TYR D 1 81 ? -53.343 -32.835 10.229 1.00 40.97 162 TYR D CA 1
ATOM 8157 C C . TYR D 1 81 ? -52.972 -34.251 10.622 1.00 39.35 162 TYR D C 1
ATOM 8158 O O . TYR D 1 81 ? -53.416 -34.742 11.672 1.00 42.96 162 TYR D O 1
ATOM 8167 N N . PRO D 1 82 ? -52.187 -34.963 9.797 1.00 36.52 163 PRO D N 1
ATOM 8168 C CA . PRO D 1 82 ? -51.959 -36.401 10.032 1.00 37.35 163 PRO D CA 1
ATOM 8169 C C . PRO D 1 82 ? -51.610 -36.786 11.465 1.00 44.00 163 PRO D C 1
ATOM 8170 O O . PRO D 1 82 ? -52.010 -37.868 11.912 1.00 40.77 163 PRO D O 1
ATOM 8174 N N . LEU D 1 83 ? -50.889 -35.943 12.204 1.00 36.55 164 LEU D N 1
ATOM 8175 C CA . LEU D 1 83 ? -50.555 -36.271 13.585 1.00 40.04 164 LEU D CA 1
ATOM 8176 C C . LEU D 1 83 ? -51.736 -36.130 14.538 1.00 43.30 164 LEU D C 1
ATOM 8177 O O . LEU D 1 83 ? -51.665 -36.640 15.662 1.00 44.42 164 LEU D O 1
ATOM 8182 N N . THR D 1 84 ? -52.813 -35.458 14.128 1.00 44.24 165 THR D N 1
ATOM 8183 C CA . THR D 1 84 ? -53.988 -35.287 14.975 1.00 50.33 165 THR D CA 1
ATOM 8184 C C . THR D 1 84 ? -55.254 -35.853 14.346 1.00 52.18 165 THR D C 1
ATOM 8185 O O . THR D 1 84 ? -56.348 -35.628 14.876 1.00 53.57 165 THR D O 1
ATOM 8189 N N . MET D 1 85 ? -55.138 -36.574 13.239 1.00 46.74 166 MET D N 1
ATOM 8190 C CA . MET D 1 85 ? -56.319 -37.090 12.556 1.00 61.01 166 MET D CA 1
ATOM 8191 C C . MET D 1 85 ? -56.939 -38.232 13.355 1.00 67.70 166 MET D C 1
ATOM 8192 O O . MET D 1 85 ? -56.220 -39.138 13.790 1.00 57.57 166 MET D O 1
ATOM 8197 N N . PRO D 1 86 ? -58.251 -38.223 13.574 1.00 72.48 167 PRO D N 1
ATOM 8198 C CA . PRO D 1 86 ? -58.917 -39.384 14.169 1.00 71.23 167 PRO D CA 1
ATOM 8199 C C . PRO D 1 86 ? -59.340 -40.392 13.108 1.00 71.38 167 PRO D C 1
ATOM 8200 O O . PRO D 1 86 ? -59.525 -40.069 11.933 1.00 77.49 167 PRO D O 1
ATOM 8204 N N . GLY D 1 87 ? -59.486 -41.638 13.551 1.00 69.65 168 GLY D N 1
ATOM 8205 C CA . GLY D 1 87 ? -59.880 -42.712 12.672 1.00 69.19 168 GLY D CA 1
ATOM 8206 C C . GLY D 1 87 ? -58.856 -43.826 12.632 1.00 69.42 168 GLY D C 1
ATOM 8207 O O . GLY D 1 87 ? -57.676 -43.630 12.939 1.00 71.04 168 GLY D O 1
ATOM 8208 N N . PRO D 1 88 ? -59.292 -45.027 12.239 1.00 68.32 169 PRO D N 1
ATOM 8209 C CA . PRO D 1 88 ? -58.369 -46.173 12.245 1.00 65.80 169 PRO D CA 1
ATOM 8210 C C . PRO D 1 88 ? -57.238 -46.053 11.240 1.00 58.54 169 PRO D C 1
ATOM 8211 O O . PRO D 1 88 ? -56.161 -46.615 11.476 1.00 64.73 169 PRO D O 1
ATOM 8215 N N . GLN D 1 89 ? -57.439 -45.344 10.126 1.00 59.40 170 GLN D N 1
ATOM 8216 C CA . GLN D 1 89 ? -56.379 -45.227 9.132 1.00 52.70 170 GLN D CA 1
ATOM 8217 C C . GLN D 1 89 ? -55.250 -44.311 9.590 1.00 48.39 170 GLN D C 1
ATOM 8218 O O . GLN D 1 89 ? -54.168 -44.339 8.994 1.00 49.00 170 GLN D O 1
ATOM 8224 N N . TRP D 1 90 ? -55.474 -43.506 10.629 1.00 49.81 171 TRP D N 1
ATOM 8225 C CA . TRP D 1 90 ? -54.444 -42.639 11.184 1.00 49.56 171 TRP D CA 1
ATOM 8226 C C . TRP D 1 90 ? -54.035 -43.028 12.598 1.00 52.34 171 TRP D C 1
ATOM 8227 O O . TRP D 1 90 ? -53.242 -42.309 13.216 1.00 54.84 171 TRP D O 1
ATOM 8238 N N . LYS D 1 91 ? -54.553 -44.141 13.127 1.00 61.33 172 LYS D N 1
ATOM 8239 C CA . LYS D 1 91 ? -54.289 -44.497 14.519 1.00 65.62 172 LYS D CA 1
ATOM 8240 C C . LYS D 1 91 ? -52.808 -44.762 14.761 1.00 53.67 172 LYS D C 1
ATOM 8241 O O . LYS D 1 91 ? -52.264 -44.379 15.804 1.00 60.48 172 LYS D O 1
ATOM 8247 N N . LYS D 1 92 ? -52.139 -45.413 13.814 1.00 47.40 173 LYS D N 1
ATOM 8248 C CA . LYS D 1 92 ? -50.742 -45.790 13.970 1.00 52.03 173 LYS D CA 1
ATOM 8249 C C . LYS D 1 92 ? -49.788 -44.854 13.238 1.00 44.87 173 LYS D C 1
ATOM 8250 O O . LYS D 1 92 ? -48.599 -45.165 13.129 1.00 48.75 173 LYS D O 1
ATOM 8252 N N . PHE D 1 93 ? -50.275 -43.713 12.742 1.00 45.08 174 PHE D N 1
ATOM 8253 C CA . PHE D 1 93 ? -49.415 -42.828 11.961 1.00 44.70 174 PHE D CA 1
ATOM 8254 C C . PHE D 1 93 ? -48.289 -42.251 12.808 1.00 35.19 174 PHE D C 1
ATOM 8255 O O . PHE D 1 93 ? -47.141 -42.184 12.356 1.00 38.70 174 PHE D O 1
ATOM 8263 N N . ARG D 1 94 ? -48.597 -41.825 14.036 1.00 42.14 175 ARG D N 1
ATOM 8264 C CA . ARG D 1 94 ? -47.576 -41.218 14.885 1.00 37.69 175 ARG D CA 1
ATOM 8265 C C . ARG D 1 94 ? -46.451 -42.202 15.182 1.00 46.82 175 ARG D C 1
ATOM 8266 O O . ARG D 1 94 ? -45.269 -41.853 15.084 1.00 39.42 175 ARG D O 1
ATOM 8274 N N . SER D 1 95 ? -46.802 -43.440 15.537 1.00 43.44 176 SER D N 1
ATOM 8275 C CA . SER D 1 95 ? -45.785 -44.444 15.828 1.00 46.12 176 SER D CA 1
ATOM 8276 C C . SER D 1 95 ? -44.967 -44.784 14.588 1.00 36.94 176 SER D C 1
ATOM 8277 O O . SER D 1 95 ? -43.745 -44.951 14.671 1.00 40.98 176 SER D O 1
ATOM 8280 N N . ASN D 1 96 ? -45.621 -44.890 13.429 1.00 41.26 177 ASN D N 1
ATOM 8281 C CA . ASN D 1 96 ? -44.894 -45.198 12.202 1.00 37.02 177 ASN D CA 1
ATOM 8282 C C . ASN D 1 96 ? -44.029 -44.026 11.756 1.00 35.38 177 ASN D C 1
ATOM 8283 O O . ASN D 1 96 ? -42.930 -44.234 11.229 1.00 31.27 177 ASN D O 1
ATOM 8288 N N . PHE D 1 97 ? -44.509 -42.796 11.955 1.00 36.21 178 PHE D N 1
ATOM 8289 C CA . PHE D 1 97 ? -43.725 -41.619 11.597 1.00 31.14 178 PHE D CA 1
ATOM 8290 C C . PHE D 1 97 ? -42.435 -41.550 12.405 1.00 36.58 178 PHE D C 1
ATOM 8291 O O . PHE D 1 97 ? -41.360 -41.287 11.853 1.00 32.35 178 PHE D O 1
ATOM 8299 N N . CYS D 1 98 ? -42.519 -41.795 13.715 1.00 37.64 179 CYS D N 1
ATOM 8300 C CA . CYS D 1 98 ? -41.318 -41.785 14.543 1.00 34.97 179 CYS D CA 1
ATOM 8301 C C . CYS D 1 98 ? -40.418 -42.974 14.235 1.00 38.51 179 CYS D C 1
ATOM 8302 O O . CYS D 1 98 ? -39.189 -42.855 14.301 1.00 37.29 179 CYS D O 1
ATOM 8305 N N . GLU D 1 99 ? -41.010 -44.122 13.899 1.00 39.84 180 GLU D N 1
ATOM 8306 C CA . GLU D 1 99 ? -40.216 -45.308 13.598 1.00 38.87 180 GLU D CA 1
ATOM 8307 C C . GLU D 1 99 ? -39.429 -45.133 12.305 1.00 34.63 180 GLU D C 1
ATOM 8308 O O . GLU D 1 99 ? -38.278 -45.573 12.209 1.00 33.93 180 GLU D O 1
ATOM 8314 N N . PHE D 1 100 ? -40.035 -44.491 11.302 1.00 33.99 181 PHE D N 1
ATOM 8315 C CA . PHE D 1 100 ? -39.353 -44.289 10.027 1.00 35.76 181 PHE D CA 1
ATOM 8316 C C . PHE D 1 100 ? -38.094 -43.449 10.197 1.00 29.95 181 PHE D C 1
ATOM 8317 O O . PHE D 1 100 ? -37.065 -43.724 9.568 1.00 35.68 181 PHE D O 1
ATOM 8325 N N . ILE D 1 101 ? -38.156 -42.420 11.043 1.00 34.29 182 ILE D N 1
ATOM 8326 C CA . ILE D 1 101 ? -37.002 -41.551 11.246 1.00 34.22 182 ILE D CA 1
ATOM 8327 C C . ILE D 1 101 ? -35.863 -42.317 11.904 1.00 30.07 182 ILE D C 1
ATOM 8328 O O . ILE D 1 101 ? -34.694 -42.161 11.529 1.00 35.65 182 ILE D O 1
ATOM 8333 N N . GLY D 1 102 ? -36.182 -43.165 12.883 1.00 32.58 183 GLY D N 1
ATOM 8334 C CA . GLY D 1 102 ? -35.145 -43.944 13.540 1.00 29.60 183 GLY D CA 1
ATOM 8335 C C . GLY D 1 102 ? -34.495 -44.956 12.616 1.00 37.48 183 GLY D C 1
ATOM 8336 O O . GLY D 1 102 ? -33.283 -45.178 12.680 1.00 43.00 183 GLY D O 1
ATOM 8337 N N . VAL D 1 103 ? -35.288 -45.585 11.746 1.00 38.41 184 VAL D N 1
ATOM 8338 C CA . VAL D 1 103 ? -34.734 -46.549 10.800 1.00 36.16 184 VAL D CA 1
ATOM 8339 C C . VAL D 1 103 ? -33.886 -45.841 9.750 1.00 32.59 184 VAL D C 1
ATOM 8340 O O . VAL D 1 103 ? -32.819 -46.331 9.362 1.00 33.98 184 VAL D O 1
ATOM 8344 N N . LEU D 1 104 ? -34.339 -44.673 9.285 1.00 31.72 185 LEU D N 1
ATOM 8345 C CA . LEU D 1 104 ? -33.608 -43.942 8.252 1.00 35.34 185 LEU D CA 1
ATOM 8346 C C . LEU D 1 104 ? -32.214 -43.555 8.731 1.00 32.89 185 LEU D C 1
ATOM 8347 O O . LEU D 1 104 ? -31.224 -43.740 8.013 1.00 37.32 185 LEU D O 1
ATOM 8352 N N . ILE D 1 105 ? -32.116 -43.017 9.948 1.00 32.94 186 ILE D N 1
ATOM 8353 C CA . ILE D 1 105 ? -30.820 -42.582 10.458 1.00 37.64 186 ILE D CA 1
ATOM 8354 C C . ILE D 1 105 ? -29.942 -43.779 10.804 1.00 34.54 186 ILE D C 1
ATOM 8355 O O . ILE D 1 105 ? -28.721 -43.738 10.608 1.00 35.25 186 ILE D O 1
ATOM 8360 N N . ARG D 1 106 ? -30.539 -44.859 11.313 1.00 34.22 187 ARG D N 1
ATOM 8361 C CA . ARG D 1 106 ? -29.754 -46.040 11.661 1.00 38.38 187 ARG D CA 1
ATOM 8362 C C . ARG D 1 106 ? -29.093 -46.647 10.429 1.00 39.97 187 ARG D C 1
ATOM 8363 O O . ARG D 1 106 ? -27.952 -47.119 10.494 1.00 47.56 187 ARG D O 1
ATOM 8371 N N . GLN D 1 107 ? -29.792 -46.639 9.295 1.00 35.21 188 GLN D N 1
ATOM 8372 C CA . GLN D 1 107 ? -29.244 -47.220 8.077 1.00 38.78 188 GLN D CA 1
ATOM 8373 C C . GLN D 1 107 ? -28.301 -46.274 7.343 1.00 36.87 188 GLN D C 1
ATOM 8374 O O . GLN D 1 107 ? -27.511 -46.733 6.511 1.00 39.76 188 GLN D O 1
ATOM 8380 N N . CYS D 1 108 ? -28.360 -44.975 7.631 1.00 37.78 189 CYS D N 1
ATOM 8381 C CA . CYS D 1 108 ? -27.482 -43.992 7.009 1.00 37.84 189 CYS D CA 1
ATOM 8382 C C . CYS D 1 108 ? -26.306 -43.599 7.894 1.00 41.39 189 CYS D C 1
ATOM 8383 O O . CYS D 1 108 ? -25.492 -42.767 7.482 1.00 38.35 189 CYS D O 1
ATOM 8386 N N . GLN D 1 109 ? -26.187 -44.189 9.086 1.00 38.18 190 GLN D N 1
ATOM 8387 C CA . GLN D 1 109 ? -25.269 -43.686 10.102 1.00 43.76 190 GLN D CA 1
ATOM 8388 C C . GLN D 1 109 ? -23.801 -43.925 9.778 1.00 46.28 190 GLN D C 1
ATOM 8389 O O . GLN D 1 109 ? -22.941 -43.402 10.494 1.00 51.98 190 GLN D O 1
ATOM 8395 N N . TYR D 1 110 ? -23.484 -44.686 8.733 1.00 49.15 191 TYR D N 1
ATOM 8396 C CA . TYR D 1 110 ? -22.108 -45.083 8.473 1.00 49.74 191 TYR D CA 1
ATOM 8397 C C . TYR D 1 110 ? -21.464 -44.349 7.305 1.00 46.82 191 TYR D C 1
ATOM 8398 O O . TYR D 1 110 ? -20.267 -44.540 7.064 1.00 53.70 191 TYR D O 1
ATOM 8407 N N . SER D 1 111 ? -22.207 -43.508 6.585 1.00 46.77 192 SER D N 1
ATOM 8408 C CA . SER D 1 111 ? -21.623 -42.773 5.468 1.00 45.13 192 SER D CA 1
ATOM 8409 C C . SER D 1 111 ? -22.484 -41.588 5.047 1.00 48.24 192 SER D C 1
ATOM 8410 O O . SER D 1 111 ? -21.983 -40.466 4.923 1.00 44.94 192 SER D O 1
ATOM 8413 N N . ILE D 1 112 ? -23.779 -41.830 4.829 1.00 41.48 193 ILE D N 1
ATOM 8414 C CA . ILE D 1 112 ? -24.638 -40.815 4.226 1.00 39.34 193 ILE D CA 1
ATOM 8415 C C . ILE D 1 112 ? -24.797 -39.611 5.148 1.00 40.11 193 ILE D C 1
ATOM 8416 O O . ILE D 1 112 ? -24.764 -38.461 4.694 1.00 33.74 193 ILE D O 1
ATOM 8421 N N . ILE D 1 113 ? -24.958 -39.845 6.453 1.00 34.39 194 ILE D N 1
ATOM 8422 C CA . ILE D 1 113 ? -25.187 -38.734 7.371 1.00 42.46 194 ILE D CA 1
ATOM 8423 C C . ILE D 1 113 ? -23.995 -37.790 7.435 1.00 39.15 194 ILE D C 1
ATOM 8424 O O . ILE D 1 113 ? -24.143 -36.639 7.858 1.00 40.03 194 ILE D O 1
ATOM 8429 N N . TYR D 1 114 ? -22.813 -38.239 7.017 1.00 39.88 195 TYR D N 1
ATOM 8430 C CA . TYR D 1 114 ? -21.607 -37.426 7.107 1.00 40.18 195 TYR D CA 1
ATOM 8431 C C . TYR D 1 114 ? -21.294 -36.657 5.830 1.00 39.36 195 TYR D C 1
ATOM 8432 O O . TYR D 1 114 ? -20.272 -35.965 5.783 1.00 41.97 195 TYR D O 1
ATOM 8441 N N . ASP D 1 115 ? -22.134 -36.749 4.798 1.00 37.38 196 ASP D N 1
ATOM 8442 C CA . ASP D 1 115 ? -21.815 -36.100 3.531 1.00 31.23 196 ASP D CA 1
ATOM 8443 C C . ASP D 1 115 ? -22.158 -34.615 3.512 1.00 31.94 196 ASP D C 1
ATOM 8444 O O . ASP D 1 115 ? -21.953 -33.967 2.480 1.00 33.23 196 ASP D O 1
ATOM 8449 N N . GLU D 1 116 ? -22.682 -34.071 4.613 1.00 39.27 197 GLU D N 1
ATOM 8450 C CA . GLU D 1 116 ? -22.973 -32.641 4.740 1.00 34.49 197 GLU D CA 1
ATOM 8451 C C . GLU D 1 116 ? -23.980 -32.165 3.697 1.00 42.68 197 GLU D C 1
ATOM 8452 O O . GLU D 1 116 ? -23.981 -30.994 3.310 1.00 46.86 197 GLU D O 1
ATOM 8458 N N . TYR D 1 117 ? -24.847 -33.065 3.238 1.00 39.96 198 TYR D N 1
ATOM 8459 C CA . TYR D 1 117 ? -25.863 -32.710 2.255 1.00 36.58 198 TYR D CA 1
ATOM 8460 C C . TYR D 1 117 ? -27.229 -33.216 2.700 1.00 36.53 198 TYR D C 1
ATOM 8461 O O . TYR D 1 117 ? -28.191 -32.445 2.771 1.00 42.95 198 TYR D O 1
ATOM 8470 N N . MET D 1 118 ? -27.318 -34.512 3.002 1.00 28.55 199 MET D N 1
ATOM 8471 C CA . MET D 1 118 ? -28.593 -35.099 3.403 1.00 33.64 199 MET D CA 1
ATOM 8472 C C . MET D 1 118 ? -29.058 -34.543 4.744 1.00 31.21 199 MET D C 1
ATOM 8473 O O . MET D 1 118 ? -30.189 -34.057 4.867 1.00 30.70 199 MET D O 1
ATOM 8478 N N . MET D 1 119 ? -28.195 -34.598 5.761 1.00 35.14 200 MET D N 1
ATOM 8479 C CA . MET D 1 119 ? -28.586 -34.137 7.090 1.00 32.65 200 MET D CA 1
ATOM 8480 C C . MET D 1 119 ? -28.797 -32.628 7.118 1.00 32.54 200 MET D C 1
ATOM 8481 O O . MET D 1 119 ? -29.699 -32.136 7.806 1.00 36.20 200 MET D O 1
ATOM 8486 N N . ASP D 1 120 ? -27.974 -31.877 6.383 1.00 36.88 201 ASP D N 1
ATOM 8487 C CA . ASP D 1 120 ? -28.141 -30.428 6.346 1.00 39.95 201 ASP D CA 1
ATOM 8488 C C . ASP D 1 120 ? -29.467 -30.043 5.702 1.00 42.76 201 ASP D C 1
ATOM 8489 O O . ASP D 1 120 ? -30.112 -29.077 6.125 1.00 36.96 201 ASP D O 1
ATOM 8494 N N . THR D 1 121 ? -29.890 -30.788 4.678 1.00 38.02 202 THR D N 1
ATOM 8495 C CA . THR D 1 121 ? -31.180 -30.517 4.052 1.00 32.06 202 THR D CA 1
ATOM 8496 C C . THR D 1 121 ? -32.332 -30.846 4.994 1.00 30.85 202 THR D C 1
ATOM 8497 O O . THR D 1 121 ? -33.314 -30.098 5.070 1.00 32.88 202 THR D O 1
ATOM 8501 N N . VAL D 1 122 ? -32.225 -31.957 5.725 1.00 25.58 203 VAL D N 1
ATOM 8502 C CA . VAL D 1 122 ? -33.299 -32.364 6.627 1.00 30.99 203 VAL D CA 1
ATOM 8503 C C . VAL D 1 122 ? -33.409 -31.397 7.800 1.00 27.43 203 VAL D C 1
ATOM 8504 O O . VAL D 1 122 ? -34.503 -30.936 8.144 1.00 34.51 203 VAL D O 1
ATOM 8508 N N . ILE D 1 123 ? -32.277 -31.075 8.431 1.00 30.51 204 ILE D N 1
ATOM 8509 C CA . ILE D 1 123 ? -32.303 -30.215 9.611 1.00 31.92 204 ILE D CA 1
ATOM 8510 C C . ILE D 1 123 ? -32.757 -28.806 9.243 1.00 31.38 204 ILE D C 1
ATOM 8511 O O . ILE D 1 123 ? -33.504 -28.167 9.992 1.00 33.80 204 ILE D O 1
ATOM 8516 N N . SER D 1 124 ? -32.327 -28.304 8.082 1.00 29.10 205 SER D N 1
ATOM 8517 C CA . SER D 1 124 ? -32.754 -26.976 7.651 1.00 34.59 205 SER D CA 1
ATOM 8518 C C . SER D 1 124 ? -34.261 -26.922 7.436 1.00 35.71 205 SER D C 1
ATOM 8519 O O . SER D 1 124 ? -34.916 -25.945 7.819 1.00 35.64 205 SER D O 1
ATOM 8522 N N . LEU D 1 125 ? -34.829 -27.965 6.827 1.00 34.60 206 LEU D N 1
ATOM 8523 C CA . LEU D 1 125 ? -36.269 -27.994 6.588 1.00 36.26 206 LEU D CA 1
ATOM 8524 C C . LEU D 1 125 ? -37.044 -28.041 7.899 1.00 27.60 206 LEU D C 1
ATOM 8525 O O . LEU D 1 125 ? -37.992 -27.273 8.098 1.00 31.83 206 LEU D O 1
ATOM 8530 N N . LEU D 1 126 ? -36.656 -28.940 8.806 1.00 27.83 207 LEU D N 1
ATOM 8531 C CA . LEU D 1 126 ? -37.359 -29.052 10.079 1.00 36.30 207 LEU D CA 1
ATOM 8532 C C . LEU D 1 126 ? -37.197 -27.796 10.926 1.00 29.40 207 LEU D C 1
ATOM 8533 O O . LEU D 1 126 ? -38.124 -27.417 11.651 1.00 31.34 207 LEU D O 1
ATOM 8538 N N . THR D 1 127 ? -36.039 -27.138 10.845 1.00 31.69 208 THR D N 1
ATOM 8539 C CA . THR D 1 127 ? -35.822 -25.921 11.620 1.00 32.85 208 THR D CA 1
ATOM 8540 C C . THR D 1 127 ? -36.741 -24.801 11.148 1.00 36.00 208 THR D C 1
ATOM 8541 O O . THR D 1 127 ? -37.394 -24.135 11.960 1.00 35.58 208 THR D O 1
ATOM 8545 N N . GLY D 1 128 ? -36.807 -24.581 9.834 1.00 35.52 209 GLY D N 1
ATOM 8546 C CA . GLY D 1 128 ? -37.676 -23.539 9.315 1.00 39.90 209 GLY D CA 1
ATOM 8547 C C . GLY D 1 128 ? -39.145 -23.834 9.544 1.00 32.11 209 GLY D C 1
ATOM 8548 O O . GLY D 1 128 ? -39.934 -22.926 9.822 1.00 35.53 209 GLY D O 1
ATOM 8549 N N . LEU D 1 129 ? -39.536 -25.107 9.433 1.00 28.98 210 LEU D N 1
ATOM 8550 C CA . LEU D 1 129 ? -40.921 -25.477 9.702 1.00 32.77 210 LEU D CA 1
ATOM 8551 C C . LEU D 1 129 ? -41.262 -25.349 11.182 1.00 28.62 210 LEU D C 1
ATOM 8552 O O . LEU D 1 129 ? -42.423 -25.104 11.527 1.00 29.27 210 LEU D O 1
ATOM 8557 N N . SER D 1 130 ? -40.274 -25.507 12.066 1.00 31.23 211 SER D N 1
ATOM 8558 C CA . SER D 1 130 ? -40.534 -25.389 13.497 1.00 34.01 211 SER D CA 1
ATOM 8559 C C . SER D 1 130 ? -40.781 -23.948 13.923 1.00 36.45 211 SER D C 1
ATOM 8560 O O . SER D 1 130 ? -41.341 -23.721 15.000 1.00 37.47 211 SER D O 1
ATOM 8563 N N . ASP D 1 131 ? -40.373 -22.976 13.110 1.00 35.12 212 ASP D N 1
ATOM 8564 C CA . ASP D 1 131 ? -40.624 -21.568 13.383 1.00 39.09 212 ASP D CA 1
ATOM 8565 C C . ASP D 1 131 ? -41.848 -21.037 12.652 1.00 36.87 212 ASP D C 1
ATOM 8566 O O . ASP D 1 131 ? -42.134 -19.839 12.738 1.00 37.83 212 ASP D O 1
ATOM 8571 N N . SER D 1 132 ? -42.574 -21.896 11.941 1.00 37.88 213 SER D N 1
ATOM 8572 C CA . SER D 1 132 ? -43.728 -21.467 11.168 1.00 37.28 213 SER D CA 1
ATOM 8573 C C . SER D 1 132 ? -44.879 -21.058 12.084 1.00 42.35 213 SER D C 1
ATOM 8574 O O . SER D 1 132 ? -44.961 -21.461 13.246 1.00 38.95 213 SER D O 1
ATOM 8577 N N . GLN D 1 133 ? -45.775 -20.236 11.540 1.00 39.03 214 GLN D N 1
ATOM 8578 C CA . GLN D 1 133 ? -47.004 -19.892 12.244 1.00 40.70 214 GLN D CA 1
ATOM 8579 C C . GLN D 1 133 ? -48.089 -20.943 12.068 1.00 44.78 214 GLN D C 1
ATOM 8580 O O . GLN D 1 133 ? -49.102 -20.891 12.774 1.00 42.22 214 GLN D O 1
ATOM 8586 N N . VAL D 1 134 ? -47.905 -21.885 11.149 1.00 35.24 215 VAL D N 1
ATOM 8587 C CA . VAL D 1 134 ? -48.871 -22.956 10.944 1.00 37.70 215 VAL D CA 1
ATOM 8588 C C . VAL D 1 134 ? -48.657 -24.016 12.016 1.00 38.06 215 VAL D C 1
ATOM 8589 O O . VAL D 1 134 ? -47.542 -24.519 12.198 1.00 37.79 215 VAL D O 1
ATOM 8593 N N . ARG D 1 135 ? -49.730 -24.353 12.736 1.00 35.61 216 ARG D N 1
ATOM 8594 C CA . ARG D 1 135 ? -49.615 -25.309 13.833 1.00 37.71 216 ARG D CA 1
ATOM 8595 C C . ARG D 1 135 ? -49.216 -26.690 13.331 1.00 36.21 216 ARG D C 1
ATOM 8596 O O . ARG D 1 135 ? -48.448 -27.401 13.992 1.00 33.75 216 ARG D O 1
ATOM 8604 N N . ALA D 1 136 ? -49.728 -27.088 12.164 1.00 36.73 217 ALA D N 1
ATOM 8605 C CA . ALA D 1 136 ? -49.379 -28.389 11.607 1.00 32.84 217 ALA D CA 1
ATOM 8606 C C . ALA D 1 136 ? -47.889 -28.493 11.312 1.00 36.78 217 ALA D C 1
ATOM 8607 O O . ALA D 1 136 ? -47.292 -29.561 11.495 1.00 30.00 217 ALA D O 1
ATOM 8609 N N . PHE D 1 137 ? -47.270 -27.396 10.869 1.00 31.70 218 PHE D N 1
ATOM 8610 C CA . PHE D 1 137 ? -45.856 -27.439 10.509 1.00 34.93 218 PHE D CA 1
ATOM 8611 C C . PHE D 1 137 ? -44.971 -27.556 11.745 1.00 32.50 218 PHE D C 1
ATOM 8612 O O . PHE D 1 137 ? -43.991 -28.311 11.743 1.00 33.35 218 PHE D O 1
ATOM 8620 N N . ARG D 1 138 ? -45.295 -26.815 12.808 1.00 33.10 219 ARG D N 1
ATOM 8621 C CA . ARG D 1 138 ? -44.491 -26.887 14.025 1.00 29.82 219 ARG D CA 1
ATOM 8622 C C . ARG D 1 138 ? -44.618 -28.249 14.694 1.00 31.38 219 ARG D C 1
ATOM 8623 O O . ARG D 1 138 ? -43.616 -28.832 15.121 1.00 35.11 219 ARG D O 1
ATOM 8631 N N . HIS D 1 139 ? -45.844 -28.766 14.798 1.00 33.54 220 HIS D N 1
ATOM 8632 C CA . HIS D 1 139 ? -46.058 -30.052 15.456 1.00 33.84 220 HIS D CA 1
ATOM 8633 C C . HIS D 1 139 ? -45.332 -31.171 14.719 1.00 33.31 220 HIS D C 1
ATOM 8634 O O . HIS D 1 139 ? -44.645 -31.995 15.336 1.00 30.29 220 HIS D O 1
ATOM 8641 N N . THR D 1 140 ? -45.462 -31.207 13.392 1.00 33.75 221 THR D N 1
ATOM 8642 C CA . THR D 1 140 ? -44.847 -32.282 12.620 1.00 29.66 221 THR D CA 1
ATOM 8643 C C . THR D 1 140 ? -43.326 -32.181 12.634 1.00 30.06 221 THR D C 1
ATOM 8644 O O . THR D 1 140 ? -42.634 -33.190 12.812 1.00 29.61 221 THR D O 1
ATOM 8648 N N . SER D 1 141 ? -42.787 -30.972 12.454 1.00 29.04 222 SER D N 1
ATOM 8649 C CA . SER D 1 141 ? -41.338 -30.818 12.363 1.00 31.31 222 SER D CA 1
ATOM 8650 C C . SER D 1 141 ? -40.668 -31.000 13.720 1.00 28.40 222 SER D C 1
ATOM 8651 O O . SER D 1 141 ? -39.571 -31.566 13.803 1.00 32.94 222 SER D O 1
ATOM 8654 N N . THR D 1 142 ? -41.302 -30.522 14.794 1.00 29.39 223 THR D N 1
ATOM 8655 C CA . THR D 1 142 ? -40.710 -30.670 16.121 1.00 28.66 223 THR D CA 1
ATOM 8656 C C . THR D 1 142 ? -40.649 -32.136 16.530 1.00 29.83 223 THR D C 1
ATOM 8657 O O . THR D 1 142 ? -39.621 -32.607 17.029 1.00 36.79 223 THR D O 1
ATOM 8661 N N . LEU D 1 143 ? -41.742 -32.874 16.322 1.00 29.66 224 LEU D N 1
ATOM 8662 C CA . LEU D 1 143 ? -41.727 -34.306 16.602 1.00 25.30 224 LEU D CA 1
ATOM 8663 C C . LEU D 1 143 ? -40.671 -35.016 15.765 1.00 31.79 224 LEU D C 1
ATOM 8664 O O . LEU D 1 143 ? -39.971 -35.908 16.259 1.00 33.78 224 LEU D O 1
ATOM 8669 N N . ALA D 1 144 ? -40.537 -34.627 14.495 1.00 29.49 225 ALA D N 1
ATOM 8670 C CA . ALA D 1 144 ? -39.510 -35.221 13.647 1.00 32.01 225 ALA D CA 1
ATOM 8671 C C . ALA D 1 144 ? -38.114 -34.886 14.155 1.00 30.67 225 ALA D C 1
ATOM 8672 O O . ALA D 1 144 ? -37.228 -35.748 14.174 1.00 28.23 225 ALA D O 1
ATOM 8674 N N . ALA D 1 145 ? -37.902 -33.637 14.577 1.00 28.75 226 ALA D N 1
ATOM 8675 C CA . ALA D 1 145 ? -36.583 -33.226 15.047 1.00 35.22 226 ALA D CA 1
ATOM 8676 C C . ALA D 1 145 ? -36.218 -33.914 16.356 1.00 31.59 226 ALA D C 1
ATOM 8677 O O . ALA D 1 145 ? -35.055 -34.276 16.569 1.00 35.79 226 ALA D O 1
ATOM 8679 N N . MET D 1 146 ? -37.194 -34.098 17.248 1.00 29.31 227 MET D N 1
ATOM 8680 C CA . MET D 1 146 ? -36.917 -34.768 18.515 1.00 29.93 227 MET D CA 1
ATOM 8681 C C . MET D 1 146 ? -36.502 -36.217 18.293 1.00 35.80 227 MET D C 1
ATOM 8682 O O . MET D 1 146 ? -35.535 -36.694 18.899 1.00 35.92 227 MET D O 1
ATOM 8687 N N . LYS D 1 147 ? -37.222 -36.933 17.426 1.00 28.72 228 LYS D N 1
ATOM 8688 C CA . LYS D 1 147 ? -36.847 -38.308 17.119 1.00 28.02 228 LYS D CA 1
ATOM 8689 C C . LYS D 1 147 ? -35.554 -38.366 16.316 1.00 33.42 228 LYS D C 1
ATOM 8690 O O . LYS D 1 147 ? -34.789 -39.329 16.443 1.00 35.00 228 LYS D O 1
ATOM 8696 N N . LEU D 1 148 ? -35.298 -37.351 15.487 1.00 34.16 229 LEU D N 1
ATOM 8697 C CA . LEU D 1 148 ? -34.020 -37.269 14.788 1.00 30.06 229 LEU D CA 1
ATOM 8698 C C . LEU D 1 148 ? -32.870 -37.096 15.772 1.00 35.81 229 LEU D C 1
ATOM 8699 O O . LEU D 1 148 ? -31.804 -37.702 15.609 1.00 32.33 229 LEU D O 1
ATOM 8704 N N . MET D 1 149 ? -33.070 -36.273 16.804 1.00 31.91 230 MET D N 1
ATOM 8705 C CA . MET D 1 149 ? -32.039 -36.088 17.821 1.00 35.27 230 MET D CA 1
ATOM 8706 C C . MET D 1 149 ? -31.763 -37.387 18.566 1.00 32.87 230 MET D C 1
ATOM 8707 O O . MET D 1 149 ? -30.601 -37.743 18.798 1.00 41.47 230 MET D O 1
ATOM 8712 N N . THR D 1 150 ? -32.820 -38.109 18.948 1.00 37.31 231 THR D N 1
ATOM 8713 C CA . THR D 1 150 ? -32.644 -39.383 19.640 1.00 33.29 231 THR D CA 1
ATOM 8714 C C . THR D 1 150 ? -31.873 -40.376 18.778 1.00 35.31 231 THR D C 1
ATOM 8715 O O . THR D 1 150 ? -31.025 -41.121 19.282 1.00 33.98 231 THR D O 1
ATOM 8719 N N . ALA D 1 151 ? -32.151 -40.396 17.472 1.00 30.82 232 ALA D N 1
ATOM 8720 C CA . ALA D 1 151 ? -31.394 -41.262 16.575 1.00 37.59 232 ALA D CA 1
ATOM 8721 C C . ALA D 1 151 ? -29.932 -40.836 16.504 1.00 36.60 232 ALA D C 1
ATOM 8722 O O . ALA D 1 151 ? -29.035 -41.684 16.432 1.00 40.73 232 ALA D O 1
ATOM 8724 N N . LEU D 1 152 ? -29.673 -39.526 16.529 1.00 36.14 233 LEU D N 1
ATOM 8725 C CA . LEU D 1 152 ? -28.294 -39.049 16.523 1.00 38.47 233 LEU D CA 1
ATOM 8726 C C . LEU D 1 152 ? -27.579 -39.381 17.827 1.00 36.95 233 LEU D C 1
ATOM 8727 O O . LEU D 1 152 ? -26.364 -39.610 17.824 1.00 39.26 233 LEU D O 1
ATOM 8732 N N . VAL D 1 153 ? -28.307 -39.407 18.946 1.00 33.62 234 VAL D N 1
ATOM 8733 C CA . VAL D 1 153 ? -27.702 -39.820 20.210 1.00 32.29 234 VAL D CA 1
ATOM 8734 C C . VAL D 1 153 ? -27.287 -41.284 20.143 1.00 42.55 234 VAL D C 1
ATOM 8735 O O . VAL D 1 153 ? -26.224 -41.667 20.647 1.00 48.58 234 VAL D O 1
ATOM 8739 N N . ASN D 1 154 ? -28.111 -42.124 19.511 1.00 38.32 235 ASN D N 1
ATOM 8740 C CA . ASN D 1 154 ? -27.734 -43.519 19.308 1.00 46.31 235 ASN D CA 1
ATOM 8741 C C . ASN D 1 154 ? -26.497 -43.640 18.428 1.00 47.14 235 ASN D C 1
ATOM 8742 O O . ASN D 1 154 ? -25.673 -44.539 18.635 1.00 48.56 235 ASN D O 1
ATOM 8747 N N . VAL D 1 155 ? -26.349 -42.751 17.444 1.00 46.88 236 VAL D N 1
ATOM 8748 C CA . VAL D 1 155 ? -25.138 -42.747 16.631 1.00 41.38 236 VAL D CA 1
ATOM 8749 C C . VAL D 1 155 ? -23.932 -42.365 17.480 1.00 46.31 236 VAL D C 1
ATOM 8750 O O . VAL D 1 155 ? -22.864 -42.981 17.380 1.00 46.85 236 VAL D O 1
ATOM 8754 N N . ALA D 1 156 ? -24.086 -41.353 18.338 1.00 39.60 237 ALA D N 1
ATOM 8755 C CA . ALA D 1 156 ? -22.992 -40.950 19.214 1.00 45.71 237 ALA D CA 1
ATOM 8756 C C . ALA D 1 156 ? -22.638 -42.044 20.213 1.00 51.13 237 ALA D C 1
ATOM 8757 O O . ALA D 1 156 ? -21.465 -42.195 20.574 1.00 58.93 237 ALA D O 1
ATOM 8759 N N . LEU D 1 157 ? -23.630 -42.811 20.673 1.00 53.36 238 LEU D N 1
ATOM 8760 C CA . LEU D 1 157 ? -23.342 -43.912 21.586 1.00 55.68 238 LEU D CA 1
ATOM 8761 C C . LEU D 1 157 ? -22.597 -45.035 20.876 1.00 56.70 238 LEU D C 1
ATOM 8762 O O . LEU D 1 157 ? -21.686 -45.642 21.450 1.00 61.86 238 LEU D O 1
ATOM 8767 N N . ASN D 1 158 ? -22.969 -45.327 19.626 1.00 58.23 239 ASN D N 1
ATOM 8768 C CA . ASN D 1 158 ? -22.231 -46.320 18.853 1.00 56.23 239 ASN D CA 1
ATOM 8769 C C . ASN D 1 158 ? -20.819 -45.845 18.540 1.00 62.45 239 ASN D C 1
ATOM 8770 O O . ASN D 1 158 ? -19.891 -46.660 18.489 1.00 68.34 239 ASN D O 1
ATOM 8775 N N . LEU D 1 159 ? -20.638 -44.540 18.325 1.00 55.74 240 LEU D N 1
ATOM 8776 C CA . LEU D 1 159 ? -19.295 -44.009 18.120 1.00 62.91 240 LEU D CA 1
ATOM 8777 C C . LEU D 1 159 ? -18.472 -44.094 19.399 1.00 61.33 240 LEU D C 1
ATOM 8778 O O . LEU D 1 159 ? -17.265 -44.361 19.349 1.00 66.26 240 LEU D O 1
ATOM 8783 N N . SER D 1 160 ? -19.105 -43.871 20.553 1.00 62.20 241 SER D N 1
ATOM 8784 C CA . SER D 1 160 ? -18.395 -44.011 21.820 1.00 72.33 241 SER D CA 1
ATOM 8785 C C . SER D 1 160 ? -17.984 -45.457 22.062 1.00 77.29 241 SER D C 1
ATOM 8786 O O . SER D 1 160 ? -16.899 -45.718 22.595 1.00 81.49 241 SER D O 1
ATOM 8789 N N . ILE D 1 161 ? -18.834 -46.410 21.673 1.00 77.64 242 ILE D N 1
ATOM 8790 C CA . ILE D 1 161 ? -18.472 -47.820 21.784 1.00 79.09 242 ILE D CA 1
ATOM 8791 C C . ILE D 1 161 ? -17.249 -48.122 20.926 1.00 78.94 242 ILE D C 1
ATOM 8792 O O . ILE D 1 161 ? -16.312 -48.795 21.370 1.00 82.73 242 ILE D O 1
ATOM 8797 N N . HIS D 1 162 ? -17.234 -47.619 19.690 1.00 78.19 243 HIS D N 1
ATOM 8798 C CA . HIS D 1 162 ? -16.068 -47.814 18.833 1.00 81.46 243 HIS D CA 1
ATOM 8799 C C . HIS D 1 162 ? -14.854 -47.053 19.348 1.00 81.27 243 HIS D C 1
ATOM 8800 O O . HIS D 1 162 ? -13.716 -47.454 19.080 1.00 87.77 243 HIS D O 1
ATOM 8807 N N . GLN D 1 163 ? -15.068 -45.959 20.084 1.00 75.33 244 GLN D N 1
ATOM 8808 C CA . GLN D 1 163 ? -13.943 -45.204 20.625 1.00 79.05 244 GLN D CA 1
ATOM 8809 C C . GLN D 1 163 ? -13.371 -45.863 21.874 1.00 89.38 244 GLN D C 1
ATOM 8810 O O . GLN D 1 163 ? -12.151 -45.871 22.069 1.00 90.94 244 GLN D O 1
ATOM 8816 N N . ASP D 1 164 ? -14.231 -46.420 22.732 1.00 88.98 245 ASP D N 1
ATOM 8817 C CA . ASP D 1 164 ? -13.731 -47.145 23.895 1.00 85.18 245 ASP D CA 1
ATOM 8818 C C . ASP D 1 164 ? -13.119 -48.482 23.498 1.00 85.70 245 ASP D C 1
ATOM 8819 O O . ASP D 1 164 ? -12.195 -48.962 24.164 1.00 92.04 245 ASP D O 1
ATOM 8824 N N . ASN D 1 165 ? -13.620 -49.097 22.423 1.00 83.96 246 ASN D N 1
ATOM 8825 C CA . ASN D 1 165 ? -13.011 -50.322 21.916 1.00 88.94 246 ASN D CA 1
ATOM 8826 C C . ASN D 1 165 ? -11.693 -50.038 21.206 1.00 92.67 246 ASN D C 1
ATOM 8827 O O . ASN D 1 165 ? -10.801 -50.893 21.193 1.00 101.34 246 ASN D O 1
ATOM 8832 N N . THR D 1 166 ? -11.556 -48.853 20.605 1.00 93.72 247 THR D N 1
ATOM 8833 C CA . THR D 1 166 ? -10.274 -48.456 20.033 1.00 96.21 247 THR D CA 1
ATOM 8834 C C . THR D 1 166 ? -9.233 -48.220 21.119 1.00 96.58 247 THR D C 1
ATOM 8835 O O . THR D 1 166 ? -8.044 -48.491 20.910 1.00 92.00 247 THR D O 1
ATOM 8839 N N . GLN D 1 167 ? -9.660 -47.739 22.288 1.00 95.41 248 GLN D N 1
ATOM 8840 C CA . GLN D 1 167 ? -8.713 -47.446 23.358 1.00 100.16 248 GLN D CA 1
ATOM 8841 C C . GLN D 1 167 ? -8.169 -48.725 23.985 1.00 102.34 248 GLN D C 1
ATOM 8842 O O . GLN D 1 167 ? -6.983 -48.797 24.326 1.00 106.82 248 GLN D O 1
ATOM 8848 N N . ARG D 1 168 ? -9.020 -49.743 24.150 1.00 101.01 249 ARG D N 1
ATOM 8849 C CA . ARG D 1 168 ? -8.556 -51.003 24.725 1.00 98.62 249 ARG D CA 1
ATOM 8850 C C . ARG D 1 168 ? -7.538 -51.681 23.818 1.00 101.20 249 ARG D C 1
ATOM 8851 O O . ARG D 1 168 ? -6.517 -52.194 24.292 1.00 102.86 249 ARG D O 1
ATOM 8859 N N . GLN D 1 169 ? -7.800 -51.699 22.509 1.00 99.79 250 GLN D N 1
ATOM 8860 C CA . GLN D 1 169 ? -6.842 -52.264 21.568 1.00 99.28 250 GLN D CA 1
ATOM 8861 C C . GLN D 1 169 ? -5.553 -51.457 21.507 1.00 106.84 250 GLN D C 1
ATOM 8862 O O . GLN D 1 169 ? -4.509 -52.006 21.140 1.00 109.94 250 GLN D O 1
ATOM 8868 N N . TYR D 1 170 ? -5.602 -50.177 21.862 1.00 106.46 251 TYR D N 1
ATOM 8869 C CA . TYR D 1 170 ? -4.414 -49.333 21.882 1.00 106.17 251 TYR D CA 1
ATOM 8870 C C . TYR D 1 170 ? -3.579 -49.597 23.131 1.00 104.53 251 TYR D C 1
ATOM 8871 O O . TYR D 1 170 ? -2.977 -48.682 23.692 1.00 106.28 251 TYR D O 1
ATOM 8873 N N . GLU D 1 184 ? 4.339 -49.232 14.443 1.00 88.22 265 GLU D N 1
ATOM 8874 C CA . GLU D 1 184 ? 4.178 -50.045 13.242 1.00 93.92 265 GLU D CA 1
ATOM 8875 C C . GLU D 1 184 ? 2.703 -50.218 12.907 1.00 97.22 265 GLU D C 1
ATOM 8876 O O . GLU D 1 184 ? 2.284 -50.010 11.768 1.00 95.47 265 GLU D O 1
ATOM 8878 N N . ARG D 1 185 ? 1.921 -50.608 13.915 1.00 102.20 266 ARG D N 1
ATOM 8879 C CA . ARG D 1 185 ? 0.482 -50.760 13.772 1.00 96.13 266 ARG D CA 1
ATOM 8880 C C . ARG D 1 185 ? -0.329 -49.842 14.672 1.00 97.39 266 ARG D C 1
ATOM 8881 O O . ARG D 1 185 ? -1.516 -49.637 14.398 1.00 99.96 266 ARG D O 1
ATOM 8883 N N . LEU D 1 186 ? 0.265 -49.289 15.732 1.00 100.31 267 LEU D N 1
ATOM 8884 C CA . LEU D 1 186 ? -0.468 -48.365 16.588 1.00 93.66 267 LEU D CA 1
ATOM 8885 C C . LEU D 1 186 ? -0.783 -47.053 15.881 1.00 93.24 267 LEU D C 1
ATOM 8886 O O . LEU D 1 186 ? -1.601 -46.274 16.382 1.00 88.01 267 LEU D O 1
ATOM 8891 N N . GLU D 1 187 ? -0.149 -46.791 14.735 1.00 93.21 268 GLU D N 1
ATOM 8892 C CA . GLU D 1 187 ? -0.522 -45.633 13.929 1.00 92.51 268 GLU D CA 1
ATOM 8893 C C . GLU D 1 187 ? -1.975 -45.722 13.483 1.00 88.33 268 GLU D C 1
ATOM 8894 O O . GLU D 1 187 ? -2.688 -44.712 13.456 1.00 82.60 268 GLU D O 1
ATOM 8900 N N . LEU D 1 188 ? -2.430 -46.926 13.127 1.00 91.99 269 LEU D N 1
ATOM 8901 C CA . LEU D 1 188 ? -3.809 -47.106 12.682 1.00 92.28 269 LEU D CA 1
ATOM 8902 C C . LEU D 1 188 ? -4.792 -46.942 13.833 1.00 87.11 269 LEU D C 1
ATOM 8903 O O . LEU D 1 188 ? -5.874 -46.370 13.656 1.00 83.56 269 LEU D O 1
ATOM 8908 N N . LEU D 1 189 ? -4.441 -47.450 15.016 1.00 88.32 270 LEU D N 1
ATOM 8909 C CA . LEU D 1 189 ? -5.316 -47.295 16.173 1.00 88.40 270 LEU D CA 1
ATOM 8910 C C . LEU D 1 189 ? -5.480 -45.827 16.546 1.00 85.70 270 LEU D C 1
ATOM 8911 O O . LEU D 1 189 ? -6.591 -45.377 16.851 1.00 83.44 270 LEU D O 1
ATOM 8916 N N . LEU D 1 190 ? -4.390 -45.058 16.518 1.00 85.65 271 LEU D N 1
ATOM 8917 C CA . LEU D 1 190 ? -4.501 -43.628 16.772 1.00 87.96 271 LEU D CA 1
ATOM 8918 C C . LEU D 1 190 ? -5.185 -42.899 15.622 1.00 83.95 271 LEU D C 1
ATOM 8919 O O . LEU D 1 190 ? -5.746 -41.819 15.835 1.00 82.25 271 LEU D O 1
ATOM 8921 N N . GLN D 1 191 ? -5.159 -43.471 14.415 1.00 82.47 272 GLN D N 1
ATOM 8922 C CA . GLN D 1 191 ? -5.804 -42.840 13.268 1.00 72.51 272 GLN D CA 1
ATOM 8923 C C . GLN D 1 191 ? -7.306 -43.093 13.261 1.00 73.23 272 GLN D C 1
ATOM 8924 O O . GLN D 1 191 ? -8.087 -42.184 12.959 1.00 73.98 272 GLN D O 1
ATOM 8930 N N . LYS D 1 192 ? -7.728 -44.320 13.574 1.00 74.04 273 LYS D N 1
ATOM 8931 C CA . LYS D 1 192 ? -9.154 -44.581 13.735 1.00 75.87 273 LYS D CA 1
ATOM 8932 C C . LYS D 1 192 ? -9.731 -43.752 14.873 1.00 76.23 273 LYS D C 1
ATOM 8933 O O . LYS D 1 192 ? -10.889 -43.326 14.810 1.00 70.04 273 LYS D O 1
ATOM 8935 N N . ARG D 1 193 ? -8.931 -43.508 15.913 1.00 72.97 274 ARG D N 1
ATOM 8936 C CA . ARG D 1 193 ? -9.331 -42.591 16.972 1.00 70.65 274 ARG D CA 1
ATOM 8937 C C . ARG D 1 193 ? -9.540 -41.179 16.434 1.00 72.40 274 ARG D C 1
ATOM 8938 O O . ARG D 1 193 ? -10.419 -40.454 16.915 1.00 71.24 274 ARG D O 1
ATOM 8946 N N . LYS D 1 194 ? -8.752 -40.776 15.433 1.00 70.45 275 LYS D N 1
ATOM 8947 C CA . LYS D 1 194 ? -8.948 -39.468 14.814 1.00 68.19 275 LYS D CA 1
ATOM 8948 C C . LYS D 1 194 ? -10.215 -39.439 13.969 1.00 62.35 275 LYS D C 1
ATOM 8949 O O . LYS D 1 194 ? -10.986 -38.474 14.027 1.00 56.35 275 LYS D O 1
ATOM 8955 N N . GLU D 1 195 ? -10.442 -40.487 13.173 1.00 61.34 276 GLU D N 1
ATOM 8956 C CA . GLU D 1 195 ? -11.608 -40.519 12.296 1.00 56.70 276 GLU D CA 1
ATOM 8957 C C . GLU D 1 195 ? -12.899 -40.623 13.097 1.00 52.93 276 GLU D C 1
ATOM 8958 O O . GLU D 1 195 ? -13.902 -39.991 12.749 1.00 51.32 276 GLU D O 1
ATOM 8964 N N . LEU D 1 196 ? -12.896 -41.418 14.169 1.00 50.58 277 LEU D N 1
ATOM 8965 C CA . LEU D 1 196 ? -14.073 -41.489 15.028 1.00 51.79 277 LEU D CA 1
ATOM 8966 C C . LEU D 1 196 ? -14.313 -40.163 15.736 1.00 52.29 277 LEU D C 1
ATOM 8967 O O . LEU D 1 196 ? -15.464 -39.763 15.943 1.00 52.85 277 LEU D O 1
ATOM 8972 N N . GLN D 1 197 ? -13.237 -39.466 16.112 1.00 50.11 278 GLN D N 1
ATOM 8973 C CA . GLN D 1 197 ? -13.389 -38.150 16.722 1.00 47.53 278 GLN D CA 1
ATOM 8974 C C . GLN D 1 197 ? -13.977 -37.152 15.733 1.00 44.37 278 GLN D C 1
ATOM 8975 O O . GLN D 1 197 ? -14.788 -36.299 16.113 1.00 45.37 278 GLN D O 1
ATOM 8981 N N . GLU D 1 198 ? -13.580 -37.242 14.461 1.00 36.34 279 GLU D N 1
ATOM 8982 C CA . GLU D 1 198 ? -14.200 -36.409 13.435 1.00 46.31 279 GLU D CA 1
ATOM 8983 C C . GLU D 1 198 ? -15.687 -36.707 13.313 1.00 40.59 279 GLU D C 1
ATOM 8984 O O . GLU D 1 198 ? -16.505 -35.787 13.191 1.00 39.88 279 GLU D O 1
ATOM 8990 N N . ASN D 1 199 ? -16.056 -37.990 13.339 1.00 38.88 280 ASN D N 1
ATOM 8991 C CA . ASN D 1 199 ? -17.468 -38.351 13.282 1.00 41.15 280 ASN D CA 1
ATOM 8992 C C . ASN D 1 199 ? -18.208 -37.858 14.517 1.00 44.00 280 ASN D C 1
ATOM 8993 O O . ASN D 1 199 ? -19.331 -37.349 14.414 1.00 35.74 280 ASN D O 1
ATOM 8998 N N . GLN D 1 200 ? -17.591 -37.996 15.694 1.00 37.85 281 GLN D N 1
ATOM 8999 C CA . GLN D 1 200 ? -18.209 -37.505 16.923 1.00 39.00 281 GLN D CA 1
ATOM 9000 C C . GLN D 1 200 ? -18.431 -35.999 16.869 1.00 35.02 281 GLN D C 1
ATOM 9001 O O . GLN D 1 200 ? -19.491 -35.506 17.273 1.00 40.81 281 GLN D O 1
ATOM 9007 N N . ASP D 1 201 ? -17.439 -35.250 16.379 1.00 38.27 282 ASP D N 1
ATOM 9008 C CA . ASP D 1 201 ? -17.600 -33.805 16.251 1.00 40.35 282 ASP D CA 1
ATOM 9009 C C . ASP D 1 201 ? -18.717 -33.460 15.275 1.00 38.75 282 ASP D C 1
ATOM 9010 O O . ASP D 1 201 ? -19.481 -32.515 15.502 1.00 37.84 282 ASP D O 1
ATOM 9015 N N . GLU D 1 202 ? -18.828 -34.219 14.182 1.00 37.10 283 GLU D N 1
ATOM 9016 C CA . GLU D 1 202 ? -19.887 -33.968 13.210 1.00 37.51 283 GLU D CA 1
ATOM 9017 C C . GLU D 1 202 ? -21.261 -34.265 13.799 1.00 34.89 283 GLU D C 1
ATOM 9018 O O . GLU D 1 202 ? -22.199 -33.479 13.622 1.00 37.99 283 GLU D O 1
ATOM 9024 N N . ILE D 1 203 ? -21.401 -35.393 14.500 1.00 34.53 284 ILE D N 1
ATOM 9025 C CA . ILE D 1 203 ? -22.672 -35.713 15.145 1.00 39.38 284 ILE D CA 1
ATOM 9026 C C . ILE D 1 203 ? -23.007 -34.670 16.202 1.00 36.68 284 ILE D C 1
ATOM 9027 O O . ILE D 1 203 ? -24.169 -34.274 16.362 1.00 33.36 284 ILE D O 1
ATOM 9032 N N . GLU D 1 204 ? -21.993 -34.198 16.932 1.00 34.22 285 GLU D N 1
ATOM 9033 C CA . GLU D 1 204 ? -22.227 -33.190 17.961 1.00 38.86 285 GLU D CA 1
ATOM 9034 C C . GLU D 1 204 ? -22.736 -31.889 17.355 1.00 33.96 285 GLU D C 1
ATOM 9035 O O . GLU D 1 204 ? -23.607 -31.226 17.932 1.00 39.20 285 GLU D O 1
ATOM 9041 N N . ASN D 1 205 ? -22.208 -31.507 16.190 1.00 36.58 286 ASN D N 1
ATOM 9042 C CA . ASN D 1 205 ? -22.673 -30.289 15.533 1.00 40.00 286 ASN D CA 1
ATOM 9043 C C . ASN D 1 205 ? -24.115 -30.430 15.063 1.00 40.45 286 ASN D C 1
ATOM 9044 O O . ASN D 1 205 ? -24.891 -29.470 15.129 1.00 37.09 286 ASN D O 1
ATOM 9049 N N . MET D 1 206 ? -24.492 -31.619 14.582 1.00 36.11 287 MET D N 1
ATOM 9050 C CA . MET D 1 206 ? -25.875 -31.843 14.173 1.00 36.85 287 MET D CA 1
ATOM 9051 C C . MET D 1 206 ? -26.818 -31.787 15.369 1.00 30.90 287 MET D C 1
ATOM 9052 O O . MET D 1 206 ? -27.893 -31.182 15.290 1.00 33.31 287 MET D O 1
ATOM 9057 N N . MET D 1 207 ? -26.435 -32.417 16.481 1.00 31.15 288 MET D N 1
ATOM 9058 C CA . MET D 1 207 ? -27.267 -32.368 17.679 1.00 33.08 288 MET D CA 1
ATOM 9059 C C . MET D 1 207 ? -27.370 -30.949 18.220 1.00 33.63 288 MET D C 1
ATOM 9060 O O . MET D 1 207 ? -28.422 -30.546 18.731 1.00 35.65 288 MET D O 1
ATOM 9065 N N . ASN D 1 208 ? -26.289 -30.176 18.114 1.00 38.30 289 ASN D N 1
ATOM 9066 C CA . ASN D 1 208 ? -26.317 -28.797 18.588 1.00 35.65 289 ASN D CA 1
ATOM 9067 C C . ASN D 1 208 ? -27.244 -27.936 17.739 1.00 35.76 289 ASN D C 1
ATOM 9068 O O . ASN D 1 208 ? -27.971 -27.089 18.271 1.00 39.05 289 ASN D O 1
ATOM 9073 N N . SER D 1 209 ? -27.235 -28.135 16.418 1.00 29.90 290 SER D N 1
ATOM 9074 C CA . SER D 1 209 ? -28.115 -27.353 15.555 1.00 35.07 290 SER D CA 1
ATOM 9075 C C . SER D 1 209 ? -29.582 -27.684 15.799 1.00 28.26 290 SER D C 1
ATOM 9076 O O . SER D 1 209 ? -30.444 -26.809 15.663 1.00 34.72 290 SER D O 1
ATOM 9079 N N . ILE D 1 210 ? -29.884 -28.933 16.159 1.00 26.73 291 ILE D N 1
ATOM 9080 C CA . ILE D 1 210 ? -31.262 -29.297 16.475 1.00 27.86 291 ILE D CA 1
ATOM 9081 C C . ILE D 1 210 ? -31.675 -28.707 17.816 1.00 30.60 291 ILE D C 1
ATOM 9082 O O . ILE D 1 210 ? -32.774 -28.157 17.957 1.00 33.23 291 ILE D O 1
ATOM 9087 N N . PHE D 1 211 ? -30.802 -28.802 18.820 1.00 30.82 292 PHE D N 1
ATOM 9088 C CA . PHE D 1 211 ? -31.140 -28.295 20.145 1.00 29.24 292 PHE D CA 1
ATOM 9089 C C . PHE D 1 211 ? -31.251 -26.775 20.142 1.00 29.72 292 PHE D C 1
ATOM 9090 O O . PHE D 1 211 ? -32.258 -26.215 20.591 1.00 35.36 292 PHE D O 1
ATOM 9098 N N . LYS D 1 212 ? -30.226 -26.088 19.633 1.00 34.80 293 LYS D N 1
ATOM 9099 C CA . LYS D 1 212 ? -30.223 -24.629 19.650 1.00 39.31 293 LYS D CA 1
ATOM 9100 C C . LYS D 1 212 ? -31.182 -24.033 18.628 1.00 40.05 293 LYS D C 1
ATOM 9101 O O . LYS D 1 212 ? -31.624 -22.893 18.801 1.00 37.18 293 LYS D O 1
ATOM 9107 N N . GLY D 1 213 ? -31.513 -24.771 17.574 1.00 35.85 294 GLY D N 1
ATOM 9108 C CA . GLY D 1 213 ? -32.345 -24.227 16.521 1.00 36.32 294 GLY D CA 1
ATOM 9109 C C . GLY D 1 213 ? -33.813 -24.584 16.625 1.00 35.62 294 GLY D C 1
ATOM 9110 O O . GLY D 1 213 ? -34.654 -23.936 15.995 1.00 35.01 294 GLY D O 1
ATOM 9111 N N . ILE D 1 214 ? -34.143 -25.610 17.408 1.00 33.27 295 ILE D N 1
ATOM 9112 C CA . ILE D 1 214 ? -35.519 -26.095 17.460 1.00 29.50 295 ILE D CA 1
ATOM 9113 C C . ILE D 1 214 ? -35.985 -26.272 18.901 1.00 31.46 295 ILE D C 1
ATOM 9114 O O . ILE D 1 214 ? -37.001 -25.696 19.304 1.00 32.53 295 ILE D O 1
ATOM 9119 N N . PHE D 1 215 ? -35.253 -27.069 19.684 1.00 30.12 296 PHE D N 1
ATOM 9120 C CA . PHE D 1 215 ? -35.727 -27.435 21.018 1.00 37.08 296 PHE D CA 1
ATOM 9121 C C . PHE D 1 215 ? -35.942 -26.208 21.895 1.00 32.97 296 PHE D C 1
ATOM 9122 O O . PHE D 1 215 ? -37.003 -26.051 22.512 1.00 32.91 296 PHE D O 1
ATOM 9130 N N . VAL D 1 216 ? -34.940 -25.328 21.974 1.00 33.12 297 VAL D N 1
ATOM 9131 C CA . VAL D 1 216 ? -35.017 -24.194 22.889 1.00 38.44 297 VAL D CA 1
ATOM 9132 C C . VAL D 1 216 ? -36.125 -23.227 22.500 1.00 38.92 297 VAL D C 1
ATOM 9133 O O . VAL D 1 216 ? -36.552 -22.412 23.325 1.00 35.81 297 VAL D O 1
ATOM 9137 N N . HIS D 1 217 ? -36.610 -23.299 21.260 1.00 31.46 298 HIS D N 1
ATOM 9138 C CA . HIS D 1 217 ? -37.711 -22.459 20.813 1.00 38.72 298 HIS D CA 1
ATOM 9139 C C . HIS D 1 217 ? -39.069 -23.140 20.917 1.00 37.12 298 HIS D C 1
ATOM 9140 O O . HIS D 1 217 ? -40.091 -22.446 20.919 1.00 39.59 298 HIS D O 1
ATOM 9147 N N . ARG D 1 218 ? -39.107 -24.472 21.010 1.00 33.76 299 ARG D N 1
ATOM 9148 C CA . ARG D 1 218 ? -40.363 -25.210 20.976 1.00 32.67 299 ARG D CA 1
ATOM 9149 C C . ARG D 1 218 ? -40.763 -25.829 22.306 1.00 29.75 299 ARG D C 1
ATOM 9150 O O . ARG D 1 218 ? -41.922 -26.231 22.451 1.00 33.63 299 ARG D O 1
ATOM 9158 N N . TYR D 1 219 ? -39.851 -25.922 23.277 1.00 34.45 300 TYR D N 1
ATOM 9159 C CA . TYR D 1 219 ? -40.228 -26.499 24.561 1.00 39.78 300 TYR D CA 1
ATOM 9160 C C . TYR D 1 219 ? -41.179 -25.594 25.333 1.00 37.52 300 TYR D C 1
ATOM 9161 O O . TYR D 1 219 ? -41.817 -26.053 26.286 1.00 39.44 300 TYR D O 1
ATOM 9170 N N . ARG D 1 220 ? -41.295 -24.325 24.937 1.00 34.55 301 ARG D N 1
ATOM 9171 C CA . ARG D 1 220 ? -42.304 -23.415 25.462 1.00 45.77 301 ARG D CA 1
ATOM 9172 C C . ARG D 1 220 ? -43.296 -22.997 24.379 1.00 43.21 301 ARG D C 1
ATOM 9173 O O . ARG D 1 220 ? -43.776 -21.861 24.370 1.00 46.38 301 ARG D O 1
ATOM 9181 N N . ASP D 1 221 ? -43.603 -23.907 23.458 1.00 41.07 302 ASP D N 1
ATOM 9182 C CA . ASP D 1 221 ? -44.535 -23.612 22.380 1.00 41.28 302 ASP D CA 1
ATOM 9183 C C . ASP D 1 221 ? -45.939 -23.399 22.938 1.00 41.59 302 ASP D C 1
ATOM 9184 O O . ASP D 1 221 ? -46.285 -23.889 24.016 1.00 41.46 302 ASP D O 1
ATOM 9189 N N . ALA D 1 222 ? -46.751 -22.648 22.192 1.00 39.68 303 ALA D N 1
ATOM 9190 C CA . ALA D 1 222 ? -48.117 -22.384 22.634 1.00 43.76 303 ALA D CA 1
ATOM 9191 C C . ALA D 1 222 ? -48.961 -23.651 22.647 1.00 44.65 303 ALA D C 1
ATOM 9192 O O . ALA D 1 222 ? -49.939 -23.738 23.399 1.00 44.60 303 ALA D O 1
ATOM 9194 N N . ILE D 1 223 ? -48.598 -24.637 21.834 1.00 40.75 304 ILE D N 1
ATOM 9195 C CA . ILE D 1 223 ? -49.307 -25.910 21.778 1.00 35.33 304 ILE D CA 1
ATOM 9196 C C . ILE D 1 223 ? -48.764 -26.820 22.870 1.00 39.74 304 ILE D C 1
ATOM 9197 O O . ILE D 1 223 ? -47.549 -27.031 22.968 1.00 35.80 304 ILE D O 1
ATOM 9202 N N . ALA D 1 224 ? -49.668 -27.368 23.688 1.00 43.05 305 ALA D N 1
ATOM 9203 C CA . ALA D 1 224 ? -49.248 -28.156 24.843 1.00 43.40 305 ALA D CA 1
ATOM 9204 C C . ALA D 1 224 ? -48.575 -29.456 24.423 1.00 38.09 305 ALA D C 1
ATOM 9205 O O . ALA D 1 224 ? -47.602 -29.886 25.054 1.00 34.06 305 ALA D O 1
ATOM 9207 N N . GLU D 1 225 ? -49.075 -30.099 23.365 1.00 40.50 306 GLU D N 1
ATOM 9208 C CA . GLU D 1 225 ? -48.486 -31.365 22.940 1.00 41.28 306 GLU D CA 1
ATOM 9209 C C . GLU D 1 225 ? -47.063 -31.179 22.430 1.00 34.51 306 GLU D C 1
ATOM 9210 O O . GLU D 1 225 ? -46.228 -32.075 22.594 1.00 33.61 306 GLU D O 1
ATOM 9216 N N . ILE D 1 226 ? -46.765 -30.031 21.818 1.00 32.69 307 ILE D N 1
ATOM 9217 C CA . ILE D 1 226 ? -45.397 -29.759 21.387 1.00 33.57 307 ILE D CA 1
ATOM 9218 C C . ILE D 1 226 ? -44.473 -29.640 22.594 1.00 32.61 307 ILE D C 1
ATOM 9219 O O . ILE D 1 226 ? -43.336 -30.125 22.571 1.00 34.66 307 ILE D O 1
ATOM 9224 N N . ARG D 1 227 ? -44.945 -29.002 23.668 1.00 37.59 308 ARG D N 1
ATOM 9225 C CA . ARG D 1 227 ? -44.146 -28.932 24.887 1.00 34.90 308 ARG D CA 1
ATOM 9226 C C . ARG D 1 227 ? -43.935 -30.318 25.482 1.00 27.32 308 ARG D C 1
ATOM 9227 O O . ARG D 1 227 ? -42.833 -30.644 25.939 1.00 34.42 308 ARG D O 1
ATOM 9235 N N . ALA D 1 228 ? -44.979 -31.151 25.480 1.00 32.54 309 ALA D N 1
ATOM 9236 C CA . ALA D 1 228 ? -44.847 -32.506 26.002 1.00 37.67 309 ALA D CA 1
ATOM 9237 C C . ALA D 1 228 ? -43.920 -33.352 25.141 1.00 33.44 309 ALA D C 1
ATOM 9238 O O . ALA D 1 228 ? -43.238 -34.244 25.659 1.00 33.89 309 ALA D O 1
ATOM 9240 N N . ILE D 1 229 ? -43.883 -33.093 23.832 1.00 34.63 310 ILE D N 1
ATOM 9241 C CA . ILE D 1 229 ? -42.969 -33.818 22.955 1.00 24.54 310 ILE D CA 1
ATOM 9242 C C . ILE D 1 229 ? -41.524 -33.460 23.278 1.00 31.09 310 ILE D C 1
ATOM 9243 O O . ILE D 1 229 ? -40.655 -34.337 23.356 1.00 33.22 310 ILE D O 1
ATOM 9248 N N . CYS D 1 230 ? -41.243 -32.171 23.477 1.00 26.23 311 CYS D N 1
ATOM 9249 C CA . CYS D 1 230 ? -39.882 -31.754 23.795 1.00 30.42 311 CYS D CA 1
ATOM 9250 C C . CYS D 1 230 ? -39.462 -32.234 25.179 1.00 32.61 311 CYS D C 1
ATOM 9251 O O . CYS D 1 230 ? -38.321 -32.672 25.370 1.00 32.62 311 CYS D O 1
ATOM 9254 N N . ILE D 1 231 ? -40.370 -32.165 26.155 1.00 31.26 312 ILE D N 1
ATOM 9255 C CA . ILE D 1 231 ? -40.030 -32.556 27.520 1.00 28.56 312 ILE D CA 1
ATOM 9256 C C . ILE D 1 231 ? -39.743 -34.050 27.599 1.00 28.60 312 ILE D C 1
ATOM 9257 O O . ILE D 1 231 ? -38.788 -34.478 28.258 1.00 39.46 312 ILE D O 1
ATOM 9262 N N . GLU D 1 232 ? -40.558 -34.867 26.928 1.00 37.26 313 GLU D N 1
ATOM 9263 C CA . GLU D 1 232 ? -40.349 -36.311 26.981 1.00 33.73 313 GLU D CA 1
ATOM 9264 C C . GLU D 1 232 ? -39.027 -36.702 26.334 1.00 37.95 313 GLU D C 1
ATOM 9265 O O . GLU D 1 232 ? -38.307 -37.566 26.849 1.00 32.68 313 GLU D O 1
ATOM 9271 N N . GLU D 1 233 ? -38.685 -36.071 25.208 1.00 30.44 314 GLU D N 1
ATOM 9272 C CA . GLU D 1 233 ? -37.498 -36.486 24.472 1.00 29.43 314 GLU D CA 1
ATOM 9273 C C . GLU D 1 233 ? -36.215 -36.051 25.168 1.00 28.29 314 GLU D C 1
ATOM 9274 O O . GLU D 1 233 ? -35.214 -36.776 25.120 1.00 32.68 314 GLU D O 1
ATOM 9280 N N . ILE D 1 234 ? -36.213 -34.881 25.812 1.00 29.54 315 ILE D N 1
ATOM 9281 C CA . ILE D 1 234 ? -35.007 -34.467 26.523 1.00 33.07 315 ILE D CA 1
ATOM 9282 C C . ILE D 1 234 ? -34.779 -35.357 27.739 1.00 35.96 315 ILE D C 1
ATOM 9283 O O . ILE D 1 234 ? -33.632 -35.603 28.130 1.00 35.00 315 ILE D O 1
ATOM 9288 N N . GLY D 1 235 ? -35.853 -35.872 28.342 1.00 34.16 316 GLY D N 1
ATOM 9289 C CA . GLY D 1 235 ? -35.693 -36.869 29.384 1.00 38.10 316 GLY D CA 1
ATOM 9290 C C . GLY D 1 235 ? -35.115 -38.166 28.859 1.00 39.89 316 GLY D C 1
ATOM 9291 O O . GLY D 1 235 ? -34.400 -38.868 29.580 1.00 37.35 316 GLY D O 1
ATOM 9292 N N . VAL D 1 236 ? -35.407 -38.498 27.600 1.00 31.81 317 VAL D N 1
ATOM 9293 C CA . VAL D 1 236 ? -34.812 -39.677 26.980 1.00 31.48 317 VAL D CA 1
ATOM 9294 C C . VAL D 1 236 ? -33.318 -39.470 26.766 1.00 33.40 317 VAL D C 1
ATOM 9295 O O . VAL D 1 236 ? -32.513 -40.379 27.003 1.00 39.05 317 VAL D O 1
ATOM 9299 N N . TRP D 1 237 ? -32.921 -38.272 26.326 1.00 35.75 318 TRP D N 1
ATOM 9300 C CA . TRP D 1 237 ? -31.511 -38.011 26.053 1.00 35.62 318 TRP D CA 1
ATOM 9301 C C . TRP D 1 237 ? -30.676 -38.085 27.326 1.00 34.58 318 TRP D C 1
ATOM 9302 O O . TRP D 1 237 ? -29.588 -38.674 27.328 1.00 37.07 318 TRP D O 1
ATOM 9313 N N . MET D 1 238 ? -31.167 -37.497 28.420 1.00 33.36 319 MET D N 1
ATOM 9314 C CA . MET D 1 238 ? -30.432 -37.548 29.681 1.00 35.74 319 MET D CA 1
ATOM 9315 C C . MET D 1 238 ? -30.333 -38.969 30.217 1.00 39.77 319 MET D C 1
ATOM 9316 O O . MET D 1 238 ? -29.363 -39.305 30.906 1.00 46.72 319 MET D O 1
ATOM 9321 N N . LYS D 1 239 ? -31.322 -39.812 29.916 1.00 40.43 320 LYS D N 1
ATOM 9322 C CA . LYS D 1 239 ? -31.314 -41.188 30.401 1.00 46.32 320 LYS D CA 1
ATOM 9323 C C . LYS D 1 239 ? -30.371 -42.066 29.588 1.00 44.37 320 LYS D C 1
ATOM 9324 O O . LYS D 1 239 ? -29.614 -42.861 30.156 1.00 41.33 320 LYS D O 1
ATOM 9330 N N . MET D 1 240 ? -30.400 -41.934 28.260 1.00 38.36 321 MET D N 1
ATOM 9331 C CA . MET D 1 240 ? -29.613 -42.813 27.401 1.00 37.40 321 MET D CA 1
ATOM 9332 C C . MET D 1 240 ? -28.162 -42.363 27.283 1.00 36.91 321 MET D C 1
ATOM 9333 O O . MET D 1 240 ? -27.286 -43.189 27.004 1.00 39.43 321 MET D O 1
ATOM 9338 N N . TYR D 1 241 ? -27.886 -41.067 27.487 1.00 37.07 322 TYR D N 1
ATOM 9339 C CA . TYR D 1 241 ? -26.545 -40.507 27.339 1.00 37.09 322 TYR D CA 1
ATOM 9340 C C . TYR D 1 241 ? -26.325 -39.514 28.484 1.00 46.21 322 TYR D C 1
ATOM 9341 O O . TYR D 1 241 ? -26.308 -38.297 28.301 1.00 41.28 322 TYR D O 1
ATOM 9350 N N . SER D 1 242 ? -26.150 -40.052 29.695 1.00 43.30 323 SER D N 1
ATOM 9351 C CA . SER D 1 242 ? -26.017 -39.204 30.875 1.00 46.77 323 SER D CA 1
ATOM 9352 C C . SER D 1 242 ? -24.701 -38.437 30.884 1.00 41.43 323 SER D C 1
ATOM 9353 O O . SER D 1 242 ? -24.633 -37.337 31.444 1.00 51.72 323 SER D O 1
ATOM 9356 N N . ASP D 1 243 ? -23.651 -38.993 30.274 1.00 41.88 324 ASP D N 1
ATOM 9357 C CA . ASP D 1 243 ? -22.349 -38.334 30.303 1.00 43.54 324 ASP D CA 1
ATOM 9358 C C . ASP D 1 243 ? -22.366 -37.008 29.555 1.00 55.10 324 ASP D C 1
ATOM 9359 O O . ASP D 1 243 ? -21.583 -36.107 29.877 1.00 53.83 324 ASP D O 1
ATOM 9364 N N . ALA D 1 244 ? -23.246 -36.863 28.565 1.00 49.12 325 ALA D N 1
ATOM 9365 C CA . ALA D 1 244 ? -23.292 -35.662 27.744 1.00 36.95 325 ALA D CA 1
ATOM 9366 C C . ALA D 1 244 ? -24.527 -34.805 27.966 1.00 51.24 325 ALA D C 1
ATOM 9367 O O . ALA D 1 244 ? -24.473 -33.598 27.722 1.00 51.53 325 ALA D O 1
ATOM 9369 N N . PHE D 1 245 ? -25.637 -35.388 28.425 1.00 44.92 326 PHE D N 1
ATOM 9370 C CA . PHE D 1 245 ? -26.891 -34.656 28.532 1.00 39.11 326 PHE D CA 1
ATOM 9371 C C . PHE D 1 245 ? -27.377 -34.440 29.958 1.00 45.71 326 PHE D C 1
ATOM 9372 O O . PHE D 1 245 ? -28.250 -33.592 30.167 1.00 39.91 326 PHE D O 1
ATOM 9380 N N . LEU D 1 246 ? -26.847 -35.171 30.937 1.00 39.93 327 LEU D N 1
ATOM 9381 C CA . LEU D 1 246 ? -27.306 -35.037 32.320 1.00 44.91 327 LEU D CA 1
ATOM 9382 C C . LEU D 1 246 ? -26.434 -34.006 33.025 1.00 45.78 327 LEU D C 1
ATOM 9383 O O . LEU D 1 246 ? -25.402 -34.327 33.615 1.00 45.71 327 LEU D O 1
ATOM 9388 N N . ASN D 1 247 ? -26.859 -32.746 32.956 1.00 43.41 328 ASN D N 1
ATOM 9389 C CA . ASN D 1 247 ? -26.203 -31.658 33.666 1.00 46.12 328 ASN D CA 1
ATOM 9390 C C . ASN D 1 247 ? -27.236 -30.568 33.929 1.00 43.09 328 ASN D C 1
ATOM 9391 O O . ASN D 1 247 ? -28.381 -30.648 33.477 1.00 43.72 328 ASN D O 1
ATOM 9396 N N . ASP D 1 248 ? -26.816 -29.535 34.664 1.00 32.37 329 ASP D N 1
ATOM 9397 C CA . ASP D 1 248 ? -27.747 -28.487 35.071 1.00 39.09 329 ASP D CA 1
ATOM 9398 C C . ASP D 1 248 ? -28.225 -27.651 33.890 1.00 45.21 329 ASP D C 1
ATOM 9399 O O . ASP D 1 248 ? -29.320 -27.079 33.946 1.00 49.63 329 ASP D O 1
ATOM 9404 N N . SER D 1 249 ? -27.429 -27.560 32.822 1.00 39.65 330 SER D N 1
ATOM 9405 C CA . SER D 1 249 ? -27.842 -26.772 31.665 1.00 47.54 330 SER D CA 1
ATOM 9406 C C . SER D 1 249 ? -29.038 -27.403 30.963 1.00 49.13 330 SER D C 1
ATOM 9407 O O . SER D 1 249 ? -29.957 -26.695 30.534 1.00 46.57 330 SER D O 1
ATOM 9410 N N . TYR D 1 250 ? -29.047 -28.731 30.836 1.00 39.74 331 TYR D N 1
ATOM 9411 C CA . TYR D 1 250 ? -30.186 -29.408 30.227 1.00 42.23 331 TYR D CA 1
ATOM 9412 C C . TYR D 1 250 ? -31.334 -29.598 31.210 1.00 43.69 331 TYR D C 1
ATOM 9413 O O . TYR D 1 250 ? -32.501 -29.576 30.804 1.00 37.37 331 TYR D O 1
ATOM 9422 N N . LEU D 1 251 ? -31.026 -29.777 32.498 1.00 40.57 332 LEU D N 1
ATOM 9423 C CA . LEU D 1 251 ? -32.061 -30.098 33.476 1.00 36.41 332 LEU D CA 1
ATOM 9424 C C . LEU D 1 251 ? -33.028 -28.942 33.697 1.00 37.21 332 LEU D C 1
ATOM 9425 O O . LEU D 1 251 ? -34.202 -29.176 34.009 1.00 40.59 332 LEU D O 1
ATOM 9430 N N . LYS D 1 252 ? -32.568 -27.698 33.544 1.00 32.82 333 LYS D N 1
ATOM 9431 C CA . LYS D 1 252 ? -33.435 -26.559 33.827 1.00 37.25 333 LYS D CA 1
ATOM 9432 C C . LYS D 1 252 ? -34.621 -26.473 32.877 1.00 39.78 333 LYS D C 1
ATOM 9433 O O . LYS D 1 252 ? -35.637 -25.867 33.233 1.00 40.41 333 LYS D O 1
ATOM 9439 N N . TYR D 1 253 ? -34.522 -27.059 31.681 1.00 40.87 334 TYR D N 1
ATOM 9440 C CA . TYR D 1 253 ? -35.676 -27.086 30.789 1.00 32.68 334 TYR D CA 1
ATOM 9441 C C . TYR D 1 253 ? -36.799 -27.938 31.362 1.00 32.67 334 TYR D C 1
ATOM 9442 O O . TYR D 1 253 ? -37.977 -27.618 31.169 1.00 35.76 334 TYR D O 1
ATOM 9451 N N . VAL D 1 254 ? -36.458 -29.013 32.071 1.00 29.74 335 VAL D N 1
ATOM 9452 C CA . VAL D 1 254 ? -37.475 -29.830 32.722 1.00 35.85 335 VAL D CA 1
ATOM 9453 C C . VAL D 1 254 ? -37.950 -29.171 34.011 1.00 33.68 335 VAL D C 1
ATOM 9454 O O . VAL D 1 254 ? -39.146 -29.182 34.323 1.00 39.82 335 VAL D O 1
ATOM 9458 N N . GLY D 1 255 ? -37.027 -28.578 34.770 1.00 37.74 336 GLY D N 1
ATOM 9459 C CA . GLY D 1 255 ? -37.400 -27.976 36.039 1.00 40.37 336 GLY D CA 1
ATOM 9460 C C . GLY D 1 255 ? -38.320 -26.780 35.882 1.00 43.37 336 GLY D C 1
ATOM 9461 O O . GLY D 1 255 ? -39.291 -26.633 36.629 1.00 39.16 336 GLY D O 1
ATOM 9462 N N . TRP D 1 256 ? -38.030 -25.907 34.914 1.00 40.27 337 TRP D N 1
ATOM 9463 C CA . TRP D 1 256 ? -38.880 -24.741 34.702 1.00 42.95 337 TRP D CA 1
ATOM 9464 C C . TRP D 1 256 ? -40.194 -25.097 34.023 1.00 44.65 337 TRP D C 1
ATOM 9465 O O . TRP D 1 256 ? -41.129 -24.290 34.047 1.00 50.46 337 TRP D O 1
ATOM 9476 N N . THR D 1 257 ? -40.285 -26.279 33.418 1.00 37.76 338 THR D N 1
ATOM 9477 C CA . THR D 1 257 ? -41.535 -26.758 32.847 1.00 39.04 338 THR D CA 1
ATOM 9478 C C . THR D 1 257 ? -42.424 -27.446 33.878 1.00 40.90 338 THR D C 1
ATOM 9479 O O . THR D 1 257 ? -43.584 -27.749 33.575 1.00 42.51 338 THR D O 1
ATOM 9483 N N . LEU D 1 258 ? -41.917 -27.688 35.091 1.00 42.30 339 LEU D N 1
ATOM 9484 C CA . LEU D 1 258 ? -42.772 -28.208 36.154 1.00 44.31 339 LEU D CA 1
ATOM 9485 C C . LEU D 1 258 ? -43.923 -27.258 36.459 1.00 39.55 339 LEU D C 1
ATOM 9486 O O . LEU D 1 258 ? -44.980 -27.693 36.930 1.00 40.62 339 LEU D O 1
ATOM 9491 N N . HIS D 1 259 ? -43.739 -25.967 36.191 1.00 42.88 340 HIS D N 1
ATOM 9492 C CA . HIS D 1 259 ? -44.745 -24.943 36.434 1.00 54.65 340 HIS D CA 1
ATOM 9493 C C . HIS D 1 259 ? -45.748 -24.810 35.293 1.00 47.25 340 HIS D C 1
ATOM 9494 O O . HIS D 1 259 ? -46.489 -23.823 35.254 1.00 46.14 340 HIS D O 1
ATOM 9501 N N . ASP D 1 260 ? -45.792 -25.771 34.373 1.00 46.94 341 ASP D N 1
ATOM 9502 C CA . ASP D 1 260 ? -46.670 -25.658 33.216 1.00 38.09 341 ASP D CA 1
ATOM 9503 C C . ASP D 1 260 ? -48.133 -25.723 33.638 1.00 44.62 341 ASP D C 1
ATOM 9504 O O . ASP D 1 260 ? -48.500 -26.424 34.584 1.00 51.63 341 ASP D O 1
ATOM 9509 N N . ARG D 1 261 ? -48.976 -24.981 32.920 1.00 43.04 342 ARG D N 1
ATOM 9510 C CA . ARG D 1 261 ? -50.392 -24.917 33.254 1.00 44.03 342 ARG D CA 1
ATOM 9511 C C . ARG D 1 261 ? -51.178 -26.128 32.768 1.00 47.64 342 ARG D C 1
ATOM 9512 O O . ARG D 1 261 ? -52.371 -26.229 33.072 1.00 51.98 342 ARG D O 1
ATOM 9514 N N . GLN D 1 262 ? -50.552 -27.041 32.031 1.00 44.68 343 GLN D N 1
ATOM 9515 C CA . GLN D 1 262 ? -51.220 -28.225 31.507 1.00 45.08 343 GLN D CA 1
ATOM 9516 C C . GLN D 1 262 ? -50.735 -29.458 32.256 1.00 39.14 343 GLN D C 1
ATOM 9517 O O . GLN D 1 262 ? -49.526 -29.664 32.405 1.00 45.02 343 GLN D O 1
ATOM 9523 N N . GLY D 1 263 ? -51.684 -30.275 32.722 1.00 48.03 344 GLY D N 1
ATOM 9524 C CA . GLY D 1 263 ? -51.327 -31.443 33.508 1.00 44.18 344 GLY D CA 1
ATOM 9525 C C . GLY D 1 263 ? -50.539 -32.477 32.730 1.00 46.23 344 GLY D C 1
ATOM 9526 O O . GLY D 1 263 ? -49.668 -33.149 33.289 1.00 47.17 344 GLY D O 1
ATOM 9527 N N . GLU D 1 264 ? -50.833 -32.626 31.435 1.00 47.18 345 GLU D N 1
ATOM 9528 C CA . GLU D 1 264 ? -50.079 -33.562 30.608 1.00 47.46 345 GLU D CA 1
ATOM 9529 C C . GLU D 1 264 ? -48.624 -33.138 30.457 1.00 36.91 345 GLU D C 1
ATOM 9530 O O . GLU D 1 264 ? -47.742 -33.994 30.332 1.00 43.67 345 GLU D O 1
ATOM 9536 N N . VAL D 1 265 ? -48.354 -31.831 30.463 1.00 36.34 346 VAL D N 1
ATOM 9537 C CA . VAL D 1 265 ? -46.973 -31.367 30.369 1.00 43.51 346 VAL D CA 1
ATOM 9538 C C . VAL D 1 265 ? -46.248 -31.582 31.692 1.00 45.02 346 VAL D C 1
ATOM 9539 O O . VAL D 1 265 ? -45.094 -32.030 31.717 1.00 39.42 346 VAL D O 1
ATOM 9543 N N . ARG D 1 266 ? -46.906 -31.264 32.810 1.00 36.06 347 ARG D N 1
ATOM 9544 C CA . ARG D 1 266 ? -46.315 -31.540 34.115 1.00 36.81 347 ARG D CA 1
ATOM 9545 C C . ARG D 1 266 ? -46.091 -33.032 34.318 1.00 35.79 347 ARG D C 1
ATOM 9546 O O . ARG D 1 266 ? -45.101 -33.435 34.940 1.00 42.78 347 ARG D O 1
ATOM 9554 N N . LEU D 1 267 ? -46.996 -33.865 33.799 1.00 35.48 348 LEU D N 1
ATOM 9555 C CA . LEU D 1 267 ? -46.828 -35.310 33.914 1.00 34.57 348 LEU D CA 1
ATOM 9556 C C . LEU D 1 267 ? -45.569 -35.776 33.192 1.00 45.27 348 LEU D C 1
ATOM 9557 O O . LEU D 1 267 ? -44.826 -36.620 33.706 1.00 37.66 348 LEU D O 1
ATOM 9562 N N . LYS D 1 268 ? -45.313 -35.234 31.999 1.00 41.89 349 LYS D N 1
ATOM 9563 C CA . LYS D 1 268 ? -44.120 -35.617 31.249 1.00 40.17 349 LYS D CA 1
ATOM 9564 C C . LYS D 1 268 ? -42.848 -35.215 31.985 1.00 30.92 349 LYS D C 1
ATOM 9565 O O . LYS D 1 268 ? -41.841 -35.932 31.939 1.00 33.47 349 LYS D O 1
ATOM 9571 N N . CYS D 1 269 ? -42.874 -34.065 32.662 1.00 37.16 350 CYS D N 1
ATOM 9572 C CA . CYS D 1 269 ? -41.717 -33.638 33.444 1.00 39.99 350 CYS D CA 1
ATOM 9573 C C . CYS D 1 269 ? -41.415 -34.620 34.567 1.00 36.33 350 CYS D C 1
ATOM 9574 O O . CYS D 1 269 ? -40.256 -34.994 34.783 1.00 38.89 350 CYS D O 1
ATOM 9577 N N . LEU D 1 270 ? -42.449 -35.048 35.295 1.00 41.94 351 LEU D N 1
ATOM 9578 C CA . LEU D 1 270 ? -42.244 -35.978 36.400 1.00 39.25 351 LEU D CA 1
ATOM 9579 C C . LEU D 1 270 ? -41.721 -37.321 35.905 1.00 46.24 351 LEU D C 1
ATOM 9580 O O . LEU D 1 270 ? -40.781 -37.878 36.483 1.00 46.95 351 LEU D O 1
ATOM 9585 N N . LYS D 1 271 ? -42.311 -37.852 34.830 1.00 42.61 352 LYS D N 1
ATOM 9586 C CA . LYS D 1 271 ? -41.859 -39.135 34.302 1.00 40.01 352 LYS D CA 1
ATOM 9587 C C . LYS D 1 271 ? -40.423 -39.050 33.805 1.00 41.98 352 LYS D C 1
ATOM 9588 O O . LYS D 1 271 ? -39.651 -40.006 33.947 1.00 43.86 352 LYS D O 1
ATOM 9594 N N . ALA D 1 272 ? -40.044 -37.912 33.219 1.00 42.45 353 ALA D N 1
ATOM 9595 C CA . ALA D 1 272 ? -38.664 -37.734 32.781 1.00 41.90 353 ALA D CA 1
ATOM 9596 C C . ALA D 1 272 ? -37.710 -37.711 33.968 1.00 49.18 353 ALA D C 1
ATOM 9597 O O . ALA D 1 272 ? -36.614 -38.282 33.904 1.00 43.31 353 ALA D O 1
ATOM 9599 N N . LEU D 1 273 ? -38.111 -37.062 35.063 1.00 38.70 354 LEU D N 1
ATOM 9600 C CA . LEU D 1 273 ? -37.265 -37.028 36.251 1.00 45.10 354 LEU D CA 1
ATOM 9601 C C . LEU D 1 273 ? -37.234 -38.377 36.959 1.00 41.31 354 LEU D C 1
ATOM 9602 O O . LEU D 1 273 ? -36.200 -38.751 37.524 1.00 41.75 354 LEU D O 1
ATOM 9607 N N . GLN D 1 274 ? -38.345 -39.119 36.934 1.00 41.28 355 GLN D N 1
ATOM 9608 C CA . GLN D 1 274 ? -38.391 -40.412 37.612 1.00 40.95 355 GLN D CA 1
ATOM 9609 C C . GLN D 1 274 ? -37.366 -41.380 37.036 1.00 49.16 355 GLN D C 1
ATOM 9610 O O . GLN D 1 274 ? -36.673 -42.078 37.785 1.00 46.47 355 GLN D O 1
ATOM 9616 N N . SER D 1 275 ? -37.250 -41.433 35.706 1.00 45.68 356 SER D N 1
ATOM 9617 C CA . SER D 1 275 ? -36.308 -42.351 35.076 1.00 47.39 356 SER D CA 1
ATOM 9618 C C . SER D 1 275 ? -34.863 -42.036 35.441 1.00 46.14 356 SER D C 1
ATOM 9619 O O . SER D 1 275 ? -34.005 -42.921 35.346 1.00 43.51 356 SER D O 1
ATOM 9622 N N . LEU D 1 276 ? -34.574 -40.803 35.856 1.00 47.89 357 LEU D N 1
ATOM 9623 C CA . LEU D 1 276 ? -33.226 -40.438 36.269 1.00 47.40 357 LEU D CA 1
ATOM 9624 C C . LEU D 1 276 ? -32.966 -40.765 37.735 1.00 47.86 357 LEU D C 1
ATOM 9625 O O . LEU D 1 276 ? -31.896 -41.284 38.073 1.00 46.17 357 LEU D O 1
ATOM 9630 N N . TYR D 1 277 ? -33.927 -40.476 38.615 1.00 43.58 358 TYR D N 1
ATOM 9631 C CA . TYR D 1 277 ? -33.733 -40.694 40.043 1.00 51.13 358 TYR D CA 1
ATOM 9632 C C . TYR D 1 277 ? -33.775 -42.165 40.437 1.00 54.81 358 TYR D C 1
ATOM 9633 O O . TYR D 1 277 ? -33.369 -42.495 41.556 1.00 50.89 358 TYR D O 1
ATOM 9642 N N . THR D 1 278 ? -34.254 -43.053 39.561 1.00 57.66 359 THR D N 1
ATOM 9643 C CA . THR D 1 278 ? -34.210 -44.479 39.871 1.00 56.79 359 THR D CA 1
ATOM 9644 C C . THR D 1 278 ? -32.781 -45.005 39.877 1.00 61.54 359 THR D C 1
ATOM 9645 O O . THR D 1 278 ? -32.489 -45.995 40.556 1.00 64.37 359 THR D O 1
ATOM 9649 N N . ASN D 1 279 ? -31.886 -44.364 39.130 1.00 59.66 360 ASN D N 1
ATOM 9650 C CA . ASN D 1 279 ? -30.477 -44.739 39.101 1.00 59.18 360 ASN D CA 1
ATOM 9651 C C . ASN D 1 279 ? -29.757 -43.968 40.202 1.00 66.57 360 ASN D C 1
ATOM 9652 O O . ASN D 1 279 ? -29.570 -42.751 40.099 1.00 60.23 360 ASN D O 1
ATOM 9657 N N . ARG D 1 280 ? -29.355 -44.678 41.260 1.00 65.26 361 ARG D N 1
ATOM 9658 C CA . ARG D 1 280 ? -28.686 -44.030 42.382 1.00 60.26 361 ARG D CA 1
ATOM 9659 C C . ARG D 1 280 ? -27.311 -43.494 42.008 1.00 56.30 361 ARG D C 1
ATOM 9660 O O . ARG D 1 280 ? -26.794 -42.613 42.704 1.00 70.03 361 ARG D O 1
ATOM 9662 N N . GLU D 1 281 ? -26.709 -44.001 40.929 1.00 70.73 362 GLU D N 1
ATOM 9663 C CA . GLU D 1 281 ? -25.405 -43.505 40.505 1.00 73.74 362 GLU D CA 1
ATOM 9664 C C . GLU D 1 281 ? -25.487 -42.080 39.972 1.00 72.13 362 GLU D C 1
ATOM 9665 O O . GLU D 1 281 ? -24.493 -41.346 40.016 1.00 70.12 362 GLU D O 1
ATOM 9671 N N . LEU D 1 282 ? -26.650 -41.672 39.469 1.00 65.73 363 LEU D N 1
ATOM 9672 C CA . LEU D 1 282 ? -26.836 -40.337 38.916 1.00 60.19 363 LEU D CA 1
ATOM 9673 C C . LEU D 1 282 ? -27.210 -39.301 39.968 1.00 62.35 363 LEU D C 1
ATOM 9674 O O . LEU D 1 282 ? -27.388 -38.128 39.622 1.00 57.75 363 LEU D O 1
ATOM 9679 N N . PHE D 1 283 ? -27.332 -39.702 41.233 1.00 60.70 364 PHE D N 1
ATOM 9680 C CA . PHE D 1 283 ? -27.733 -38.759 42.274 1.00 61.00 364 PHE D CA 1
ATOM 9681 C C . PHE D 1 283 ? -26.761 -37.598 42.471 1.00 48.63 364 PHE D C 1
ATOM 9682 O O . PHE D 1 283 ? -27.236 -36.475 42.711 1.00 53.23 364 PHE D O 1
ATOM 9690 N N . PRO D 1 284 ? -25.432 -37.776 42.410 1.00 52.29 365 PRO D N 1
ATOM 9691 C CA . PRO D 1 284 ? -24.554 -36.595 42.499 1.00 60.44 365 PRO D CA 1
ATOM 9692 C C . PRO D 1 284 ? -24.829 -35.557 41.425 1.00 57.17 365 PRO D C 1
ATOM 9693 O O . PRO D 1 284 ? -24.716 -34.353 41.690 1.00 52.71 365 PRO D O 1
ATOM 9697 N N . LYS D 1 285 ? -25.194 -35.988 40.215 1.00 60.06 366 LYS D N 1
ATOM 9698 C CA . LYS D 1 285 ? -25.507 -35.042 39.151 1.00 52.55 366 LYS D CA 1
ATOM 9699 C C . LYS D 1 285 ? -26.817 -34.302 39.395 1.00 53.51 366 LYS D C 1
ATOM 9700 O O . LYS D 1 285 ? -27.025 -33.230 38.818 1.00 44.51 366 LYS D O 1
ATOM 9706 N N . LEU D 1 286 ? -27.697 -34.844 40.235 1.00 50.10 367 LEU D N 1
ATOM 9707 C CA . LEU D 1 286 ? -29.021 -34.281 40.454 1.00 45.96 367 LEU D CA 1
ATOM 9708 C C . LEU D 1 286 ? -29.160 -33.562 41.788 1.00 43.06 367 LEU D C 1
ATOM 9709 O O . LEU D 1 286 ? -30.257 -33.090 42.106 1.00 44.59 367 LEU D O 1
ATOM 9714 N N . GLU D 1 287 ? -28.084 -33.462 42.573 1.00 48.93 368 GLU D N 1
ATOM 9715 C CA . GLU D 1 287 ? -28.187 -32.869 43.904 1.00 40.04 368 GLU D CA 1
ATOM 9716 C C . GLU D 1 287 ? -28.552 -31.391 43.826 1.00 40.41 368 GLU D C 1
ATOM 9717 O O . GLU D 1 287 ? -29.482 -30.935 44.501 1.00 43.15 368 GLU D O 1
ATOM 9723 N N . LEU D 1 288 ? -27.825 -30.624 43.009 1.00 42.83 369 LEU D N 1
ATOM 9724 C CA . LEU D 1 288 ? -28.111 -29.198 42.890 1.00 46.78 369 LEU D CA 1
ATOM 9725 C C . LEU D 1 288 ? -29.477 -28.961 42.258 1.00 42.31 369 LEU D C 1
ATOM 9726 O O . LEU D 1 288 ? -30.204 -28.047 42.665 1.00 46.18 369 LEU D O 1
ATOM 9731 N N . PHE D 1 289 ? -29.842 -29.775 41.264 1.00 43.00 370 PHE D N 1
ATOM 9732 C CA . PHE D 1 289 ? -31.162 -29.652 40.653 1.00 44.43 370 PHE D CA 1
ATOM 9733 C C . PHE D 1 289 ? -32.264 -29.927 41.667 1.00 36.27 370 PHE D C 1
ATOM 9734 O O . PHE D 1 289 ? -33.301 -29.251 41.669 1.00 37.06 370 PHE D O 1
ATOM 9742 N N . THR D 1 290 ? -32.059 -30.918 42.538 1.00 42.10 371 THR D N 1
ATOM 9743 C CA . THR D 1 290 ? -33.060 -31.235 43.551 1.00 39.97 371 THR D CA 1
ATOM 9744 C C . THR D 1 290 ? -33.280 -30.056 44.490 1.00 40.43 371 THR D C 1
ATOM 9745 O O . THR D 1 290 ? -34.423 -29.682 44.778 1.00 41.15 371 THR D O 1
ATOM 9749 N N . ASN D 1 291 ? -32.192 -29.446 44.968 1.00 40.62 372 ASN D N 1
ATOM 9750 C CA . ASN D 1 291 ? -32.320 -28.333 45.903 1.00 44.11 372 ASN D CA 1
ATOM 9751 C C . ASN D 1 291 ? -32.902 -27.093 45.236 1.00 39.16 372 ASN D C 1
ATOM 9752 O O . ASN D 1 291 ? -33.626 -26.327 45.882 1.00 41.61 372 ASN D O 1
ATOM 9757 N N . ARG D 1 292 ? -32.604 -26.877 43.953 1.00 44.61 373 ARG D N 1
ATOM 9758 C CA . ARG D 1 292 ? -33.114 -25.693 43.269 1.00 35.86 373 ARG D CA 1
ATOM 9759 C C . ARG D 1 292 ? -34.613 -25.794 43.017 1.00 38.90 373 ARG D C 1
ATOM 9760 O O . ARG D 1 292 ? -35.337 -24.798 43.134 1.00 38.40 373 ARG D O 1
ATOM 9768 N N . PHE D 1 293 ? -35.099 -26.985 42.671 1.00 37.30 374 PHE D N 1
ATOM 9769 C CA . PHE D 1 293 ? -36.503 -27.191 42.338 1.00 41.07 374 PHE D CA 1
ATOM 9770 C C . PHE D 1 293 ? -37.226 -28.038 43.381 1.00 42.70 374 PHE D C 1
ATOM 9771 O O . PHE D 1 293 ? -38.230 -28.683 43.072 1.00 37.61 374 PHE D O 1
ATOM 9779 N N . LYS D 1 294 ? -36.731 -28.041 44.622 1.00 47.36 375 LYS D N 1
ATOM 9780 C CA . LYS D 1 294 ? -37.379 -28.814 45.679 1.00 41.23 375 LYS D CA 1
ATOM 9781 C C . LYS D 1 294 ? -38.785 -28.297 45.955 1.00 38.90 375 LYS D C 1
ATOM 9782 O O . LYS D 1 294 ? -39.743 -29.076 46.018 1.00 43.29 375 LYS D O 1
ATOM 9788 N N . ASP D 1 295 ? -38.924 -26.978 46.119 1.00 43.47 376 ASP D N 1
ATOM 9789 C CA . ASP D 1 295 ? -40.218 -26.400 46.472 1.00 39.42 376 ASP D CA 1
ATOM 9790 C C . ASP D 1 295 ? -41.281 -26.730 45.433 1.00 49.95 376 ASP D C 1
ATOM 9791 O O . ASP D 1 295 ? -42.433 -27.013 45.782 1.00 40.89 376 ASP D O 1
ATOM 9796 N N . ARG D 1 296 ? -40.915 -26.702 44.151 1.00 40.47 377 ARG D N 1
ATOM 9797 C CA . ARG D 1 296 ? -41.895 -26.982 43.108 1.00 39.41 377 ARG D CA 1
ATOM 9798 C C . ARG D 1 296 ? -42.237 -28.466 43.052 1.00 36.24 377 ARG D C 1
ATOM 9799 O O . ARG D 1 296 ? -43.398 -28.831 42.833 1.00 44.39 377 ARG D O 1
ATOM 9807 N N . ILE D 1 297 ? -41.246 -29.337 43.253 1.00 35.93 378 ILE D N 1
ATOM 9808 C CA . ILE D 1 297 ? -41.488 -30.774 43.151 1.00 35.11 378 ILE D CA 1
ATOM 9809 C C . ILE D 1 297 ? -42.415 -31.244 44.267 1.00 46.56 378 ILE D C 1
ATOM 9810 O O . ILE D 1 297 ? -43.405 -31.943 44.020 1.00 40.58 378 ILE D O 1
ATOM 9815 N N . VAL D 1 298 ? -42.112 -30.866 45.512 1.00 41.56 379 VAL D N 1
ATOM 9816 C CA . VAL D 1 298 ? -42.929 -31.324 46.632 1.00 38.44 379 VAL D CA 1
ATOM 9817 C C . VAL D 1 298 ? -44.319 -30.701 46.584 1.00 37.86 379 VAL D C 1
ATOM 9818 O O . VAL D 1 298 ? -45.296 -31.312 47.033 1.00 45.71 379 VAL D O 1
ATOM 9822 N N . SER D 1 299 ? -44.440 -29.489 46.034 1.00 40.56 380 SER D N 1
ATOM 9823 C CA . SER D 1 299 ? -45.748 -28.856 45.921 1.00 36.77 380 SER D CA 1
ATOM 9824 C C . SER D 1 299 ? -46.664 -29.597 44.958 1.00 46.01 380 SER D C 1
ATOM 9825 O O . SER D 1 299 ? -47.889 -29.471 45.066 1.00 39.25 380 SER D O 1
ATOM 9828 N N . MET D 1 300 ? -46.102 -30.368 44.028 1.00 42.75 381 MET D N 1
ATOM 9829 C CA . MET D 1 300 ? -46.900 -31.107 43.061 1.00 45.09 381 MET D CA 1
ATOM 9830 C C . MET D 1 300 ? -47.443 -32.418 43.613 1.00 44.04 381 MET D C 1
ATOM 9831 O O . MET D 1 300 ? -48.250 -33.064 42.936 1.00 45.81 381 MET D O 1
ATOM 9836 N N . THR D 1 301 ? -47.024 -32.830 44.813 1.00 45.36 382 THR D N 1
ATOM 9837 C CA . THR D 1 301 ? -47.602 -34.020 45.428 1.00 47.72 382 THR D CA 1
ATOM 9838 C C . THR D 1 301 ? -49.074 -33.828 45.768 1.00 41.95 382 THR D C 1
ATOM 9839 O O . THR D 1 301 ? -49.790 -34.818 45.953 1.00 44.93 382 THR D O 1
ATOM 9843 N N . LEU D 1 302 ? -49.534 -32.584 45.861 1.00 41.25 383 LEU D N 1
ATOM 9844 C CA . LEU D 1 302 ? -50.942 -32.251 46.026 1.00 43.97 383 LEU D CA 1
ATOM 9845 C C . LEU D 1 302 ? -51.438 -31.443 44.833 1.00 49.16 383 LEU D C 1
ATOM 9846 O O . LEU D 1 302 ? -52.188 -30.476 44.978 1.00 48.53 383 LEU D O 1
ATOM 9851 N N . ASP D 1 303 ? -51.007 -31.837 43.636 1.00 47.42 384 ASP D N 1
ATOM 9852 C CA . ASP D 1 303 ? -51.396 -31.136 42.422 1.00 46.23 384 ASP D CA 1
ATOM 9853 C C . ASP D 1 303 ? -52.900 -31.248 42.198 1.00 47.12 384 ASP D C 1
ATOM 9854 O O . ASP D 1 303 ? -53.550 -32.191 42.657 1.00 49.39 384 ASP D O 1
ATOM 9859 N N . LYS D 1 304 ? -53.454 -30.264 41.485 1.00 50.81 385 LYS D N 1
ATOM 9860 C CA . LYS D 1 304 ? -54.883 -30.278 41.189 1.00 58.66 385 LYS D CA 1
ATOM 9861 C C . LYS D 1 304 ? -55.274 -31.497 40.364 1.00 63.09 385 LYS D C 1
ATOM 9862 O O . LYS D 1 304 ? -56.412 -31.971 40.458 1.00 62.53 385 LYS D O 1
ATOM 9864 N N . GLU D 1 305 ? -54.354 -32.016 39.555 1.00 54.79 386 GLU D N 1
ATOM 9865 C CA . GLU D 1 305 ? -54.598 -33.220 38.773 1.00 57.74 386 GLU D CA 1
ATOM 9866 C C . GLU D 1 305 ? -54.129 -34.438 39.559 1.00 49.77 386 GLU D C 1
ATOM 9867 O O . GLU D 1 305 ? -53.002 -34.462 40.065 1.00 49.89 386 GLU D O 1
ATOM 9873 N N . TYR D 1 306 ? -54.999 -35.446 39.657 1.00 56.08 387 TYR D N 1
ATOM 9874 C CA . TYR D 1 306 ? -54.683 -36.620 40.466 1.00 50.45 387 TYR D CA 1
ATOM 9875 C C . TYR D 1 306 ? -53.506 -37.397 39.888 1.00 54.37 387 TYR D C 1
ATOM 9876 O O . TYR D 1 306 ? -52.635 -37.856 40.635 1.00 51.91 387 TYR D O 1
ATOM 9885 N N . ASP D 1 307 ? -53.460 -37.554 38.563 1.00 56.29 388 ASP D N 1
ATOM 9886 C CA . ASP D 1 307 ? -52.370 -38.311 37.955 1.00 53.70 388 ASP D CA 1
ATOM 9887 C C . ASP D 1 307 ? -51.034 -37.595 38.107 1.00 43.05 388 ASP D C 1
ATOM 9888 O O . ASP D 1 307 ? -49.992 -38.250 38.213 1.00 47.99 388 ASP D O 1
ATOM 9893 N N . VAL D 1 308 ? -51.042 -36.261 38.120 1.00 38.34 389 VAL D N 1
ATOM 9894 C CA . VAL D 1 308 ? -49.805 -35.519 38.341 1.00 39.00 389 VAL D CA 1
ATOM 9895 C C . VAL D 1 308 ? -49.345 -35.672 39.785 1.00 45.94 389 VAL D C 1
ATOM 9896 O O . VAL D 1 308 ? -48.152 -35.849 40.057 1.00 43.58 389 VAL D O 1
ATOM 9900 N N . ALA D 1 309 ? -50.284 -35.616 40.733 1.00 44.88 390 ALA D N 1
ATOM 9901 C CA . ALA D 1 309 ? -49.919 -35.733 42.141 1.00 43.67 390 ALA D CA 1
ATOM 9902 C C . ALA D 1 309 ? -49.382 -37.122 42.463 1.00 40.14 390 ALA D C 1
ATOM 9903 O O . ALA D 1 309 ? -48.440 -37.260 43.252 1.00 51.56 390 ALA D O 1
ATOM 9905 N N . VAL D 1 310 ? -49.963 -38.162 41.860 1.00 41.83 391 VAL D N 1
ATOM 9906 C CA . VAL D 1 310 ? -49.495 -39.525 42.107 1.00 40.69 391 VAL D CA 1
ATOM 9907 C C . VAL D 1 310 ? -48.058 -39.692 41.630 1.00 50.24 391 VAL D C 1
ATOM 9908 O O . VAL D 1 310 ? -47.222 -40.284 42.325 1.00 46.40 391 VAL D O 1
ATOM 9912 N N . GLU D 1 311 ? -47.744 -39.170 40.442 1.00 47.72 392 GLU D N 1
ATOM 9913 C CA . GLU D 1 311 ? -46.383 -39.285 39.930 1.00 45.76 392 GLU D CA 1
ATOM 9914 C C . GLU D 1 311 ? -45.416 -38.399 40.702 1.00 35.14 392 GLU D C 1
ATOM 9915 O O . GLU D 1 311 ? -44.242 -38.754 40.857 1.00 39.43 392 GLU D O 1
ATOM 9921 N N . ALA D 1 312 ? -45.883 -37.247 41.189 1.00 36.08 393 ALA D N 1
ATOM 9922 C CA . ALA D 1 312 ? -45.031 -36.404 42.019 1.00 40.61 393 ALA D CA 1
ATOM 9923 C C . ALA D 1 312 ? -44.726 -37.064 43.357 1.00 44.03 393 ALA D C 1
ATOM 9924 O O . ALA D 1 312 ? -43.630 -36.884 43.900 1.00 40.72 393 ALA D O 1
ATOM 9926 N N . ILE D 1 313 ? -45.676 -37.828 43.902 1.00 46.25 394 ILE D N 1
ATOM 9927 C CA . ILE D 1 313 ? -45.414 -38.570 45.131 1.00 47.14 394 ILE D CA 1
ATOM 9928 C C . ILE D 1 313 ? -44.374 -39.655 44.883 1.00 46.03 394 ILE D C 1
ATOM 9929 O O . ILE D 1 313 ? -43.439 -39.830 45.674 1.00 47.06 394 ILE D O 1
ATOM 9934 N N . ARG D 1 314 ? -44.512 -40.393 43.778 1.00 48.00 395 ARG D N 1
ATOM 9935 C CA . ARG D 1 314 ? -43.532 -41.425 43.451 1.00 46.42 395 ARG D CA 1
ATOM 9936 C C . ARG D 1 314 ? -42.151 -40.822 43.223 1.00 45.11 395 ARG D C 1
ATOM 9937 O O . ARG D 1 314 ? -41.136 -41.418 43.603 1.00 44.68 395 ARG D O 1
ATOM 9945 N N . LEU D 1 315 ? -42.092 -39.633 42.620 1.00 42.76 396 LEU D N 1
ATOM 9946 C CA . LEU D 1 315 ? -40.806 -38.973 42.417 1.00 46.95 396 LEU D CA 1
ATOM 9947 C C . LEU D 1 315 ? -40.156 -38.607 43.747 1.00 42.50 396 LEU D C 1
ATOM 9948 O O . LEU D 1 315 ? -38.947 -38.797 43.929 1.00 46.15 396 LEU D O 1
ATOM 9953 N N . VAL D 1 316 ? -40.943 -38.081 44.689 1.00 46.55 397 VAL D N 1
ATOM 9954 C CA . VAL D 1 316 ? -40.395 -37.698 45.988 1.00 44.98 397 VAL D CA 1
ATOM 9955 C C . VAL D 1 316 ? -39.881 -38.922 46.736 1.00 42.00 397 VAL D C 1
ATOM 9956 O O . VAL D 1 316 ? -38.822 -38.878 47.375 1.00 51.50 397 VAL D O 1
ATOM 9960 N N . THR D 1 317 ? -40.616 -40.036 46.663 1.00 44.83 398 THR D N 1
ATOM 9961 C CA . THR D 1 317 ? -40.154 -41.266 47.299 1.00 45.94 398 THR D CA 1
ATOM 9962 C C . THR D 1 317 ? -38.848 -41.757 46.687 1.00 56.48 398 THR D C 1
ATOM 9963 O O . THR D 1 317 ? -38.018 -42.349 47.387 1.00 53.47 398 THR D O 1
ATOM 9967 N N . LEU D 1 318 ? -38.648 -41.523 45.387 1.00 46.65 399 LEU D N 1
ATOM 9968 C CA . LEU D 1 318 ? -37.383 -41.890 44.758 1.00 44.53 399 LEU D CA 1
ATOM 9969 C C . LEU D 1 318 ? -36.254 -40.978 45.219 1.00 43.24 399 LEU D C 1
ATOM 9970 O O . LEU D 1 318 ? -35.130 -41.439 45.448 1.00 55.61 399 LEU D O 1
ATOM 9975 N N . ILE D 1 319 ? -36.533 -39.679 45.357 1.00 46.69 400 ILE D N 1
ATOM 9976 C CA . ILE D 1 319 ? -35.519 -38.747 45.839 1.00 46.49 400 ILE D CA 1
ATOM 9977 C C . ILE D 1 319 ? -35.137 -39.073 47.278 1.00 58.87 400 ILE D C 1
ATOM 9978 O O . ILE D 1 319 ? -33.965 -38.977 47.662 1.00 62.62 400 ILE D O 1
ATOM 9983 N N . LEU D 1 320 ? -36.116 -39.474 48.092 1.00 59.29 401 LEU D N 1
ATOM 9984 C CA . LEU D 1 320 ? -35.832 -39.808 49.484 1.00 57.76 401 LEU D CA 1
ATOM 9985 C C . LEU D 1 320 ? -34.964 -41.055 49.590 1.00 62.85 401 LEU D C 1
ATOM 9986 O O . LEU D 1 320 ? -34.020 -41.095 50.387 1.00 58.00 401 LEU D O 1
ATOM 9991 N N . HIS D 1 321 ? -35.262 -42.077 48.795 1.00 59.93 402 HIS D N 1
ATOM 9992 C CA . HIS D 1 321 ? -34.513 -43.327 48.836 1.00 60.26 402 HIS D CA 1
ATOM 9993 C C . HIS D 1 321 ? -33.226 -43.228 48.023 1.00 70.84 402 HIS D C 1
ATOM 9994 O O . HIS D 1 321 ? -32.516 -42.224 48.084 1.00 73.02 402 HIS D O 1
#

Sequence (1239 aa):
GTLFEVVKLGKSAMQSVVDDWIESYKQDRDIALLDLINFFIQCSGCRGTVRIEMFRNMQNAEIIRKMTEEFDEDSGDYPLTMPGPQWKKFRSNFCEFIGVLIRQCQYSIIYDEYMMDTVISLLTGLSDSQVRAFRHTSTLAAMKLMTALVNVALNLSIHQDNTQRQYEAERNKANERLELLLQKRKELQENQDEIENMMNSIFKGIFVHRYRDAIAEIRAICIEEIGVWMKMYSDAFLNDSYLKYVGWWTLHDRQGEVRLKCLKALQSLYTNRELFPKLELFTNRFKDRIVSMTLDKEYDVAVEAIRLVTLILHGSGTLFEVVKLGKSAMQSVVDDWIESYKQDRDIALLDLINFFIQCSGCRGTVRIEMFRNMQNAEIIRKMTEEFDEDSGDYPLTMPGPQWKKFRSNFCEFIGVLIRQCQYSIIYDEYMMDTVISLLTGLSDSQVRAFRHTSTLAAMKLMTALVNVALNLSIHQDNTQRQYELLQKRKELQENQDEIENMMNSIFKGIFVHRYRDAIAEIRAICIEEIGVWMKMYSDAFLNDSYLKYVGWTLHDRQGEVRLKCLKALQSLYTNRELFPKLELFTNRFKDRIVSMTLDKEYDVAVEAIRLVTLILHGSGTLFEVVKLGKSAMQSVVDDWIESYKQDRDIALLDLINFFIQCSGCRGTVRIEMFRNMQNAEIIRKMTEEFGDYPLTMPGPQWKKFRSNFCEFIGVLIRQCQYSIIYDEYMMDTVISLLTGLSDSQVRAFRHTSTLAAMKLMTALVNVALNLSIHQDNTQRQYEAERNKMIGKRANERLELLLQKRKELQENQDEIENMMNSIFKGIFVHRYRDAIAEIRAICIEEIGVWMKMYSDAFLNDSYLKYVGWTLHDRQGEVRLKCLKALQSLYTNRELFPKLELFTNRFKDRIVSMTLDKEYDVAVEAIRLVTLILHGSGTLFEVVKLGKSAMQSVVDDWIESYKQDRDIALLDLINFFIQCSGCRGTVRIEMFRNMQNAEIIRKMTEEFDEDSGDYPLTMPGPQWKKFRSNFCEFIGVLIRQCQYSIIYDEYMMDTVISLLTGLSDSQVRAFRHTSTLAAMKLMTALVNVALNLSIHQDNTQRQYERLELLLQKRKELQENQDEIENMMNSIFKGIFVHRYRDAIAEIRAICIEEIGVWMKMYSDAFLNDSYLKYVGWTLHDRQGEVRLKCLKALQSLYTNRELFPKLELFTNRFKDRIVSMTLDKEYDVAVEAIRLVTLILH

Foldseek 3Di:
DDPVVCVVVVDDPLLVVLVVLVVVCVVPVLVSLQVVLVVLLVQLVQPDGDDSVCVVPPDLLVVVVVSVVRHDPPDLDGLVPDDDDPNPCVLVSLLVNLLSNCVVCLPPVVPPVPNLVSLLRNLLSQCPDPRPSSVQSSLLSLLSNLVSLLVSLVVLVVVLVVLVVVLVVVVVVPDPSNVVSVVVNVVSVVSNVVSVVSNVSSCVRHLVPQCPPPDLVSVQSSLLSLLVCCLSPVVPRLAPVNVVSLLVQCPPPDLSNVLSSLVSLLSQLLDLVNVVSCPVVCVVRVVSLVVQCVPPDPSSNVSSVVSVVSVVVSD/DDPVVCVVVVQDPLLVVLVVLVVVCVVPVLVSLQVVLQVLLVQLQQPDGDDSVCVVPPDLLVVVVVSVVRHDPVDDDHLCPDDDPVSVVVVVSLLVNLLSNCVVCLPPVVPPVPNLVSLLRNLLSLCPDPDPSSVQSSLLSLLSNLVSLLVSLVVLVVVLVVCVVVVCVVVVNVVSVVSNVVSVVSNCSSCVRHLVPQCPDPDLVSVLSSLLSLLVSCLVPVVPRLAPVSLVSLLVCCPPPDLSSVQSSLVSLQSQLLDLVNVVRCVVVCVVRVVVLQVQCPPPDPVSNVSSVVNVVSVVVSD/DDPVVCVVVVQDPLLVVLVVLVVVCVVPVLVSLQVVLQVLLVQLPQPDGDDSVCSVPHDLLVVVVVSCVSPADGLVPDDDDVSPCVLVVLLVSLLSNCVVCLPPNCQPCPNLVSLLVNLLSLCPDPDPSSNQSSLLSLLSNLVSLLVSLVVLVVVLVVLVVQLVVLVPDDPVRRDVVSNVVSVVSNVVSVVSNVSSVVSSCSSCVRHLVVQCPPPDLVSVLSSLLSLLVSCLVPVVPRLAPVSLVSLLVCCPPPDLSNVQSSLVSLLSQLQDLVCCVRCVVVCVVRVVSLQVQCPPPDPSSNVSSVVNVVSVVVSD/DDPVVVVVVVQDPLLVVLVVLVVVCVVPVLVSLQVVLQVLLLQLVADDGDDSVRSVPDDLVRVVVVSPPRDPDQDPDGLVPHDDPVSPCVLVVLLVSLLSNCVVCLPPNLPPCPNLVSLLSNLLVLCPDPRPSSVQSSLLSLLSNLVSLLVSLVVLVVVLVVLVVVQVPNVVSVVVNVVSVVSNVSSVVSNCCSCVRHLVVQCPPPDLVSVLSSLLSLLVSCLVPVVPRLAPVNLVSLLVQCPPPDLSNVLSSLVSLQSQLQDVVCVVRCVVVCVVRVVSLQVQCPPPDPSSNVSSVVSVVSNVD

InterPro domains:
  IPR013721 STAG [PF08514] (161-268)
  IPR016024 Armadillo-type fold [SSF48371] (177-805)
  IPR020839 Stromalin conservative domain [PF21581] (301-375)
  IPR020839 Stromalin conservative domain [PS51425] (296-381)
  IPR039662 Cohesin subunit Scc3/SA [PTHR11199] (12-1130)
  IPR056396 Cohesin subunit SCC3/SA, HEAT-repeats domain [PF24571] (483-747)

Nearest PDB structures (foldseek):
  5qsu-assembly2_A  TM=1.003E+00  e=2.266E-37  Homo sapiens
  5qsu-assembly3_B  TM=9.735E-01  e=8.026E-35  Homo sapiens
  6qb5-assembly4_D  TM=9.724E-01  e=2.211E-34  Homo sapiens
  6rrc-assembly2_A  TM=9.492E-01  e=1.332E-34  Homo sapiens
  5qsv-assembly4_D  TM=9.923E-01  e=3.745E-33  Homo sapiens

Organism: Homo sapiens (NCBI:txid9606)

B-factor: mean 47.69, std 14.8, range [22.99, 109.94]